Protein AF-0000000087427210 (afdb_homodimer)

Radius of gyration: 70.54 Å; Cα contacts (8 Å, |Δi|>4): 2131; chains: 2; bounding box: 67×192×122 Å

Organism: Persicimonas caeni (NCBI:txid2292766)

Structure (mmCIF, N/CA/C/O backbone):
data_AF-0000000087427210-model_v1
#
loop_
_entity.id
_entity.type
_entity.pdbx_description
1 polymer 'Adenylate/guanylate cyclase domain-containing protein'
#
loop_
_atom_site.group_PDB
_atom_site.id
_atom_site.type_symbol
_atom_site.label_atom_id
_atom_site.label_alt_id
_atom_site.label_comp_id
_atom_site.label_asym_id
_atom_site.label_entity_id
_atom_site.label_seq_id
_atom_site.pdbx_PDB_ins_code
_atom_site.Cartn_x
_atom_site.Cartn_y
_atom_site.Cartn_z
_atom_site.occupancy
_atom_site.B_iso_or_equiv
_atom_site.auth_seq_id
_atom_site.auth_comp_id
_atom_site.auth_asym_id
_atom_site.auth_atom_id
_atom_site.pdbx_PDB_model_num
ATOM 1 N N . MET A 1 1 ? -13.164 11.359 11.898 1 39.84 1 MET A N 1
ATOM 2 C CA . MET A 1 1 ? -12.578 10.727 10.719 1 39.84 1 MET A CA 1
ATOM 3 C C . MET A 1 1 ? -12.969 9.258 10.648 1 39.84 1 MET A C 1
ATOM 5 O O . MET A 1 1 ? -12.281 8.453 10.008 1 39.84 1 MET A O 1
ATOM 9 N N . SER A 1 2 ? -13.883 8.992 11.438 1 43.56 2 SER A N 1
ATOM 10 C CA . SER A 1 2 ? -14.156 7.57 11.586 1 43.56 2 SER A CA 1
ATOM 11 C C . SER A 1 2 ? -14.688 6.973 10.289 1 43.56 2 SER A C 1
ATOM 13 O O . SER A 1 2 ? -15.773 6.398 10.258 1 43.56 2 SER A O 1
ATOM 15 N N . ALA A 1 3 ? -14.492 7.582 9.133 1 46.12 3 ALA A N 1
ATOM 16 C CA . ALA A 1 3 ? -15.234 7.027 7.996 1 46.12 3 ALA A CA 1
ATOM 17 C C . ALA A 1 3 ? -14.891 5.555 7.789 1 46.12 3 ALA A C 1
ATOM 19 O O . ALA A 1 3 ? -13.852 5.078 8.258 1 46.12 3 ALA A O 1
ATOM 20 N N . ASP A 1 4 ? -15.781 4.891 6.938 1 56.75 4 ASP A N 1
ATOM 21 C CA . ASP A 1 4 ? -16.109 3.529 6.527 1 56.75 4 ASP A CA 1
ATOM 22 C C . ASP A 1 4 ? -14.898 2.836 5.914 1 56.75 4 ASP A C 1
ATOM 24 O O . ASP A 1 4 ? -14.531 3.109 4.77 1 56.75 4 ASP A O 1
ATOM 28 N N . ARG A 1 5 ? -14.047 2.584 6.723 1 65.75 5 ARG A N 1
ATOM 29 C CA . ARG A 1 5 ? -12.93 1.779 6.234 1 65.75 5 ARG A CA 1
ATOM 30 C C . ARG A 1 5 ? -13.438 0.539 5.5 1 65.75 5 ARG A C 1
ATOM 32 O O . ARG A 1 5 ? -14.336 -0.151 5.984 1 65.75 5 ARG A O 1
ATOM 39 N N . PRO A 1 6 ? -12.977 0.476 4.215 1 67.94 6 PRO A N 1
ATOM 40 C CA . PRO A 1 6 ? -13.469 -0.679 3.461 1 67.94 6 PRO A CA 1
ATOM 41 C C . PRO A 1 6 ? -13.141 -2.008 4.137 1 67.94 6 PRO A C 1
ATOM 43 O O . PRO A 1 6 ? -12.078 -2.148 4.746 1 67.94 6 PRO A O 1
ATOM 46 N N . ASP A 1 7 ? -14.172 -2.855 4.336 1 74.06 7 ASP A N 1
ATOM 47 C CA . ASP A 1 7 ? -13.977 -4.199 4.875 1 74.06 7 ASP A CA 1
ATOM 48 C C . ASP A 1 7 ? -1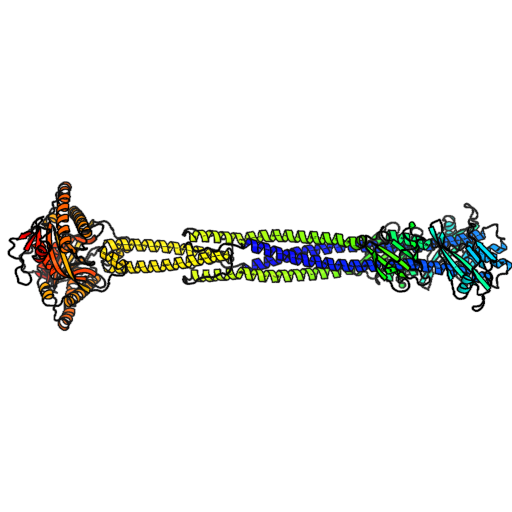3.227 -5.086 3.883 1 74.06 7 ASP A C 1
ATOM 50 O O . ASP A 1 7 ? -13.523 -5.078 2.688 1 74.06 7 ASP A O 1
ATOM 54 N N . ILE A 1 8 ? -12.148 -5.652 4.387 1 74.75 8 ILE A N 1
ATOM 55 C CA . ILE A 1 8 ? -11.383 -6.57 3.553 1 74.75 8 ILE A CA 1
ATOM 56 C C . ILE A 1 8 ? -12.172 -7.863 3.35 1 74.75 8 ILE A C 1
ATOM 58 O O . ILE A 1 8 ? -12.398 -8.617 4.301 1 74.75 8 ILE A O 1
ATOM 62 N N . ARG A 1 9 ? -12.852 -8.219 2.168 1 73.25 9 ARG A N 1
ATOM 63 C CA . ARG A 1 9 ? -13.586 -9.438 1.875 1 73.25 9 ARG A CA 1
ATOM 64 C C . ARG A 1 9 ? -12.68 -10.492 1.243 1 73.25 9 ARG A C 1
ATOM 66 O O . ARG A 1 9 ? -12.836 -11.688 1.497 1 73.25 9 ARG A O 1
ATOM 73 N N . PHE A 1 10 ? -11.695 -10.016 0.475 1 82.06 10 PHE A N 1
ATOM 74 C CA . PHE A 1 10 ? -10.797 -10.922 -0.233 1 82.06 10 PHE A CA 1
ATOM 75 C C . PHE A 1 10 ? -9.344 -10.539 0.004 1 82.06 10 PHE A C 1
ATOM 77 O O . PHE A 1 10 ? -8.758 -9.781 -0.774 1 82.06 10 PHE A O 1
ATOM 84 N N . PRO A 1 11 ? -8.781 -11.148 1.053 1 85.44 11 PRO A N 1
ATOM 85 C CA . PRO A 1 11 ? -7.383 -10.828 1.346 1 85.44 11 PRO A CA 1
ATOM 86 C C . PRO A 1 11 ? -6.438 -11.219 0.212 1 85.44 11 PRO A C 1
ATOM 88 O O . PRO A 1 11 ? -6.727 -12.148 -0.544 1 85.44 11 PRO A O 1
ATOM 91 N N . LEU A 1 12 ? -5.414 -10.43 -0.025 1 84.5 12 LEU A N 1
ATOM 92 C CA . LEU A 1 12 ? -4.441 -10.641 -1.091 1 84.5 12 LEU A CA 1
ATOM 93 C C . LEU A 1 12 ? -3.783 -12.008 -0.965 1 84.5 12 LEU A C 1
ATOM 95 O O . LEU A 1 12 ? -3.502 -12.664 -1.973 1 84.5 12 LEU A O 1
ATOM 99 N N . LYS A 1 13 ? -3.621 -12.492 0.255 1 84.5 13 LYS A N 1
ATOM 100 C CA . LYS A 1 13 ? -3.037 -13.812 0.477 1 84.5 13 LYS A CA 1
ATOM 101 C C . LYS A 1 13 ? -3.902 -14.906 -0.143 1 84.5 13 LYS A C 1
ATOM 103 O O . LYS A 1 13 ? -3.387 -15.82 -0.794 1 84.5 13 LYS A O 1
ATOM 108 N N . LEU A 1 14 ? -5.168 -14.812 0.045 1 84.69 14 LEU A N 1
ATOM 109 C CA . LEU A 1 14 ? -6.098 -15.789 -0.511 1 84.69 14 LEU A CA 1
ATOM 110 C C . LEU A 1 14 ? -6.109 -15.719 -2.033 1 84.69 14 LEU A C 1
ATOM 112 O O . LEU A 1 14 ? -6.145 -16.75 -2.703 1 84.69 14 LEU A O 1
ATOM 116 N N . LYS A 1 15 ? -6.117 -14.531 -2.58 1 83.88 15 LYS A N 1
ATOM 117 C CA . LYS A 1 15 ? -6.094 -14.375 -4.031 1 83.88 15 LYS A CA 1
ATOM 118 C C . LYS A 1 15 ? -4.84 -15.008 -4.633 1 83.88 15 LYS A C 1
ATOM 120 O O . LYS A 1 15 ? -4.91 -15.68 -5.66 1 83.88 15 LYS A O 1
ATOM 125 N N . LEU A 1 16 ? -3.707 -14.859 -3.957 1 85 16 LEU A N 1
ATOM 126 C CA . LEU A 1 16 ? -2.436 -15.375 -4.453 1 85 16 LEU A CA 1
ATOM 127 C C . LEU A 1 16 ? -2.387 -16.891 -4.344 1 85 16 LEU A C 1
ATOM 129 O O . LEU A 1 16 ? -1.901 -17.578 -5.254 1 85 16 LEU A O 1
ATOM 133 N N . VAL A 1 17 ? -3.002 -17.422 -3.279 1 83.19 17 VAL A N 1
ATOM 134 C CA . VAL A 1 17 ? -3.006 -18.859 -3.07 1 83.19 17 VAL A CA 1
ATOM 135 C C . VAL A 1 17 ? -3.924 -19.531 -4.094 1 83.19 17 VAL A C 1
ATOM 137 O O . VAL A 1 17 ? -3.564 -20.562 -4.684 1 83.19 17 VAL A O 1
ATOM 140 N N . VAL A 1 18 ? -5.02 -18.984 -4.328 1 81.88 18 VAL A N 1
ATOM 141 C CA . VAL A 1 18 ? -5.973 -19.531 -5.289 1 81.88 18 VAL A CA 1
ATOM 142 C C . VAL A 1 18 ? -5.387 -19.453 -6.695 1 81.88 18 VAL A C 1
ATOM 144 O O . VAL A 1 18 ? -5.473 -20.422 -7.469 1 81.88 18 VAL A O 1
ATOM 147 N N . PHE A 1 19 ? -4.738 -18.375 -6.941 1 82.62 19 PHE A N 1
ATOM 148 C CA . PHE A 1 19 ? -4.113 -18.188 -8.242 1 82.62 19 PHE A CA 1
ATOM 149 C C . PHE A 1 19 ? -2.961 -19.172 -8.43 1 82.62 19 PHE A C 1
ATOM 151 O O . PHE A 1 19 ? -2.828 -19.797 -9.492 1 82.62 19 PHE A O 1
ATOM 158 N N . GLY A 1 20 ? -2.152 -19.297 -7.449 1 78.94 20 GLY A N 1
ATOM 159 C CA . GLY A 1 20 ? -1.054 -20.25 -7.5 1 78.94 20 GLY A CA 1
ATOM 160 C C . GLY A 1 20 ? -1.513 -21.688 -7.676 1 78.94 20 GLY A C 1
ATOM 161 O O . GLY A 1 20 ? -0.947 -22.438 -8.477 1 78.94 20 GLY A O 1
ATOM 162 N N . GLY A 1 21 ? -2.561 -22 -6.98 1 77 21 GLY A N 1
ATOM 163 C CA . GLY A 1 21 ? -3.121 -23.344 -7.09 1 77 21 GLY A CA 1
ATOM 164 C C . GLY A 1 21 ? -3.668 -23.641 -8.477 1 77 21 GLY A C 1
ATOM 165 O O . GLY A 1 21 ? -3.402 -24.719 -9.031 1 77 21 GLY A O 1
ATOM 166 N N . LEU A 1 22 ? -4.352 -22.672 -9.031 1 77.38 22 LEU A N 1
ATOM 167 C CA . LEU A 1 22 ? -4.934 -22.859 -10.359 1 77.38 22 LEU A CA 1
ATOM 168 C C . LEU A 1 22 ? -3.846 -22.953 -11.422 1 77.38 22 LEU A C 1
ATOM 170 O O . LEU A 1 22 ? -3.957 -23.75 -12.352 1 77.38 22 LEU A O 1
ATOM 174 N N . LEU A 1 23 ? -2.787 -22.234 -11.258 1 78.5 23 LEU A N 1
ATOM 175 C CA . LEU A 1 23 ? -1.699 -22.203 -12.227 1 78.5 23 LEU A CA 1
ATOM 176 C C . LEU A 1 23 ? -0.896 -23.5 -12.18 1 78.5 23 LEU A C 1
ATOM 178 O O . LEU A 1 23 ? -0.319 -23.922 -13.188 1 78.5 23 LEU A O 1
ATOM 182 N N . ALA A 1 24 ? -0.966 -24.062 -11.047 1 74.25 24 ALA A N 1
ATOM 183 C CA . ALA A 1 24 ? -0.215 -25.312 -10.875 1 74.25 24 ALA A CA 1
ATOM 184 C C . ALA A 1 24 ? -1.035 -26.516 -11.336 1 74.25 24 ALA A C 1
ATOM 186 O O . ALA A 1 24 ? -0.524 -27.391 -12.031 1 74.25 24 ALA A O 1
ATOM 187 N N . VAL A 1 25 ? -2.285 -26.562 -11.039 1 75.19 25 VAL A N 1
ATOM 188 C CA . VAL A 1 25 ? -3.115 -27.766 -11.203 1 75.19 25 VAL A CA 1
ATOM 189 C C . VAL A 1 25 ? -3.564 -27.875 -12.656 1 75.19 25 VAL A C 1
ATOM 191 O O . VAL A 1 25 ? -3.559 -28.969 -13.227 1 75.19 25 VAL A O 1
ATOM 194 N N . LEU A 1 26 ? -3.85 -26.797 -13.289 1 77 26 LEU A N 1
ATOM 195 C CA . LEU A 1 26 ? -4.461 -26.859 -14.617 1 77 26 LEU A CA 1
ATOM 196 C C . LEU A 1 26 ? -3.482 -27.406 -15.641 1 77 26 LEU A C 1
ATOM 198 O O . LEU A 1 26 ? -3.809 -28.344 -16.375 1 77 26 LEU A O 1
ATOM 202 N N . PRO A 1 27 ? -2.256 -26.906 -15.641 1 75.19 27 PRO A N 1
ATOM 203 C CA . PRO A 1 27 ? -1.318 -27.469 -16.625 1 75.19 27 PRO A CA 1
ATOM 204 C C . PRO A 1 27 ? -0.945 -28.906 -16.312 1 75.19 27 PRO A C 1
ATOM 206 O O . PRO A 1 27 ? -0.796 -29.719 -17.234 1 75.19 27 PRO A O 1
ATOM 209 N N . ALA A 1 28 ? -0.82 -29.281 -15.016 1 74.88 28 ALA A N 1
ATOM 210 C CA . ALA A 1 28 ? -0.503 -30.641 -14.633 1 74.88 28 ALA A CA 1
ATOM 211 C C . ALA A 1 28 ? -1.613 -31.609 -15.055 1 74.88 28 ALA A C 1
ATOM 213 O O . ALA A 1 28 ? -1.34 -32.719 -15.539 1 74.88 28 ALA A O 1
ATOM 214 N N . LEU A 1 29 ? -2.824 -31.125 -14.867 1 74.75 29 LEU A N 1
ATOM 215 C CA . LEU A 1 29 ? -3.977 -31.938 -15.258 1 74.75 29 LEU A CA 1
ATOM 216 C C . LEU A 1 29 ? -4.059 -32.094 -16.781 1 74.75 29 LEU A C 1
ATOM 218 O O . LEU A 1 29 ? -4.383 -33.156 -17.281 1 74.75 29 LEU A O 1
ATOM 222 N N . ALA A 1 30 ? -3.738 -31.062 -17.469 1 74.94 30 ALA A N 1
ATOM 223 C CA . ALA A 1 30 ? -3.795 -31.094 -18.922 1 74.94 30 ALA A CA 1
ATOM 224 C C . ALA A 1 30 ? -2.748 -32.062 -19.5 1 74.94 30 ALA A C 1
ATOM 226 O O . ALA A 1 30 ? -3.047 -32.844 -20.375 1 74.94 30 ALA A O 1
ATOM 227 N N . VAL A 1 31 ? -1.55 -31.984 -18.938 1 72.94 31 VAL A N 1
ATOM 228 C CA . VAL A 1 31 ? -0.472 -32.844 -19.391 1 72.94 31 VAL A CA 1
ATOM 229 C C . VAL A 1 31 ? -0.774 -34.312 -19.016 1 72.94 31 VAL A C 1
ATOM 231 O O . VAL A 1 31 ? -0.586 -35.219 -19.828 1 72.94 31 VAL A O 1
ATOM 234 N N . GLY A 1 32 ? -1.28 -34.438 -17.781 1 72.31 32 GLY A N 1
ATOM 235 C CA . GLY A 1 32 ? -1.615 -35.781 -17.328 1 72.31 32 GLY A CA 1
ATOM 236 C C . GLY A 1 32 ? -2.709 -36.438 -18.156 1 72.31 32 GLY A C 1
ATOM 237 O O . GLY A 1 32 ? -2.568 -37.562 -18.578 1 72.31 32 GLY A O 1
ATOM 238 N N . LEU A 1 33 ? -3.797 -35.688 -18.438 1 72.06 33 LEU A N 1
ATOM 239 C CA . LEU A 1 33 ? -4.918 -36.219 -19.203 1 72.06 33 LEU A CA 1
ATOM 240 C C . LEU A 1 33 ? -4.516 -36.438 -20.656 1 72.06 33 LEU A C 1
ATOM 242 O O . LEU A 1 33 ? -4.957 -37.438 -21.281 1 72.06 33 LEU A O 1
ATOM 246 N N . GLY A 1 34 ? -3.713 -35.562 -21.141 1 71 34 GLY A N 1
ATOM 247 C CA . GLY A 1 34 ? -3.225 -35.781 -22.5 1 71 34 GLY A CA 1
ATOM 248 C C . GLY A 1 34 ? -2.377 -37 -22.656 1 71 34 GLY A C 1
ATOM 249 O O . GLY A 1 34 ? -2.549 -37.781 -23.625 1 71 34 GLY A O 1
ATOM 250 N N . LEU A 1 35 ? -1.589 -37.281 -21.734 1 68.88 35 LEU A N 1
ATOM 251 C CA . LEU A 1 35 ? -0.733 -38.438 -21.781 1 68.88 35 LEU A CA 1
ATOM 252 C C . LEU A 1 35 ? -1.558 -39.719 -21.609 1 68.88 35 LEU A C 1
ATOM 254 O O . LEU A 1 35 ? -1.256 -40.75 -22.234 1 68.88 35 LEU A O 1
ATOM 258 N N . MET A 1 36 ? -2.562 -39.562 -20.812 1 70.69 36 MET A N 1
ATOM 259 C CA . MET A 1 36 ? -3.439 -40.719 -20.609 1 70.69 36 MET A CA 1
ATOM 260 C C . MET A 1 36 ? -4.18 -41.062 -21.891 1 70.69 36 MET A C 1
ATOM 262 O O . MET A 1 36 ? -4.352 -42.219 -22.219 1 70.69 36 MET A O 1
ATOM 266 N N . GLU A 1 37 ? -4.555 -40.062 -22.562 1 71.94 37 GLU A N 1
ATOM 267 C CA . GLU A 1 37 ? -5.297 -40.281 -23.797 1 71.94 37 GLU A CA 1
ATOM 268 C C . GLU A 1 37 ? -4.402 -40.906 -24.875 1 71.94 37 GLU A C 1
ATOM 270 O O . GLU A 1 37 ? -4.824 -41.812 -25.578 1 71.94 37 GLU A O 1
ATOM 275 N N . VAL A 1 38 ? -3.225 -40.469 -24.953 1 67.94 38 VAL A N 1
ATOM 276 C CA . VAL A 1 38 ? -2.297 -41 -25.953 1 67.94 38 VAL A CA 1
ATOM 277 C C . VAL A 1 38 ? -1.937 -42.438 -25.609 1 67.94 38 VAL A C 1
ATOM 279 O O . VAL A 1 38 ? -1.883 -43.312 -26.5 1 67.94 38 VAL A O 1
ATOM 282 N N . ASN A 1 39 ? -1.746 -42.719 -24.375 1 69.19 39 ASN A N 1
ATOM 283 C CA . ASN A 1 39 ? -1.386 -44.062 -23.953 1 69.19 39 ASN A CA 1
ATOM 284 C C . ASN A 1 39 ? -2.535 -45.031 -24.172 1 69.19 39 ASN A C 1
ATOM 286 O O . ASN A 1 39 ? -2.312 -46.188 -24.578 1 69.19 39 ASN A O 1
ATOM 290 N N . ALA A 1 40 ? -3.699 -44.625 -23.922 1 70.75 40 ALA A N 1
ATOM 291 C CA . ALA A 1 40 ? -4.871 -45.469 -24.109 1 70.75 40 ALA A CA 1
ATOM 292 C C . ALA A 1 40 ? -5.027 -45.875 -25.578 1 70.75 40 ALA A C 1
ATOM 294 O O . ALA A 1 40 ? -5.281 -47.031 -25.891 1 70.75 40 ALA A O 1
ATOM 295 N N . SER A 1 41 ? -4.816 -44.938 -26.453 1 70.25 41 SER A N 1
ATOM 296 C CA . SER A 1 41 ? -4.965 -45.188 -27.875 1 70.25 41 SER A CA 1
ATOM 297 C C . SER A 1 41 ? -3.889 -46.156 -28.375 1 70.25 41 SER A C 1
ATOM 299 O O . SER A 1 41 ? -4.168 -47.062 -29.172 1 70.25 41 SER A O 1
ATOM 301 N N . THR A 1 42 ? -2.748 -46 -27.812 1 65.31 42 THR A N 1
ATOM 302 C CA . THR A 1 42 ? -1.638 -46.844 -28.219 1 65.31 42 THR A CA 1
ATOM 303 C C . THR A 1 42 ? -1.855 -48.281 -27.719 1 65.31 42 THR A C 1
ATOM 305 O O . THR A 1 42 ? -1.606 -49.219 -28.453 1 65.31 42 THR A O 1
ATOM 308 N N . LEU A 1 43 ? -2.355 -48.406 -26.547 1 69.19 43 LEU A N 1
ATOM 309 C CA . LEU A 1 43 ? -2.594 -49.719 -25.953 1 69.19 43 LEU A CA 1
ATOM 310 C C . LEU A 1 43 ? -3.699 -50.438 -26.703 1 69.19 43 LEU A C 1
ATOM 312 O O . LEU A 1 43 ? -3.609 -51.656 -26.922 1 69.19 43 LEU A O 1
ATOM 316 N N . GLU A 1 44 ? -4.664 -49.688 -27.078 1 72.12 44 GLU A N 1
ATOM 317 C CA . GLU A 1 44 ? -5.77 -50.281 -27.828 1 72.12 44 GLU A CA 1
ATOM 318 C C . GLU A 1 44 ? -5.293 -50.812 -29.172 1 72.12 44 GLU A C 1
ATOM 320 O O . GLU A 1 44 ? -5.648 -51.938 -29.562 1 72.12 44 GLU A O 1
ATOM 325 N N . THR A 1 45 ? -4.527 -50.031 -29.844 1 70 45 THR A N 1
ATOM 326 C CA . THR A 1 45 ? -4.02 -50.469 -31.141 1 70 45 THR A CA 1
ATOM 327 C C . THR A 1 45 ? -3.088 -51.656 -31 1 70 45 THR A C 1
ATOM 329 O O . THR A 1 45 ? -3.164 -52.594 -31.797 1 70 45 THR A O 1
ATOM 332 N N . GLN A 1 46 ? -2.293 -51.594 -30.031 1 67.69 46 GLN A N 1
ATOM 333 C CA . GLN A 1 46 ? -1.351 -52.688 -29.812 1 67.69 46 GLN A CA 1
ATOM 334 C C . GLN A 1 46 ? -2.082 -53.969 -29.469 1 67.69 46 GLN A C 1
ATOM 336 O O . GLN A 1 46 ? -1.717 -55.031 -29.953 1 67.69 46 GLN A O 1
ATOM 341 N N . ASN A 1 47 ? -3.051 -53.875 -28.609 1 73.19 47 ASN A N 1
ATOM 342 C CA . ASN A 1 47 ? -3.828 -55.062 -28.234 1 73.19 47 ASN A CA 1
ATOM 343 C C . ASN A 1 47 ? -4.559 -55.656 -29.422 1 73.19 47 ASN A C 1
ATOM 345 O O . ASN A 1 47 ? -4.641 -56.875 -29.562 1 73.19 47 ASN A O 1
ATOM 349 N N . ARG A 1 48 ? -5.051 -54.781 -30.203 1 73.62 48 ARG A N 1
ATOM 350 C CA . ARG A 1 48 ? -5.738 -55.219 -31.406 1 73.62 48 ARG A CA 1
ATOM 351 C C . ARG A 1 48 ? -4.789 -55.969 -32.312 1 73.62 48 ARG A C 1
ATOM 353 O O . ARG A 1 48 ? -5.117 -57.062 -32.812 1 73.62 48 ARG A O 1
ATOM 360 N N . GLU A 1 49 ? -3.674 -55.406 -32.531 1 70.75 49 GLU A N 1
ATOM 361 C CA . GLU A 1 49 ? -2.691 -56 -33.438 1 70.75 49 GLU A CA 1
ATOM 362 C C . GLU A 1 49 ? -2.211 -57.344 -32.875 1 70.75 49 GLU A C 1
ATOM 364 O O . GLU A 1 49 ? -2.029 -58.312 -33.625 1 70.75 49 GLU A O 1
ATOM 369 N N . MET A 1 50 ? -2.051 -57.375 -31.641 1 72.38 50 MET A N 1
ATOM 370 C CA . MET A 1 50 ? -1.602 -58.594 -31 1 72.38 50 MET A CA 1
ATOM 371 C C . MET A 1 50 ? -2.652 -59.688 -31.125 1 72.38 50 MET A C 1
ATOM 373 O O . MET A 1 50 ? -2.328 -60.844 -31.469 1 72.38 50 MET A O 1
ATOM 377 N N . ARG A 1 51 ? -3.904 -59.438 -30.922 1 77.5 51 ARG A N 1
ATOM 378 C CA . ARG A 1 51 ? -4.977 -60.406 -31.031 1 77.5 51 ARG A CA 1
ATOM 379 C C . ARG A 1 51 ? -5.074 -60.969 -32.469 1 77.5 51 ARG A C 1
ATOM 381 O O . ARG A 1 51 ? -5.246 -62.156 -32.656 1 77.5 51 ARG A O 1
ATOM 388 N N . LEU A 1 52 ? -4.902 -60.156 -33.406 1 77.12 52 LEU A N 1
ATOM 389 C CA . LEU A 1 52 ? -4.988 -60.594 -34.812 1 77.12 52 LEU A CA 1
ATOM 390 C C . LEU A 1 52 ? -3.803 -61.469 -35.156 1 77.12 52 LEU A C 1
ATOM 392 O O . LEU A 1 52 ? -3.959 -62.438 -35.906 1 77.12 52 LEU A O 1
ATOM 396 N N . ALA A 1 53 ? -2.672 -61.031 -34.656 1 71.88 53 ALA A N 1
ATOM 397 C CA . ALA A 1 53 ? -1.478 -61.812 -34.938 1 71.88 53 ALA A CA 1
ATOM 398 C C . ALA A 1 53 ? -1.623 -63.25 -34.375 1 71.88 53 ALA A C 1
ATOM 400 O O . ALA A 1 53 ? -1.237 -64.188 -35.031 1 71.88 53 ALA A O 1
ATOM 401 N N . VAL A 1 54 ? -2.166 -63.344 -33.188 1 78.81 54 VAL A N 1
ATOM 402 C CA . VAL A 1 54 ? -2.367 -64.625 -32.562 1 78.81 54 VAL A CA 1
ATOM 403 C C . VAL A 1 54 ? -3.391 -65.438 -33.375 1 78.81 54 VAL A C 1
ATOM 405 O O . VAL A 1 54 ? -3.188 -66.625 -33.625 1 78.81 54 VAL A O 1
ATOM 408 N N . ALA A 1 55 ? -4.465 -64.812 -33.75 1 82.12 55 ALA A N 1
ATOM 409 C CA . ALA A 1 55 ? -5.484 -65.5 -34.531 1 82.12 55 ALA A CA 1
ATOM 410 C C . ALA A 1 55 ? -4.906 -66 -35.844 1 82.12 55 ALA A C 1
ATOM 412 O O . ALA A 1 55 ? -5.199 -67.125 -36.25 1 82.12 55 ALA A O 1
ATOM 413 N N . GLU A 1 56 ? -4.121 -65.25 -36.469 1 77.88 56 GLU A N 1
ATOM 414 C CA . GLU A 1 56 ? -3.49 -65.625 -37.719 1 77.88 56 GLU A CA 1
ATOM 415 C C . GLU A 1 56 ? -2.553 -66.812 -37.531 1 77.88 56 GLU A C 1
ATOM 417 O O . GLU A 1 56 ? -2.498 -67.688 -38.375 1 77.88 56 GLU A O 1
ATOM 422 N N . ASP A 1 57 ? -1.854 -66.688 -36.469 1 78.25 57 ASP A N 1
ATOM 423 C CA . ASP A 1 57 ? -0.923 -67.812 -36.156 1 78.25 57 ASP A CA 1
ATOM 424 C C . ASP A 1 57 ? -1.652 -69.125 -36.031 1 78.25 57 ASP A C 1
ATOM 426 O O . ASP A 1 57 ? -1.227 -70.125 -36.594 1 78.25 57 ASP A O 1
ATOM 430 N N . ILE A 1 58 ? -2.727 -69.188 -35.344 1 85.31 58 ILE A N 1
ATOM 431 C CA . ILE A 1 58 ? -3.504 -70.375 -35.156 1 85.31 58 ILE A CA 1
ATOM 432 C C . ILE A 1 58 ? -4.125 -70.812 -36.469 1 85.31 58 ILE A C 1
ATOM 434 O O . ILE A 1 58 ? -4.094 -72 -36.812 1 85.31 58 ILE A O 1
ATOM 438 N N . ALA A 1 59 ? -4.648 -69.938 -37.188 1 84.19 59 ALA A N 1
ATOM 439 C CA . ALA A 1 59 ? -5.25 -70.25 -38.469 1 84.19 59 ALA A CA 1
ATOM 440 C C . ALA A 1 59 ? -4.23 -70.875 -39.406 1 84.19 59 ALA A C 1
ATOM 442 O O . ALA A 1 59 ? -4.527 -71.875 -40.062 1 84.19 59 ALA A O 1
ATOM 443 N N . GLU A 1 60 ? -3.098 -70.312 -39.375 1 80.31 60 GLU A N 1
ATOM 444 C CA . GLU A 1 60 ? -2.045 -70.812 -40.25 1 80.31 60 GLU A CA 1
ATOM 445 C C . GLU A 1 60 ? -1.622 -72.188 -39.844 1 80.31 60 GLU A C 1
ATOM 447 O O . GLU A 1 60 ? -1.315 -73.062 -40.688 1 80.31 60 GLU A O 1
ATOM 452 N N . THR A 1 61 ? -1.581 -72.438 -38.562 1 81.81 61 THR A N 1
ATOM 453 C CA . THR A 1 61 ? -1.225 -73.75 -38.062 1 81.81 61 THR A CA 1
ATOM 454 C C . THR A 1 61 ? -2.242 -74.812 -38.531 1 81.81 61 THR A C 1
ATOM 456 O O . THR A 1 61 ? -1.869 -75.875 -38.969 1 81.81 61 THR A O 1
ATOM 459 N N . ILE A 1 62 ? -3.467 -74.5 -38.5 1 85.88 62 ILE A N 1
ATOM 460 C CA . ILE A 1 62 ? -4.531 -75.438 -38.906 1 85.88 62 ILE A CA 1
ATOM 461 C C . ILE A 1 62 ? -4.473 -75.625 -40.406 1 85.88 62 ILE A C 1
ATOM 463 O O . ILE A 1 62 ? -4.547 -76.75 -40.906 1 85.88 62 ILE A O 1
ATOM 467 N N . GLU A 1 63 ? -4.285 -74.5 -41.094 1 83.06 63 GLU A N 1
ATOM 468 C CA . GLU A 1 63 ? -4.207 -74.625 -42.562 1 83.06 63 GLU A CA 1
ATOM 469 C C . GLU A 1 63 ? -3.029 -75.438 -43 1 83.06 63 GLU A C 1
ATOM 471 O O . GLU A 1 63 ? -3.146 -76.25 -43.938 1 83.06 63 GLU A O 1
ATOM 476 N N . ALA A 1 64 ? -2.014 -75.375 -42.25 1 77.19 64 ALA A N 1
ATOM 477 C CA . ALA A 1 64 ? -0.829 -76.125 -42.562 1 77.19 64 ALA A CA 1
ATOM 478 C C . ALA A 1 64 ? -1.068 -77.625 -42.312 1 77.19 64 ALA A C 1
ATOM 480 O O . ALA A 1 64 ? -0.672 -78.5 -43.094 1 77.19 64 ALA A O 1
ATOM 481 N N . ALA A 1 65 ? -1.706 -77.938 -41.219 1 79.38 65 ALA A N 1
ATOM 482 C CA . ALA A 1 65 ? -2.01 -79.312 -40.875 1 79.38 65 ALA A CA 1
ATOM 483 C C . ALA A 1 65 ? -2.9 -79.938 -41.938 1 79.38 65 ALA A C 1
ATOM 485 O O . ALA A 1 65 ? -2.672 -81.125 -42.344 1 79.38 65 ALA A O 1
ATOM 486 N N . ILE A 1 66 ? -3.832 -79.25 -42.375 1 81.5 66 ILE A N 1
ATOM 487 C CA . ILE A 1 66 ? -4.754 -79.75 -43.406 1 81.5 66 ILE A CA 1
ATOM 488 C C . ILE A 1 66 ? -4.02 -79.938 -44.719 1 81.5 66 ILE A C 1
ATOM 490 O O . ILE A 1 66 ? -4.18 -80.938 -45.406 1 81.5 66 ILE A O 1
ATOM 494 N N . ALA A 1 67 ? -3.23 -78.938 -44.969 1 79.25 67 ALA A N 1
ATOM 495 C CA . ALA A 1 67 ? -2.477 -79 -46.219 1 79.25 67 ALA A CA 1
ATOM 496 C C . ALA A 1 67 ? -1.493 -80.188 -46.219 1 79.25 67 ALA A C 1
ATOM 498 O O . ALA A 1 67 ? -1.363 -80.938 -47.219 1 79.25 67 ALA A O 1
ATOM 499 N N . ASP A 1 68 ? -0.916 -80.375 -45.062 1 76.06 68 ASP A N 1
ATOM 500 C CA . ASP A 1 68 ? 0.036 -81.438 -44.938 1 76.06 68 ASP A CA 1
ATOM 501 C C . ASP A 1 68 ? -0.665 -82.812 -45.062 1 76.06 68 ASP A C 1
ATOM 503 O O . ASP A 1 68 ? -0.151 -83.688 -45.719 1 76.06 68 ASP A O 1
ATOM 507 N N . ALA A 1 69 ? -1.776 -82.938 -44.438 1 80.44 69 ALA A N 1
ATOM 508 C CA . ALA A 1 69 ? -2.559 -84.188 -44.531 1 80.44 69 ALA A CA 1
ATOM 509 C C . ALA A 1 69 ? -3.014 -84.438 -45.969 1 80.44 69 ALA A C 1
ATOM 511 O O . ALA A 1 69 ? -3.012 -85.562 -46.438 1 80.44 69 ALA A O 1
ATOM 512 N N . ARG A 1 70 ? -3.373 -83.438 -46.594 1 81.06 70 ARG A N 1
ATOM 513 C CA . ARG A 1 70 ? -3.756 -83.562 -48 1 81.06 70 ARG A CA 1
ATOM 514 C C . ARG A 1 70 ? -2.598 -84.062 -48.844 1 81.06 70 ARG A C 1
ATOM 516 O O . ARG A 1 70 ? -2.777 -85 -49.656 1 81.06 70 ARG A O 1
ATOM 523 N N . ASP A 1 71 ? -1.54 -83.562 -48.594 1 75.12 71 ASP A N 1
ATOM 524 C CA . ASP A 1 71 ? -0.365 -84 -49.344 1 75.12 71 ASP A CA 1
ATOM 525 C C . ASP A 1 71 ? -0.015 -85.438 -49.062 1 75.12 71 ASP A C 1
ATOM 527 O O . ASP A 1 71 ? 0.375 -86.188 -49.969 1 75.12 71 ASP A O 1
ATOM 531 N N . SER A 1 72 ? -0.203 -85.812 -47.812 1 77.56 72 SER A N 1
ATOM 532 C CA . SER A 1 72 ? 0.026 -87.25 -47.469 1 77.56 72 SER A CA 1
ATOM 533 C C . SER A 1 72 ? -0.961 -88.188 -48.156 1 77.56 72 SER A C 1
ATOM 535 O O . SER A 1 72 ? -0.578 -89.188 -48.656 1 77.56 72 SER A O 1
ATOM 537 N N . LEU A 1 73 ? -2.186 -87.812 -48.219 1 81.75 73 LEU A N 1
ATOM 538 C CA . LEU A 1 73 ? -3.209 -88.625 -48.875 1 81.75 73 LEU A CA 1
ATOM 539 C C . LEU A 1 73 ? -2.945 -88.688 -50.375 1 81.75 73 LEU A C 1
ATOM 541 O O . LEU A 1 73 ? -3.166 -89.75 -51 1 81.75 73 LEU A O 1
ATOM 545 N N . LEU A 1 74 ? -2.488 -87.625 -50.875 1 79 74 LEU A N 1
ATOM 546 C CA . LEU A 1 74 ? -2.15 -87.625 -52.281 1 79 74 LEU A CA 1
ATOM 547 C C . LEU A 1 74 ? -0.984 -88.562 -52.562 1 79 74 LEU A C 1
ATOM 549 O O . LEU A 1 74 ? -0.939 -89.188 -53.625 1 79 74 LEU A O 1
ATOM 553 N N . GLY A 1 75 ? -0.178 -88.625 -51.594 1 74.5 75 GLY A N 1
ATOM 554 C CA . GLY A 1 75 ? 0.882 -89.625 -51.719 1 74.5 75 GLY A CA 1
ATOM 555 C C . GLY A 1 75 ? 0.365 -91.062 -51.75 1 74.5 75 GLY A C 1
ATOM 556 O O . GLY A 1 75 ? 0.816 -91.812 -52.562 1 74.5 75 GLY A O 1
ATOM 557 N N . VAL A 1 76 ? -0.581 -91.312 -50.938 1 81 76 VAL A N 1
ATOM 558 C CA . VAL A 1 76 ? -1.199 -92.625 -50.906 1 81 76 VAL A CA 1
ATOM 559 C C . VAL A 1 76 ? -1.908 -92.875 -52.25 1 81 76 VAL A C 1
ATOM 561 O O . VAL A 1 76 ? -1.798 -94 -52.812 1 81 76 VAL A O 1
ATOM 564 N N . GLN A 1 77 ? -2.533 -91.938 -52.719 1 81.75 77 GLN A N 1
ATOM 565 C CA . GLN A 1 77 ? -3.225 -92 -54 1 81.75 77 GLN A CA 1
ATOM 566 C C . GLN A 1 77 ? -2.248 -92.312 -55.125 1 81.75 77 GLN A C 1
ATOM 568 O O . GLN A 1 77 ? -2.543 -93.188 -56 1 81.75 77 GLN A O 1
ATOM 573 N N . GLN A 1 78 ? -1.205 -91.75 -55.094 1 76 78 GLN A N 1
ATOM 574 C CA . GLN A 1 78 ? -0.206 -91.938 -56.156 1 76 78 GLN A CA 1
ATOM 575 C C . GLN A 1 78 ? 0.328 -93.375 -56.125 1 76 78 GLN A C 1
ATOM 577 O O . GLN A 1 78 ? 0.583 -94 -57.188 1 76 78 GLN A O 1
ATOM 582 N N . VAL A 1 79 ? 0.392 -93.875 -54.938 1 75.31 79 VAL A N 1
ATOM 583 C CA . VAL A 1 79 ? 0.864 -95.25 -54.812 1 75.31 79 VAL A CA 1
ATOM 584 C C . VAL A 1 79 ? -0.201 -96.25 -55.312 1 75.31 79 VAL A C 1
ATOM 586 O O . VAL A 1 79 ? 0.11 -97.188 -56.062 1 75.31 79 VAL A O 1
ATOM 589 N N . LEU A 1 80 ? -1.381 -96 -55.094 1 80.75 80 LEU A N 1
ATOM 590 C CA . LEU A 1 80 ? -2.479 -96.875 -55.438 1 80.75 80 LEU A CA 1
ATOM 591 C C . LEU A 1 80 ? -2.75 -96.875 -56.938 1 80.75 80 LEU A C 1
ATOM 593 O O . LEU A 1 80 ? -3.275 -97.812 -57.5 1 80.75 80 LEU A O 1
ATOM 597 N N . THR A 1 81 ? -2.291 -95.75 -57.562 1 79.5 81 THR A N 1
ATOM 598 C CA . THR A 1 81 ? -2.605 -95.625 -58.969 1 79.5 81 THR A CA 1
ATOM 599 C C . THR A 1 81 ? -1.348 -95.75 -59.812 1 79.5 81 THR A C 1
ATOM 601 O O . THR A 1 81 ? -1.399 -95.625 -61.031 1 79.5 81 THR A O 1
ATOM 604 N N . ASN A 1 82 ? -0.304 -96 -59.188 1 73.62 82 ASN A N 1
ATOM 605 C CA . ASN A 1 82 ? 0.956 -96.062 -59.906 1 73.62 82 ASN A CA 1
ATOM 606 C C . ASN A 1 82 ? 1.058 -97.375 -60.688 1 73.62 82 ASN A C 1
ATOM 608 O O . ASN A 1 82 ? 1.094 -98.5 -60.094 1 73.62 82 ASN A O 1
ATOM 612 N N . PRO A 1 83 ? 1.146 -97.312 -61.969 1 73.75 83 PRO A N 1
ATOM 613 C CA . PRO A 1 83 ? 1.204 -98.562 -62.781 1 73.75 83 PRO A CA 1
ATOM 614 C C . PRO A 1 83 ? 2.512 -99.312 -62.594 1 73.75 83 PRO A C 1
ATOM 616 O O . PRO A 1 83 ? 2.586 -100.5 -62.938 1 73.75 83 PRO A O 1
ATOM 619 N N . ALA A 1 84 ? 3.432 -98.688 -62.094 1 65.5 84 ALA A N 1
ATOM 620 C CA . ALA A 1 84 ? 4.734 -99.312 -61.906 1 65.5 84 ALA A CA 1
ATOM 621 C C . ALA A 1 84 ? 4.723 -100.25 -60.719 1 65.5 84 ALA A C 1
ATOM 623 O O . ALA A 1 84 ? 5.598 -101.125 -60.594 1 65.5 84 ALA A O 1
ATOM 624 N N . ILE A 1 85 ? 3.715 -100.25 -59.844 1 71.69 85 ILE A N 1
ATOM 625 C CA . ILE A 1 85 ? 3.609 -101.062 -58.688 1 71.69 85 ILE A CA 1
ATOM 626 C C . ILE A 1 85 ? 2.611 -102.188 -58.938 1 71.69 85 ILE A C 1
ATOM 628 O O . ILE A 1 85 ? 1.465 -101.938 -59.312 1 71.69 85 ILE A O 1
ATOM 632 N N . PRO A 1 86 ? 3.156 -103.5 -58.906 1 72.31 86 PRO A N 1
ATOM 633 C CA . PRO A 1 86 ? 2.201 -104.562 -59.094 1 72.31 86 PRO A CA 1
ATOM 634 C C . PRO A 1 86 ? 0.96 -104.438 -58.219 1 72.31 86 PRO A C 1
ATOM 636 O O . PRO A 1 86 ? 1.057 -104 -57.062 1 72.31 86 PRO A O 1
ATOM 639 N N . GLN A 1 87 ? -0.29 -104.688 -58.656 1 71.94 87 GLN A N 1
ATOM 640 C CA . GLN A 1 87 ? -1.588 -104.5 -58.031 1 71.94 87 GLN A CA 1
ATOM 641 C C . GLN A 1 87 ? -1.635 -105.188 -56.656 1 71.94 87 GLN A C 1
ATOM 643 O O . GLN A 1 87 ? -2.203 -104.625 -55.719 1 71.94 87 GLN A O 1
ATOM 648 N N . ASP A 1 88 ? -0.987 -106.375 -56.531 1 73.31 88 ASP A N 1
ATOM 649 C CA . ASP A 1 88 ? -1.053 -107.125 -55.312 1 73.31 88 ASP A CA 1
ATOM 650 C C . ASP A 1 88 ? -0.234 -106.5 -54.188 1 73.31 88 ASP A C 1
ATOM 652 O O . ASP A 1 88 ? -0.464 -106.75 -53.031 1 73.31 88 ASP A O 1
ATOM 656 N N . ASN A 1 89 ? 0.686 -105.562 -54.688 1 73.12 89 ASN A N 1
ATOM 657 C CA . ASN A 1 89 ? 1.592 -105 -53.719 1 73.12 89 ASN A CA 1
ATOM 658 C C . ASN A 1 89 ? 1.188 -103.562 -53.344 1 73.12 89 ASN A C 1
ATOM 660 O O . ASN A 1 89 ? 1.75 -103 -52.438 1 73.12 89 ASN A O 1
ATOM 664 N N . ARG A 1 90 ? 0.254 -103 -54.062 1 75.44 90 ARG A N 1
ATOM 665 C CA . ARG A 1 90 ? -0.093 -101.625 -53.906 1 75.44 90 ARG A CA 1
ATOM 666 C C . ARG A 1 90 ? -0.606 -101.312 -52.5 1 75.44 90 ARG A C 1
ATOM 668 O O . ARG A 1 90 ? -0.22 -100.312 -51.875 1 75.44 90 ARG A O 1
ATOM 675 N N . VAL A 1 91 ? -1.408 -102.188 -52 1 75.06 91 VAL A N 1
ATOM 676 C CA . VAL A 1 91 ? -1.994 -101.938 -50.688 1 75.06 91 VAL A CA 1
ATOM 677 C C . VAL A 1 91 ? -0.913 -102.062 -49.625 1 75.06 91 VAL A C 1
ATOM 679 O O . VAL A 1 91 ? -0.928 -101.312 -48.625 1 75.06 91 VAL A O 1
ATOM 682 N N . GLU A 1 92 ? -0.047 -102.938 -49.844 1 70.75 92 GLU A N 1
ATOM 683 C CA . GLU A 1 92 ? 1.044 -103.125 -48.906 1 70.75 92 GLU A CA 1
ATOM 684 C C . GLU A 1 92 ? 1.943 -101.875 -48.844 1 70.75 92 GLU A C 1
ATOM 686 O O . GLU A 1 92 ? 2.359 -101.5 -47.781 1 70.75 92 GLU A O 1
ATOM 691 N N . VAL A 1 93 ? 2.172 -101.375 -50.031 1 68.06 93 VAL A N 1
ATOM 692 C CA . VAL A 1 93 ? 3.006 -100.188 -50.125 1 68.06 93 VAL A CA 1
ATOM 693 C C . VAL A 1 93 ? 2.264 -99 -49.5 1 68.06 93 VAL A C 1
ATOM 695 O O . VAL A 1 93 ? 2.855 -98.188 -48.781 1 68.06 93 VAL A O 1
ATOM 698 N N . ALA A 1 94 ? 1.028 -98.875 -49.719 1 77.19 94 ALA A N 1
ATOM 699 C CA . ALA A 1 94 ? 0.211 -97.812 -49.125 1 77.19 94 ALA A CA 1
ATOM 700 C C . ALA A 1 94 ? 0.169 -97.938 -47.625 1 77.19 94 ALA A C 1
ATOM 702 O O . ALA A 1 94 ? 0.201 -96.938 -46.906 1 77.19 94 ALA A O 1
ATOM 703 N N . THR A 1 95 ? 0.149 -99.125 -47.125 1 75.56 95 THR A N 1
ATOM 704 C CA . THR A 1 95 ? 0.142 -99.375 -45.688 1 75.56 95 THR A CA 1
ATOM 705 C C . THR A 1 95 ? 1.442 -98.875 -45.062 1 75.56 95 THR A C 1
ATOM 707 O O . THR A 1 95 ? 1.426 -98.25 -44 1 75.56 95 THR A O 1
ATOM 710 N N . ALA A 1 96 ? 2.492 -99.188 -45.719 1 64.44 96 ALA A N 1
ATOM 711 C CA . ALA A 1 96 ? 3.789 -98.75 -45.219 1 64.44 96 ALA A CA 1
ATOM 712 C C . ALA A 1 96 ? 3.877 -97.25 -45.188 1 64.44 96 ALA A C 1
ATOM 714 O O . ALA A 1 96 ? 4.449 -96.625 -44.25 1 64.44 96 ALA A O 1
ATOM 715 N N . LEU A 1 97 ? 3.246 -96.688 -46.156 1 68.5 97 LEU A N 1
ATOM 716 C CA . LEU A 1 97 ? 3.246 -95.188 -46.25 1 68.5 97 LEU A CA 1
ATOM 717 C C . LEU A 1 97 ? 2.443 -94.625 -45.094 1 68.5 97 LEU A C 1
ATOM 719 O O . LEU A 1 97 ? 2.873 -93.625 -44.469 1 68.5 97 LEU A O 1
ATOM 723 N N . VAL A 1 98 ? 1.356 -95.125 -44.812 1 75.5 98 VAL A N 1
ATOM 724 C CA . VAL A 1 98 ? 0.479 -94.625 -43.781 1 75.5 98 VAL A CA 1
ATOM 725 C C . VAL A 1 98 ? 1.115 -94.812 -42.406 1 75.5 98 VAL A C 1
ATOM 727 O O . VAL A 1 98 ? 1.027 -94 -41.531 1 75.5 98 VAL A O 1
ATOM 730 N N . GLU A 1 99 ? 1.753 -95.938 -42.219 1 69 99 GLU A N 1
ATOM 731 C CA . GLU A 1 99 ? 2.395 -96.25 -40.938 1 69 99 GLU A CA 1
ATOM 732 C C . GLU A 1 99 ? 3.549 -95.312 -40.656 1 69 99 GLU A C 1
ATOM 734 O O . GLU A 1 99 ? 3.84 -95 -39.5 1 69 99 GLU A O 1
ATOM 739 N N . ALA A 1 100 ? 4.098 -94.812 -41.719 1 60.84 100 ALA A N 1
ATOM 740 C CA . ALA A 1 100 ? 5.258 -93.938 -41.562 1 60.84 100 ALA A CA 1
ATOM 741 C C . ALA A 1 100 ? 4.828 -92.5 -41.406 1 60.84 100 ALA A C 1
ATOM 743 O O . ALA A 1 100 ? 5.621 -91.625 -40.969 1 60.84 100 ALA A O 1
ATOM 744 N N . ASP A 1 101 ? 3.602 -92.25 -41.688 1 68.94 101 ASP A N 1
ATOM 745 C CA . ASP A 1 101 ? 3.123 -90.875 -41.688 1 68.94 101 ASP A CA 1
ATOM 746 C C . ASP A 1 101 ? 2.641 -90.5 -40.281 1 68.94 101 ASP A C 1
ATOM 748 O O . ASP A 1 101 ? 1.79 -91.188 -39.688 1 68.94 101 ASP A O 1
ATOM 752 N N . PRO A 1 102 ? 3.207 -89.438 -39.75 1 63.72 102 PRO A N 1
ATOM 753 C CA . PRO A 1 102 ? 2.793 -89 -38.406 1 63.72 102 PRO A CA 1
ATOM 754 C C . PRO A 1 102 ? 1.441 -88.312 -38.375 1 63.72 102 PRO A C 1
ATOM 756 O O . PRO A 1 102 ? 0.833 -88.125 -37.312 1 63.72 102 PRO A O 1
ATOM 759 N N . LEU A 1 103 ? 0.92 -88.062 -39.562 1 69.56 103 LEU A N 1
ATOM 760 C CA . LEU A 1 103 ? -0.271 -87.188 -39.594 1 69.56 103 LEU A CA 1
ATOM 761 C C . LEU A 1 103 ? -1.514 -88 -39.906 1 69.56 103 LEU A C 1
ATOM 763 O O . LEU A 1 103 ? -2.619 -87.688 -39.5 1 69.56 103 LEU A O 1
ATOM 767 N N . ILE A 1 104 ? -1.31 -88.938 -40.719 1 76.31 104 ILE A N 1
ATOM 768 C CA . ILE A 1 104 ? -2.459 -89.75 -41.094 1 76.31 104 ILE A CA 1
ATOM 769 C C . ILE A 1 104 ? -2.344 -91.125 -40.438 1 76.31 104 ILE A C 1
ATOM 771 O O . ILE A 1 104 ? -1.485 -91.938 -40.812 1 76.31 104 ILE A O 1
ATOM 775 N N . GLU A 1 105 ? -3.174 -91.375 -39.5 1 74.06 105 GLU A N 1
ATOM 776 C CA . GLU A 1 105 ? -3.113 -92.625 -38.75 1 74.06 105 GLU A CA 1
ATOM 777 C C . GLU A 1 105 ? -3.947 -93.688 -39.406 1 74.06 105 GLU A C 1
ATOM 779 O O . GLU A 1 105 ? -3.664 -94.938 -39.281 1 74.06 105 GLU A O 1
ATOM 784 N N . THR A 1 106 ? -4.992 -93.312 -40.062 1 80.94 106 THR A N 1
ATOM 785 C CA . THR A 1 106 ? -5.891 -94.312 -40.688 1 80.94 106 THR A CA 1
ATOM 786 C C . THR A 1 106 ? -6.352 -93.812 -42.062 1 80.94 106 THR A C 1
ATOM 788 O O . THR A 1 106 ? -6.711 -92.625 -42.188 1 80.94 106 THR A O 1
ATOM 791 N N . VAL A 1 107 ? -6.277 -94.625 -43.031 1 88.19 107 VAL A N 1
ATOM 792 C CA . VAL A 1 107 ? -6.766 -94.312 -44.344 1 88.19 107 VAL A CA 1
ATOM 793 C C . VAL A 1 107 ? -7.715 -95.438 -44.844 1 88.19 107 VAL A C 1
ATOM 795 O O . VAL A 1 107 ? -7.352 -96.562 -44.875 1 88.19 107 VAL A O 1
ATOM 798 N N . ALA A 1 108 ? -8.859 -95 -45.094 1 87.88 108 ALA A N 1
ATOM 799 C CA . ALA A 1 108 ? -9.836 -95.938 -45.688 1 87.88 108 ALA A CA 1
ATOM 800 C C . ALA A 1 108 ? -9.93 -95.75 -47.188 1 87.88 108 ALA A C 1
ATOM 802 O O . ALA A 1 108 ? -9.883 -94.625 -47.688 1 87.88 108 ALA A O 1
ATOM 803 N N . ILE A 1 109 ? -10.023 -96.875 -47.875 1 87.94 109 ILE A N 1
ATOM 804 C CA . ILE A 1 109 ? -10.109 -96.875 -49.312 1 87.94 109 ILE A CA 1
ATOM 805 C C . ILE A 1 109 ? -11.508 -97.375 -49.75 1 87.94 109 ILE A C 1
ATOM 807 O O . ILE A 1 109 ? -12.016 -98.375 -49.281 1 87.94 109 ILE A O 1
ATOM 811 N N . TYR A 1 110 ? -12.023 -96.562 -50.594 1 89.12 110 TYR A N 1
ATOM 812 C CA . TYR A 1 110 ? -13.359 -96.875 -51.094 1 89.12 110 TYR A CA 1
ATOM 813 C C . TYR A 1 110 ? -13.352 -97 -52.625 1 89.12 110 TYR A C 1
ATOM 815 O O . TYR A 1 110 ? -12.469 -96.5 -53.281 1 89.12 110 TYR A O 1
ATOM 823 N N . ASP A 1 111 ? -14.383 -97.75 -53.125 1 85.88 111 ASP A N 1
ATOM 824 C CA . ASP A 1 111 ? -14.516 -97.875 -54.594 1 85.88 111 ASP A CA 1
ATOM 825 C C . ASP A 1 111 ? -15.305 -96.688 -55.156 1 85.88 111 ASP A C 1
ATOM 827 O O . ASP A 1 111 ? -15.57 -95.688 -54.469 1 85.88 111 ASP A O 1
ATOM 831 N N . GLN A 1 112 ? -15.5 -96.688 -56.5 1 85.06 112 GLN A N 1
ATOM 832 C CA . GLN A 1 112 ? -16.156 -95.625 -57.188 1 85.06 112 GLN A CA 1
ATOM 833 C C . GLN A 1 112 ? -17.562 -95.375 -56.688 1 85.06 112 GLN A C 1
ATOM 835 O O . GLN A 1 112 ? -18.078 -94.25 -56.75 1 85.06 112 GLN A O 1
ATOM 840 N N . GLN A 1 113 ? -18.172 -96.5 -56.125 1 79.44 113 GLN A N 1
ATOM 841 C CA . GLN A 1 113 ? -19.547 -96.375 -55.656 1 79.44 113 GLN A CA 1
ATOM 842 C C . GLN A 1 113 ? -19.578 -96 -54.188 1 79.44 113 GLN A C 1
ATOM 844 O O . GLN A 1 113 ? -20.656 -95.688 -53.625 1 79.44 113 GLN A O 1
ATOM 849 N N . GLY A 1 114 ? -18.422 -95.875 -53.438 1 80.19 114 GLY A N 1
ATOM 850 C CA . GLY A 1 114 ? -18.375 -95.438 -52.031 1 80.19 114 GLY A CA 1
ATOM 851 C C . GLY A 1 114 ? -18.359 -96.625 -51.094 1 80.19 114 GLY A C 1
ATOM 852 O O . GLY A 1 114 ? -18.516 -96.5 -49.875 1 80.19 114 GLY A O 1
ATOM 853 N N . ASP A 1 115 ? -18.188 -97.812 -51.688 1 81.44 115 ASP A N 1
ATOM 854 C CA . ASP A 1 115 ? -18.156 -99 -50.875 1 81.44 115 ASP A CA 1
ATOM 855 C C . ASP A 1 115 ? -16.766 -99.25 -50.281 1 81.44 115 ASP A C 1
ATOM 857 O O . ASP A 1 115 ? -15.758 -99.062 -50.969 1 81.44 115 ASP A O 1
ATOM 861 N N . TYR A 1 116 ? -16.797 -99.812 -49.125 1 85 116 TYR A N 1
ATOM 862 C CA . TYR A 1 116 ? -15.586 -100 -48.344 1 85 116 TYR A CA 1
ATOM 863 C C . TYR A 1 116 ? -14.75 -101.125 -48.969 1 85 116 TYR A C 1
ATOM 865 O O . TYR A 1 116 ? -15.273 -102.188 -49.281 1 85 116 TYR A O 1
ATOM 873 N N . ILE A 1 117 ? -13.5 -100.875 -49.281 1 81.94 117 ILE A N 1
ATOM 874 C CA . ILE A 1 117 ? -12.594 -101.875 -49.844 1 81.94 117 ILE A CA 1
ATOM 875 C C . ILE A 1 117 ? -11.641 -102.375 -48.75 1 81.94 117 ILE A C 1
ATOM 877 O O . ILE A 1 117 ? -11.594 -103.562 -48.438 1 81.94 117 ILE A O 1
ATOM 881 N N . ALA A 1 118 ? -10.867 -101.375 -48.25 1 81.19 118 ALA A N 1
ATOM 882 C CA . ALA A 1 118 ? -9.859 -101.75 -47.25 1 81.19 118 ALA A CA 1
ATOM 883 C C . ALA A 1 118 ? -9.523 -100.562 -46.375 1 81.19 118 ALA A C 1
ATOM 885 O O . ALA A 1 118 ? -9.891 -99.438 -46.688 1 81.19 118 ALA A O 1
ATOM 886 N N . GLN A 1 119 ? -9.055 -100.875 -45.219 1 84.44 119 GLN A N 1
ATOM 887 C CA . GLN A 1 119 ? -8.578 -99.812 -44.281 1 84.44 119 GLN A CA 1
ATOM 888 C C . GLN A 1 119 ? -7.129 -100.062 -43.875 1 84.44 119 GLN A C 1
ATOM 890 O O . GLN A 1 119 ? -6.758 -101.25 -43.594 1 84.44 119 GLN A O 1
ATOM 895 N N . ILE A 1 120 ? -6.359 -99 -44.031 1 80.5 120 ILE A N 1
ATOM 896 C CA . ILE A 1 120 ? -4.973 -99.062 -43.594 1 80.5 120 ILE A CA 1
ATOM 897 C C . ILE A 1 120 ? -4.832 -98.312 -42.25 1 80.5 120 ILE A C 1
ATOM 899 O O . ILE A 1 120 ? -5.16 -97.125 -42.156 1 80.5 120 ILE A O 1
ATOM 903 N N . ASP A 1 121 ? -4.551 -99 -41.094 1 72.06 121 ASP A N 1
ATOM 904 C CA . ASP A 1 121 ? -4.453 -98.375 -39.781 1 72.06 121 ASP A CA 1
ATOM 905 C C . ASP A 1 121 ? -3.047 -98.5 -39.188 1 72.06 121 ASP A C 1
ATOM 907 O O . ASP A 1 121 ? -2.432 -99.562 -39.312 1 72.06 121 ASP A O 1
ATOM 911 N N . GLN A 1 122 ? -2.541 -97.312 -38.844 1 62.59 122 GLN A N 1
ATOM 912 C CA . GLN A 1 122 ? -1.279 -97.438 -38.125 1 62.59 122 GLN A CA 1
ATOM 913 C C . GLN A 1 122 ? -1.463 -98.188 -36.812 1 62.59 122 GLN A C 1
ATOM 915 O O . GLN A 1 122 ? -0.664 -99.062 -36.5 1 62.59 122 GLN A O 1
ATOM 920 N N . THR A 1 123 ? -2.201 -97.5 -35.75 1 57.38 123 THR A N 1
ATOM 921 C CA . THR A 1 123 ? -2.4 -98.062 -34.406 1 57.38 123 THR A CA 1
ATOM 922 C C . THR A 1 123 ? -3.695 -98.875 -34.375 1 57.38 123 THR A C 1
ATOM 924 O O . THR A 1 123 ? -4.664 -98.562 -35.062 1 57.38 123 THR A O 1
ATOM 927 N N . GLY A 1 124 ? -3.645 -100.188 -34.469 1 49.22 124 GLY A N 1
ATOM 928 C CA . GLY A 1 124 ? -4.734 -101.125 -34.312 1 49.22 124 GLY A CA 1
ATOM 929 C C . GLY A 1 124 ? -5.98 -100.5 -33.719 1 49.22 124 GLY A C 1
ATOM 930 O O . GLY A 1 124 ? -6.949 -101.188 -33.406 1 49.22 124 GLY A O 1
ATOM 931 N N . ASP A 1 125 ? -5.938 -99.5 -33.125 1 48.66 125 ASP A N 1
ATOM 932 C CA . ASP A 1 125 ? -6.992 -99.125 -32.219 1 48.66 125 ASP A CA 1
ATOM 933 C C . ASP A 1 125 ? -8.258 -98.688 -32.969 1 48.66 125 ASP A C 1
ATOM 935 O O . ASP A 1 125 ? -9.273 -98.375 -32.344 1 48.66 125 ASP A O 1
ATOM 939 N N . GLY A 1 126 ? -8.844 -99.25 -33.875 1 49.53 126 GLY A N 1
ATOM 940 C CA . GLY A 1 126 ? -10.156 -99.562 -34.406 1 49.53 126 GLY A CA 1
ATOM 941 C C . GLY A 1 126 ? -10.898 -98.375 -34.969 1 49.53 126 GLY A C 1
ATOM 942 O O . GLY A 1 126 ? -12.133 -98.312 -34.969 1 49.53 126 GLY A O 1
ATOM 943 N N . PHE A 1 127 ? -10.414 -97.188 -35.281 1 52.53 127 PHE A N 1
ATOM 944 C CA . PHE A 1 127 ? -11.461 -96.375 -35.844 1 52.53 127 PHE A CA 1
ATOM 945 C C . PHE A 1 127 ? -12.055 -97 -37.094 1 52.53 127 PHE A C 1
ATOM 947 O O . PHE A 1 127 ? -11.328 -97.375 -38 1 52.53 127 PHE A O 1
ATOM 954 N N . THR A 1 128 ? -13.148 -97.625 -36.875 1 58.69 128 THR A N 1
ATOM 955 C CA . THR A 1 128 ? -13.891 -98.188 -38 1 58.69 128 THR A CA 1
ATOM 956 C C . THR A 1 128 ? -14.547 -97.062 -38.844 1 58.69 128 THR A C 1
ATOM 958 O O . THR A 1 128 ? -15.336 -96.25 -38.312 1 58.69 128 THR A O 1
ATOM 961 N N . LEU A 1 129 ? -13.961 -96.75 -39.906 1 64.38 129 LEU A N 1
ATOM 962 C CA . LEU A 1 129 ? -14.539 -95.75 -40.812 1 64.38 129 LEU A CA 1
ATOM 963 C C . LEU A 1 129 ? -15.727 -96.312 -41.562 1 64.38 129 LEU A C 1
ATOM 965 O O . LEU A 1 129 ? -15.633 -97.438 -42.125 1 64.38 129 LEU A O 1
ATOM 969 N N . GLU A 1 130 ? -16.922 -95.875 -41.281 1 67.75 130 GLU A N 1
ATOM 970 C CA . GLU A 1 130 ? -18.172 -96.25 -41.906 1 67.75 130 GLU A CA 1
ATOM 971 C C . GLU A 1 130 ? -18.125 -96 -43.406 1 67.75 130 GLU A C 1
ATOM 973 O O . GLU A 1 130 ? -17.281 -95.25 -43.906 1 67.75 130 GLU A O 1
ATOM 978 N N . PRO A 1 131 ? -18.953 -96.75 -44.125 1 72.25 131 PRO A N 1
ATOM 979 C CA . PRO A 1 131 ? -19.047 -96.5 -45.562 1 72.25 131 PRO A CA 1
ATOM 980 C C . PRO A 1 131 ? -19.312 -95.062 -45.875 1 72.25 131 PRO A C 1
ATOM 982 O O . PRO A 1 131 ? -19.953 -94.375 -45.125 1 72.25 131 PRO A O 1
ATOM 985 N N . LEU A 1 132 ? -18.719 -94.625 -46.969 1 78.88 132 LEU A N 1
ATOM 986 C CA . LEU A 1 132 ? -18.812 -93.25 -47.406 1 78.88 132 LEU A CA 1
ATOM 987 C C . LEU A 1 132 ? -20.234 -92.938 -47.844 1 78.88 132 LEU A C 1
ATOM 989 O O . LEU A 1 132 ? -20.781 -93.562 -48.719 1 78.88 132 LEU A O 1
ATOM 993 N N . ALA A 1 133 ? -20.844 -92.062 -47.156 1 78.31 133 ALA A N 1
ATOM 994 C CA . ALA A 1 133 ? -22.172 -91.625 -47.562 1 78.31 133 ALA A CA 1
ATOM 995 C C . ALA A 1 133 ? -22.172 -91.062 -48.969 1 78.31 133 ALA A C 1
ATOM 997 O O . ALA A 1 133 ? -21.172 -90.438 -49.406 1 78.31 133 ALA A O 1
ATOM 998 N N . LYS A 1 134 ? -23.297 -91.375 -49.656 1 79.19 134 LYS A N 1
ATOM 999 C CA . LYS A 1 134 ? -23.422 -90.938 -51.062 1 79.19 134 LYS A CA 1
ATOM 1000 C C . LYS A 1 134 ? -23.188 -89.438 -51.188 1 79.19 134 LYS A C 1
ATOM 1002 O O . LYS A 1 134 ? -22.547 -89 -52.156 1 79.19 134 LYS A O 1
ATOM 1007 N N . GLN A 1 135 ? -23.594 -88.688 -50.25 1 79.19 135 GLN A N 1
ATOM 1008 C CA . GLN A 1 135 ? -23.453 -87.25 -50.312 1 79.19 135 GLN A CA 1
ATOM 1009 C C . GLN A 1 135 ? -22 -86.812 -50.188 1 79.19 135 GLN A C 1
ATOM 1011 O O . GLN A 1 135 ? -21.562 -85.875 -50.875 1 79.19 135 GLN A O 1
ATOM 1016 N N . VAL A 1 136 ? -21.297 -87.438 -49.375 1 78.94 136 VAL A N 1
ATOM 1017 C CA . VAL A 1 136 ? -19.891 -87.125 -49.156 1 78.94 136 VAL A CA 1
ATOM 1018 C C . VAL A 1 136 ? -19.078 -87.562 -50.375 1 78.94 136 VAL A C 1
ATOM 1020 O O . VAL A 1 136 ? -18.172 -86.812 -50.781 1 78.94 136 VAL A O 1
ATOM 1023 N N . ALA A 1 137 ? -19.422 -88.625 -50.938 1 80.62 137 ALA A N 1
ATOM 1024 C CA . ALA A 1 137 ? -18.734 -89.062 -52.156 1 80.62 137 ALA A CA 1
ATOM 1025 C C . ALA A 1 137 ? -18.953 -88.062 -53.312 1 80.62 137 ALA A C 1
ATOM 1027 O O . ALA A 1 137 ? -18.016 -87.75 -54.062 1 80.62 137 ALA A O 1
ATOM 1028 N N . GLN A 1 138 ? -20.188 -87.562 -53.438 1 80.38 138 GLN A N 1
ATOM 1029 C CA . GLN A 1 138 ? -20.484 -86.625 -54.5 1 80.38 138 GLN A CA 1
ATOM 1030 C C . GLN A 1 138 ? -19.719 -85.312 -54.281 1 80.38 138 GLN A C 1
ATOM 1032 O O . GLN A 1 138 ? -19.156 -84.812 -55.25 1 80.38 138 GLN A O 1
ATOM 1037 N N . ARG A 1 139 ? -19.625 -85 -53.094 1 80.5 139 ARG A N 1
ATOM 1038 C CA . ARG A 1 139 ? -18.922 -83.75 -52.781 1 80.5 139 ARG A CA 1
ATOM 1039 C C . ARG A 1 139 ? -17.422 -83.875 -52.969 1 80.5 139 ARG A C 1
ATOM 1041 O O . ARG A 1 139 ? -16.75 -83 -53.469 1 80.5 139 ARG A O 1
ATOM 1048 N N . ALA A 1 140 ? -16.938 -85 -52.469 1 80 140 ALA A N 1
ATOM 1049 C CA . ALA A 1 140 ? -15.508 -85.25 -52.594 1 80 140 ALA A CA 1
ATOM 1050 C C . ALA A 1 140 ? -15.078 -85.375 -54.062 1 80 140 ALA A C 1
ATOM 1052 O O . ALA A 1 140 ? -13.922 -85.125 -54.406 1 80 140 ALA A O 1
ATOM 1053 N N . GLY A 1 141 ? -16.031 -85.75 -54.906 1 78.69 141 GLY A N 1
ATOM 1054 C CA . GLY A 1 141 ? -15.742 -85.875 -56.344 1 78.69 141 GLY A CA 1
ATOM 1055 C C . GLY A 1 141 ? -15.648 -84.5 -57 1 78.69 141 GLY A C 1
ATOM 1056 O O . GLY A 1 141 ? -14.969 -84.312 -58 1 78.69 141 GLY A O 1
ATOM 1057 N N . SER A 1 142 ? -16.406 -83.562 -56.406 1 78.25 142 SER A N 1
ATOM 1058 C CA . SER A 1 142 ? -16.469 -82.25 -57.031 1 78.25 142 SER A CA 1
ATOM 1059 C C . SER A 1 142 ? -15.398 -81.312 -56.469 1 78.25 142 SER A C 1
ATOM 1061 O O . SER A 1 142 ? -15.008 -80.312 -57.125 1 78.25 142 SER A O 1
ATOM 1063 N N . GLU A 1 143 ? -14.938 -81.625 -55.25 1 75.56 143 GLU A N 1
ATOM 1064 C CA . GLU A 1 143 ? -13.953 -80.812 -54.594 1 75.56 143 GLU A CA 1
ATOM 1065 C C . GLU A 1 143 ? -12.609 -81.5 -54.469 1 75.56 143 GLU A C 1
ATOM 1067 O O . GLU A 1 143 ? -12.562 -82.75 -54.344 1 75.56 143 GLU A O 1
ATOM 1072 N N . PRO A 1 144 ? -11.594 -80.75 -54.625 1 70.38 144 PRO A N 1
ATOM 1073 C CA . PRO A 1 144 ? -10.289 -81.375 -54.5 1 70.38 144 PRO A CA 1
ATOM 1074 C C . PRO A 1 144 ? -10.117 -82.062 -53.125 1 70.38 144 PRO A C 1
ATOM 1076 O O . PRO A 1 144 ? -9.422 -83.062 -53.031 1 70.38 144 PRO A O 1
ATOM 1079 N N . MET A 1 145 ? -10.672 -81.5 -52.219 1 73.81 145 MET A N 1
ATOM 1080 C CA . MET A 1 145 ? -10.586 -82.062 -50.844 1 73.81 145 MET A CA 1
ATOM 1081 C C . MET A 1 145 ? -11.828 -81.688 -50.031 1 73.81 145 MET A C 1
ATOM 1083 O O . MET A 1 145 ? -12.258 -80.562 -50.031 1 73.81 145 MET A O 1
ATOM 1087 N N . LEU A 1 146 ? -12.438 -82.75 -49.594 1 75.5 146 LEU A N 1
ATOM 1088 C CA . LEU A 1 146 ? -13.586 -82.5 -48.719 1 75.5 146 LEU A CA 1
ATOM 1089 C C . LEU A 1 146 ? -13.195 -82.688 -47.25 1 75.5 146 LEU A C 1
ATOM 1091 O O . LEU A 1 146 ? -12.633 -83.75 -46.875 1 75.5 146 LEU A O 1
ATOM 1095 N N . VAL A 1 147 ? -13.203 -81.562 -46.656 1 73.88 147 VAL A N 1
ATOM 1096 C CA . VAL A 1 147 ? -12.961 -81.688 -45.219 1 73.88 147 VAL A CA 1
ATOM 1097 C C . VAL A 1 147 ? -14.289 -81.625 -44.469 1 73.88 147 VAL A C 1
ATOM 1099 O O . VAL A 1 147 ? -15.117 -80.75 -44.688 1 73.88 147 VAL A O 1
ATOM 1102 N N . ASP A 1 148 ? -14.727 -82.75 -44.031 1 64.94 148 ASP A N 1
ATOM 1103 C CA . ASP A 1 148 ? -16 -82.812 -43.344 1 64.94 148 ASP A CA 1
ATOM 1104 C C . ASP A 1 148 ? -15.805 -82.938 -41.812 1 64.94 148 ASP A C 1
ATOM 1106 O O . ASP A 1 148 ? -14.68 -83.125 -41.375 1 64.94 148 ASP A O 1
ATOM 1110 N N . ASN A 1 149 ? -16.969 -83.188 -40.938 1 58.31 149 ASN A N 1
ATOM 1111 C CA . ASN A 1 149 ? -17.375 -83 -39.562 1 58.31 149 ASN A CA 1
ATOM 1112 C C . ASN A 1 149 ? -16.406 -83.625 -38.562 1 58.31 149 ASN A C 1
ATOM 1114 O O . ASN A 1 149 ? -15.961 -84.75 -38.781 1 58.31 149 ASN A O 1
ATOM 1118 N N . LEU A 1 150 ? -16.047 -82.75 -37.594 1 58.5 150 LEU A N 1
ATOM 1119 C CA . LEU A 1 150 ? -15.211 -82.688 -36.406 1 58.5 150 LEU A CA 1
ATOM 1120 C C . LEU A 1 150 ? -15.625 -83.688 -35.344 1 58.5 150 LEU A C 1
ATOM 1122 O O . LEU A 1 150 ? -16.797 -83.75 -35 1 58.5 150 LEU A O 1
ATOM 1126 N N . GLN A 1 151 ? -14.922 -84.688 -35.219 1 64.25 151 GLN A N 1
ATOM 1127 C CA . GLN A 1 151 ? -15.148 -85.5 -34.031 1 64.25 151 GLN A CA 1
ATOM 1128 C C . GLN A 1 151 ? -14.18 -85.125 -32.906 1 64.25 151 GLN A C 1
ATOM 1130 O O . GLN A 1 151 ? -12.984 -84.938 -33.156 1 64.25 151 GLN A O 1
ATOM 1135 N N . VAL A 1 152 ? -14.727 -84.5 -31.922 1 64.31 152 VAL A N 1
ATOM 1136 C CA . VAL A 1 152 ? -13.945 -84.375 -30.688 1 64.31 152 VAL A CA 1
ATOM 1137 C C . VAL A 1 152 ? -14.031 -85.625 -29.875 1 64.31 152 VAL A C 1
ATOM 1139 O O . VAL A 1 152 ? -15.117 -86.062 -29.469 1 64.31 152 VAL A O 1
ATOM 1142 N N . GLY A 1 153 ? -12.914 -86.438 -29.938 1 61.28 153 GLY A N 1
ATOM 1143 C CA . GLY A 1 153 ? -12.898 -87.688 -29.203 1 61.28 153 GLY A CA 1
ATOM 1144 C C . GLY A 1 153 ? -13.039 -87.5 -27.703 1 61.28 153 GLY A C 1
ATOM 1145 O O . GLY A 1 153 ? -13.023 -86.375 -27.203 1 61.28 153 GLY A O 1
ATOM 1146 N N . ASP A 1 154 ? -13.391 -88.625 -26.906 1 60.03 154 ASP A N 1
ATOM 1147 C CA . ASP A 1 154 ? -13.516 -88.625 -25.453 1 60.03 154 ASP A CA 1
ATOM 1148 C C . ASP A 1 154 ? -12.242 -88.125 -24.781 1 60.03 154 ASP A C 1
ATOM 1150 O O . ASP A 1 154 ? -12.297 -87.562 -23.672 1 60.03 154 ASP A O 1
ATOM 1154 N N . ASP A 1 155 ? -11.109 -88.188 -25.469 1 59.22 155 ASP A N 1
ATOM 1155 C CA . ASP A 1 155 ? -9.836 -87.688 -24.906 1 59.22 155 ASP A CA 1
ATOM 1156 C C . ASP A 1 155 ? -9.625 -86.188 -25.125 1 59.22 155 ASP A C 1
ATOM 1158 O O . ASP A 1 155 ? -8.609 -85.688 -24.719 1 59.22 155 ASP A O 1
ATOM 1162 N N . GLY A 1 156 ? -10.625 -85.625 -25.797 1 64.88 156 GLY A N 1
ATOM 1163 C CA . GLY A 1 156 ? -10.562 -84.188 -26.016 1 64.88 156 GLY A CA 1
ATOM 1164 C C . GLY A 1 156 ? -9.789 -83.812 -27.266 1 64.88 156 GLY A C 1
ATOM 1165 O O . GLY A 1 156 ? -9.586 -82.625 -27.547 1 64.88 156 GLY A O 1
ATOM 1166 N N . GLU A 1 157 ? -9.422 -84.812 -27.984 1 72.12 157 GLU A N 1
ATOM 1167 C CA . GLU A 1 157 ? -8.656 -84.562 -29.188 1 72.12 157 GLU A CA 1
ATOM 1168 C C . GLU A 1 157 ? -9.578 -84.312 -30.391 1 72.12 157 GLU A C 1
ATOM 1170 O O . GLU A 1 157 ? -10.523 -85.062 -30.609 1 72.12 157 GLU A O 1
ATOM 1175 N N . ALA A 1 158 ? -9.352 -83.188 -31 1 77.19 158 ALA A N 1
ATOM 1176 C CA . ALA A 1 158 ? -10.148 -82.812 -32.188 1 77.19 158 ALA A CA 1
ATOM 1177 C C . ALA A 1 158 ? -9.539 -83.375 -33.469 1 77.19 158 ALA A C 1
ATOM 1179 O O . ALA A 1 158 ? -8.312 -83.375 -33.625 1 77.19 158 ALA A O 1
ATOM 1180 N N . THR A 1 159 ? -10.422 -84.125 -34.219 1 80.56 159 THR A N 1
ATOM 1181 C CA . THR A 1 159 ? -9.984 -84.688 -35.5 1 80.56 159 THR A CA 1
ATOM 1182 C C . THR A 1 159 ? -10.867 -84.125 -36.625 1 80.56 159 THR A C 1
ATOM 1184 O O . THR A 1 159 ? -12.008 -83.75 -36.406 1 80.56 159 THR A O 1
ATOM 1187 N N . VAL A 1 160 ? -10.273 -84.062 -37.719 1 80.94 160 VAL A N 1
ATOM 1188 C CA . VAL A 1 160 ? -11.016 -83.688 -38.906 1 80.94 160 VAL A CA 1
ATOM 1189 C C . VAL A 1 160 ? -10.914 -84.812 -39.969 1 80.94 160 VAL A C 1
ATOM 1191 O O . VAL A 1 160 ? -9.859 -85.438 -40.125 1 80.94 160 VAL A O 1
ATOM 1194 N N . GLU A 1 161 ? -12.094 -85.062 -40.469 1 81.81 161 GLU A N 1
ATOM 1195 C CA . GLU A 1 161 ? -12.117 -86.062 -41.562 1 81.81 161 GLU A CA 1
ATOM 1196 C C . GLU A 1 161 ? -11.844 -85.438 -42.906 1 81.81 161 GLU A C 1
ATOM 1198 O O . GLU A 1 161 ? -12.336 -84.375 -43.188 1 81.81 161 GLU A O 1
ATOM 1203 N N . MET A 1 162 ? -11.047 -86.062 -43.625 1 86.38 162 MET A N 1
ATOM 1204 C CA . MET A 1 162 ? -10.695 -85.625 -44.969 1 86.38 162 MET A CA 1
ATOM 1205 C C . MET A 1 162 ? -10.93 -86.688 -46 1 86.38 162 MET A C 1
ATOM 1207 O O . MET A 1 162 ? -10.633 -87.875 -45.781 1 86.38 162 MET A O 1
ATOM 1211 N N . VAL A 1 163 ? -11.633 -86.312 -47.062 1 86.81 163 VAL A N 1
ATOM 1212 C CA . VAL A 1 163 ? -11.906 -87.25 -48.156 1 86.81 163 VAL A CA 1
ATOM 1213 C C . VAL A 1 163 ? -11.383 -86.688 -49.469 1 86.81 163 VAL A C 1
ATOM 1215 O O . VAL A 1 163 ? -11.594 -85.5 -49.781 1 86.81 163 VAL A O 1
ATOM 1218 N N . ILE A 1 164 ? -10.672 -87.5 -50.188 1 87.88 164 ILE A N 1
ATOM 1219 C CA . ILE A 1 164 ? -10.242 -87.125 -51.531 1 87.88 164 ILE A CA 1
ATOM 1220 C C . ILE A 1 164 ? -10.617 -88.188 -52.562 1 87.88 164 ILE A C 1
ATOM 1222 O O . ILE A 1 164 ? -10.766 -89.375 -52.188 1 87.88 164 ILE A O 1
ATOM 1226 N N . ALA A 1 165 ? -10.836 -87.75 -53.719 1 88.69 165 ALA A N 1
ATOM 1227 C CA . ALA A 1 165 ? -11.133 -88.688 -54.781 1 88.69 165 ALA A CA 1
ATOM 1228 C C . ALA A 1 165 ? -9.859 -89.188 -55.438 1 88.69 165 ALA A C 1
ATOM 1230 O O . ALA A 1 165 ? -8.875 -88.438 -55.562 1 88.69 165 ALA A O 1
ATOM 1231 N N . ILE A 1 166 ? -9.836 -90.5 -55.688 1 86.69 166 ILE A N 1
ATOM 1232 C CA . ILE A 1 166 ? -8.727 -91.125 -56.406 1 86.69 166 ILE A CA 1
ATOM 1233 C C . ILE A 1 166 ? -8.93 -90.875 -57.906 1 86.69 166 ILE A C 1
ATOM 1235 O O . ILE A 1 166 ? -9.883 -91.375 -58.5 1 86.69 166 ILE A O 1
ATOM 1239 N N . ARG A 1 167 ? -7.961 -90.062 -58.438 1 82.81 167 ARG A N 1
ATOM 1240 C CA . ARG A 1 167 ? -8.055 -89.688 -59.875 1 82.81 167 ARG A CA 1
ATOM 1241 C C . ARG A 1 167 ? -6.789 -90.062 -60.625 1 82.81 167 ARG A C 1
ATOM 1243 O O . ARG A 1 167 ? -5.848 -89.312 -60.719 1 82.81 167 ARG A O 1
ATOM 1250 N N . PRO A 1 168 ? -6.805 -91.312 -61.25 1 74.94 168 PRO A N 1
ATOM 1251 C CA . PRO A 1 168 ? -5.648 -91.625 -62.094 1 74.94 168 PRO A CA 1
ATOM 1252 C C . PRO A 1 168 ? -5.484 -90.625 -63.25 1 74.94 168 PRO A C 1
ATOM 1254 O O . PRO A 1 168 ? -4.359 -90.312 -63.656 1 74.94 168 PRO A O 1
ATOM 1257 N N . LYS A 1 169 ? -6.734 -90.188 -63.875 1 78.38 169 LYS A N 1
ATOM 1258 C CA . LYS A 1 169 ? -6.844 -89.062 -64.812 1 78.38 169 LYS A CA 1
ATOM 1259 C C . LYS A 1 169 ? -7.77 -88 -64.312 1 78.38 169 LYS A C 1
ATOM 1261 O O . LYS A 1 169 ? -8.703 -88.25 -63.531 1 78.38 169 LYS A O 1
ATOM 1266 N N . PRO A 1 170 ? -7.48 -86.812 -64.562 1 74.44 170 PRO A N 1
ATOM 1267 C CA . PRO A 1 170 ? -8.25 -85.688 -64 1 74.44 170 PRO A CA 1
ATOM 1268 C C . PRO A 1 170 ? -9.758 -85.812 -64.125 1 74.44 170 PRO A C 1
ATOM 1270 O O . PRO A 1 170 ? -10.523 -85.438 -63.281 1 74.44 170 PRO A O 1
ATOM 1273 N N . SER A 1 171 ? -10.203 -86.562 -65.188 1 77.44 171 SER A N 1
ATOM 1274 C CA . SER A 1 171 ? -11.633 -86.625 -65.5 1 77.44 171 SER A CA 1
ATOM 1275 C C . SER A 1 171 ? -12.203 -87.938 -65 1 77.44 171 SER A C 1
ATOM 1277 O O . SER A 1 171 ? -13.414 -88.188 -65 1 77.44 171 SER A O 1
ATOM 1279 N N . GLU A 1 172 ? -11.438 -88.812 -64.312 1 84 172 GLU A N 1
ATOM 1280 C CA . GLU A 1 172 ? -11.906 -90.125 -63.938 1 84 172 GLU A CA 1
ATOM 1281 C C . GLU A 1 172 ? -11.734 -90.375 -62.438 1 84 172 GLU A C 1
ATOM 1283 O O . GLU A 1 172 ? -10.688 -90.062 -61.875 1 84 172 GLU A O 1
ATOM 1288 N N . ILE A 1 173 ? -12.883 -90.875 -61.75 1 88.75 173 ILE A N 1
ATOM 1289 C CA . ILE A 1 173 ? -12.828 -91.25 -60.344 1 88.75 173 ILE A CA 1
ATOM 1290 C C . ILE A 1 173 ? -12.906 -92.75 -60.188 1 88.75 173 ILE A C 1
ATOM 1292 O O . ILE A 1 173 ? -13.859 -93.375 -60.656 1 88.75 173 ILE A O 1
ATOM 1296 N N . THR A 1 174 ? -11.867 -93.25 -59.625 1 87.94 174 THR A N 1
ATOM 1297 C CA . THR A 1 174 ? -11.836 -94.688 -59.469 1 87.94 174 THR A CA 1
ATOM 1298 C C . THR A 1 174 ? -12.109 -95.125 -58.031 1 87.94 174 THR A C 1
ATOM 1300 O O . THR A 1 174 ? -12.312 -96.25 -57.75 1 87.94 174 THR A O 1
ATOM 1303 N N . GLY A 1 175 ? -12.141 -94.188 -57.125 1 90 175 GLY A N 1
ATOM 1304 C CA . GLY A 1 175 ? -12.391 -94.438 -55.719 1 90 175 GLY A CA 1
ATOM 1305 C C . GLY A 1 175 ? -12.188 -93.25 -54.812 1 90 175 GLY A C 1
ATOM 1306 O O . GLY A 1 175 ? -12.109 -92.125 -55.312 1 90 175 GLY A O 1
ATOM 1307 N N . PHE A 1 176 ? -12.273 -93.562 -53.531 1 90.12 176 PHE A N 1
ATOM 1308 C CA . PHE A 1 176 ? -12.117 -92.438 -52.562 1 90.12 176 PHE A CA 1
ATOM 1309 C C . PHE A 1 176 ? -11.203 -92.875 -51.438 1 90.12 176 PHE A C 1
ATOM 1311 O O . PHE A 1 176 ? -11.125 -94.062 -51.094 1 90.12 176 PHE A O 1
ATOM 1318 N N . LEU A 1 177 ? -10.469 -91.938 -50.969 1 90.25 177 LEU A N 1
ATOM 1319 C CA . LEU A 1 177 ? -9.672 -92.125 -49.781 1 90.25 177 LEU A CA 1
ATOM 1320 C C . LEU A 1 177 ? -10.227 -91.25 -48.625 1 90.25 177 LEU A C 1
ATOM 1322 O O . LEU A 1 177 ? -10.633 -90.125 -48.844 1 90.25 177 LEU A O 1
ATOM 1326 N N . ARG A 1 178 ? -10.344 -91.812 -47.531 1 87.25 178 ARG A N 1
ATOM 1327 C CA . ARG A 1 178 ? -10.805 -91.062 -46.344 1 87.25 178 ARG A CA 1
ATOM 1328 C C . ARG A 1 178 ? -9.812 -91.25 -45.188 1 87.25 178 ARG A C 1
ATOM 1330 O O . ARG A 1 178 ? -9.273 -92.312 -44.969 1 87.25 178 ARG A O 1
ATOM 1337 N N . THR A 1 179 ? -9.453 -90.125 -44.594 1 86.38 179 THR A N 1
ATOM 1338 C CA . THR A 1 179 ? -8.562 -90.188 -43.438 1 86.38 179 THR A CA 1
ATOM 1339 C C . THR A 1 179 ? -9.078 -89.25 -42.312 1 86.38 179 THR A C 1
ATOM 1341 O O . THR A 1 179 ? -10.039 -88.5 -42.531 1 86.38 179 THR A O 1
ATOM 1344 N N . VAL A 1 180 ? -8.562 -89.5 -41.156 1 81.12 180 VAL A N 1
ATOM 1345 C CA . VAL A 1 180 ? -8.828 -88.625 -40 1 81.12 180 VAL A CA 1
ATOM 1346 C C . VAL A 1 180 ? -7.547 -87.875 -39.594 1 81.12 180 VAL A C 1
ATOM 1348 O O . VAL A 1 180 ? -6.5 -88.5 -39.406 1 81.12 180 VAL A O 1
ATOM 1351 N N . VAL A 1 181 ? -7.602 -86.562 -39.656 1 81.88 181 VAL A N 1
ATOM 1352 C CA . VAL A 1 181 ? -6.453 -85.75 -39.312 1 81.88 181 VAL A CA 1
ATOM 1353 C C . VAL A 1 181 ? -6.59 -85.25 -37.875 1 81.88 181 VAL A C 1
ATOM 1355 O O . VAL A 1 181 ? -7.512 -84.5 -37.531 1 81.88 181 VAL A O 1
ATOM 1358 N N . PRO A 1 182 ? -5.648 -85.688 -37.031 1 80.38 182 PRO A N 1
ATOM 1359 C CA . PRO A 1 182 ? -5.668 -85.125 -35.688 1 80.38 182 PRO A CA 1
ATOM 1360 C C . PRO A 1 182 ? -5.227 -83.688 -35.625 1 80.38 182 PRO A C 1
ATOM 1362 O O . PRO A 1 182 ? -4.305 -83.25 -36.312 1 80.38 182 PRO A O 1
ATOM 1365 N N . LEU A 1 183 ? -5.945 -82.938 -34.906 1 84.38 183 LEU A N 1
ATOM 1366 C CA . LEU A 1 183 ? -5.602 -81.5 -34.75 1 84.38 183 LEU A CA 1
ATOM 1367 C C . LEU A 1 183 ? -4.879 -81.25 -33.406 1 84.38 183 LEU A C 1
ATOM 1369 O O . LEU A 1 183 ? -4.984 -80.188 -32.812 1 84.38 183 LEU A O 1
ATOM 1373 N N . ASP A 1 184 ? -4.137 -82.25 -33.031 1 78.44 184 ASP A N 1
ATOM 1374 C CA . ASP A 1 184 ? -3.438 -82.188 -31.734 1 78.44 184 ASP A CA 1
ATOM 1375 C C . ASP A 1 184 ? -2.354 -81.062 -31.766 1 78.44 184 ASP A C 1
ATOM 1377 O O . ASP A 1 184 ? -2.137 -80.375 -30.766 1 78.44 184 ASP A O 1
ATOM 1381 N N . VAL A 1 185 ? -1.7 -81 -32.906 1 73.12 185 VAL A N 1
ATOM 1382 C CA . VAL A 1 185 ? -0.636 -80 -33.031 1 73.12 185 VAL A CA 1
ATOM 1383 C C . VAL A 1 185 ? -1.219 -78.625 -32.906 1 73.12 185 VAL A C 1
ATOM 1385 O O . VAL A 1 185 ? -0.659 -77.75 -32.188 1 73.12 185 VAL A O 1
ATOM 1388 N N . ALA A 1 186 ? -2.355 -78.375 -33.562 1 82.38 186 ALA A N 1
ATOM 1389 C CA . ALA A 1 186 ? -3.01 -77.062 -33.469 1 82.38 186 ALA A CA 1
ATOM 1390 C C . ALA A 1 186 ? -3.539 -76.812 -32.062 1 82.38 186 ALA A C 1
ATOM 1392 O O . ALA A 1 186 ? -3.477 -75.688 -31.578 1 82.38 186 ALA A O 1
ATOM 1393 N N . GLN A 1 187 ? -4.027 -77.875 -31.469 1 85.44 187 GLN A N 1
ATOM 1394 C CA . GLN A 1 187 ? -4.52 -77.688 -30.109 1 85.44 187 GLN A CA 1
ATOM 1395 C C . GLN A 1 187 ? -3.389 -77.375 -29.141 1 85.44 187 GLN A C 1
ATOM 1397 O O . GLN A 1 187 ? -3.539 -76.5 -28.297 1 85.44 187 GLN A O 1
ATOM 1402 N N . LYS A 1 188 ? -2.314 -78.062 -29.281 1 79.88 188 LYS A N 1
ATOM 1403 C CA . LYS A 1 188 ? -1.166 -77.75 -28.422 1 79.88 188 LYS A CA 1
ATOM 1404 C C . LYS A 1 188 ? -0.653 -76.375 -28.656 1 79.88 188 LYS A C 1
ATOM 1406 O O . LYS A 1 188 ? -0.28 -75.688 -27.703 1 79.88 188 LYS A O 1
ATOM 1411 N N . ARG A 1 189 ? -0.673 -76 -29.844 1 78.25 189 ARG A N 1
ATOM 1412 C CA . ARG A 1 189 ? -0.251 -74.625 -30.172 1 78.25 189 ARG A CA 1
ATOM 1413 C C . ARG A 1 189 ? -1.197 -73.562 -29.562 1 78.25 189 ARG A C 1
ATOM 1415 O O . ARG A 1 189 ? -0.754 -72.562 -29.031 1 78.25 189 ARG A O 1
ATOM 1422 N N . THR A 1 190 ? -2.473 -73.75 -29.75 1 84.31 190 THR A N 1
ATOM 1423 C CA . THR A 1 190 ? -3.482 -72.875 -29.188 1 84.31 190 THR A CA 1
ATOM 1424 C C . THR A 1 190 ? -3.279 -72.75 -27.672 1 84.31 190 THR A C 1
ATOM 1426 O O . THR A 1 190 ? -3.324 -71.625 -27.141 1 84.31 190 THR A O 1
ATOM 1429 N N . GLU A 1 191 ? -2.988 -73.875 -27.031 1 81.94 191 GLU A N 1
ATOM 1430 C CA . GLU A 1 191 ? -2.777 -73.812 -25.594 1 81.94 191 GLU A CA 1
ATOM 1431 C C . GLU A 1 191 ? -1.486 -73.062 -25.234 1 81.94 191 GLU A C 1
ATOM 1433 O O . GLU A 1 191 ? -1.446 -72.312 -24.266 1 81.94 191 GLU A O 1
ATOM 1438 N N . ARG A 1 192 ? -0.501 -73.25 -25.984 1 72.94 192 ARG A N 1
ATOM 1439 C CA . ARG A 1 192 ? 0.783 -72.625 -25.734 1 72.94 192 ARG A CA 1
ATOM 1440 C C . ARG A 1 192 ? 0.692 -71.125 -25.922 1 72.94 192 ARG A C 1
ATOM 1442 O O . ARG A 1 192 ? 1.182 -70.312 -25.094 1 72.94 192 ARG A O 1
ATOM 1449 N N . VAL A 1 193 ? 0.079 -70.688 -27.016 1 73.94 193 VAL A N 1
ATOM 1450 C CA . VAL A 1 193 ? -0.049 -69.312 -27.328 1 73.94 193 VAL A CA 1
ATOM 1451 C C . VAL A 1 193 ? -0.946 -68.625 -26.297 1 73.94 193 VAL A C 1
ATOM 1453 O O . VAL A 1 193 ? -0.683 -67.5 -25.875 1 73.94 193 VAL A O 1
ATOM 1456 N N . GLY A 1 194 ? -1.998 -69.312 -25.969 1 72.88 194 GLY A N 1
ATOM 1457 C CA . GLY A 1 194 ? -2.887 -68.812 -24.953 1 72.88 194 GLY A CA 1
ATOM 1458 C C . GLY A 1 194 ? -2.195 -68.562 -23.625 1 72.88 194 GLY A C 1
ATOM 1459 O O . GLY A 1 194 ? -2.434 -67.562 -22.969 1 72.88 194 GLY A O 1
ATOM 1460 N N . THR A 1 195 ? -1.268 -69.375 -23.234 1 67.19 195 THR A N 1
ATOM 1461 C CA . THR A 1 195 ? -0.605 -69.312 -21.938 1 67.19 195 THR A CA 1
ATOM 1462 C C . THR A 1 195 ? 0.558 -68.312 -22 1 67.19 195 THR A C 1
ATOM 1464 O O . THR A 1 195 ? 0.792 -67.562 -21.047 1 67.19 195 THR A O 1
ATOM 1467 N N . HIS A 1 196 ? 1.281 -68.25 -23.125 1 59.5 196 HIS A N 1
ATOM 1468 C CA . HIS A 1 196 ? 2.537 -67.5 -23.125 1 59.5 196 HIS A CA 1
ATOM 1469 C C . HIS A 1 196 ? 2.355 -66.125 -23.734 1 59.5 196 HIS A C 1
ATOM 1471 O O . HIS A 1 196 ? 3.064 -65.188 -23.359 1 59.5 196 HIS A O 1
ATOM 1477 N N . GLN A 1 197 ? 1.505 -66.062 -24.719 1 60.09 197 GLN A N 1
ATOM 1478 C CA . GLN A 1 197 ? 1.438 -64.75 -25.438 1 60.09 197 GLN A CA 1
ATOM 1479 C C . GLN A 1 197 ? 0.265 -63.938 -24.953 1 60.09 197 GLN A C 1
ATOM 1481 O O . GLN A 1 197 ? 0.292 -62.688 -25.062 1 60.09 197 GLN A O 1
ATOM 1486 N N . LEU A 1 198 ? -0.683 -64.75 -24.516 1 69.75 198 LEU A N 1
ATOM 1487 C CA . LEU A 1 198 ? -1.853 -64 -24.031 1 69.75 198 LEU A CA 1
ATOM 1488 C C . LEU A 1 198 ? -2.027 -64.188 -22.531 1 69.75 198 LEU A C 1
ATOM 1490 O O . LEU A 1 198 ? -1.216 -64.875 -21.891 1 69.75 198 LEU A O 1
ATOM 1494 N N . SER A 1 199 ? -2.799 -63.531 -21.906 1 67.06 199 SER A N 1
ATOM 1495 C CA . SER A 1 199 ? -3.053 -63.656 -20.469 1 67.06 199 SER A CA 1
ATOM 1496 C C . SER A 1 199 ? -3.787 -64.938 -20.141 1 67.06 199 SER A C 1
ATOM 1498 O O . SER A 1 199 ? -4.406 -65.562 -21.031 1 67.06 199 SER A O 1
ATOM 1500 N N . ALA A 1 200 ? -3.549 -65.375 -18.938 1 64.38 200 ALA A N 1
ATOM 1501 C CA . ALA A 1 200 ? -4.168 -66.625 -18.484 1 64.38 200 ALA A CA 1
ATOM 1502 C C . ALA A 1 200 ? -5.68 -66.562 -18.688 1 64.38 200 ALA A C 1
ATOM 1504 O O . ALA A 1 200 ? -6.316 -67.625 -18.812 1 64.38 200 ALA A O 1
ATOM 1505 N N . ARG A 1 201 ? -6.336 -65.375 -18.672 1 75.06 201 ARG A N 1
ATOM 1506 C CA . ARG A 1 201 ? -7.789 -65.312 -18.781 1 75.06 201 ARG A CA 1
ATOM 1507 C C . ARG A 1 201 ? -8.219 -65.125 -20.234 1 75.06 201 ARG A C 1
ATOM 1509 O O . ARG A 1 201 ? -9.414 -65.062 -20.516 1 75.06 201 ARG A O 1
ATOM 1516 N N . SER A 1 202 ? -7.18 -65.062 -21.156 1 80.44 202 SER A N 1
ATOM 1517 C CA . SER A 1 202 ? -7.5 -64.938 -22.562 1 80.44 202 SER A CA 1
ATOM 1518 C C . SER A 1 202 ? -7.949 -66.25 -23.141 1 80.44 202 SER A C 1
ATOM 1520 O O . SER A 1 202 ? -7.613 -67.312 -22.594 1 80.44 202 SER A O 1
ATOM 1522 N N . ARG A 1 203 ? -8.805 -66.25 -24.062 1 83.44 203 ARG A N 1
ATOM 1523 C CA . ARG A 1 203 ? -9.328 -67.5 -24.672 1 83.44 203 ARG A CA 1
ATOM 1524 C C . ARG A 1 203 ? -9.141 -67.5 -26.188 1 83.44 203 ARG A C 1
ATOM 1526 O O . ARG A 1 203 ? -9.312 -66.438 -26.812 1 83.44 203 ARG A O 1
ATOM 1533 N N . ILE A 1 204 ? -8.656 -68.562 -26.688 1 88.81 204 ILE A N 1
ATOM 1534 C CA . ILE A 1 204 ? -8.547 -68.75 -28.125 1 88.81 204 ILE A CA 1
ATOM 1535 C C . ILE A 1 204 ? -9.453 -69.938 -28.531 1 88.81 204 ILE A C 1
ATOM 1537 O O . ILE A 1 204 ? -9.352 -71.062 -28 1 88.81 204 ILE A O 1
ATOM 1541 N N . ASP A 1 205 ? -10.328 -69.625 -29.422 1 87.38 205 ASP A N 1
ATOM 1542 C CA . ASP A 1 205 ? -11.242 -70.688 -29.922 1 87.38 205 ASP A CA 1
ATOM 1543 C C . ASP A 1 205 ? -11.234 -70.75 -31.453 1 87.38 205 ASP A C 1
ATOM 1545 O O . ASP A 1 205 ? -11.039 -69.688 -32.125 1 87.38 205 ASP A O 1
ATOM 1549 N N . VAL A 1 206 ? -11.344 -71.875 -31.891 1 88.31 206 VAL A N 1
ATOM 1550 C CA . VAL A 1 206 ? -11.625 -72.125 -33.312 1 88.31 206 VAL A CA 1
ATOM 1551 C C . VAL A 1 206 ? -13.016 -72.75 -33.469 1 88.31 206 VAL A C 1
ATOM 1553 O O . VAL A 1 206 ? -13.305 -73.75 -32.875 1 88.31 206 VAL A O 1
ATOM 1556 N N . VAL A 1 207 ? -13.773 -72.062 -34.219 1 83.75 207 VAL A N 1
ATOM 1557 C CA . VAL A 1 207 ? -15.164 -72.5 -34.344 1 83.75 207 VAL A CA 1
ATOM 1558 C C . VAL A 1 207 ? -15.492 -72.812 -35.812 1 83.75 207 VAL A C 1
ATOM 1560 O O . VAL A 1 207 ? -14.93 -72.188 -36.688 1 83.75 207 VAL A O 1
ATOM 1563 N N . ASP A 1 208 ? -16.391 -73.75 -35.938 1 80.88 208 ASP A N 1
ATOM 1564 C CA . ASP A 1 208 ? -16.828 -74.062 -37.281 1 80.88 208 ASP A CA 1
ATOM 1565 C C . ASP A 1 208 ? -18.031 -73.25 -37.688 1 80.88 208 ASP A C 1
ATOM 1567 O O . ASP A 1 208 ? -18.406 -72.312 -37 1 80.88 208 ASP A O 1
ATOM 1571 N N . SER A 1 209 ? -18.578 -73.438 -38.906 1 73.5 209 SER A N 1
ATOM 1572 C CA . SER A 1 209 ? -19.688 -72.688 -39.469 1 73.5 209 SER A CA 1
ATOM 1573 C C . SER A 1 209 ? -20.938 -72.812 -38.594 1 73.5 209 SER A C 1
ATOM 1575 O O . SER A 1 209 ? -21.812 -71.938 -38.625 1 73.5 209 SER A O 1
ATOM 1577 N N . GLU A 1 210 ? -21.062 -73.938 -37.844 1 73.75 210 GLU A N 1
ATOM 1578 C CA . GLU A 1 210 ? -22.203 -74.125 -36.938 1 73.75 210 GLU A CA 1
ATOM 1579 C C . GLU A 1 210 ? -21.906 -73.625 -35.531 1 73.75 210 GLU A C 1
ATOM 1581 O O . GLU A 1 210 ? -22.672 -73.875 -34.594 1 73.75 210 GLU A O 1
ATOM 1586 N N . ARG A 1 211 ? -20.766 -73 -35.219 1 78.69 211 ARG A N 1
ATOM 1587 C CA . ARG A 1 211 ? -20.328 -72.438 -33.969 1 78.69 211 ARG A CA 1
ATOM 1588 C C . ARG A 1 211 ? -19.906 -73.5 -32.969 1 78.69 211 ARG A C 1
ATOM 1590 O O . ARG A 1 211 ? -20 -73.312 -31.766 1 78.69 211 ARG A O 1
ATOM 1597 N N . ARG A 1 212 ? -19.625 -74.562 -33.438 1 81.75 212 ARG A N 1
ATOM 1598 C CA . ARG A 1 212 ? -19.062 -75.625 -32.562 1 81.75 212 ARG A CA 1
ATOM 1599 C C . ARG A 1 212 ? -17.562 -75.375 -32.344 1 81.75 212 ARG A C 1
ATOM 1601 O O . ARG A 1 212 ? -16.828 -75.188 -33.312 1 81.75 212 ARG A O 1
ATOM 1608 N N . VAL A 1 213 ? -17.203 -75.562 -31.125 1 84.56 213 VAL A N 1
ATOM 1609 C CA . VAL A 1 213 ? -15.812 -75.312 -30.766 1 84.56 213 VAL A CA 1
ATOM 1610 C C . VAL A 1 213 ? -14.969 -76.562 -31.125 1 84.56 213 VAL A C 1
ATOM 1612 O O . VAL A 1 213 ? -15.219 -77.625 -30.609 1 84.56 213 VAL A O 1
ATOM 1615 N N . ILE A 1 214 ? -14.094 -76.312 -32.062 1 84.06 214 ILE A N 1
ATOM 1616 C CA . ILE A 1 214 ? -13.211 -77.375 -32.5 1 84.06 214 ILE A CA 1
ATOM 1617 C C . ILE A 1 214 ? -11.961 -77.438 -31.625 1 84.06 214 ILE A C 1
ATOM 1619 O O . ILE A 1 214 ? -11.562 -78.5 -31.141 1 84.06 214 ILE A O 1
ATOM 1623 N N . LEU A 1 215 ? -11.367 -76.25 -31.5 1 88.56 215 LEU A N 1
ATOM 1624 C CA . LEU A 1 215 ? -10.211 -76.062 -30.641 1 88.56 215 LEU A CA 1
ATOM 1625 C C . LEU A 1 215 ? -10.461 -74.938 -29.609 1 88.56 215 LEU A C 1
ATOM 1627 O O . LEU A 1 215 ? -11.195 -74 -29.875 1 88.56 215 LEU A O 1
ATOM 1631 N N . SER A 1 216 ? -9.945 -75.125 -28.516 1 88.88 216 SER A N 1
ATOM 1632 C CA . SER A 1 216 ? -10.094 -74.062 -27.484 1 88.88 216 SER A CA 1
ATOM 1633 C C . SER A 1 216 ? -9 -74.188 -26.438 1 88.88 216 SER A C 1
ATOM 1635 O O . SER A 1 216 ? -8.484 -75.25 -26.188 1 88.88 216 SER A O 1
ATOM 1637 N N . THR A 1 217 ? -8.688 -73.062 -25.875 1 87.75 217 THR A N 1
ATOM 1638 C CA . THR A 1 217 ? -7.816 -73.062 -24.719 1 87.75 217 THR A CA 1
ATOM 1639 C C . THR A 1 217 ? -8.562 -73.625 -23.484 1 87.75 217 THR A C 1
ATOM 1641 O O . THR A 1 217 ? -7.938 -74 -22.5 1 87.75 217 THR A O 1
ATOM 1644 N N . ALA A 1 218 ? -9.82 -73.625 -23.516 1 82.38 218 ALA A N 1
ATOM 1645 C CA . ALA A 1 218 ? -10.672 -74.188 -22.484 1 82.38 218 ALA A CA 1
ATOM 1646 C C . ALA A 1 218 ? -11.164 -75.562 -22.906 1 82.38 218 ALA A C 1
ATOM 1648 O O . ALA A 1 218 ? -12.055 -75.688 -23.75 1 82.38 218 ALA A O 1
ATOM 1649 N N . PRO A 1 219 ? -10.57 -76.562 -22.297 1 77.25 219 PRO A N 1
ATOM 1650 C CA . PRO A 1 219 ? -10.906 -77.938 -22.719 1 77.25 219 PRO A CA 1
ATOM 1651 C C . PRO A 1 219 ? -12.398 -78.188 -22.609 1 77.25 219 PRO A C 1
ATOM 1653 O O . PRO A 1 219 ? -12.93 -79 -23.406 1 77.25 219 PRO A O 1
ATOM 1656 N N . ASP A 1 220 ? -13.078 -77.562 -21.609 1 78.44 220 ASP A N 1
ATOM 1657 C CA . ASP A 1 220 ? -14.492 -77.875 -21.375 1 78.44 220 ASP A CA 1
ATOM 1658 C C . ASP A 1 220 ? -15.359 -77.312 -22.516 1 78.44 220 ASP A C 1
ATOM 1660 O O . ASP A 1 220 ? -16.5 -77.812 -22.688 1 78.44 220 ASP A O 1
ATOM 1664 N N . LEU A 1 221 ? -14.812 -76.5 -23.328 1 79.88 221 LEU A N 1
ATOM 1665 C CA . LEU A 1 221 ? -15.625 -75.875 -24.359 1 79.88 221 LEU A CA 1
ATOM 1666 C C . LEU A 1 221 ? -15.523 -76.688 -25.672 1 79.88 221 LEU A C 1
ATOM 1668 O O . LEU A 1 221 ? -16.328 -76.438 -26.594 1 79.88 221 LEU A O 1
ATOM 1672 N N . ARG A 1 222 ? -14.672 -77.625 -25.734 1 82 222 ARG A N 1
ATOM 1673 C CA . ARG A 1 222 ? -14.469 -78.312 -26.969 1 82 222 ARG A CA 1
ATOM 1674 C C . ARG A 1 222 ? -15.703 -79.188 -27.328 1 82 222 ARG A C 1
ATOM 1676 O O . ARG A 1 222 ? -16.25 -79.875 -26.484 1 82 222 ARG A O 1
ATOM 1683 N N . GLY A 1 223 ? -16.156 -79 -28.422 1 76.62 223 GLY A N 1
ATOM 1684 C CA . GLY A 1 223 ? -17.312 -79.75 -28.891 1 76.62 223 GLY A CA 1
ATOM 1685 C C . GLY A 1 223 ? -18.625 -79 -28.609 1 76.62 223 GLY A C 1
ATOM 1686 O O . GLY A 1 223 ? -19.672 -79.375 -29.141 1 76.62 223 GLY A O 1
ATOM 1687 N N . GLN A 1 224 ? -18.562 -78 -27.797 1 80.25 224 GLN A N 1
ATOM 1688 C CA . GLN A 1 224 ? -19.766 -77.25 -27.453 1 80.25 224 GLN A CA 1
ATOM 1689 C C . GLN A 1 224 ? -20.062 -76.188 -28.484 1 80.25 224 GLN A C 1
ATOM 1691 O O . GLN A 1 224 ? -19.156 -75.688 -29.188 1 80.25 224 GLN A O 1
ATOM 1696 N N . THR A 1 225 ? -21.297 -75.938 -28.656 1 78.5 225 THR A N 1
ATOM 1697 C CA . THR A 1 225 ? -21.703 -74.875 -29.562 1 78.5 225 THR A CA 1
ATOM 1698 C C . THR A 1 225 ? -21.734 -73.5 -28.828 1 78.5 225 THR A C 1
ATOM 1700 O O . THR A 1 225 ? -22.328 -73.375 -27.766 1 78.5 225 THR A O 1
ATOM 1703 N N . LEU A 1 226 ? -20.938 -72.625 -29.297 1 74.94 226 LEU A N 1
ATOM 1704 C CA . LEU A 1 226 ? -20.875 -71.25 -28.688 1 74.94 226 LEU A CA 1
ATOM 1705 C C . LEU A 1 226 ? -22.141 -70.5 -29 1 74.94 226 LEU A C 1
ATOM 1707 O O . LEU A 1 226 ? -22.688 -70.562 -30.094 1 74.94 226 LEU A O 1
ATOM 1711 N N . PRO A 1 227 ? -22.562 -69.75 -27.953 1 67.5 227 PRO A N 1
ATOM 1712 C CA . PRO A 1 227 ? -23.719 -68.875 -28.219 1 67.5 227 PRO A CA 1
ATOM 1713 C C . PRO A 1 227 ? -23.422 -67.812 -29.25 1 67.5 227 PRO A C 1
ATOM 1715 O O . PRO A 1 227 ? -22.266 -67.375 -29.391 1 67.5 227 PRO A O 1
ATOM 1718 N N . ALA A 1 228 ? -24.328 -67.562 -30.203 1 56.34 228 ALA A N 1
ATOM 1719 C CA . ALA A 1 228 ? -24.203 -66.5 -31.219 1 56.34 228 ALA A CA 1
ATOM 1720 C C . ALA A 1 228 ? -23.922 -65.188 -30.578 1 56.34 228 ALA A C 1
ATOM 1722 O O . ALA A 1 228 ? -24.688 -64.688 -29.734 1 56.34 228 ALA A O 1
ATOM 1723 N N . VAL A 1 229 ? -22.781 -64.938 -30.312 1 51.84 229 VAL A N 1
ATOM 1724 C CA . VAL A 1 229 ? -22.516 -63.562 -29.781 1 51.84 229 VAL A CA 1
ATOM 1725 C C . VAL A 1 229 ? -22.344 -62.594 -30.938 1 51.84 229 VAL A C 1
ATOM 1727 O O . VAL A 1 229 ? -22.016 -63 -32.062 1 51.84 229 VAL A O 1
ATOM 1730 N N . GLY A 1 230 ? -22.734 -61.312 -30.875 1 49.75 230 GLY A N 1
ATOM 1731 C CA . GLY A 1 230 ? -22.766 -60.25 -31.859 1 49.75 230 GLY A CA 1
ATOM 1732 C C . GLY A 1 230 ? -21.641 -60.375 -32.875 1 49.75 230 GLY A C 1
ATOM 1733 O O . GLY A 1 230 ? -21.844 -60.125 -34.062 1 49.75 230 GLY A O 1
ATOM 1734 N N . LEU A 1 231 ? -20.547 -60.656 -32.531 1 48.75 231 LEU A N 1
ATOM 1735 C CA . LEU A 1 231 ? -19.453 -60.656 -33.5 1 48.75 231 LEU A CA 1
ATOM 1736 C C . LEU A 1 231 ? -19.484 -61.906 -34.375 1 48.75 231 LEU A C 1
ATOM 1738 O O . LEU A 1 231 ? -18.922 -61.938 -35.469 1 48.75 231 LEU A O 1
ATOM 1742 N N . MET A 1 232 ? -20.031 -63.031 -33.875 1 47.69 232 MET A N 1
ATOM 1743 C CA . MET A 1 232 ? -20 -64.312 -34.594 1 47.69 232 MET A CA 1
ATOM 1744 C C . MET A 1 232 ? -21.141 -64.375 -35.625 1 47.69 232 MET A C 1
ATOM 1746 O O . MET A 1 232 ? -21.281 -65.375 -36.312 1 47.69 232 MET A O 1
ATOM 1750 N N . GLU A 1 233 ? -22.047 -63.719 -35.5 1 44.75 233 GLU A N 1
ATOM 1751 C CA . GLU A 1 233 ? -23.125 -63.844 -36.469 1 44.75 233 GLU A CA 1
ATOM 1752 C C . GLU A 1 233 ? -22.594 -63.781 -37.906 1 44.75 233 GLU A C 1
ATOM 1754 O O . GLU A 1 233 ? -23.172 -64.375 -38.812 1 44.75 233 GLU A O 1
ATOM 1759 N N . SER A 1 234 ? -21.672 -62.906 -38.375 1 39.19 234 SER A N 1
ATOM 1760 C CA . SER A 1 234 ? -21.25 -62.969 -39.75 1 39.19 234 SER A CA 1
ATOM 1761 C C . SER A 1 234 ? -19.922 -63.719 -39.906 1 39.19 234 SER A C 1
ATOM 1763 O O . SER A 1 234 ? -18.859 -63.125 -39.938 1 39.19 234 SER A O 1
ATOM 1765 N N . LEU A 1 235 ? -19.812 -64.938 -39.562 1 40.25 235 LEU A N 1
ATOM 1766 C CA . LEU A 1 235 ? -18.625 -65.75 -39.75 1 40.25 235 LEU A CA 1
ATOM 1767 C C . LEU A 1 235 ? -18.016 -65.562 -41.125 1 40.25 235 LEU A C 1
ATOM 1769 O O . LEU A 1 235 ? -16.922 -66.062 -41.406 1 40.25 235 LEU A O 1
ATOM 1773 N N . ASP A 1 236 ? -18.766 -65.562 -42.156 1 39.34 236 ASP A N 1
ATOM 1774 C CA . ASP A 1 236 ? -18.297 -65.562 -43.531 1 39.34 236 ASP A CA 1
ATOM 1775 C C . ASP A 1 236 ? -17.203 -64.5 -43.719 1 39.34 236 ASP A C 1
ATOM 1777 O O . ASP A 1 236 ? -16.516 -64.5 -44.75 1 39.34 236 ASP A O 1
ATOM 1781 N N . THR A 1 237 ? -17.5 -63.25 -43.469 1 36.22 237 THR A N 1
ATOM 1782 C CA . THR A 1 237 ? -16.641 -62.188 -43.969 1 36.22 237 THR A CA 1
ATOM 1783 C C . THR A 1 237 ? -15.43 -62 -43.062 1 36.22 237 THR A C 1
ATOM 1785 O O . THR A 1 237 ? -14.289 -62.156 -43.5 1 36.22 237 THR A O 1
ATOM 1788 N N . ILE A 1 238 ? -15.164 -60.594 -42.406 1 37.66 238 ILE A N 1
ATOM 1789 C CA . ILE A 1 238 ? -14.094 -59.688 -42 1 37.66 238 ILE A CA 1
ATOM 1790 C C . ILE A 1 238 ? -13.531 -60.156 -40.656 1 37.66 238 ILE A C 1
ATOM 1792 O O . ILE A 1 238 ? -14.25 -60.75 -39.844 1 37.66 238 ILE A O 1
ATOM 1796 N N . VAL A 1 239 ? -12.094 -59.875 -40.375 1 48.16 239 VAL A N 1
ATOM 1797 C CA . VAL A 1 239 ? -11.234 -59.469 -39.281 1 48.16 239 VAL A CA 1
ATOM 1798 C C . VAL A 1 239 ? -12.055 -58.688 -38.25 1 48.16 239 VAL A C 1
ATOM 1800 O O . VAL A 1 239 ? -12.289 -57.5 -38.406 1 48.16 239 VAL A O 1
ATOM 1803 N N . ALA A 1 240 ? -13.07 -59.219 -37.844 1 52 240 ALA A N 1
ATOM 1804 C CA . ALA A 1 240 ? -13.984 -58.5 -36.969 1 52 240 ALA A CA 1
ATOM 1805 C C . ALA A 1 240 ? -13.359 -58.25 -35.594 1 52 240 ALA A C 1
ATOM 1807 O O . ALA A 1 240 ? -12.781 -59.188 -35 1 52 240 ALA A O 1
ATOM 1808 N N . GLN A 1 241 ? -12.906 -57.031 -35.469 1 57.03 241 GLN A N 1
ATOM 1809 C CA . GLN A 1 241 ? -12.367 -56.531 -34.219 1 57.03 241 GLN A CA 1
ATOM 1810 C C . GLN A 1 241 ? -13.453 -55.812 -33.406 1 57.03 241 GLN A C 1
ATOM 1812 O O . GLN A 1 241 ? -14.258 -55.062 -33.938 1 57.03 241 GLN A O 1
ATOM 1817 N N . GLY A 1 242 ? -13.992 -56.375 -32.312 1 57.88 242 GLY A N 1
ATOM 1818 C CA . GLY A 1 242 ? -14.922 -55.625 -31.484 1 57.88 242 GLY A CA 1
ATOM 1819 C C . GLY A 1 242 ? -14.898 -56.062 -30.031 1 57.88 242 GLY A C 1
ATOM 1820 O O . GLY A 1 242 ? -13.992 -56.781 -29.609 1 57.88 242 GLY A O 1
ATOM 1821 N N . VAL A 1 243 ? -15.492 -55.25 -29.188 1 54.22 243 VAL A N 1
ATOM 1822 C CA . VAL A 1 243 ? -15.719 -55.531 -27.766 1 54.22 243 VAL A CA 1
ATOM 1823 C C . VAL A 1 243 ? -16.891 -56.5 -27.609 1 54.22 243 VAL A C 1
ATOM 1825 O O . VAL A 1 243 ? -17.922 -56.344 -28.25 1 54.22 243 VAL A O 1
ATOM 1828 N N . ALA A 1 244 ? -16.547 -57.781 -27.344 1 58.56 244 ALA A N 1
ATOM 1829 C CA . ALA A 1 244 ? -17.625 -58.75 -27.078 1 58.56 244 ALA A CA 1
ATOM 1830 C C . ALA A 1 244 ? -17.734 -59.062 -25.594 1 58.56 244 ALA A C 1
ATOM 1832 O O . ALA A 1 244 ? -16.938 -58.562 -24.797 1 58.56 244 ALA A O 1
ATOM 1833 N N . HIS A 1 245 ? -18.906 -59.281 -24.969 1 51.09 245 HIS A N 1
ATOM 1834 C CA . HIS A 1 245 ? -19.062 -59.844 -23.625 1 51.09 245 HIS A CA 1
ATOM 1835 C C . HIS A 1 245 ? -18.719 -61.312 -23.578 1 51.09 245 HIS A C 1
ATOM 1837 O O . HIS A 1 245 ? -19.047 -62.062 -24.5 1 51.09 245 HIS A O 1
ATOM 1843 N N . SER A 1 246 ? -17.672 -61.562 -22.812 1 51 246 SER A N 1
ATOM 1844 C CA . SER A 1 246 ? -17.266 -62.969 -22.672 1 51 246 SER A CA 1
ATOM 1845 C C . SER A 1 246 ? -18.484 -63.875 -22.531 1 51 246 SER A C 1
ATOM 1847 O O . SER A 1 246 ? -19.453 -63.531 -21.844 1 51 246 SER A O 1
ATOM 1849 N N . GLY A 1 247 ? -18.719 -64.812 -23.391 1 47.84 247 GLY A N 1
ATOM 1850 C CA . GLY A 1 247 ? -19.797 -65.75 -23.203 1 47.84 247 GLY A CA 1
ATOM 1851 C C . GLY A 1 247 ? -19.859 -66.312 -21.797 1 47.84 247 GLY A C 1
ATOM 1852 O O . GLY A 1 247 ? -20.938 -66.5 -21.234 1 47.84 247 GLY A O 1
ATOM 1853 N N . ASP A 1 248 ? -18.766 -66.625 -21.172 1 51.56 248 ASP A N 1
ATOM 1854 C CA . ASP A 1 248 ? -18.781 -67.312 -19.875 1 51.56 248 ASP A CA 1
ATOM 1855 C C . ASP A 1 248 ? -19 -66.312 -18.75 1 51.56 248 ASP A C 1
ATOM 1857 O O . ASP A 1 248 ? -19.578 -66.625 -17.719 1 51.56 248 ASP A O 1
ATOM 1861 N N . HIS A 1 249 ? -18.484 -65.125 -18.859 1 54.53 249 HIS A N 1
ATOM 1862 C CA . HIS A 1 249 ? -18.703 -64.125 -17.844 1 54.53 249 HIS A CA 1
ATOM 1863 C C . HIS A 1 249 ? -19.188 -62.812 -18.453 1 54.53 249 HIS A C 1
ATOM 1865 O O . HIS A 1 249 ? -18.391 -61.938 -18.781 1 54.53 249 HIS A O 1
ATOM 1871 N N . PRO A 1 250 ? -20.484 -62.812 -18.766 1 54.03 250 PRO A N 1
ATOM 1872 C CA . PRO A 1 250 ? -21.094 -61.688 -19.438 1 54.03 250 PRO A CA 1
ATOM 1873 C C . PRO A 1 250 ? -20.703 -60.344 -18.797 1 54.03 250 PRO A C 1
ATOM 1875 O O . PRO A 1 250 ? -20.766 -59.312 -19.453 1 54.03 250 PRO A O 1
ATOM 1878 N N . GLU A 1 251 ? -20.391 -60.469 -17.547 1 60.94 251 GLU A N 1
ATOM 1879 C CA . GLU A 1 251 ? -20.25 -59.219 -16.828 1 60.94 251 GLU A CA 1
ATOM 1880 C C . GLU A 1 251 ? -18.938 -58.531 -17.156 1 60.94 251 GLU A C 1
ATOM 1882 O O . GLU A 1 251 ? -18.766 -57.344 -16.891 1 60.94 251 GLU A O 1
ATOM 1887 N N . ARG A 1 252 ? -18.141 -59.344 -17.828 1 68.94 252 ARG A N 1
ATOM 1888 C CA . ARG A 1 252 ? -16.859 -58.688 -18.031 1 68.94 252 ARG A CA 1
ATOM 1889 C C . ARG A 1 252 ? -16.609 -58.438 -19.516 1 68.94 252 ARG A C 1
ATOM 1891 O O . ARG A 1 252 ? -16.688 -59.375 -20.328 1 68.94 252 ARG A O 1
ATOM 1898 N N . PRO A 1 253 ? -16.484 -57.219 -19.844 1 74.56 253 PRO A N 1
ATOM 1899 C CA . PRO A 1 253 ? -16.219 -56.938 -21.25 1 74.56 253 PRO A CA 1
ATOM 1900 C C . PRO A 1 253 ? -14.906 -57.531 -21.734 1 74.56 253 PRO A C 1
ATOM 1902 O O . PRO A 1 253 ? -13.922 -57.562 -21 1 74.56 253 PRO A O 1
ATOM 1905 N N . VAL A 1 254 ? -15.039 -58.312 -22.797 1 75.75 254 VAL A N 1
ATOM 1906 C CA . VAL A 1 254 ? -13.859 -58.938 -23.391 1 75.75 254 VAL A CA 1
ATOM 1907 C C . VAL A 1 254 ? -13.617 -58.344 -24.781 1 75.75 254 VAL A C 1
ATOM 1909 O O . VAL A 1 254 ? -14.555 -57.875 -25.438 1 75.75 254 VAL A O 1
ATOM 1912 N N . LEU A 1 255 ? -12.461 -58.188 -25.188 1 78.38 255 LEU A N 1
ATOM 1913 C CA . LEU A 1 255 ? -12.062 -57.812 -26.547 1 78.38 255 LEU A CA 1
ATOM 1914 C C . LEU A 1 255 ? -11.914 -59.062 -27.422 1 78.38 255 LEU A C 1
ATOM 1916 O O . LEU A 1 255 ? -11.297 -60.031 -27 1 78.38 255 LEU A O 1
ATOM 1920 N N . VAL A 1 256 ? -12.602 -59.062 -28.516 1 78.56 256 VAL A N 1
ATOM 1921 C CA . VAL A 1 256 ? -12.602 -60.25 -29.344 1 78.56 256 VAL A CA 1
ATOM 1922 C C . VAL A 1 256 ? -12.094 -59.906 -30.75 1 78.56 256 VAL A C 1
ATOM 1924 O O . VAL A 1 256 ? -12.398 -58.844 -31.281 1 78.56 256 VAL A O 1
ATOM 1927 N N . SER A 1 257 ? -11.227 -60.656 -31.312 1 79.44 257 SER A N 1
ATOM 1928 C CA . SER A 1 257 ? -10.82 -60.625 -32.719 1 79.44 257 SER A CA 1
ATOM 1929 C C . SER A 1 257 ? -11.078 -61.969 -33.375 1 79.44 257 SER A C 1
ATOM 1931 O O . SER A 1 257 ? -10.867 -63.031 -32.781 1 79.44 257 SER A O 1
ATOM 1933 N N . ALA A 1 258 ? -11.672 -61.969 -34.469 1 81.38 258 ALA A N 1
ATOM 1934 C CA . ALA A 1 258 ? -11.992 -63.219 -35.219 1 81.38 258 ALA A CA 1
ATOM 1935 C C . ALA A 1 258 ? -11.375 -63.188 -36.594 1 81.38 258 ALA A C 1
ATOM 1937 O O . ALA A 1 258 ? -11.391 -62.156 -37.281 1 81.38 258 ALA A O 1
ATOM 1938 N N . LEU A 1 259 ? -10.789 -64.25 -37.031 1 81.69 259 LEU A N 1
ATOM 1939 C CA . LEU A 1 259 ? -10.172 -64.375 -38.344 1 81.69 259 LEU A CA 1
ATOM 1940 C C . LEU A 1 259 ? -10.656 -65.688 -39 1 81.69 259 LEU A C 1
ATOM 1942 O O . LEU A 1 259 ? -10.492 -66.75 -38.469 1 81.69 259 LEU A O 1
ATOM 1946 N N . PRO A 1 260 ? -11.227 -65.625 -40.156 1 82.75 260 PRO A N 1
ATOM 1947 C CA . PRO A 1 260 ? -11.672 -66.812 -40.875 1 82.75 260 PRO A CA 1
ATOM 1948 C C . PRO A 1 260 ? -10.523 -67.562 -41.531 1 82.75 260 PRO A C 1
ATOM 1950 O O . PRO A 1 260 ? -9.547 -66.938 -42 1 82.75 260 PRO A O 1
ATOM 1953 N N . LEU A 1 261 ? -10.633 -68.875 -41.562 1 81.5 261 LEU A N 1
ATOM 1954 C CA . LEU A 1 261 ? -9.664 -69.688 -42.281 1 81.5 261 LEU A CA 1
ATOM 1955 C C . LEU A 1 261 ? -9.969 -69.688 -43.781 1 81.5 261 LEU A C 1
ATOM 1957 O O . LEU A 1 261 ? -11.07 -69.375 -44.188 1 81.5 261 LEU A O 1
ATOM 1961 N N . GLN A 1 262 ? -9.023 -70.062 -44.5 1 77 262 GLN A N 1
ATOM 1962 C CA . GLN A 1 262 ? -9.156 -70 -45.969 1 77 262 GLN A CA 1
ATOM 1963 C C . GLN A 1 262 ? -9.664 -71.312 -46.531 1 77 262 GLN A C 1
ATOM 1965 O O . GLN A 1 262 ? -10.5 -71.312 -47.438 1 77 262 GLN A O 1
ATOM 1970 N N . THR A 1 263 ? -9.273 -72.5 -45.938 1 75.88 263 THR A N 1
ATOM 1971 C CA . THR A 1 263 ? -9.531 -73.812 -46.5 1 75.88 263 THR A CA 1
ATOM 1972 C C . THR A 1 263 ? -10.828 -74.375 -45.938 1 75.88 263 THR A C 1
ATOM 1974 O O . THR A 1 263 ? -11.516 -75.125 -46.625 1 75.88 263 THR A O 1
ATOM 1977 N N . VAL A 1 264 ? -11.055 -74.125 -44.75 1 77.44 264 VAL A N 1
ATOM 1978 C CA . VAL A 1 264 ? -12.258 -74.625 -44.094 1 77.44 264 VAL A CA 1
ATOM 1979 C C . VAL A 1 264 ? -13.062 -73.5 -43.531 1 77.44 264 VAL A C 1
ATOM 1981 O O . VAL A 1 264 ? -12.5 -72.438 -43.219 1 77.44 264 VAL A O 1
ATOM 1984 N N . PRO A 1 265 ? -14.367 -73.562 -43.531 1 79.56 265 PRO A N 1
ATOM 1985 C CA . PRO A 1 265 ? -15.203 -72.5 -43 1 79.56 265 PRO A CA 1
ATOM 1986 C C . PRO A 1 265 ? -15.148 -72.375 -41.469 1 79.56 265 PRO A C 1
ATOM 1988 O O . PRO A 1 265 ? -16.188 -72.5 -40.812 1 79.56 265 PRO A O 1
ATOM 1991 N N . TRP A 1 266 ? -13.984 -72.312 -40.906 1 82.81 266 TRP A N 1
ATOM 1992 C CA . TRP A 1 266 ? -13.758 -72.125 -39.469 1 82.81 266 TRP A CA 1
ATOM 1993 C C . TRP A 1 266 ? -13.281 -70.688 -39.156 1 82.81 266 TRP A C 1
ATOM 1995 O O . TRP A 1 266 ? -12.805 -70 -40.062 1 82.81 266 TRP A O 1
ATOM 2005 N N . VAL A 1 267 ? -13.5 -70.312 -38 1 84.44 267 VAL A N 1
ATOM 2006 C CA . VAL A 1 267 ? -13.07 -69 -37.562 1 84.44 267 VAL A CA 1
ATOM 2007 C C . VAL A 1 267 ? -12.25 -69.125 -36.281 1 84.44 267 VAL A C 1
ATOM 2009 O O . VAL A 1 267 ? -12.625 -69.812 -35.344 1 84.44 267 VAL A O 1
ATOM 2012 N N . THR A 1 268 ? -11.086 -68.5 -36.281 1 87.31 268 THR A N 1
ATOM 2013 C CA . THR A 1 268 ? -10.297 -68.438 -35.062 1 87.31 268 THR A CA 1
ATOM 2014 C C . THR A 1 268 ? -10.703 -67.188 -34.281 1 87.31 268 THR A C 1
ATOM 2016 O O . THR A 1 268 ? -10.742 -66.062 -34.812 1 87.31 268 THR A O 1
ATOM 2019 N N . ARG A 1 269 ? -11.016 -67.375 -33.062 1 84.19 269 ARG A N 1
ATOM 2020 C CA . ARG A 1 269 ? -11.438 -66.312 -32.156 1 84.19 269 ARG A CA 1
ATOM 2021 C C . ARG A 1 269 ? -10.484 -66.125 -31 1 84.19 269 ARG A C 1
ATOM 2023 O O . ARG A 1 269 ? -10.141 -67.125 -30.328 1 84.19 269 ARG A O 1
ATOM 2030 N N . VAL A 1 270 ? -10.039 -64.938 -30.797 1 85.25 270 VAL A N 1
ATOM 2031 C CA . VAL A 1 270 ? -9.188 -64.625 -29.656 1 85.25 270 VAL A CA 1
ATOM 2032 C C . VAL A 1 270 ? -9.891 -63.594 -28.75 1 85.25 270 VAL A C 1
ATOM 2034 O O . VAL A 1 270 ? -10.352 -62.562 -29.203 1 85.25 270 VAL A O 1
ATOM 2037 N N . GLU A 1 271 ? -10.078 -63.938 -27.5 1 82.69 271 GLU A N 1
ATOM 2038 C CA . GLU A 1 271 ? -10.727 -63.094 -26.516 1 82.69 271 GLU A CA 1
ATOM 2039 C C . GLU A 1 271 ? -9.766 -62.719 -25.391 1 82.69 271 GLU A C 1
ATOM 2041 O O . GLU A 1 271 ? -9.094 -63.594 -24.828 1 82.69 271 GLU A O 1
ATOM 2046 N N . VAL A 1 272 ? -9.68 -61.438 -25.141 1 81 272 VAL A N 1
ATOM 2047 C CA . VAL A 1 272 ? -8.883 -60.938 -24.031 1 81 272 VAL A CA 1
ATOM 2048 C C . VAL A 1 272 ? -9.75 -60.062 -23.141 1 81 272 VAL A C 1
ATOM 2050 O O . VAL A 1 272 ? -10.406 -59.125 -23.609 1 81 272 VAL A O 1
ATOM 2053 N N . PRO A 1 273 ? -9.828 -60.438 -21.859 1 79.31 273 PRO A N 1
ATOM 2054 C CA . PRO A 1 273 ? -10.57 -59.562 -20.953 1 79.31 273 PRO A CA 1
ATOM 2055 C C . PRO A 1 273 ? -10.062 -58.125 -20.969 1 79.31 273 PRO A C 1
ATOM 2057 O O . PRO A 1 273 ? -8.852 -57.875 -20.953 1 79.31 273 PRO A O 1
ATOM 2060 N N . MET A 1 274 ? -11.031 -57.219 -21.047 1 76.06 274 MET A N 1
ATOM 2061 C CA . MET A 1 274 ? -10.703 -55.812 -21.156 1 76.06 274 MET A CA 1
ATOM 2062 C C . MET A 1 274 ? -9.883 -55.344 -19.953 1 76.06 274 MET A C 1
ATOM 2064 O O . MET A 1 274 ? -8.992 -54.5 -20.094 1 76.06 274 MET A O 1
ATOM 2068 N N . ASP A 1 275 ? -10.211 -55.844 -18.766 1 76.38 275 ASP A N 1
ATOM 2069 C CA . ASP A 1 275 ? -9.516 -55.438 -17.562 1 76.38 275 ASP A CA 1
ATOM 2070 C C . ASP A 1 275 ? -8.047 -55.875 -17.594 1 76.38 275 ASP A C 1
ATOM 2072 O O . ASP A 1 275 ? -7.188 -55.25 -17 1 76.38 275 ASP A O 1
ATOM 2076 N N . GLU A 1 276 ? -7.812 -56.938 -18.359 1 73.69 276 GLU A N 1
ATOM 2077 C CA . GLU A 1 276 ? -6.434 -57.406 -18.516 1 73.69 276 GLU A CA 1
ATOM 2078 C C . GLU A 1 276 ? -5.73 -56.656 -19.641 1 73.69 276 GLU A C 1
ATOM 2080 O O . GLU A 1 276 ? -4.551 -56.312 -19.531 1 73.69 276 GLU A O 1
ATOM 2085 N N . ALA A 1 277 ? -6.52 -56.438 -20.672 1 69 277 ALA A N 1
ATOM 2086 C CA . ALA A 1 277 ? -5.957 -55.719 -21.812 1 69 277 ALA A CA 1
ATOM 2087 C C . ALA A 1 277 ? -5.555 -54.281 -21.422 1 69 277 ALA A C 1
ATOM 2089 O O . ALA A 1 277 ? -4.531 -53.781 -21.875 1 69 277 ALA A O 1
ATOM 2090 N N . TYR A 1 278 ? -6.352 -53.75 -20.5 1 69.75 278 TYR A N 1
ATOM 2091 C CA . TYR A 1 278 ? -6.121 -52.344 -20.141 1 69.75 278 TYR A CA 1
ATOM 2092 C C . TYR A 1 278 ? -5.559 -52.219 -18.734 1 69.75 278 TYR A C 1
ATOM 2094 O O . TYR A 1 278 ? -5.648 -51.156 -18.109 1 69.75 278 TYR A O 1
ATOM 2102 N N . ALA A 1 279 ? -5.035 -53.344 -18.234 1 67.94 279 ALA A N 1
ATOM 2103 C CA . ALA A 1 279 ? -4.484 -53.312 -16.891 1 67.94 279 ALA A CA 1
ATOM 2104 C C . ALA A 1 279 ? -3.387 -52.25 -16.766 1 67.94 279 ALA A C 1
ATOM 2106 O O . ALA A 1 279 ? -3.283 -51.594 -15.734 1 67.94 279 ALA A O 1
ATOM 2107 N N . SER A 1 280 ? -2.635 -52.094 -17.844 1 63.69 280 SER A N 1
ATOM 2108 C CA . SER A 1 280 ? -1.542 -51.125 -17.797 1 63.69 280 SER A CA 1
ATOM 2109 C C . SER A 1 280 ? -2.07 -49.688 -17.688 1 63.69 280 SER A C 1
ATOM 2111 O O . SER A 1 280 ? -1.416 -48.812 -17.109 1 63.69 280 SER A O 1
ATOM 2113 N N . LEU A 1 281 ? -3.291 -49.531 -18.219 1 68.06 281 LEU A N 1
ATOM 2114 C CA . LEU A 1 281 ? -3.873 -48.188 -18.172 1 68.06 281 LEU A CA 1
ATOM 2115 C C . LEU A 1 281 ? -4.211 -47.781 -16.734 1 68.06 281 LEU A C 1
ATOM 2117 O O . LEU A 1 281 ? -4.047 -46.625 -16.359 1 68.06 281 LEU A O 1
ATOM 2121 N N . ILE A 1 282 ? -4.59 -48.781 -16.016 1 66.81 282 ILE A N 1
ATOM 2122 C CA . ILE A 1 282 ? -4.973 -48.469 -14.641 1 66.81 282 ILE A CA 1
ATOM 2123 C C . ILE A 1 282 ? -3.742 -48.062 -13.844 1 66.81 282 ILE A C 1
ATOM 2125 O O . ILE A 1 282 ? -3.795 -47.094 -13.078 1 66.81 282 ILE A O 1
ATOM 2129 N N . ARG A 1 283 ? -2.699 -48.781 -14.078 1 66.25 283 ARG A N 1
ATOM 2130 C CA . ARG A 1 283 ? -1.467 -48.406 -13.383 1 66.25 283 ARG A CA 1
ATOM 2131 C C . ARG A 1 283 ? -0.994 -47.031 -13.797 1 66.25 283 ARG A C 1
ATOM 2133 O O . ARG A 1 283 ? -0.546 -46.25 -12.961 1 66.25 283 ARG A O 1
ATOM 2140 N N . MET A 1 284 ? -1.193 -46.719 -15.008 1 66.38 284 MET A N 1
ATOM 2141 C CA . MET A 1 284 ? -0.792 -45.406 -15.523 1 66.38 284 MET A CA 1
ATOM 2142 C C . MET A 1 284 ? -1.664 -44.281 -14.938 1 66.38 284 MET A C 1
ATOM 2144 O O . MET A 1 284 ? -1.169 -43.219 -14.609 1 66.38 284 MET A O 1
ATOM 2148 N N . ARG A 1 285 ? -2.932 -44.656 -14.742 1 71.81 285 ARG A N 1
ATOM 2149 C CA . ARG A 1 285 ? -3.855 -43.656 -14.188 1 71.81 285 ARG A CA 1
ATOM 2150 C C . ARG A 1 285 ? -3.461 -43.281 -12.758 1 71.81 285 ARG A C 1
ATOM 2152 O O . ARG A 1 285 ? -3.527 -42.125 -12.383 1 71.81 285 ARG A O 1
ATOM 2159 N N . TRP A 1 286 ? -2.998 -44.281 -12.07 1 73.38 286 TRP A N 1
ATOM 2160 C CA . TRP A 1 286 ? -2.602 -44 -10.695 1 73.38 286 TRP A CA 1
ATOM 2161 C C . TRP A 1 286 ? -1.314 -43.188 -10.648 1 73.38 286 TRP A C 1
ATOM 2163 O O . TRP A 1 286 ? -1.169 -42.312 -9.812 1 73.38 286 TRP A O 1
ATOM 2173 N N . ILE A 1 287 ? -0.463 -43.469 -11.586 1 68.38 287 ILE A N 1
ATOM 2174 C CA . ILE A 1 287 ? 0.801 -42.75 -11.602 1 68.38 287 ILE A CA 1
ATOM 2175 C C . ILE A 1 287 ? 0.554 -41.312 -12.008 1 68.38 287 ILE A C 1
ATOM 2177 O O . ILE A 1 287 ? 1.085 -40.375 -11.383 1 68.38 287 ILE A O 1
ATOM 2181 N N . VAL A 1 288 ? -0.324 -41.125 -13.031 1 69.06 288 VAL A N 1
ATOM 2182 C CA . VAL A 1 288 ? -0.673 -39.781 -13.453 1 69.06 288 VAL A CA 1
ATOM 2183 C C . VAL A 1 288 ? -1.433 -39.062 -12.336 1 69.06 288 VAL A C 1
ATOM 2185 O O . VAL A 1 288 ? -1.172 -37.906 -12.055 1 69.06 288 VAL A O 1
ATOM 2188 N N . GLY A 1 289 ? -2.279 -39.875 -11.656 1 73.69 289 GLY A N 1
ATOM 2189 C CA . GLY A 1 289 ? -3.055 -39.281 -10.57 1 73.69 289 GLY A CA 1
ATOM 2190 C C . GLY A 1 289 ? -2.201 -38.844 -9.391 1 73.69 289 GLY A C 1
ATOM 2191 O O . GLY A 1 289 ? -2.312 -37.719 -8.922 1 73.69 289 GLY A O 1
ATOM 2192 N N . LEU A 1 290 ? -1.255 -39.75 -9.016 1 76.94 290 LEU A N 1
ATOM 2193 C CA . LEU A 1 290 ? -0.391 -39.469 -7.875 1 76.94 290 LEU A CA 1
ATOM 2194 C C . LEU A 1 290 ? 0.609 -38.344 -8.234 1 76.94 290 LEU A C 1
ATOM 2196 O O . LEU A 1 290 ? 0.924 -37.5 -7.398 1 76.94 290 LEU A O 1
ATOM 2200 N N . GLY A 1 291 ? 1.084 -38.469 -9.523 1 71.38 291 GLY A N 1
ATOM 2201 C CA . GLY A 1 291 ? 1.996 -37.406 -9.969 1 71.38 291 GLY A CA 1
ATOM 2202 C C . GLY A 1 291 ? 1.354 -36.031 -10.016 1 71.38 291 GLY A C 1
ATOM 2203 O O . GLY A 1 291 ? 1.939 -35.062 -9.555 1 71.38 291 GLY A O 1
ATOM 2204 N N . THR A 1 292 ? 0.147 -35.938 -10.469 1 72.19 292 THR A N 1
ATOM 2205 C CA . THR A 1 292 ? -0.575 -34.688 -10.555 1 72.19 292 THR A CA 1
ATOM 2206 C C . THR A 1 292 ? -0.918 -34.156 -9.164 1 72.19 292 THR A C 1
ATOM 2208 O O . THR A 1 292 ? -0.812 -32.969 -8.906 1 72.19 292 THR A O 1
ATOM 2211 N N . THR A 1 293 ? -1.28 -35.094 -8.273 1 76.06 293 THR A N 1
ATOM 2212 C CA . THR A 1 293 ? -1.622 -34.688 -6.906 1 76.06 293 THR A CA 1
ATOM 2213 C C . THR A 1 293 ? -0.388 -34.188 -6.164 1 76.06 293 THR A C 1
ATOM 2215 O O . THR A 1 293 ? -0.459 -33.188 -5.43 1 76.06 293 THR A O 1
ATOM 2218 N N . GLY A 1 294 ? 0.708 -35 -6.391 1 77.31 294 GLY A N 1
ATOM 2219 C CA . GLY A 1 294 ? 1.952 -34.531 -5.789 1 77.31 294 GLY A CA 1
ATOM 2220 C C . GLY A 1 294 ? 2.402 -33.188 -6.293 1 77.31 294 GLY A C 1
ATOM 2221 O O . GLY A 1 294 ? 2.812 -32.344 -5.504 1 77.31 294 GLY A O 1
ATOM 2222 N N . ALA A 1 295 ? 2.277 -32.969 -7.574 1 72.38 295 ALA A N 1
ATOM 2223 C CA . ALA A 1 295 ? 2.639 -31.703 -8.172 1 72.38 295 ALA A CA 1
ATOM 2224 C C . ALA A 1 295 ? 1.729 -30.578 -7.66 1 72.38 295 ALA A C 1
ATOM 2226 O O . ALA A 1 295 ? 2.189 -29.469 -7.387 1 72.38 295 ALA A O 1
ATOM 2227 N N . ALA A 1 296 ? 0.487 -30.859 -7.496 1 73.69 296 ALA A N 1
ATOM 2228 C CA . ALA A 1 296 ? -0.478 -29.891 -6.977 1 73.69 296 ALA A CA 1
ATOM 2229 C C . ALA A 1 296 ? -0.155 -29.516 -5.531 1 73.69 296 ALA A C 1
ATOM 2231 O O . ALA A 1 296 ? -0.253 -28.344 -5.148 1 73.69 296 ALA A O 1
ATOM 2232 N N . ALA A 1 297 ? 0.231 -30.516 -4.77 1 81.75 297 ALA A N 1
ATOM 2233 C CA . ALA A 1 297 ? 0.58 -30.281 -3.371 1 81.75 297 ALA A CA 1
ATOM 2234 C C . ALA A 1 297 ? 1.811 -29.391 -3.26 1 81.75 297 ALA A C 1
ATOM 2236 O O . ALA A 1 297 ? 1.838 -28.453 -2.449 1 81.75 297 ALA A O 1
ATOM 2237 N N . ILE A 1 298 ? 2.781 -29.672 -4.059 1 77.94 298 ILE A N 1
ATOM 2238 C CA . ILE A 1 298 ? 4 -28.859 -4.055 1 77.94 298 ILE A CA 1
ATOM 2239 C C . ILE A 1 298 ? 3.682 -27.438 -4.484 1 77.94 298 ILE A C 1
ATOM 2241 O O . ILE A 1 298 ? 4.145 -26.469 -3.867 1 77.94 298 ILE A O 1
ATOM 2245 N N . ALA A 1 299 ? 2.92 -27.344 -5.582 1 74.62 299 ALA A N 1
ATOM 2246 C CA . ALA A 1 299 ? 2.51 -26.031 -6.055 1 74.62 299 ALA A CA 1
ATOM 2247 C C . ALA A 1 299 ? 1.761 -25.266 -4.965 1 74.62 299 ALA A C 1
ATOM 2249 O O . ALA A 1 299 ? 1.954 -24.062 -4.797 1 74.62 299 ALA A O 1
ATOM 2250 N N . PHE A 1 300 ? 0.964 -25.922 -4.207 1 82.25 300 PHE A N 1
ATOM 2251 C CA . PHE A 1 300 ? 0.197 -25.312 -3.127 1 82.25 300 PHE A CA 1
ATOM 2252 C C . PHE A 1 300 ? 1.12 -24.812 -2.025 1 82.25 300 PHE A C 1
ATOM 2254 O O . PHE A 1 300 ? 0.936 -23.703 -1.518 1 82.25 300 PHE A O 1
ATOM 2261 N N . ILE A 1 301 ? 2.029 -25.609 -1.646 1 84.5 301 ILE A N 1
ATOM 2262 C CA . ILE A 1 301 ? 2.98 -25.219 -0.608 1 84.5 301 ILE A CA 1
ATOM 2263 C C . ILE A 1 301 ? 3.777 -24 -1.066 1 84.5 301 ILE A C 1
ATOM 2265 O O . ILE A 1 301 ? 3.959 -23.047 -0.306 1 84.5 301 ILE A O 1
ATOM 2269 N N . LEU A 1 302 ? 4.188 -24.047 -2.322 1 81 302 LEU A N 1
ATOM 2270 C CA . LEU A 1 302 ? 4.941 -22.938 -2.871 1 81 302 LEU A CA 1
ATOM 2271 C C . LEU A 1 302 ? 4.086 -21.672 -2.914 1 81 302 LEU A C 1
ATOM 2273 O O . LEU A 1 302 ? 4.578 -20.578 -2.643 1 81 302 LEU A O 1
ATOM 2277 N N . ALA A 1 303 ? 2.85 -21.891 -3.277 1 82.06 303 ALA A N 1
ATOM 2278 C CA . ALA A 1 303 ? 1.926 -20.75 -3.322 1 82.06 303 ALA A CA 1
ATOM 2279 C C . ALA A 1 303 ? 1.744 -20.141 -1.937 1 82.06 303 ALA A C 1
ATOM 2281 O O . ALA A 1 303 ? 1.694 -18.922 -1.795 1 82.06 303 ALA A O 1
ATOM 2282 N N . LEU A 1 304 ? 1.746 -20.953 -0.891 1 85.25 304 LEU A N 1
ATOM 2283 C CA . LEU A 1 304 ? 1.572 -20.469 0.474 1 85.25 304 LEU A CA 1
ATOM 2284 C C . LEU A 1 304 ? 2.795 -19.672 0.932 1 85.25 304 LEU A C 1
ATOM 2286 O O . LEU A 1 304 ? 2.66 -18.609 1.541 1 85.25 304 LEU A O 1
ATOM 2290 N N . VAL A 1 305 ? 3.873 -20.172 0.628 1 85.25 305 VAL A N 1
ATOM 2291 C CA . VAL A 1 305 ? 5.121 -19.531 1.021 1 85.25 305 VAL A CA 1
ATOM 2292 C C . VAL A 1 305 ? 5.25 -18.188 0.307 1 85.25 305 VAL A C 1
ATOM 2294 O O . VAL A 1 305 ? 5.605 -17.172 0.924 1 85.25 305 VAL A O 1
ATOM 2297 N N . PHE A 1 306 ? 4.941 -18.172 -0.968 1 86.5 306 PHE A N 1
ATOM 2298 C CA . PHE A 1 306 ? 5.027 -16.953 -1.757 1 86.5 306 PHE A CA 1
ATOM 2299 C C . PHE A 1 306 ? 4.016 -15.922 -1.27 1 86.5 306 PHE A C 1
ATOM 2301 O O . PHE A 1 306 ? 4.344 -14.734 -1.135 1 86.5 306 PHE A O 1
ATOM 2308 N N . ALA A 1 307 ? 2.863 -16.469 -1.088 1 83.75 307 ALA A N 1
ATOM 2309 C CA . ALA A 1 307 ? 1.83 -15.57 -0.583 1 83.75 307 ALA A CA 1
ATOM 2310 C C . ALA A 1 307 ? 2.236 -14.961 0.757 1 83.75 307 ALA A C 1
ATOM 2312 O O . ALA A 1 307 ? 2.043 -13.766 0.989 1 83.75 307 ALA A O 1
ATOM 2313 N N . GLY A 1 308 ? 2.797 -15.742 1.613 1 84.62 308 GLY A N 1
ATOM 2314 C CA . GLY A 1 308 ? 3.244 -15.258 2.91 1 84.62 308 GLY A CA 1
ATOM 2315 C C . GLY A 1 308 ? 4.371 -14.242 2.814 1 84.62 308 GLY A C 1
ATOM 2316 O O . GLY A 1 308 ? 4.371 -13.242 3.527 1 84.62 308 GLY A O 1
ATOM 2317 N N . ARG A 1 309 ? 5.23 -14.461 1.98 1 84.06 309 ARG A N 1
ATOM 2318 C CA . ARG A 1 309 ? 6.383 -13.578 1.825 1 84.06 309 ARG A CA 1
ATOM 2319 C C . ARG A 1 309 ? 5.969 -12.25 1.204 1 84.06 309 ARG A C 1
ATOM 2321 O O . ARG A 1 309 ? 6.516 -11.203 1.553 1 84.06 309 ARG A O 1
ATOM 2328 N N . LEU A 1 310 ? 5.07 -12.289 0.293 1 82 310 LEU A N 1
ATOM 2329 C CA . LEU A 1 310 ? 4.641 -11.086 -0.414 1 82 310 LEU A CA 1
ATOM 2330 C C . LEU A 1 310 ? 3.689 -10.258 0.445 1 82 310 LEU A C 1
ATOM 2332 O O . LEU A 1 310 ? 3.666 -9.031 0.347 1 82 310 LEU A O 1
ATOM 2336 N N . THR A 1 311 ? 2.922 -10.906 1.299 1 85.06 311 THR A N 1
ATOM 2337 C CA . THR A 1 311 ? 1.872 -10.188 2.02 1 85.06 311 THR A CA 1
ATOM 2338 C C . THR A 1 311 ? 2.385 -9.695 3.369 1 85.06 311 THR A C 1
ATOM 2340 O O . THR A 1 311 ? 1.789 -8.797 3.973 1 85.06 311 THR A O 1
ATOM 2343 N N . ARG A 1 312 ? 3.465 -10.148 3.848 1 86.69 312 ARG A N 1
ATOM 2344 C CA . ARG A 1 312 ? 3.953 -9.75 5.164 1 86.69 312 ARG A CA 1
ATOM 2345 C C . ARG A 1 312 ? 4.285 -8.266 5.199 1 86.69 312 ARG A C 1
ATOM 2347 O O . ARG A 1 312 ? 3.822 -7.539 6.082 1 86.69 312 ARG A O 1
ATOM 2354 N N . PRO A 1 313 ? 5.094 -7.844 4.238 1 86.25 313 PRO A N 1
ATOM 2355 C CA . PRO A 1 313 ? 5.355 -6.402 4.242 1 86.25 313 PRO A CA 1
ATOM 2356 C C . PRO A 1 313 ? 4.082 -5.57 4.09 1 86.25 313 PRO A C 1
ATOM 2358 O O . PRO A 1 313 ? 3.979 -4.484 4.668 1 86.25 313 PRO A O 1
ATOM 2361 N N . LEU A 1 314 ? 3.191 -6.027 3.41 1 85.44 314 LEU A N 1
ATOM 2362 C CA . LEU A 1 314 ? 1.932 -5.32 3.205 1 85.44 314 LEU A CA 1
ATOM 2363 C C . LEU A 1 314 ? 1.126 -5.258 4.496 1 85.44 314 LEU A C 1
ATOM 2365 O O . LEU A 1 314 ? 0.464 -4.258 4.773 1 85.44 314 LEU A O 1
ATOM 2369 N N . ASP A 1 315 ? 1.192 -6.336 5.211 1 87.44 315 ASP A N 1
ATOM 2370 C CA . ASP A 1 315 ? 0.504 -6.352 6.5 1 87.44 315 ASP A CA 1
ATOM 2371 C C . ASP A 1 315 ? 1.065 -5.285 7.438 1 87.44 315 ASP A C 1
ATOM 2373 O O . ASP A 1 315 ? 0.319 -4.664 8.195 1 87.44 315 ASP A O 1
ATOM 2377 N N . ALA A 1 316 ? 2.309 -5.117 7.367 1 88.44 316 ALA A N 1
ATOM 2378 C CA . ALA A 1 316 ? 2.945 -4.094 8.188 1 88.44 316 ALA A CA 1
ATOM 2379 C C . ALA A 1 316 ? 2.461 -2.699 7.801 1 88.44 316 ALA A C 1
ATOM 2381 O O . ALA A 1 316 ? 2.193 -1.864 8.672 1 88.44 316 ALA A O 1
ATOM 2382 N N . VAL A 1 317 ? 2.385 -2.441 6.57 1 89.56 317 VAL A N 1
ATOM 2383 C CA . VAL A 1 317 ? 1.923 -1.148 6.074 1 89.56 317 VAL A CA 1
ATOM 2384 C C . VAL A 1 317 ? 0.473 -0.92 6.492 1 89.56 317 VAL A C 1
ATOM 2386 O O . VAL A 1 317 ? 0.111 0.177 6.926 1 89.56 317 VAL A O 1
ATOM 2389 N N . VAL A 1 318 ? -0.332 -1.954 6.391 1 86.5 318 VAL A N 1
ATOM 2390 C CA . VAL A 1 318 ? -1.741 -1.871 6.758 1 86.5 318 VAL A CA 1
ATOM 2391 C C . VAL A 1 318 ? -1.868 -1.574 8.25 1 86.5 318 VAL A C 1
ATOM 2393 O O . VAL A 1 318 ? -2.693 -0.754 8.656 1 86.5 318 VAL A O 1
ATOM 2396 N N . ALA A 1 319 ? -1.098 -2.205 9.031 1 86.19 319 ALA A N 1
ATOM 2397 C CA . ALA A 1 319 ? -1.114 -1.946 10.469 1 86.19 319 ALA A CA 1
ATOM 2398 C C . ALA A 1 319 ? -0.739 -0.499 10.773 1 86.19 319 ALA A C 1
ATOM 2400 O O . ALA A 1 319 ? -1.332 0.133 11.648 1 86.19 319 ALA A O 1
ATOM 2401 N N . PHE A 1 320 ? 0.217 0.027 10.102 1 88.75 320 PHE A N 1
ATOM 2402 C CA . PHE A 1 320 ? 0.661 1.403 10.281 1 88.75 320 PHE A CA 1
ATOM 2403 C C . PHE A 1 320 ? -0.431 2.383 9.867 1 88.75 320 PHE A C 1
ATOM 2405 O O . PHE A 1 320 ? -0.607 3.426 10.5 1 88.75 320 PHE A O 1
ATOM 2412 N N . THR A 1 321 ? -1.092 2.041 8.805 1 83.94 321 THR A N 1
ATOM 2413 C CA . THR A 1 321 ? -2.191 2.887 8.359 1 83.94 321 THR A CA 1
ATOM 2414 C C . THR A 1 321 ? -3.242 3.037 9.453 1 83.94 321 THR A C 1
ATOM 2416 O O . THR A 1 321 ? -3.807 4.117 9.633 1 83.94 321 THR A O 1
ATOM 2419 N N . LYS A 1 322 ? -3.502 1.968 10.102 1 81.81 322 LYS A N 1
ATOM 2420 C CA . LYS A 1 322 ? -4.48 2.021 11.18 1 81.81 322 LYS A CA 1
ATOM 2421 C C . LYS A 1 322 ? -4.008 2.939 12.305 1 81.81 322 LYS A C 1
ATOM 2423 O O . LYS A 1 322 ? -4.801 3.705 12.859 1 81.81 322 LYS A O 1
ATOM 2428 N N . ARG A 1 323 ? -2.727 2.908 12.602 1 86.44 323 ARG A N 1
ATOM 2429 C CA . ARG A 1 323 ? -2.154 3.766 13.633 1 86.44 323 ARG A CA 1
ATOM 2430 C C . ARG A 1 323 ? -2.172 5.227 13.203 1 86.44 323 ARG A C 1
ATOM 2432 O O . ARG A 1 323 ? -2.408 6.117 14.023 1 86.44 323 ARG A O 1
ATOM 2439 N N . LEU A 1 324 ? -1.87 5.422 11.953 1 85.5 324 LEU A N 1
ATOM 2440 C CA . LEU A 1 324 ? -1.899 6.773 11.406 1 85.5 324 LEU A CA 1
ATOM 2441 C C . LEU A 1 324 ? -3.309 7.355 11.469 1 85.5 324 LEU A C 1
ATOM 2443 O O . LEU A 1 324 ? -3.48 8.547 11.742 1 85.5 324 LEU A O 1
ATOM 2447 N N . GLY A 1 325 ? -4.273 6.477 11.25 1 80.19 325 GLY A N 1
ATOM 2448 C CA . GLY A 1 325 ? -5.66 6.895 11.359 1 80.19 325 GLY A CA 1
ATOM 2449 C C . GLY A 1 325 ? -6.059 7.281 12.766 1 80.19 325 GLY A C 1
ATOM 2450 O O . GLY A 1 325 ? -6.941 8.125 12.961 1 80.19 325 GLY A O 1
ATOM 2451 N N . GLU A 1 326 ? -5.383 6.691 13.773 1 82.12 326 GLU A N 1
ATOM 2452 C CA . GLU A 1 326 ? -5.641 6.996 15.172 1 82.12 326 GLU A CA 1
ATOM 2453 C C . GLU A 1 326 ? -4.801 8.18 15.648 1 82.12 326 GLU A C 1
ATOM 2455 O O . GLU A 1 326 ? -4.66 8.414 16.844 1 82.12 326 GLU A O 1
ATOM 2460 N N . ARG A 1 327 ? -4.129 8.836 14.75 1 82.75 327 ARG A N 1
ATOM 2461 C CA . ARG A 1 327 ? -3.359 10.062 14.961 1 82.75 327 ARG A CA 1
ATOM 2462 C C . ARG A 1 327 ? -2.084 9.773 15.75 1 82.75 327 ARG A C 1
ATOM 2464 O O . ARG A 1 327 ? -1.678 10.57 16.594 1 82.75 327 ARG A O 1
ATOM 2471 N N . ALA A 1 328 ? -1.611 8.547 15.602 1 86.75 328 ALA A N 1
ATOM 2472 C CA . ALA A 1 328 ? -0.283 8.219 16.109 1 86.75 328 ALA A CA 1
ATOM 2473 C C . ALA A 1 328 ? 0.802 8.617 15.117 1 86.75 328 ALA A C 1
ATOM 2475 O O . ALA A 1 328 ? 1.383 7.754 14.453 1 86.75 328 ALA A O 1
ATOM 2476 N N . PHE A 1 329 ? 1.168 9.789 15.062 1 88 329 PHE A N 1
ATOM 2477 C CA . PHE A 1 329 ? 2.021 10.32 14 1 88 329 PHE A CA 1
ATOM 2478 C C . PHE A 1 329 ? 3.492 10.07 14.32 1 88 329 PHE A C 1
ATOM 2480 O O . PHE A 1 329 ? 4.355 10.266 13.461 1 88 329 PHE A O 1
ATOM 2487 N N . ASP A 1 330 ? 3.742 9.523 15.531 1 88.62 330 ASP A N 1
ATOM 2488 C CA . ASP A 1 330 ? 5.117 9.234 15.93 1 88.62 330 ASP A CA 1
ATOM 2489 C C . ASP A 1 330 ? 5.566 7.875 15.406 1 88.62 330 ASP A C 1
ATOM 2491 O O . ASP A 1 330 ? 6.762 7.594 15.336 1 88.62 330 ASP A O 1
ATOM 2495 N N . ALA A 1 331 ? 4.598 7.148 15.023 1 87.5 331 ALA A N 1
ATOM 2496 C CA . ALA A 1 331 ? 4.918 5.805 14.547 1 87.5 331 ALA A CA 1
ATOM 2497 C C . ALA A 1 331 ? 5.531 5.844 13.148 1 87.5 331 ALA A C 1
ATOM 2499 O O . ALA A 1 331 ? 5.312 6.797 12.398 1 87.5 331 ALA A O 1
ATOM 2500 N N . ARG A 1 332 ? 6.441 4.816 12.891 1 90.81 332 ARG A N 1
ATOM 2501 C CA . ARG A 1 332 ? 7.047 4.652 11.57 1 90.81 332 ARG A CA 1
ATOM 2502 C C . ARG A 1 332 ? 6.984 3.195 11.117 1 90.81 332 ARG A C 1
ATOM 2504 O O . ARG A 1 332 ? 6.926 2.285 11.953 1 90.81 332 ARG A O 1
ATOM 2511 N N . VAL A 1 333 ? 6.816 3.008 9.828 1 88.94 333 VAL A N 1
ATOM 2512 C CA . VAL A 1 333 ? 6.793 1.648 9.305 1 88.94 333 VAL A CA 1
ATOM 2513 C C . VAL A 1 333 ? 8.047 1.393 8.477 1 88.94 333 VAL A C 1
ATOM 2515 O O . VAL A 1 333 ? 8.422 2.215 7.637 1 88.94 333 VAL A O 1
ATOM 2518 N N . ASP A 1 334 ? 8.797 0.235 8.82 1 87.25 334 ASP A N 1
ATOM 2519 C CA . ASP A 1 334 ? 9.977 -0.196 8.078 1 87.25 334 ASP A CA 1
ATOM 2520 C C . ASP A 1 334 ? 9.727 -1.531 7.379 1 87.25 334 ASP A C 1
ATOM 2522 O O . ASP A 1 334 ? 9.398 -2.525 8.031 1 87.25 334 ASP A O 1
ATOM 2526 N N . VAL A 1 335 ? 9.656 -1.378 6.055 1 83.62 335 VAL A N 1
ATOM 2527 C CA . VAL A 1 335 ? 9.461 -2.609 5.297 1 83.62 335 VAL A CA 1
ATOM 2528 C C . VAL A 1 335 ? 10.742 -2.971 4.559 1 83.62 335 VAL A C 1
ATOM 2530 O O . VAL A 1 335 ? 11.438 -2.094 4.039 1 83.62 335 VAL A O 1
ATOM 2533 N N . ASP A 1 336 ? 11.227 -4.215 4.641 1 82.38 336 ASP A N 1
ATOM 2534 C CA . ASP A 1 336 ? 12.445 -4.715 4.012 1 82.38 336 ASP A CA 1
ATOM 2535 C C . ASP A 1 336 ? 12.164 -5.238 2.605 1 82.38 336 ASP A C 1
ATOM 2537 O O . ASP A 1 336 ? 12.305 -6.438 2.344 1 82.38 336 ASP A O 1
ATOM 2541 N N . THR A 1 337 ? 11.578 -4.457 1.814 1 80.94 337 THR A N 1
ATOM 2542 C CA . THR A 1 337 ? 11.328 -4.824 0.426 1 80.94 337 THR A CA 1
ATOM 2543 C C . THR A 1 337 ? 11.758 -3.703 -0.518 1 80.94 337 THR A C 1
ATOM 2545 O O . THR A 1 337 ? 12.008 -2.578 -0.08 1 80.94 337 THR A O 1
ATOM 2548 N N . ARG A 1 338 ? 12.164 -3.918 -1.672 1 85.94 338 ARG A N 1
ATOM 2549 C CA . ARG A 1 338 ? 12.57 -2.922 -2.654 1 85.94 338 ARG A CA 1
ATOM 2550 C C . ARG A 1 338 ? 11.578 -2.85 -3.809 1 85.94 338 ARG A C 1
ATOM 2552 O O . ARG A 1 338 ? 11.969 -2.789 -4.973 1 85.94 338 ARG A O 1
ATOM 2559 N N . ASP A 1 339 ? 10.195 -3.076 -3.525 1 87.75 339 ASP A N 1
ATOM 2560 C CA . ASP A 1 339 ? 9.133 -2.992 -4.52 1 87.75 339 ASP A CA 1
ATOM 2561 C C . ASP A 1 339 ? 8.195 -1.819 -4.23 1 87.75 339 ASP A C 1
ATOM 2563 O O . ASP A 1 339 ? 8.586 -0.866 -3.549 1 87.75 339 ASP A O 1
ATOM 2567 N N . GLU A 1 340 ? 7.023 -1.854 -4.832 1 86.44 340 GLU A N 1
ATOM 2568 C CA . GLU A 1 340 ? 6.055 -0.768 -4.703 1 86.44 340 GLU A CA 1
ATOM 2569 C C . GLU A 1 340 ? 5.602 -0.602 -3.254 1 86.44 340 GLU A C 1
ATOM 2571 O O . GLU A 1 340 ? 5.246 0.5 -2.832 1 86.44 340 GLU A O 1
ATOM 2576 N N . ILE A 1 341 ? 5.695 -1.661 -2.508 1 86.81 341 ILE A N 1
ATOM 2577 C CA . ILE A 1 341 ? 5.266 -1.612 -1.115 1 86.81 341 ILE A CA 1
ATOM 2578 C C . ILE A 1 341 ? 6.219 -0.734 -0.311 1 86.81 341 ILE A C 1
ATOM 2580 O O . ILE A 1 341 ? 5.789 0.022 0.563 1 86.81 341 ILE A O 1
ATOM 2584 N N . ALA A 1 342 ? 7.469 -0.846 -0.625 1 86.31 342 ALA A N 1
ATOM 2585 C CA . ALA A 1 342 ? 8.469 -0.021 0.052 1 86.31 342 ALA A CA 1
ATOM 2586 C C . ALA A 1 342 ? 8.219 1.463 -0.206 1 86.31 342 ALA A C 1
ATOM 2588 O O . ALA A 1 342 ? 8.391 2.291 0.691 1 86.31 342 ALA A O 1
ATOM 2589 N N . LEU A 1 343 ? 7.859 1.748 -1.398 1 85.44 343 LEU A N 1
ATOM 2590 C CA . LEU A 1 343 ? 7.586 3.135 -1.759 1 85.44 343 LEU A CA 1
ATOM 2591 C C . LEU A 1 343 ? 6.371 3.662 -1.003 1 85.44 343 LEU A C 1
ATOM 2593 O O . LEU A 1 343 ? 6.375 4.801 -0.531 1 85.44 343 LEU A O 1
ATOM 2597 N N . VAL A 1 344 ? 5.352 2.939 -0.928 1 87.62 344 VAL A N 1
ATOM 2598 C CA . VAL A 1 344 ? 4.148 3.336 -0.205 1 87.62 344 VAL A CA 1
ATOM 2599 C C . VAL A 1 344 ? 4.477 3.539 1.272 1 87.62 344 VAL A C 1
ATOM 2601 O O . VAL A 1 344 ? 4.035 4.512 1.886 1 87.62 344 VAL A O 1
ATOM 2604 N N . ALA A 1 345 ? 5.234 2.604 1.811 1 89.38 345 ALA A N 1
ATOM 2605 C CA . ALA A 1 345 ? 5.629 2.699 3.213 1 89.38 345 ALA A CA 1
ATOM 2606 C C . ALA A 1 345 ? 6.395 3.994 3.479 1 89.38 345 ALA A C 1
ATOM 2608 O O . ALA A 1 345 ? 6.141 4.68 4.473 1 89.38 345 ALA A O 1
ATOM 2609 N N . ALA A 1 346 ? 7.293 4.324 2.615 1 86.81 346 ALA A N 1
ATOM 2610 C CA . ALA A 1 346 ? 8.086 5.543 2.76 1 86.81 346 ALA A CA 1
ATOM 2611 C C . ALA A 1 346 ? 7.195 6.781 2.705 1 86.81 346 ALA A C 1
ATOM 2613 O O . ALA A 1 346 ? 7.398 7.73 3.465 1 86.81 346 ALA A O 1
ATOM 2614 N N . THR A 1 347 ? 6.309 6.781 1.84 1 84.62 347 THR A N 1
ATOM 2615 C CA . THR A 1 347 ? 5.41 7.918 1.692 1 84.62 347 THR A CA 1
ATOM 2616 C C . THR A 1 347 ? 4.527 8.07 2.928 1 84.62 347 THR A C 1
ATOM 2618 O O . THR A 1 347 ? 4.258 9.195 3.367 1 84.62 347 THR A O 1
ATOM 2621 N N . LEU A 1 348 ? 4.039 7.008 3.391 1 87.44 348 LEU A N 1
ATOM 2622 C CA . LEU A 1 348 ? 3.238 7.047 4.609 1 87.44 348 LEU A CA 1
ATOM 2623 C C . LEU A 1 348 ? 4.059 7.582 5.777 1 87.44 348 LEU A C 1
ATOM 2625 O O . LEU A 1 348 ? 3.539 8.32 6.621 1 87.44 348 LEU A O 1
ATOM 2629 N N . ASN A 1 349 ? 5.285 7.223 5.863 1 89.56 349 ASN A N 1
ATOM 2630 C CA . ASN A 1 349 ? 6.176 7.766 6.883 1 89.56 349 ASN A CA 1
ATOM 2631 C C . ASN A 1 349 ? 6.336 9.273 6.742 1 89.56 349 ASN A C 1
ATOM 2633 O O . ASN A 1 349 ? 6.332 10 7.738 1 89.56 349 ASN A O 1
ATOM 2637 N N . ASP A 1 350 ? 6.465 9.68 5.535 1 88.94 350 ASP A N 1
ATOM 2638 C CA . ASP A 1 350 ? 6.574 11.117 5.266 1 88.94 350 ASP A CA 1
ATOM 2639 C C . ASP A 1 350 ? 5.305 11.852 5.688 1 88.94 350 ASP A C 1
ATOM 2641 O O . ASP A 1 350 ? 5.379 12.938 6.262 1 88.94 350 ASP A O 1
ATOM 2645 N N . ALA A 1 351 ? 4.215 11.305 5.34 1 85.44 351 ALA A N 1
ATOM 2646 C CA . ALA A 1 351 ? 2.936 11.906 5.715 1 85.44 351 ALA A CA 1
ATOM 2647 C C . ALA A 1 351 ? 2.799 12 7.23 1 85.44 351 ALA A C 1
ATOM 2649 O O . ALA A 1 351 ? 2.307 13 7.754 1 85.44 351 ALA A O 1
ATOM 2650 N N . ALA A 1 352 ? 3.195 10.938 7.867 1 88.69 352 ALA A N 1
ATOM 2651 C CA . ALA A 1 352 ? 3.158 10.945 9.328 1 88.69 352 ALA A CA 1
ATOM 2652 C C . ALA A 1 352 ? 4.035 12.062 9.891 1 88.69 352 ALA A C 1
ATOM 2654 O O . ALA A 1 352 ? 3.637 12.766 10.82 1 88.69 352 ALA A O 1
ATOM 2655 N N . ALA A 1 353 ? 5.184 12.18 9.383 1 90.06 353 ALA A N 1
ATOM 2656 C CA . ALA A 1 353 ? 6.109 13.227 9.812 1 90.06 353 ALA A CA 1
ATOM 2657 C C . ALA A 1 353 ? 5.527 14.617 9.555 1 90.06 353 ALA A C 1
ATOM 2659 O O . ALA A 1 353 ? 5.637 15.508 10.398 1 90.06 353 ALA A O 1
ATOM 2660 N N . ASP A 1 354 ? 4.961 14.781 8.406 1 89.38 354 ASP A N 1
ATOM 2661 C CA . ASP A 1 354 ? 4.363 16.062 8.031 1 89.38 354 ASP A CA 1
ATOM 2662 C C . ASP A 1 354 ? 3.18 16.391 8.93 1 89.38 354 ASP A C 1
ATOM 2664 O O . ASP A 1 354 ? 3.002 17.547 9.32 1 89.38 354 ASP A O 1
ATOM 2668 N N . LEU A 1 355 ? 2.395 15.438 9.195 1 88.62 355 LEU A N 1
ATOM 2669 C CA . LEU A 1 355 ? 1.238 15.641 10.062 1 88.62 355 LEU A CA 1
ATOM 2670 C C . LEU A 1 355 ? 1.677 16 11.477 1 88.62 355 LEU A C 1
ATOM 2672 O O . LEU A 1 355 ? 1.078 16.875 12.117 1 88.62 355 LEU A O 1
ATOM 2676 N N . LYS A 1 356 ? 2.717 15.375 11.977 1 91.31 356 LYS A N 1
ATOM 2677 C CA . LYS A 1 356 ? 3.27 15.711 13.289 1 91.31 356 LYS A CA 1
ATOM 2678 C C . LYS A 1 356 ? 3.785 17.141 13.312 1 91.31 356 LYS A C 1
ATOM 2680 O O . LYS A 1 356 ? 3.486 17.906 14.242 1 91.31 356 LYS A O 1
ATOM 2685 N N . ALA A 1 357 ? 4.52 17.5 12.297 1 91.19 357 ALA A N 1
ATOM 2686 C CA . ALA A 1 357 ? 5.062 18.844 12.18 1 91.19 357 ALA A CA 1
ATOM 2687 C C . ALA A 1 357 ? 3.943 19.891 12.125 1 91.19 357 ALA A C 1
ATOM 2689 O O . ALA A 1 357 ? 4.059 20.969 12.703 1 91.19 357 ALA A O 1
ATOM 2690 N N . SER A 1 358 ? 2.902 19.547 11.391 1 90.56 358 SER A N 1
ATOM 2691 C CA . SER A 1 358 ? 1.77 20.453 11.273 1 90.56 358 SER A CA 1
ATOM 2692 C C . SER A 1 358 ? 1.066 20.641 12.609 1 90.56 358 SER A C 1
ATOM 2694 O O . SER A 1 358 ? 0.678 21.766 12.961 1 90.56 358 SER A O 1
ATOM 2696 N N . GLU A 1 359 ? 0.919 19.625 13.359 1 91.25 359 GLU A N 1
ATOM 2697 C CA . GLU A 1 359 ? 0.287 19.719 14.672 1 91.25 359 GLU A CA 1
ATOM 2698 C C . GLU A 1 359 ? 1.106 20.578 15.625 1 91.25 359 GLU A C 1
ATOM 2700 O O . GLU A 1 359 ? 0.547 21.344 16.406 1 91.25 359 GLU A O 1
ATOM 2705 N N . GLU A 1 360 ? 2.357 20.438 15.602 1 92.25 360 GLU A N 1
ATOM 2706 C CA . GLU A 1 360 ? 3.244 21.234 16.438 1 92.25 360 GLU A CA 1
ATOM 2707 C C . GLU A 1 360 ? 3.205 22.703 16.047 1 92.25 360 GLU A C 1
ATOM 2709 O O . GLU A 1 360 ? 3.217 23.594 16.906 1 92.25 360 GLU A O 1
ATOM 2714 N N . GLN A 1 361 ? 3.15 22.906 14.766 1 92.12 361 GLN A N 1
ATOM 2715 C CA . GLN A 1 361 ? 3.102 24.266 14.273 1 92.12 361 GLN A CA 1
ATOM 2716 C C . GLN A 1 361 ? 1.79 24.953 14.656 1 92.12 361 GLN A C 1
ATOM 2718 O O . GLN A 1 361 ? 1.779 26.125 15.031 1 92.12 361 GLN A O 1
ATOM 2723 N N . ILE A 1 362 ? 0.728 24.219 14.555 1 91.56 362 ILE A N 1
ATOM 2724 C CA . ILE A 1 362 ? -0.572 24.75 14.945 1 91.56 362 ILE A CA 1
ATOM 2725 C C . ILE A 1 362 ? -0.558 25.094 16.438 1 91.56 362 ILE A C 1
ATOM 2727 O O . ILE A 1 362 ? -0.994 26.172 16.828 1 91.56 362 ILE A O 1
ATOM 2731 N N . ALA A 1 363 ? -0.057 24.234 17.234 1 91.75 363 ALA A N 1
ATOM 2732 C CA . ALA A 1 363 ? 0.028 24.453 18.672 1 91.75 363 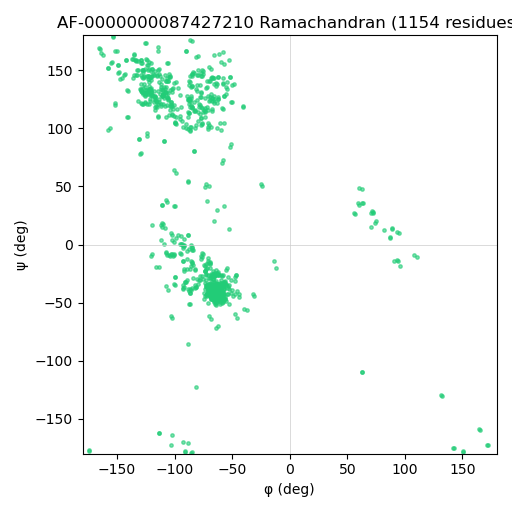ALA A CA 1
ATOM 2733 C C . ALA A 1 363 ? 0.859 25.703 18.984 1 91.75 363 ALA A C 1
ATOM 2735 O O . ALA A 1 363 ? 0.505 26.484 19.859 1 91.75 363 ALA A O 1
ATOM 2736 N N . ARG A 1 364 ? 1.909 25.844 18.266 1 91 364 ARG A N 1
ATOM 2737 C CA . ARG A 1 364 ? 2.787 27 18.453 1 91 364 ARG A CA 1
ATOM 2738 C C . ARG A 1 364 ? 2.068 28.297 18.094 1 91 364 ARG A C 1
ATOM 2740 O O . ARG A 1 364 ? 2.166 29.281 18.828 1 91 364 ARG A O 1
ATOM 2747 N N . GLU A 1 365 ? 1.366 28.25 17 1 91.06 365 GLU A N 1
ATOM 2748 C CA . GLU A 1 365 ? 0.663 29.453 16.562 1 91.06 365 GLU A CA 1
ATOM 2749 C C . GLU A 1 365 ? -0.457 29.828 17.531 1 91.06 365 GLU A C 1
ATOM 2751 O O . GLU A 1 365 ? -0.714 31.016 17.766 1 91.06 365 GLU A O 1
ATOM 2756 N N . ILE A 1 366 ? -1.115 28.875 18.109 1 90.56 366 ILE A N 1
ATOM 2757 C CA . ILE A 1 366 ? -2.176 29.109 19.078 1 90.56 366 ILE A CA 1
ATOM 2758 C C . ILE A 1 366 ? -1.587 29.734 20.344 1 90.56 366 ILE A C 1
ATOM 2760 O O . ILE A 1 366 ? -2.176 30.641 20.922 1 90.56 366 ILE A O 1
ATOM 2764 N N . GLU A 1 367 ? -0.481 29.266 20.734 1 90.88 367 GLU A N 1
ATOM 2765 C CA . GLU A 1 367 ? 0.192 29.812 21.922 1 90.88 367 GLU A CA 1
ATOM 2766 C C . GLU A 1 367 ? 0.604 31.266 21.703 1 90.88 367 GLU A C 1
ATOM 2768 O O . GLU A 1 367 ? 0.449 32.094 22.594 1 90.88 367 GLU A O 1
ATOM 2773 N N . ILE A 1 368 ? 1.173 31.484 20.516 1 90.75 368 ILE A N 1
ATOM 2774 C CA . ILE A 1 368 ? 1.59 32.844 20.188 1 90.75 368 ILE A CA 1
ATOM 2775 C C . ILE A 1 368 ? 0.375 33.781 20.172 1 90.75 368 ILE A C 1
ATOM 2777 O O . ILE A 1 368 ? 0.426 34.875 20.734 1 90.75 368 ILE A O 1
ATOM 2781 N N . ARG A 1 369 ? -0.653 33.281 19.578 1 87.56 369 ARG A N 1
ATOM 2782 C CA . ARG A 1 369 ? -1.89 34.062 19.531 1 87.56 369 ARG A CA 1
ATOM 2783 C C . ARG A 1 369 ? -2.395 34.375 20.938 1 87.56 369 ARG A C 1
ATOM 2785 O O . ARG A 1 369 ? -2.82 35.5 21.219 1 87.56 369 ARG A O 1
ATOM 2792 N N . ALA A 1 370 ? -2.395 33.375 21.781 1 88 370 ALA A N 1
ATOM 2793 C CA . ALA A 1 370 ? -2.848 33.562 23.156 1 88 370 ALA A CA 1
ATOM 2794 C C . ALA A 1 370 ? -1.99 34.594 23.891 1 88 370 ALA A C 1
ATOM 2796 O O . ALA A 1 370 ? -2.51 35.406 24.641 1 88 370 ALA A O 1
ATOM 2797 N N . ASP A 1 371 ? -0.707 34.5 23.656 1 89 371 ASP A N 1
ATOM 2798 C CA . ASP A 1 371 ? 0.218 35.406 24.297 1 89 371 ASP A CA 1
ATOM 2799 C C . ASP A 1 371 ? -0.015 36.844 23.812 1 89 371 ASP A C 1
ATOM 2801 O O . ASP A 1 371 ? -0.023 37.781 24.609 1 89 371 ASP A O 1
ATOM 2805 N N . LEU A 1 372 ? -0.23 37.062 22.516 1 90.12 372 LEU A N 1
ATOM 2806 C CA . LEU A 1 372 ? -0.492 38.406 21.969 1 90.12 372 LEU A CA 1
ATOM 2807 C C . LEU A 1 372 ? -1.84 38.938 22.438 1 90.12 372 LEU A C 1
ATOM 2809 O O . LEU A 1 372 ? -1.988 40.125 22.688 1 90.12 372 LEU A O 1
ATOM 2813 N N . GLY A 1 373 ? -2.777 38.031 22.562 1 89.19 373 GLY A N 1
ATOM 2814 C CA . GLY A 1 373 ? -4.117 38.406 22.984 1 89.19 373 GLY A CA 1
ATOM 2815 C C . GLY A 1 373 ? -4.156 39 24.375 1 89.19 373 GLY A C 1
ATOM 2816 O O . GLY A 1 373 ? -5.051 39.781 24.703 1 89.19 373 GLY A O 1
ATOM 2817 N N . ARG A 1 374 ? -3.191 38.719 25.234 1 86.75 374 ARG A N 1
ATOM 2818 C CA . ARG A 1 374 ? -3.148 39.219 26.609 1 86.75 374 ARG A CA 1
ATOM 2819 C C . ARG A 1 374 ? -2.854 40.719 26.641 1 86.75 374 ARG A C 1
ATOM 2821 O O . ARG A 1 374 ? -3.074 41.375 27.656 1 86.75 374 ARG A O 1
ATOM 2828 N N . TYR A 1 375 ? -2.385 41.25 25.578 1 88.25 375 TYR A N 1
ATOM 2829 C CA . TYR A 1 375 ? -2.049 42.656 25.484 1 88.25 375 TYR A CA 1
ATOM 2830 C C . TYR A 1 375 ? -3.207 43.469 24.906 1 88.25 375 TYR A C 1
ATOM 2832 O O . TYR A 1 375 ? -3.086 44.688 24.688 1 88.25 375 TYR A O 1
ATOM 2840 N N . LEU A 1 376 ? -4.289 42.781 24.609 1 87.06 376 LEU A N 1
ATOM 2841 C CA . LEU A 1 376 ? -5.434 43.406 23.969 1 87.06 376 LEU A CA 1
ATOM 2842 C C . LEU A 1 376 ? -6.703 43.219 24.781 1 87.06 376 LEU A C 1
ATOM 2844 O O . LEU A 1 376 ? -6.785 42.281 25.578 1 87.06 376 LEU A O 1
ATOM 2848 N N . PRO A 1 377 ? -7.699 44.156 24.609 1 83.5 377 PRO A N 1
ATOM 2849 C CA . PRO A 1 377 ? -9.008 43.906 25.219 1 83.5 377 PRO A CA 1
ATOM 2850 C C . PRO A 1 377 ? -9.625 42.594 24.734 1 83.5 377 PRO A C 1
ATOM 2852 O O . PRO A 1 377 ? -9.523 42.25 23.547 1 83.5 377 PRO A O 1
ATOM 2855 N N . GLU A 1 378 ? -10.219 41.844 25.609 1 83.62 378 GLU A N 1
ATOM 2856 C CA . GLU A 1 378 ? -10.742 40.5 25.344 1 83.62 378 GLU A CA 1
ATOM 2857 C C . GLU A 1 378 ? -11.734 40.531 24.172 1 83.62 378 GLU A C 1
ATOM 2859 O O . GLU A 1 378 ? -11.695 39.688 23.297 1 83.62 378 GLU A O 1
ATOM 2864 N N . ASP A 1 379 ? -12.625 41.5 24.25 1 84.44 379 ASP A N 1
ATOM 2865 C CA . ASP A 1 379 ? -13.656 41.594 23.219 1 84.44 379 ASP A CA 1
ATOM 2866 C C . ASP A 1 379 ? -13.039 41.844 21.844 1 84.44 379 ASP A C 1
ATOM 2868 O O . ASP A 1 379 ? -13.562 41.375 20.828 1 84.44 379 ASP A O 1
ATOM 2872 N N . LEU A 1 380 ? -11.992 42.562 21.812 1 86.06 380 LEU A N 1
ATOM 2873 C CA . LEU A 1 380 ? -11.312 42.844 20.547 1 86.06 380 LEU A CA 1
ATOM 2874 C C . LEU A 1 380 ? -10.672 41.562 20.016 1 86.06 380 LEU A C 1
ATOM 2876 O O . LEU A 1 380 ? -10.758 41.281 18.812 1 86.06 380 LEU A O 1
ATOM 2880 N N . VAL A 1 381 ? -10.031 40.812 20.875 1 88.88 381 VAL A N 1
ATOM 2881 C CA . VAL A 1 381 ? -9.414 39.562 20.484 1 88.88 381 VAL A CA 1
ATOM 2882 C C . VAL A 1 381 ? -10.469 38.625 19.891 1 88.88 381 VAL A C 1
ATOM 2884 O O . VAL A 1 381 ? -10.25 38.031 18.828 1 88.88 381 VAL A O 1
ATOM 2887 N N . ASP A 1 382 ? -11.578 38.531 20.562 1 88.31 382 ASP A N 1
ATOM 2888 C CA . ASP A 1 382 ? -12.664 37.656 20.094 1 88.31 382 ASP A CA 1
ATOM 2889 C C . ASP A 1 382 ? -13.148 38.094 18.719 1 88.31 382 ASP A C 1
ATOM 2891 O O . ASP A 1 382 ? -13.398 37.25 17.844 1 88.31 382 ASP A O 1
ATOM 2895 N N . ASN A 1 383 ? -13.219 39.375 18.516 1 87.75 383 ASN A N 1
ATOM 2896 C CA . ASN A 1 383 ? -13.68 39.906 17.234 1 87.75 383 ASN A CA 1
ATOM 2897 C C . ASN A 1 383 ? -12.672 39.625 16.125 1 87.75 383 ASN A C 1
ATOM 2899 O O . ASN A 1 383 ? -13.062 39.344 14.984 1 87.75 383 ASN A O 1
ATOM 2903 N N . VAL A 1 384 ? -11.43 39.719 16.438 1 88.88 384 VAL A N 1
ATOM 2904 C CA . VAL A 1 384 ? -10.383 39.469 15.438 1 88.88 384 VAL A CA 1
ATOM 2905 C C . VAL A 1 384 ? -10.375 38 15.062 1 88.88 384 VAL A C 1
ATOM 2907 O O . VAL A 1 384 ? -10.258 37.656 13.891 1 88.88 384 VAL A O 1
ATOM 2910 N N . VAL A 1 385 ? -10.562 37.188 16.062 1 88.69 385 VAL A N 1
ATOM 2911 C CA . VAL A 1 385 ? -10.555 35.75 15.859 1 88.69 385 VAL A CA 1
ATOM 2912 C C . VAL A 1 385 ? -11.766 35.344 15.016 1 88.69 385 VAL A C 1
ATOM 2914 O O . VAL A 1 385 ? -11.664 34.469 14.148 1 88.69 385 VAL A O 1
ATOM 2917 N N . ARG A 1 386 ? -12.867 36 15.227 1 90.62 386 ARG A N 1
ATOM 2918 C CA . ARG A 1 386 ? -14.094 35.688 14.508 1 90.62 386 ARG A CA 1
ATOM 2919 C C . ARG A 1 386 ? -14.133 36.406 13.148 1 90.62 386 ARG A C 1
ATOM 2921 O O . ARG A 1 386 ? -15.062 36.188 12.367 1 90.62 386 ARG A O 1
ATOM 2928 N N . ARG A 1 387 ? -13.18 37.188 12.852 1 84.25 387 ARG A N 1
ATOM 2929 C CA . ARG A 1 387 ? -13.078 37.938 11.602 1 84.25 387 ARG A CA 1
ATOM 2930 C C . ARG A 1 387 ? -14.219 38.938 11.469 1 84.25 387 ARG A C 1
ATOM 2932 O O . ARG A 1 387 ? -14.773 39.125 10.391 1 84.25 387 ARG A O 1
ATOM 2939 N N . GLU A 1 388 ? -14.547 39.438 12.547 1 80.62 388 GLU A N 1
ATOM 2940 C CA . GLU A 1 388 ? -15.609 40.438 12.586 1 80.62 388 GLU A CA 1
ATOM 2941 C C . GLU A 1 388 ? -15.055 41.844 12.852 1 80.62 388 GLU A C 1
ATOM 2943 O O . GLU A 1 388 ? -15.797 42.812 12.805 1 80.62 388 GLU A O 1
ATOM 2948 N N . GLN A 1 389 ? -13.82 41.844 13.109 1 77.38 389 GLN A N 1
ATOM 2949 C CA . GLN A 1 389 ? -13.18 43.125 13.422 1 77.38 389 GLN A CA 1
ATOM 2950 C C . GLN A 1 389 ? -12.719 43.812 12.148 1 77.38 389 GLN A C 1
ATOM 2952 O O . GLN A 1 389 ? -12.016 43.25 11.32 1 77.38 389 GLN A O 1
ATOM 2957 N N . ALA A 1 390 ? -13.266 45.031 11.945 1 78.38 390 ALA A N 1
ATOM 2958 C CA . ALA A 1 390 ? -12.734 45.844 10.852 1 78.38 390 ALA A CA 1
ATOM 2959 C C . ALA A 1 390 ? -11.289 46.25 11.133 1 78.38 390 ALA A C 1
ATOM 2961 O O . ALA A 1 390 ? -10.984 46.781 12.211 1 78.38 390 ALA A O 1
ATOM 2962 N N . MET A 1 391 ? -10.43 45.969 10.25 1 77.75 391 MET A N 1
ATOM 2963 C CA . MET A 1 391 ? -9.016 46.25 10.453 1 77.75 391 MET A CA 1
ATOM 2964 C C . MET A 1 391 ? -8.641 47.625 9.883 1 77.75 391 MET A C 1
ATOM 2966 O O . MET A 1 391 ? -7.527 48.094 10.078 1 77.75 391 MET A O 1
ATOM 2970 N N . ALA A 1 392 ? -9.578 48.25 9.328 1 82.69 392 ALA A N 1
ATOM 2971 C CA . ALA A 1 392 ? -9.297 49.562 8.758 1 82.69 392 ALA A CA 1
ATOM 2972 C C . ALA A 1 392 ? -9.289 50.656 9.836 1 82.69 392 ALA A C 1
ATOM 2974 O O . ALA A 1 392 ? -10.023 50.562 10.82 1 82.69 392 ALA A O 1
ATOM 2975 N N . LEU A 1 393 ? -8.445 51.625 9.656 1 88.25 393 LEU A N 1
ATOM 2976 C CA . LEU A 1 393 ? -8.422 52.781 10.555 1 88.25 393 LEU A CA 1
ATOM 2977 C C . LEU A 1 393 ? -9.719 53.562 10.461 1 88.25 393 LEU A C 1
ATOM 2979 O O . LEU A 1 393 ? -10.297 53.719 9.375 1 88.25 393 LEU A O 1
ATOM 2983 N N . GLY A 1 394 ? -10.125 53.938 11.477 1 84.94 394 GLY A N 1
ATOM 2984 C CA . GLY A 1 394 ? -11.367 54.688 11.531 1 84.94 394 GLY A CA 1
ATOM 2985 C C . GLY A 1 394 ? -12.227 54.344 12.727 1 84.94 394 GLY A C 1
ATOM 2986 O O . GLY A 1 394 ? -11.766 53.688 13.656 1 84.94 394 GLY A O 1
ATOM 2987 N N . GLY A 1 395 ? -13.422 54.906 12.805 1 85.31 395 GLY A N 1
ATOM 2988 C CA . GLY A 1 395 ? -14.336 54.656 13.906 1 85.31 395 GLY A CA 1
ATOM 2989 C C . GLY A 1 395 ? -15.758 55.125 13.602 1 85.31 395 GLY A C 1
ATOM 2990 O O . GLY A 1 395 ? -16.031 55.625 12.516 1 85.31 395 GLY A O 1
ATOM 2991 N N . GLU A 1 396 ? -16.578 54.75 14.406 1 86.75 396 GLU A N 1
ATOM 2992 C CA . GLU A 1 396 ? -17.969 55.156 14.305 1 86.75 396 GLU A CA 1
ATOM 2993 C C . GLU A 1 396 ? -18.406 55.969 15.516 1 86.75 396 GLU A C 1
ATOM 2995 O O . GLU A 1 396 ? -17.938 55.75 16.625 1 86.75 396 GLU A O 1
ATOM 3000 N N . ARG A 1 397 ? -19.281 56.906 15.18 1 89.62 397 ARG A N 1
ATOM 3001 C CA . ARG A 1 397 ? -19.859 57.688 16.266 1 89.62 397 ARG A CA 1
ATOM 3002 C C . ARG A 1 397 ? -20.812 56.844 17.109 1 89.62 397 ARG A C 1
ATOM 3004 O O . ARG A 1 397 ? -21.703 56.188 16.562 1 89.62 397 ARG A O 1
ATOM 3011 N N . ARG A 1 398 ? -20.516 56.812 18.344 1 91.88 398 ARG A N 1
ATOM 3012 C CA . ARG A 1 398 ? -21.328 56.031 19.266 1 91.88 398 ARG A CA 1
ATOM 3013 C C . ARG A 1 398 ? -21.469 56.719 20.609 1 91.88 398 ARG A C 1
ATOM 3015 O O . ARG A 1 398 ? -20.547 57.406 21.047 1 91.88 398 ARG A O 1
ATOM 3022 N N . LYS A 1 399 ? -22.641 56.5 21.188 1 95.12 399 LYS A N 1
ATOM 3023 C CA . LYS A 1 399 ? -22.812 56.906 22.562 1 95.12 399 LYS A CA 1
ATOM 3024 C C . LYS A 1 399 ? -22.172 55.938 23.531 1 95.12 399 LYS A C 1
ATOM 3026 O O . LYS A 1 399 ? -22.469 54.75 23.516 1 95.12 399 LYS A O 1
ATOM 3031 N N . ILE A 1 400 ? -21.234 56.438 24.312 1 96.25 400 ILE A N 1
ATOM 3032 C CA . ILE A 1 400 ? -20.547 55.562 25.266 1 96.25 400 ILE A CA 1
ATOM 3033 C C . ILE A 1 400 ? -20.484 56.25 26.625 1 96.25 400 ILE A C 1
ATOM 3035 O O . ILE A 1 400 ? -20.672 57.469 26.719 1 96.25 400 ILE A O 1
ATOM 3039 N N . THR A 1 401 ? -20.328 55.5 27.672 1 98.25 401 THR A N 1
ATOM 3040 C CA . THR A 1 401 ? -20.031 56 29.016 1 98.25 401 THR A CA 1
ATOM 3041 C C . THR A 1 401 ? -18.547 55.781 29.344 1 98.25 401 THR A C 1
ATOM 3043 O O . THR A 1 401 ? -18.062 54.656 29.281 1 98.25 401 THR A O 1
ATOM 3046 N N . VAL A 1 402 ? -17.891 56.875 29.656 1 97.75 402 VAL A N 1
ATOM 3047 C CA . VAL A 1 402 ? -16.453 56.812 29.875 1 97.75 402 VAL A CA 1
ATOM 3048 C C . VAL A 1 402 ? -16.141 57 31.359 1 97.75 402 VAL A C 1
ATOM 3050 O O . VAL A 1 402 ? -16.781 57.812 32.031 1 97.75 402 VAL A O 1
ATOM 3053 N N . LEU A 1 403 ? -15.234 56.156 31.859 1 98.38 403 LEU A N 1
ATOM 3054 C CA . LEU A 1 403 ? -14.75 56.25 33.219 1 98.38 403 LEU A CA 1
ATOM 3055 C C . LEU A 1 403 ? -13.234 56.438 33.25 1 98.38 403 LEU A C 1
ATOM 3057 O O . LEU A 1 403 ? -12.5 55.719 32.594 1 98.38 403 LEU A O 1
ATOM 3061 N N . PHE A 1 404 ? -12.797 57.469 33.906 1 97.62 404 PHE A N 1
ATOM 3062 C CA . PHE A 1 404 ? -11.398 57.656 34.25 1 97.62 404 PHE A CA 1
ATOM 3063 C C . PHE A 1 404 ? -11.188 57.469 35.75 1 97.62 404 PHE A C 1
ATOM 3065 O O . PHE A 1 404 ? -11.938 58 36.562 1 97.62 404 PHE A O 1
ATOM 3072 N N . ALA A 1 405 ? -10.305 56.625 36.094 1 97.81 405 ALA A N 1
ATOM 3073 C CA . ALA A 1 405 ? -9.914 56.406 37.5 1 97.81 405 ALA A CA 1
ATOM 3074 C C . ALA A 1 405 ? -8.414 56.594 37.688 1 97.81 405 ALA A C 1
ATOM 3076 O O . ALA A 1 405 ? -7.605 55.906 37.062 1 97.81 405 ALA A O 1
ATOM 3077 N N . ASP A 1 406 ? -8.016 57.469 38.5 1 95.56 406 ASP A N 1
ATOM 3078 C CA . ASP A 1 406 ? -6.613 57.812 38.688 1 95.56 406 ASP A CA 1
ATOM 3079 C C . ASP A 1 406 ? -6.219 57.75 40.156 1 95.56 406 ASP A C 1
ATOM 3081 O O . ASP A 1 406 ? -7.031 58.031 41.031 1 95.56 406 ASP A O 1
ATOM 3085 N N . VAL A 1 407 ? -5.008 57.406 40.375 1 95.06 407 VAL A N 1
ATOM 3086 C CA . VAL A 1 407 ? -4.48 57.344 41.75 1 95.06 407 VAL A CA 1
ATOM 3087 C C . VAL A 1 407 ? -4.164 58.75 42.219 1 95.06 407 VAL A C 1
ATOM 3089 O O . VAL A 1 407 ? -3.457 59.5 41.562 1 95.06 407 VAL A O 1
ATOM 3092 N N . VAL A 1 408 ? -4.719 59.094 43.375 1 93.06 408 VAL A N 1
ATOM 3093 C CA . VAL A 1 408 ? -4.496 60.406 43.938 1 93.06 408 VAL A CA 1
ATOM 3094 C C . VAL A 1 408 ? -3.104 60.469 44.562 1 93.06 408 VAL A C 1
ATOM 3096 O O . VAL A 1 408 ? -2.697 59.562 45.281 1 93.06 408 VAL A O 1
ATOM 3099 N N . ARG A 1 409 ? -2.318 61.438 44.281 1 88 409 ARG A N 1
ATOM 3100 C CA . ARG A 1 409 ? -0.979 61.656 44.844 1 88 409 ARG A CA 1
ATOM 3101 C C . ARG A 1 409 ? -0.05 60.5 44.469 1 88 409 ARG A C 1
ATOM 3103 O O . ARG A 1 409 ? 0.593 59.938 45.375 1 88 409 ARG A O 1
ATOM 3110 N N . PHE A 1 410 ? -0.071 60.156 43.219 1 85.5 410 PHE A N 1
ATOM 3111 C CA . PHE A 1 410 ? 0.763 59.062 42.75 1 85.5 410 PHE A CA 1
ATOM 3112 C C . PHE A 1 410 ? 2.232 59.469 42.75 1 85.5 410 PHE A C 1
ATOM 3114 O O . PHE A 1 410 ? 3.105 58.656 43.031 1 85.5 410 PHE A O 1
ATOM 3121 N N . THR A 1 411 ? 2.469 60.719 42.344 1 79.31 411 THR A N 1
ATOM 3122 C CA . THR A 1 411 ? 3.848 61.188 42.219 1 79.31 411 THR A CA 1
ATOM 3123 C C . THR A 1 411 ? 4.566 61.062 43.562 1 79.31 411 THR A C 1
ATOM 3125 O O . THR A 1 411 ? 5.652 60.5 43.656 1 79.31 411 THR A O 1
ATOM 3128 N N . PRO A 1 412 ? 3.973 61.531 44.625 1 81.44 412 PRO A N 1
ATOM 3129 C CA . PRO A 1 412 ? 4.602 61.312 45.906 1 81.44 412 PRO A CA 1
ATOM 3130 C C . PRO A 1 412 ? 4.77 59.844 46.281 1 81.44 412 PRO A C 1
ATOM 3132 O O . PRO A 1 412 ? 5.75 59.469 46.906 1 81.44 412 PRO A O 1
ATOM 3135 N N . LEU A 1 413 ? 3.844 59.062 45.906 1 83.12 413 LEU A N 1
ATOM 3136 C CA . LEU A 1 413 ? 3.951 57.625 46.125 1 83.12 413 LEU A CA 1
ATOM 3137 C C . LEU A 1 413 ? 5.195 57.062 45.438 1 83.12 413 LEU A C 1
ATOM 3139 O O . LEU A 1 413 ? 5.898 56.25 46.031 1 83.12 413 LEU A O 1
ATOM 3143 N N . CYS A 1 414 ? 5.484 57.469 44.25 1 78.94 414 CYS A N 1
ATOM 3144 C CA . CYS A 1 414 ? 6.648 57.031 43.5 1 78.94 414 CYS A CA 1
ATOM 3145 C C . CYS A 1 414 ? 7.938 57.562 44.125 1 78.94 414 CYS A C 1
ATOM 3147 O O . CYS A 1 414 ? 8.984 56.938 44 1 78.94 414 CYS A O 1
ATOM 3149 N N . GLU A 1 415 ? 7.855 58.656 44.75 1 77.31 415 GLU A N 1
ATOM 3150 C CA . GLU A 1 415 ? 9.039 59.281 45.344 1 77.31 415 GLU A CA 1
ATOM 3151 C C . GLU A 1 415 ? 9.398 58.656 46.688 1 77.31 415 GLU A C 1
ATOM 3153 O O . GLU A 1 415 ? 10.578 58.562 47.031 1 77.31 415 GLU A O 1
ATOM 3158 N N . HIS A 1 416 ? 8.406 58.188 47.344 1 82.56 416 HIS A N 1
ATOM 3159 C CA . HIS A 1 416 ? 8.633 57.781 48.719 1 82.56 416 HIS A CA 1
ATOM 3160 C C . HIS A 1 416 ? 8.781 56.25 48.812 1 82.56 416 HIS A C 1
ATOM 3162 O O . HIS A 1 416 ? 9.102 55.719 49.875 1 82.56 416 HIS A O 1
ATOM 3168 N N . HIS A 1 417 ? 8.539 55.562 47.781 1 85 417 HIS A N 1
ATOM 3169 C CA . HIS A 1 417 ? 8.617 54.125 47.812 1 85 417 HIS A CA 1
ATOM 3170 C C . HIS A 1 417 ? 9.484 53.594 46.656 1 85 417 HIS A C 1
ATOM 3172 O O . HIS A 1 417 ? 9.656 54.281 45.656 1 85 417 HIS A O 1
ATOM 3178 N N . GLU A 1 418 ? 9.969 52.438 46.812 1 80 418 GLU A N 1
ATOM 3179 C CA . GLU A 1 418 ? 10.781 51.812 45.781 1 80 418 GLU A CA 1
ATOM 3180 C C . GLU A 1 418 ? 9.953 51.5 44.531 1 80 418 GLU A C 1
ATOM 3182 O O . GLU A 1 418 ? 8.781 51.125 44.625 1 80 418 GLU A O 1
ATOM 3187 N N . PRO A 1 419 ? 10.539 51.656 43.375 1 79.5 419 PRO A N 1
ATOM 3188 C CA . PRO A 1 419 ? 9.82 51.438 42.125 1 79.5 419 PRO A CA 1
ATOM 3189 C C . PRO A 1 419 ? 9.18 50.062 42.031 1 79.5 419 PRO A C 1
ATOM 3191 O O . PRO A 1 419 ? 8.086 49.906 41.469 1 79.5 419 PRO A O 1
ATOM 3194 N N . GLU A 1 420 ? 9.859 49.094 42.594 1 79.12 420 GLU A N 1
ATOM 3195 C CA . GLU A 1 420 ? 9.336 47.719 42.562 1 79.12 420 GLU A CA 1
ATOM 3196 C C . GLU A 1 420 ? 8.023 47.625 43.344 1 79.12 420 GLU A C 1
ATOM 3198 O O . GLU A 1 420 ? 7.105 46.906 42.906 1 79.12 420 GLU A O 1
ATOM 3203 N N . VAL A 1 421 ? 8.062 48.281 44.469 1 85.25 421 VAL A N 1
ATOM 3204 C CA . VAL A 1 421 ? 6.855 48.281 45.281 1 85.25 421 VAL A CA 1
ATOM 3205 C C . VAL A 1 421 ? 5.73 49 44.562 1 85.25 421 VAL A C 1
ATOM 3207 O O . VAL A 1 421 ? 4.582 48.562 44.562 1 85.25 421 VAL A O 1
ATOM 3210 N N . VAL A 1 422 ? 6.016 50.094 43.969 1 86.81 422 VAL A N 1
ATOM 3211 C CA . VAL A 1 422 ? 5.023 50.906 43.25 1 86.81 422 VAL A CA 1
ATOM 3212 C C . VAL A 1 422 ? 4.414 50.125 42.125 1 86.81 422 VAL A C 1
ATOM 3214 O O . VAL A 1 422 ? 3.195 50.094 41.938 1 86.81 422 VAL A O 1
ATOM 3217 N N . VAL A 1 423 ? 5.254 49.438 41.406 1 87.5 423 VAL A N 1
ATOM 3218 C CA . VAL A 1 423 ? 4.789 48.656 40.25 1 87.5 423 VAL A CA 1
ATOM 3219 C C . VAL A 1 423 ? 3.918 47.5 40.719 1 87.5 423 VAL A C 1
ATOM 3221 O O . VAL A 1 423 ? 2.93 47.156 40.062 1 87.5 423 VAL A O 1
ATOM 3224 N N . THR A 1 424 ? 4.293 46.875 41.812 1 89.88 424 THR A N 1
ATOM 3225 C CA . THR A 1 424 ? 3.516 45.781 42.375 1 89.88 424 THR A CA 1
ATOM 3226 C C . THR A 1 424 ? 2.121 46.25 42.75 1 89.88 424 THR A C 1
ATOM 3228 O O . THR A 1 424 ? 1.122 45.594 42.438 1 89.88 424 THR A O 1
ATOM 3231 N N . VAL A 1 425 ? 2.104 47.344 43.5 1 92.5 425 VAL A N 1
ATOM 3232 C CA . VAL A 1 425 ? 0.832 47.875 43.969 1 92.5 425 VAL A CA 1
ATOM 3233 C C . VAL A 1 425 ? -0.016 48.281 42.75 1 92.5 425 VAL A C 1
ATOM 3235 O O . VAL A 1 425 ? -1.223 48.031 42.719 1 92.5 425 VAL A O 1
ATOM 3238 N N . LEU A 1 426 ? 0.607 48.875 41.812 1 93.69 426 LEU A N 1
ATOM 3239 C CA . LEU A 1 426 ? -0.102 49.312 40.625 1 93.69 426 LEU A CA 1
ATOM 3240 C C . LEU A 1 426 ? -0.686 48.125 39.875 1 93.69 426 LEU A C 1
ATOM 3242 O O . LEU A 1 426 ? -1.828 48.188 39.406 1 93.69 426 LEU A O 1
ATOM 3246 N N . ASN A 1 427 ? 0.044 47.094 39.688 1 93.81 427 ASN A N 1
ATOM 3247 C CA . ASN A 1 427 ? -0.424 45.906 39 1 93.81 427 ASN A CA 1
ATOM 3248 C C . ASN A 1 427 ? -1.595 45.25 39.719 1 93.81 427 ASN A C 1
ATOM 3250 O O . ASN A 1 427 ? -2.527 44.781 39.094 1 93.81 427 ASN A O 1
ATOM 3254 N N . GLU A 1 428 ? -1.471 45.219 40.969 1 95 428 GLU A N 1
ATOM 3255 C CA . GLU A 1 428 ? -2.578 44.656 41.75 1 95 428 GLU A CA 1
ATOM 3256 C C . GLU A 1 428 ? -3.828 45.531 41.625 1 95 428 GLU A C 1
ATOM 3258 O O . GLU A 1 428 ? -4.941 45 41.5 1 95 428 GLU A O 1
ATOM 3263 N N . LEU A 1 429 ? -3.59 46.812 41.688 1 95.62 429 LEU A N 1
ATOM 3264 C CA . LEU A 1 429 ? -4.695 47.75 41.5 1 95.62 429 LEU A CA 1
ATOM 3265 C C . LEU A 1 429 ? -5.344 47.562 40.156 1 95.62 429 LEU A C 1
ATOM 3267 O O . LEU A 1 429 ? -6.57 47.469 40.031 1 95.62 429 LEU A O 1
ATOM 3271 N N . PHE A 1 430 ? -4.551 47.531 39.125 1 96 430 PHE A N 1
ATOM 3272 C CA . PHE A 1 430 ? -5.059 47.406 37.75 1 96 430 PHE A CA 1
ATOM 3273 C C . PHE A 1 430 ? -5.762 46.062 37.594 1 96 430 PHE A C 1
ATOM 3275 O O . PHE A 1 430 ? -6.742 45.938 36.844 1 96 430 PHE A O 1
ATOM 3282 N N . THR A 1 431 ? -5.266 45.031 38.219 1 94.69 431 THR A N 1
ATOM 3283 C CA . THR A 1 431 ? -5.914 43.719 38.188 1 94.69 431 THR A CA 1
ATOM 3284 C C . THR A 1 431 ? -7.32 43.781 38.781 1 94.69 431 THR A C 1
ATOM 3286 O O . THR A 1 431 ? -8.273 43.25 38.188 1 94.69 431 THR A O 1
ATOM 3289 N N . LEU A 1 432 ? -7.328 44.438 39.875 1 95.88 432 LEU A N 1
ATOM 3290 C CA . LEU A 1 432 ? -8.617 44.625 40.562 1 95.88 432 LEU A CA 1
ATOM 3291 C C . LEU A 1 432 ? -9.578 45.406 39.688 1 95.88 432 LEU A C 1
ATOM 3293 O O . LEU A 1 432 ? -10.727 45 39.5 1 95.88 432 LEU A O 1
ATOM 3297 N N . MET A 1 433 ? -9.148 46.469 39.125 1 96.5 433 MET A N 1
ATOM 3298 C CA . MET A 1 433 ? -9.992 47.344 38.344 1 96.5 433 MET A CA 1
ATOM 3299 C C . MET A 1 433 ? -10.422 46.656 37.031 1 96.5 433 MET A C 1
ATOM 3301 O O . MET A 1 433 ? -11.594 46.75 36.656 1 96.5 433 MET A O 1
ATOM 3305 N N . THR A 1 434 ? -9.492 46 36.406 1 95.5 434 THR A N 1
ATOM 3306 C CA . THR A 1 434 ? -9.789 45.312 35.156 1 95.5 434 THR A CA 1
ATOM 3307 C C . THR A 1 434 ? -10.844 44.25 35.375 1 95.5 434 THR A C 1
ATOM 3309 O O . THR A 1 434 ? -11.766 44.094 34.562 1 95.5 434 THR A O 1
ATOM 3312 N N . THR A 1 435 ? -10.688 43.5 36.406 1 95 435 THR A N 1
ATOM 3313 C CA . THR A 1 435 ? -11.633 42.438 36.719 1 95 435 THR A CA 1
ATOM 3314 C C . THR A 1 435 ? -13.039 43 36.906 1 95 435 THR A C 1
ATOM 3316 O O . THR A 1 435 ? -14.008 42.438 36.375 1 95 435 THR A O 1
ATOM 3319 N N . VAL A 1 436 ? -13.125 44.094 37.625 1 96.69 436 VAL A N 1
ATOM 3320 C CA . VAL A 1 436 ? -14.422 44.719 37.906 1 96.69 436 VAL A CA 1
ATOM 3321 C C . VAL A 1 436 ? -15.023 45.281 36.625 1 96.69 436 VAL A C 1
ATOM 3323 O O . VAL A 1 436 ? -16.219 45.094 36.375 1 96.69 436 VAL A O 1
ATOM 3326 N N . ILE A 1 437 ? -14.219 45.938 35.844 1 96.81 437 ILE A N 1
ATOM 3327 C CA . ILE A 1 437 ? -14.688 46.562 34.594 1 96.81 437 ILE A CA 1
ATOM 3328 C C . ILE A 1 437 ? -15.203 45.5 33.656 1 96.81 437 ILE A C 1
ATOM 3330 O O . ILE A 1 437 ? -16.281 45.625 33.062 1 96.81 437 ILE A O 1
ATOM 3334 N N . PHE A 1 438 ? -14.492 44.406 33.562 1 93.31 438 PHE A N 1
ATOM 3335 C CA . PHE A 1 438 ? -14.898 43.312 32.688 1 93.31 438 PHE A CA 1
ATOM 3336 C C . PHE A 1 438 ? -16.188 42.656 33.188 1 93.31 438 PHE A C 1
ATOM 3338 O O . PHE A 1 438 ? -17.094 42.375 32.406 1 93.31 438 PHE A O 1
ATOM 3345 N N . ARG A 1 439 ? -16.281 42.5 34.438 1 94.31 439 ARG A N 1
ATOM 3346 C CA . ARG A 1 439 ? -17.438 41.812 35.031 1 94.31 439 ARG A CA 1
ATOM 3347 C C . ARG A 1 439 ? -18.688 42.688 34.844 1 94.31 439 ARG A C 1
ATOM 3349 O O . ARG A 1 439 ? -19.797 42.156 34.812 1 94.31 439 ARG A O 1
ATOM 3356 N N . THR A 1 440 ? -18.484 43.969 34.719 1 96.31 440 THR A N 1
ATOM 3357 C CA . THR A 1 440 ? -19.641 44.844 34.562 1 96.31 440 THR A CA 1
ATOM 3358 C C . THR A 1 440 ? -19.875 45.156 33.094 1 96.31 440 THR A C 1
ATOM 3360 O O . THR A 1 440 ? -20.672 46.031 32.75 1 96.31 440 THR A O 1
ATOM 3363 N N . GLY A 1 441 ? -19.125 44.469 32.25 1 93.94 441 GLY A N 1
ATOM 3364 C CA . GLY A 1 441 ? -19.375 44.594 30.797 1 93.94 441 GLY A CA 1
ATOM 3365 C C . GLY A 1 441 ? -18.609 45.719 30.156 1 93.94 441 GLY A C 1
ATOM 3366 O O . GLY A 1 441 ? -18.922 46.125 29.031 1 93.94 441 GLY A O 1
ATOM 3367 N N . GLY A 1 442 ? -17.688 46.25 30.812 1 95.75 442 GLY A N 1
ATOM 3368 C CA . GLY A 1 442 ? -16.922 47.375 30.266 1 95.75 442 GLY A CA 1
ATOM 3369 C C . GLY A 1 442 ? -15.695 46.938 29.484 1 95.75 442 GLY A C 1
ATOM 3370 O O . GLY A 1 442 ? -15.328 45.75 29.516 1 95.75 442 GLY A O 1
ATOM 3371 N N . THR A 1 443 ? -15.133 47.906 28.734 1 94.12 443 THR A N 1
ATOM 3372 C CA . THR A 1 443 ? -13.898 47.719 27.984 1 94.12 443 THR A CA 1
ATOM 3373 C C . THR A 1 443 ? -12.773 48.562 28.594 1 94.12 443 THR A C 1
ATOM 3375 O O . THR A 1 443 ? -12.914 49.781 28.766 1 94.12 443 THR A O 1
ATOM 3378 N N . VAL A 1 444 ? -11.75 47.844 28.984 1 94.81 444 VAL A N 1
ATOM 3379 C CA . VAL A 1 444 ? -10.578 48.594 29.406 1 94.81 444 VAL A CA 1
ATOM 3380 C C . VAL A 1 444 ? -9.828 49.125 28.188 1 94.81 444 VAL A C 1
ATOM 3382 O O . VAL A 1 444 ? -9.227 48.344 27.438 1 94.81 444 VAL A O 1
ATOM 3385 N N . ASP A 1 445 ? -9.875 50.375 27.969 1 94 445 ASP A N 1
ATOM 3386 C CA . ASP A 1 445 ? -9.227 51 26.812 1 94 445 ASP A CA 1
ATOM 3387 C C . ASP A 1 445 ? -7.707 50.969 26.953 1 94 445 ASP A C 1
ATOM 3389 O O . ASP A 1 445 ? -7.023 50.281 26.172 1 94 445 ASP A O 1
ATOM 3393 N N . LYS A 1 446 ? -7.184 51.594 27.953 1 93.12 446 LYS A N 1
ATOM 3394 C CA . LYS A 1 446 ? -5.738 51.656 28.156 1 93.12 446 LYS A CA 1
ATOM 3395 C C . LYS A 1 446 ? -5.402 52.094 29.578 1 93.12 446 LYS A C 1
ATOM 3397 O O . LYS A 1 446 ? -6.273 52.562 30.312 1 93.12 446 LYS A O 1
ATOM 3402 N N . PHE A 1 447 ? -4.16 51.875 29.922 1 92.75 447 PHE A N 1
ATOM 3403 C CA . PHE A 1 447 ? -3.551 52.344 31.156 1 92.75 447 PHE A CA 1
ATOM 3404 C C . PHE A 1 447 ? -2.645 53.531 30.875 1 92.75 447 PHE A C 1
ATOM 3406 O O . PHE A 1 447 ? -1.722 53.438 30.062 1 92.75 447 PHE A O 1
ATOM 3413 N N . ILE A 1 448 ? -2.977 54.594 31.469 1 88.62 448 ILE A N 1
ATOM 3414 C CA . ILE A 1 448 ? -2.189 55.812 31.297 1 88.62 448 ILE A CA 1
ATOM 3415 C C . ILE A 1 448 ? -1.435 56.125 32.594 1 88.62 448 ILE A C 1
ATOM 3417 O O . ILE A 1 448 ? -1.9 56.938 33.406 1 88.62 448 ILE A O 1
ATOM 3421 N N . GLY A 1 449 ? -0.262 55.594 32.719 1 86.75 449 GLY A N 1
ATOM 3422 C CA . GLY A 1 449 ? 0.423 55.688 34 1 86.75 449 GLY A CA 1
ATOM 3423 C C . GLY A 1 449 ? -0.316 54.969 35.125 1 86.75 449 GLY A C 1
ATOM 3424 O O . GLY A 1 449 ? -0.417 53.75 35.156 1 86.75 449 GLY A O 1
ATOM 3425 N N . ASP A 1 450 ? -0.833 55.844 35.969 1 90.25 450 ASP A N 1
ATOM 3426 C CA . ASP A 1 450 ? -1.579 55.344 37.125 1 90.25 450 ASP A CA 1
ATOM 3427 C C . ASP A 1 450 ? -3.084 55.5 36.906 1 90.25 450 ASP A C 1
ATOM 3429 O O . ASP A 1 450 ? -3.875 55.219 37.812 1 90.25 450 ASP A O 1
ATOM 3433 N N . CYS A 1 451 ? -3.439 55.844 35.719 1 94.06 451 CYS A N 1
ATOM 3434 C CA . CYS A 1 451 ? -4.84 56.062 35.375 1 94.06 451 CYS A CA 1
ATOM 3435 C C . CYS A 1 451 ? -5.375 54.938 34.5 1 94.06 451 CYS A C 1
ATOM 3437 O O . CYS A 1 451 ? -4.652 54.406 33.656 1 94.06 451 CYS A O 1
ATOM 3439 N N . VAL A 1 452 ? -6.617 54.531 34.75 1 95.94 452 VAL A N 1
ATOM 3440 C CA . VAL A 1 452 ? -7.312 53.562 33.875 1 95.94 452 VAL A CA 1
ATOM 3441 C C . VAL A 1 452 ? -8.438 54.281 33.125 1 95.94 452 VAL A C 1
ATOM 3443 O O . VAL A 1 452 ? -9.227 55 33.719 1 95.94 452 VAL A O 1
ATOM 3446 N N . MET A 1 453 ? -8.422 54.094 31.844 1 96.88 453 MET A N 1
ATOM 3447 C CA . MET A 1 453 ? -9.547 54.531 31.016 1 96.88 453 MET A CA 1
ATOM 3448 C C . MET A 1 453 ? -10.383 53.344 30.562 1 96.88 453 MET A C 1
ATOM 3450 O O . MET A 1 453 ? -9.859 52.375 30 1 96.88 453 MET A O 1
ATOM 3454 N N . ALA A 1 454 ? -11.641 53.406 30.859 1 97.5 454 ALA A N 1
ATOM 3455 C CA . ALA A 1 454 ? -12.57 52.375 30.438 1 97.5 454 ALA A CA 1
ATOM 3456 C C . ALA A 1 454 ? -13.844 52.969 29.859 1 97.5 454 ALA A C 1
ATOM 3458 O O . ALA A 1 454 ? -14.148 54.156 30.109 1 97.5 454 ALA A O 1
ATOM 3459 N N . PHE A 1 455 ? -14.516 52.219 29.109 1 97.38 455 PHE A N 1
ATOM 3460 C CA . PHE A 1 455 ? -15.789 52.719 28.594 1 97.38 455 PHE A CA 1
ATOM 3461 C C . PHE A 1 455 ? -16.766 51.562 28.391 1 97.38 455 PHE A C 1
ATOM 3463 O O . PHE A 1 455 ? -16.359 50.406 28.328 1 97.38 455 PHE A O 1
ATOM 3470 N N . TRP A 1 456 ? -18 51.812 28.438 1 97.62 456 TRP A N 1
ATOM 3471 C CA . TRP A 1 456 ? -19.109 50.906 28.188 1 97.62 456 TRP A CA 1
ATOM 3472 C C . TRP A 1 456 ? -19.906 51.312 26.969 1 97.62 456 TRP A C 1
ATOM 3474 O O . TRP A 1 456 ? -20.016 52.531 26.672 1 97.62 456 TRP A O 1
ATOM 3484 N N . GLY A 1 457 ? -20.422 50.312 26.219 1 95.06 457 GLY A N 1
ATOM 3485 C CA . GLY A 1 457 ? -21.219 50.625 25.031 1 95.06 457 GLY A CA 1
ATOM 3486 C C . GLY A 1 457 ? -20.5 50.25 23.734 1 95.06 457 GLY A C 1
ATOM 3487 O O . GLY A 1 457 ? -21.094 50.312 22.656 1 95.06 457 GLY A O 1
ATOM 3488 N N . ALA A 1 458 ? -19.266 49.938 23.828 1 91.56 458 ALA A N 1
ATOM 3489 C CA . ALA A 1 458 ? -18.469 49.5 22.688 1 91.56 458 ALA A CA 1
ATOM 3490 C C . ALA A 1 458 ? -17.391 48.531 23.109 1 91.56 458 ALA A C 1
ATOM 3492 O O . ALA A 1 458 ? -16.875 48.594 24.234 1 91.56 458 ALA A O 1
ATOM 3493 N N . PRO A 1 459 ? -17.016 47.594 22.297 1 88.19 459 PRO A N 1
ATOM 3494 C CA . PRO A 1 459 ? -17.516 47.375 20.938 1 88.19 459 PRO A CA 1
ATOM 3495 C C . PRO A 1 459 ? -18.938 46.781 20.922 1 88.19 459 PRO A C 1
ATOM 3497 O O . PRO A 1 459 ? -19.641 46.906 19.906 1 88.19 459 PRO A O 1
ATOM 3500 N N . ARG A 1 460 ? -19.297 46.156 22 1 88.25 460 ARG A N 1
ATOM 3501 C CA . ARG A 1 460 ? -20.656 45.625 22.109 1 88.25 460 ARG A CA 1
ATOM 3502 C C . ARG A 1 460 ? -21.609 46.688 22.656 1 88.25 460 ARG A C 1
ATOM 3504 O O . ARG A 1 460 ? -21.281 47.406 23.578 1 88.25 460 ARG A O 1
ATOM 3511 N N . GLU A 1 461 ? -22.75 46.688 22.109 1 90.81 461 GLU A N 1
ATOM 3512 C CA . GLU A 1 461 ? -23.781 47.625 22.578 1 90.81 461 GLU A CA 1
ATOM 3513 C C . GLU A 1 461 ? -24.234 47.25 24 1 90.81 461 GLU A C 1
ATOM 3515 O O . GLU A 1 461 ? -24.266 46.094 24.375 1 90.81 461 GLU A O 1
ATOM 3520 N N . ASP A 1 462 ? -24.5 48.312 24.797 1 94.5 462 ASP A N 1
ATOM 3521 C CA . ASP A 1 462 ? -24.969 48.156 26.172 1 94.5 462 ASP A CA 1
ATOM 3522 C C . ASP A 1 462 ? -26.016 49.219 26.5 1 94.5 462 ASP A C 1
ATOM 3524 O O . ASP A 1 462 ? -25.688 50.375 26.703 1 94.5 462 ASP A O 1
ATOM 3528 N N . ALA A 1 463 ? -27.203 48.844 26.641 1 94.62 463 ALA A N 1
ATOM 3529 C CA . ALA A 1 463 ? -28.328 49.75 26.906 1 94.62 463 ALA A CA 1
ATOM 3530 C C . ALA A 1 463 ? -28.234 50.344 28.312 1 94.62 463 ALA A C 1
ATOM 3532 O O . ALA A 1 463 ? -28.703 51.438 28.562 1 94.62 463 ALA A O 1
ATOM 3533 N N . GLU A 1 464 ? -27.641 49.625 29.219 1 97.19 464 GLU A N 1
ATOM 3534 C CA . GLU A 1 464 ? -27.516 50.094 30.594 1 97.19 464 GLU A CA 1
ATOM 3535 C C . GLU A 1 464 ? -26.078 50.5 30.906 1 97.19 464 GLU A C 1
ATOM 3537 O O . GLU A 1 464 ? -25.578 50.281 32.031 1 97.19 464 GLU A O 1
ATOM 3542 N N . GLN A 1 465 ? -25.422 51.094 29.969 1 97.5 465 GLN A N 1
ATOM 3543 C CA . GLN A 1 465 ? -24 51.375 30.062 1 97.5 465 GLN A CA 1
ATOM 3544 C C . GLN A 1 465 ? -23.719 52.312 31.234 1 97.5 465 GLN A C 1
ATOM 3546 O O . GLN A 1 465 ? -22.719 52.156 31.938 1 97.5 465 GLN A O 1
ATOM 3551 N N . VAL A 1 466 ? -24.594 53.312 31.547 1 98.06 466 VAL A N 1
ATOM 3552 C CA . VAL A 1 466 ? -24.375 54.281 32.625 1 98.06 466 VAL A CA 1
ATOM 3553 C C . VAL A 1 466 ? -24.422 53.562 33.969 1 98.06 466 VAL A C 1
ATOM 3555 O O . VAL A 1 466 ? -23.562 53.781 34.812 1 98.06 466 VAL A O 1
ATOM 3558 N N . LEU A 1 467 ? -25.406 52.75 34.094 1 97.88 467 LEU A N 1
ATOM 3559 C CA . LEU A 1 467 ? -25.562 52 35.344 1 97.88 467 LEU A CA 1
ATOM 3560 C C . LEU A 1 467 ? -24.375 51.062 35.562 1 97.88 467 LEU A C 1
ATOM 3562 O O . LEU A 1 467 ? -23.875 50.969 36.688 1 97.88 467 LEU A O 1
ATOM 3566 N N . HIS A 1 468 ? -24 50.406 34.562 1 98.12 468 HIS A N 1
ATOM 3567 C CA . HIS A 1 468 ? -22.891 49.469 34.688 1 98.12 468 HIS A CA 1
ATOM 3568 C C . HIS A 1 468 ? -21.594 50.188 35.031 1 98.12 468 HIS A C 1
ATOM 3570 O O . HIS A 1 468 ? -20.766 49.688 35.75 1 98.12 468 HIS A O 1
ATOM 3576 N N . ALA A 1 469 ? -21.406 51.375 34.406 1 98.44 469 ALA A N 1
ATOM 3577 C CA . ALA A 1 469 ? -20.219 52.156 34.719 1 98.44 469 ALA A CA 1
ATOM 3578 C C . ALA A 1 469 ? -20.203 52.594 36.188 1 98.44 469 ALA A C 1
ATOM 3580 O O . ALA A 1 469 ? -19.156 52.531 36.844 1 98.44 469 ALA A O 1
ATOM 3581 N N . LEU A 1 470 ? -21.297 53.031 36.688 1 98.25 470 LEU A N 1
ATOM 3582 C CA . LEU A 1 470 ? -21.391 53.438 38.062 1 98.25 470 LEU A CA 1
ATOM 3583 C C . LEU A 1 470 ? -21.266 52.25 39.031 1 98.25 470 LEU A C 1
ATOM 3585 O O . LEU A 1 470 ? -20.703 52.375 40.125 1 98.25 470 LEU A O 1
ATOM 3589 N N . GLU A 1 471 ? -21.828 51.156 38.625 1 98 471 GLU A N 1
ATOM 3590 C CA . GLU A 1 471 ? -21.641 49.938 39.406 1 98 471 GLU A CA 1
ATOM 3591 C C . GLU A 1 471 ? -20.156 49.562 39.5 1 98 471 GLU A C 1
ATOM 3593 O O . GLU A 1 471 ? -19.688 49.125 40.531 1 98 471 GLU A O 1
ATOM 3598 N N . ALA A 1 472 ? -19.484 49.719 38.375 1 98.12 472 ALA A N 1
ATOM 3599 C CA . ALA A 1 472 ? -18.031 49.469 38.375 1 98.12 472 ALA A CA 1
ATOM 3600 C C . ALA A 1 472 ? -17.312 50.375 39.375 1 98.12 472 ALA A C 1
ATOM 3602 O O . ALA A 1 472 ? -16.453 49.938 40.125 1 98.12 472 ALA A O 1
ATOM 3603 N N . ALA A 1 473 ? -17.641 51.656 39.312 1 97.81 473 ALA A N 1
ATOM 3604 C CA . ALA A 1 473 ? -17.016 52.656 40.219 1 97.81 473 ALA A CA 1
ATOM 3605 C C . ALA A 1 473 ? -17.266 52.281 41.656 1 97.81 473 ALA A C 1
ATOM 3607 O O . ALA A 1 473 ? -16.344 52.375 42.5 1 97.81 473 ALA A O 1
ATOM 3608 N N . GLU A 1 474 ? -18.438 51.875 41.938 1 96.75 474 GLU A N 1
ATOM 3609 C CA . GLU A 1 474 ? -18.797 51.469 43.281 1 96.75 474 GLU A CA 1
ATOM 3610 C C . GLU A 1 474 ? -18 50.25 43.719 1 96.75 474 GLU A C 1
ATOM 3612 O O . GLU A 1 474 ? -17.453 50.219 44.844 1 96.75 474 GLU A O 1
ATOM 3617 N N . LYS A 1 475 ? -18 49.281 42.906 1 97.19 475 LYS A N 1
ATOM 3618 C CA . LYS A 1 475 ? -17.312 48.031 43.219 1 97.19 475 LYS A CA 1
ATOM 3619 C C . LYS A 1 475 ? -15.812 48.25 43.344 1 97.19 475 LYS A C 1
ATOM 3621 O O . LYS A 1 475 ? -15.164 47.625 44.188 1 97.19 475 LYS A O 1
ATOM 3626 N N . ILE A 1 476 ? -15.227 49.094 42.5 1 97.12 476 ILE A N 1
ATOM 3627 C CA . ILE A 1 476 ? -13.805 49.438 42.594 1 97.12 476 ILE A CA 1
ATOM 3628 C C . ILE A 1 476 ? -13.508 50.062 43.938 1 97.12 476 ILE A C 1
ATOM 3630 O O . ILE A 1 476 ? -12.523 49.719 44.594 1 97.12 476 ILE A O 1
ATOM 3634 N N . HIS A 1 477 ? -14.344 50.906 44.375 1 94.94 477 HIS A N 1
ATOM 3635 C CA . HIS A 1 477 ? -14.172 51.562 45.656 1 94.94 477 HIS A CA 1
ATOM 3636 C C . HIS A 1 477 ? -14.203 50.562 46.812 1 94.94 477 HIS A C 1
ATOM 3638 O O . HIS A 1 477 ? -13.391 50.625 47.719 1 94.94 477 HIS A O 1
ATOM 3644 N N . ARG A 1 478 ? -15.086 49.656 46.719 1 93.88 478 ARG A N 1
ATOM 3645 C CA . ARG A 1 478 ? -15.234 48.625 47.781 1 93.88 478 ARG A CA 1
ATOM 3646 C C . ARG A 1 478 ? -14.008 47.75 47.844 1 93.88 478 ARG A C 1
ATOM 3648 O O . ARG A 1 478 ? -13.508 47.438 48.938 1 93.88 478 ARG A O 1
ATOM 3655 N N . VAL A 1 479 ? -13.641 47.312 46.75 1 94.19 479 VAL A N 1
ATOM 3656 C CA . VAL A 1 479 ? -12.523 46.375 46.719 1 94.19 479 VAL A CA 1
ATOM 3657 C C . VAL A 1 479 ? -11.227 47.094 47.062 1 94.19 479 VAL A C 1
ATOM 3659 O O . VAL A 1 479 ? -10.336 46.531 47.688 1 94.19 479 VAL A O 1
ATOM 3662 N N . LEU A 1 480 ? -11.125 48.375 46.656 1 94.88 480 LEU A N 1
ATOM 3663 C CA . LEU A 1 480 ? -9.961 49.188 47 1 94.88 480 LEU A CA 1
ATOM 3664 C C . LEU A 1 480 ? -9.758 49.281 48.5 1 94.88 480 LEU A C 1
ATOM 3666 O O . LEU A 1 480 ? -8.625 49.25 48.969 1 94.88 480 LEU A O 1
ATOM 3670 N N . GLU A 1 481 ? -10.805 49.312 49.25 1 92.12 481 GLU A N 1
ATOM 3671 C CA . GLU A 1 481 ? -10.734 49.375 50.719 1 92.12 481 GLU A CA 1
ATOM 3672 C C . GLU A 1 481 ? -10.086 48.125 51.281 1 92.12 481 GLU A C 1
ATOM 3674 O O . GLU A 1 481 ? -9.273 48.219 52.188 1 92.12 481 GLU A O 1
ATOM 3679 N N . PHE A 1 482 ? -10.508 47.125 50.719 1 93.25 482 PHE A N 1
ATOM 3680 C CA . PHE A 1 482 ? -9.961 45.844 51.188 1 93.25 482 PHE A CA 1
ATOM 3681 C C . PHE A 1 482 ? -8.484 45.719 50.812 1 93.25 482 PHE A C 1
ATOM 3683 O O . PHE A 1 482 ? -7.672 45.281 51.625 1 93.25 482 PHE A O 1
ATOM 3690 N N . ALA A 1 483 ? -8.102 46.094 49.625 1 95 483 ALA A N 1
ATOM 3691 C CA . ALA A 1 483 ? -6.719 46 49.156 1 95 483 ALA A CA 1
ATOM 3692 C C . ALA A 1 483 ? -5.816 46.938 49.969 1 95 483 ALA A C 1
ATOM 3694 O O . ALA A 1 483 ? -4.668 46.594 50.25 1 95 483 ALA A O 1
ATOM 3695 N N . ASN A 1 484 ? -6.316 48.094 50.344 1 95.88 484 ASN A N 1
ATOM 3696 C CA . ASN A 1 484 ? -5.559 49.094 51.094 1 95.88 484 ASN A CA 1
ATOM 3697 C C . ASN A 1 484 ? -5.141 48.562 52.438 1 95.88 484 ASN A C 1
ATOM 3699 O O . ASN A 1 484 ? -4.07 48.906 52.938 1 95.88 484 ASN A O 1
ATOM 3703 N N . ARG A 1 485 ? -5.977 47.781 53.031 1 95.06 485 ARG A N 1
ATOM 3704 C CA . ARG A 1 485 ? -5.629 47.188 54.312 1 95.06 485 ARG A CA 1
ATOM 3705 C C . ARG A 1 485 ? -4.367 46.312 54.188 1 95.06 485 ARG A C 1
ATOM 3707 O O . ARG A 1 485 ? -3.477 46.406 55.031 1 95.06 485 ARG A O 1
ATOM 3714 N N . ARG A 1 486 ? -4.359 45.656 53.188 1 94.31 486 ARG A N 1
ATOM 3715 C CA . ARG A 1 486 ? -3.199 44.781 52.969 1 94.31 486 ARG A CA 1
ATOM 3716 C C . ARG A 1 486 ? -1.982 45.625 52.562 1 94.31 486 ARG A C 1
ATOM 3718 O O . ARG A 1 486 ? -0.877 45.375 53.062 1 94.31 486 ARG A O 1
ATOM 3725 N N . TRP A 1 487 ? -2.094 46.562 51.625 1 95 487 TRP A N 1
ATOM 3726 C CA . TRP A 1 487 ? -0.995 47.375 51.094 1 95 487 TRP A CA 1
ATOM 3727 C C . TRP A 1 487 ? -0.372 48.188 52.219 1 95 487 TRP A C 1
ATOM 3729 O O . TRP A 1 487 ? 0.843 48.406 52.25 1 95 487 TRP A O 1
ATOM 3739 N N . SER A 1 488 ? -1.275 48.625 53.062 1 94.75 488 SER A N 1
ATOM 3740 C CA . SER A 1 488 ? -0.79 49.406 54.219 1 94.75 488 SER A CA 1
ATOM 3741 C C . SER A 1 488 ? 0.047 48.562 55.156 1 94.75 488 SER A C 1
ATOM 3743 O O . SER A 1 488 ? 1.074 49 55.656 1 94.75 488 SER A O 1
ATOM 3745 N N . ARG A 1 489 ? -0.354 47.375 55.344 1 94.62 489 ARG A N 1
ATOM 3746 C CA . ARG A 1 489 ? 0.34 46.469 56.25 1 94.62 489 ARG A CA 1
ATOM 3747 C C . ARG A 1 489 ? 1.651 46 55.656 1 94.62 489 ARG A C 1
ATOM 3749 O O . ARG A 1 489 ? 2.682 45.938 56.312 1 94.62 489 ARG A O 1
ATOM 3756 N N . GLU A 1 490 ? 1.577 45.688 54.438 1 93.81 490 GLU A N 1
ATOM 3757 C CA . GLU A 1 490 ? 2.711 45 53.812 1 93.81 490 GLU A CA 1
ATOM 3758 C C . GLU A 1 490 ? 3.719 46.031 53.25 1 93.81 490 GLU A C 1
ATOM 3760 O O . GLU A 1 490 ? 4.926 45.781 53.281 1 93.81 490 GLU A O 1
ATOM 3765 N N . PHE A 1 491 ? 3.215 47.125 52.688 1 92.25 491 PHE A N 1
ATOM 3766 C CA . PHE A 1 491 ? 4.105 48.031 51.969 1 92.25 491 PHE A CA 1
ATOM 3767 C C . PHE A 1 491 ? 4.07 49.438 52.594 1 92.25 491 PHE A C 1
ATOM 3769 O O . PHE A 1 491 ? 4.875 50.312 52.219 1 92.25 491 PHE A O 1
ATOM 3776 N N . GLY A 1 492 ? 3.164 49.656 53.469 1 91.62 492 GLY A N 1
ATOM 3777 C CA . GLY A 1 492 ? 2.988 51 54.031 1 91.62 492 GLY A CA 1
ATOM 3778 C C . GLY A 1 492 ? 2.391 51.969 53.031 1 91.62 492 GLY A C 1
ATOM 3779 O O . GLY A 1 492 ? 2.693 53.156 53.094 1 91.62 492 GLY A O 1
ATOM 3780 N N . VAL A 1 493 ? 1.619 51.438 52.125 1 92.44 493 VAL A N 1
ATOM 3781 C CA . VAL A 1 493 ? 1.058 52.281 51.062 1 92.44 493 VAL A CA 1
ATOM 3782 C C . VAL A 1 493 ? -0.466 52.281 51.156 1 92.44 493 VAL A C 1
ATOM 3784 O O . VAL A 1 493 ? -1.081 51.25 51.438 1 92.44 493 VAL A O 1
ATOM 3787 N N . GLU A 1 494 ? -1.049 53.469 51.094 1 93.31 494 GLU A N 1
ATOM 3788 C CA . GLU A 1 494 ? -2.492 53.594 50.938 1 93.31 494 GLU A CA 1
ATOM 3789 C C . GLU A 1 494 ? -2.842 54.344 49.656 1 93.31 494 GLU A C 1
ATOM 3791 O O . GLU A 1 494 ? -2.32 55.438 49.406 1 93.31 494 GLU A O 1
ATOM 3796 N N . VAL A 1 495 ? -3.729 53.719 48.875 1 95.31 495 VAL A N 1
ATOM 3797 C CA . VAL A 1 495 ? -4.078 54.281 47.562 1 95.31 495 VAL A CA 1
ATOM 3798 C C . VAL A 1 495 ? -5.484 54.906 47.625 1 95.31 495 VAL A C 1
ATOM 3800 O O . VAL A 1 495 ? -6.391 54.312 48.219 1 95.31 495 VAL A O 1
ATOM 3803 N N . LYS A 1 496 ? -5.637 56.062 47.188 1 96.31 496 LYS A N 1
ATOM 3804 C CA . LYS A 1 496 ? -6.93 56.719 46.938 1 96.31 496 LYS A CA 1
ATOM 3805 C C . LYS A 1 496 ? -7.148 56.969 45.469 1 96.31 496 LYS A C 1
ATOM 3807 O O . LYS A 1 496 ? -6.191 57.188 44.719 1 96.31 496 LYS A O 1
ATOM 3812 N N . LEU A 1 497 ? -8.43 56.969 45.125 1 96.88 497 LEU A N 1
ATOM 3813 C CA . LEU A 1 497 ? -8.734 57.125 43.688 1 96.88 497 LEU A CA 1
ATOM 3814 C C . LEU A 1 497 ? -9.633 58.344 43.469 1 96.88 497 LEU A C 1
ATOM 3816 O O . LEU A 1 497 ? -10.5 58.656 44.312 1 96.88 497 LEU A O 1
ATOM 3820 N N . ALA A 1 498 ? -9.359 59.062 42.438 1 96.81 498 ALA A N 1
ATOM 3821 C CA . ALA A 1 498 ? -10.258 60.062 41.875 1 96.81 498 ALA A CA 1
ATOM 3822 C C . ALA A 1 498 ? -10.883 59.562 40.562 1 96.81 498 ALA A C 1
ATOM 3824 O O . ALA A 1 498 ? -10.18 59.062 39.688 1 96.81 498 ALA A O 1
ATOM 3825 N N . MET A 1 499 ? -12.234 59.625 40.5 1 97.44 499 MET A N 1
ATOM 3826 C CA . MET A 1 499 ? -12.891 59.062 39.344 1 97.44 499 MET A CA 1
ATOM 3827 C C . MET A 1 499 ? -13.82 60.062 38.688 1 97.44 499 MET A C 1
ATOM 3829 O O . MET A 1 499 ? -14.43 60.906 39.375 1 97.44 499 MET A O 1
ATOM 3833 N N . GLY A 1 500 ? -13.875 60 37.438 1 96.81 500 GLY A N 1
ATOM 3834 C CA . GLY A 1 500 ? -14.805 60.781 36.625 1 96.81 500 GLY A CA 1
ATOM 3835 C C . GLY A 1 500 ? -15.586 59.938 35.625 1 96.81 500 GLY A C 1
ATOM 3836 O O . GLY A 1 500 ? -15.016 59.094 34.938 1 96.81 500 GLY A O 1
ATOM 3837 N N . VAL A 1 501 ? -16.922 60.156 35.594 1 97.69 501 VAL A N 1
ATOM 3838 C CA . VAL A 1 501 ? -17.766 59.375 34.688 1 97.69 501 VAL A CA 1
ATOM 3839 C C . VAL A 1 501 ? -18.656 60.344 33.906 1 97.69 501 VAL A C 1
ATOM 3841 O O . VAL A 1 501 ? -19.234 61.281 34.438 1 97.69 501 VAL A O 1
ATOM 3844 N N . HIS A 1 502 ? -18.656 60.031 32.625 1 96.38 502 HIS A N 1
ATOM 3845 C CA . HIS A 1 502 ? -19.5 60.844 31.734 1 96.38 502 HIS A CA 1
ATOM 3846 C C . HIS A 1 502 ? -20.047 60 30.594 1 96.38 502 HIS A C 1
ATOM 3848 O O . HIS A 1 502 ? -19.391 59.062 30.141 1 96.38 502 HIS A O 1
ATOM 3854 N N . VAL A 1 503 ? -21.312 60.281 30.219 1 96.69 503 VAL A N 1
ATOM 3855 C CA . VAL A 1 503 ? -21.938 59.625 29.062 1 96.69 503 VAL A CA 1
ATOM 3856 C C . VAL A 1 503 ? -22.109 60.656 27.938 1 96.69 503 VAL A C 1
ATOM 3858 O O . VAL A 1 503 ? -22.5 61.781 28.172 1 96.69 503 VAL A O 1
ATOM 3861 N N . GLY A 1 504 ? -21.641 60.25 26.75 1 93.25 504 GLY A N 1
ATOM 3862 C CA . GLY A 1 504 ? -21.797 61.094 25.594 1 93.25 504 GLY A CA 1
ATOM 3863 C C . GLY A 1 504 ? -21.344 60.469 24.297 1 93.25 504 GLY A C 1
ATOM 3864 O O . GLY A 1 504 ? -20.984 59.281 24.281 1 93.25 504 GLY A O 1
ATOM 3865 N N . GLU A 1 505 ? -21.422 61.25 23.219 1 91.06 505 GLU A N 1
ATOM 3866 C CA . GLU A 1 505 ? -21.031 60.75 21.906 1 91.06 505 GLU A CA 1
ATOM 3867 C C . GLU A 1 505 ? -19.516 60.812 21.734 1 91.06 505 GLU A C 1
ATOM 3869 O O . GLU A 1 505 ? -18.875 61.781 22.172 1 91.06 505 GLU A O 1
ATOM 3874 N N . ALA A 1 506 ? -18.953 59.719 21.234 1 89.81 506 ALA A N 1
ATOM 3875 C CA . ALA A 1 506 ? -17.547 59.656 20.891 1 89.81 506 ALA A CA 1
ATOM 3876 C C . ALA A 1 506 ? -17.312 58.844 19.625 1 89.81 506 ALA A C 1
ATOM 3878 O O . ALA A 1 506 ? -18.219 58.125 19.188 1 89.81 506 ALA A O 1
ATOM 3879 N N . VAL A 1 507 ? -16.266 59.031 19 1 89.75 507 VAL A N 1
ATOM 3880 C CA . VAL A 1 507 ? -15.859 58.156 17.891 1 89.75 507 VAL A CA 1
ATOM 3881 C C . VAL A 1 507 ? -15.062 56.969 18.438 1 89.75 507 VAL A C 1
ATOM 3883 O O . VAL A 1 507 ? -14.016 57.156 19.047 1 89.75 507 VAL A O 1
ATOM 3886 N N . VAL A 1 508 ? -15.641 55.812 18.312 1 91.44 508 VAL A N 1
ATOM 3887 C CA . VAL A 1 508 ? -15.008 54.594 18.797 1 91.44 508 VAL A CA 1
ATOM 3888 C C . VAL A 1 508 ? -14.57 53.719 17.609 1 91.44 508 VAL A C 1
ATOM 3890 O O . VAL A 1 508 ? -15.336 53.5 16.672 1 91.44 508 VAL A O 1
ATOM 3893 N N . GLY A 1 509 ? -13.359 53.25 17.672 1 90.5 509 GLY A N 1
ATOM 3894 C CA . GLY A 1 509 ? -12.828 52.438 16.594 1 90.5 509 GLY A CA 1
ATOM 3895 C C . GLY A 1 509 ? -11.32 52.281 16.656 1 90.5 509 GLY A C 1
ATOM 3896 O O . GLY A 1 509 ? -10.711 52.438 17.719 1 90.5 509 GLY A O 1
ATOM 3897 N N . ASN A 1 510 ? -10.742 51.938 15.523 1 91.38 510 ASN A N 1
ATOM 3898 C CA . ASN A 1 510 ? -9.289 51.781 15.406 1 91.38 510 ASN A CA 1
ATOM 3899 C C . ASN A 1 510 ? -8.609 53.125 15.125 1 91.38 510 ASN A C 1
ATOM 3901 O O . ASN A 1 510 ? -8.883 53.781 14.102 1 91.38 510 ASN A O 1
ATOM 3905 N N . VAL A 1 511 ? -7.84 53.469 16.016 1 91.69 511 VAL A N 1
ATOM 3906 C CA . VAL A 1 511 ? -7.145 54.75 15.898 1 91.69 511 VAL A CA 1
ATOM 3907 C C . VAL A 1 511 ? -5.637 54.531 15.945 1 91.69 511 VAL A C 1
ATOM 3909 O O . VAL A 1 511 ? -5.152 53.656 16.672 1 91.69 511 VAL A O 1
ATOM 3912 N N . GLY A 1 512 ? -4.922 55.25 15.211 1 92.25 512 GLY A N 1
ATOM 3913 C CA . GLY A 1 512 ? -3.477 55.094 15.141 1 92.25 512 GLY A CA 1
ATOM 3914 C C . GLY A 1 512 ? -2.943 55.062 13.727 1 92.25 512 GLY A C 1
ATOM 3915 O O . GLY A 1 512 ? -3.242 55.969 12.922 1 92.25 512 GLY A O 1
ATOM 3916 N N . SER A 1 513 ? -2.127 54.062 13.461 1 89.88 513 SER A N 1
ATOM 3917 C CA . SER A 1 513 ? -1.562 53.812 12.133 1 89.88 513 SER A CA 1
ATOM 3918 C C . SER A 1 513 ? -1.854 52.406 11.656 1 89.88 513 SER A C 1
ATOM 3920 O O . SER A 1 513 ? -2.342 51.562 12.422 1 89.88 513 SER A O 1
ATOM 3922 N N . GLU A 1 514 ? -1.468 52.25 10.406 1 85.12 514 GLU A N 1
ATOM 3923 C CA . GLU A 1 514 ? -1.682 50.938 9.828 1 85.12 514 GLU A CA 1
ATOM 3924 C C . GLU A 1 514 ? -0.803 49.875 10.508 1 85.12 514 GLU A C 1
ATOM 3926 O O . GLU A 1 514 ? -1.184 48.719 10.609 1 85.12 514 GLU A O 1
ATOM 3931 N N . THR A 1 515 ? 0.289 50.375 11.047 1 84.62 515 THR A N 1
ATOM 3932 C CA . THR A 1 515 ? 1.249 49.438 11.617 1 84.62 515 THR A CA 1
ATOM 3933 C C . THR A 1 515 ? 1.148 49.438 13.141 1 84.62 515 THR A C 1
ATOM 3935 O O . THR A 1 515 ? 1.766 48.594 13.797 1 84.62 515 THR A O 1
ATOM 3938 N N . ARG A 1 516 ? 0.393 50.344 13.672 1 90 516 ARG A N 1
ATOM 3939 C CA . ARG A 1 516 ? 0.18 50.438 15.117 1 90 516 ARG A CA 1
ATOM 3940 C C . ARG A 1 516 ? -1.129 51.156 15.422 1 90 516 ARG A C 1
ATOM 3942 O O . ARG A 1 516 ? -1.187 52.375 15.398 1 90 516 ARG A O 1
ATOM 3949 N N . MET A 1 517 ? -2.086 50.281 15.711 1 90.25 517 MET A N 1
ATOM 3950 C CA . MET A 1 517 ? -3.379 50.906 15.992 1 90.25 517 MET A CA 1
ATOM 3951 C C . MET A 1 517 ? -3.906 50.469 17.359 1 90.25 517 MET A C 1
ATOM 3953 O O . MET A 1 517 ? -3.375 49.531 17.953 1 90.25 517 MET A O 1
ATOM 3957 N N . GLU A 1 518 ? -4.797 51.219 17.922 1 91.25 518 GLU A N 1
ATOM 3958 C CA . GLU A 1 518 ? -5.496 50.906 19.156 1 91.25 518 GLU A CA 1
ATOM 3959 C C . GLU A 1 518 ? -7.008 51.062 19 1 91.25 518 GLU A C 1
ATOM 3961 O O . GLU A 1 518 ? -7.473 51.969 18.312 1 91.25 518 GLU A O 1
ATOM 3966 N N . TYR A 1 519 ? -7.715 50.062 19.469 1 90.19 519 TYR A N 1
ATOM 3967 C CA . TYR A 1 519 ? -9.148 50.281 19.609 1 90.19 519 TYR A CA 1
ATOM 3968 C C . TYR A 1 519 ? -9.461 51.188 20.797 1 90.19 519 TYR A C 1
ATOM 3970 O O . TYR A 1 519 ? -9.172 50.844 21.938 1 90.19 519 TYR A O 1
ATOM 3978 N N . THR A 1 520 ? -9.969 52.312 20.469 1 92.06 520 THR A N 1
ATOM 3979 C CA . THR A 1 520 ? -10.125 53.312 21.531 1 92.06 520 THR A CA 1
ATOM 3980 C C . THR A 1 520 ? -11.273 54.281 21.203 1 92.06 520 THR A C 1
ATOM 3982 O O . THR A 1 520 ? -11.969 54.094 20.188 1 92.06 520 THR A O 1
ATOM 3985 N N . ALA A 1 521 ? -11.539 55.219 22.062 1 91.69 521 ALA A N 1
ATOM 3986 C CA . ALA A 1 521 ? -12.578 56.219 21.906 1 91.69 521 ALA A CA 1
ATOM 3987 C C . ALA A 1 521 ? -11.969 57.625 21.938 1 91.69 521 ALA A C 1
ATOM 3989 O O . ALA A 1 521 ? -11.07 57.906 22.734 1 91.69 521 ALA A O 1
ATOM 3990 N N . ILE A 1 522 ? -12.438 58.375 20.969 1 87.38 522 ILE A N 1
ATOM 3991 C CA . ILE A 1 522 ? -11.969 59.75 20.891 1 87.38 522 ILE A CA 1
ATOM 3992 C C . ILE A 1 522 ? -13.164 60.688 20.781 1 87.38 522 ILE A C 1
ATOM 3994 O O . ILE A 1 522 ? -14.148 60.406 20.109 1 87.38 522 ILE A O 1
ATOM 3998 N N . GLY A 1 523 ? -13.094 61.844 21.531 1 84.88 523 GLY A N 1
ATOM 3999 C CA . GLY A 1 523 ? -14.156 62.844 21.438 1 84.88 523 GLY A CA 1
ATOM 4000 C C . GLY A 1 523 ? -14.344 63.625 22.703 1 84.88 523 GLY A C 1
ATOM 4001 O O . GLY A 1 523 ? -13.609 63.438 23.688 1 84.88 523 GLY A O 1
ATOM 4002 N N . LYS A 1 524 ? -15.297 64.5 22.719 1 82.69 524 LYS A N 1
ATOM 4003 C CA . LYS A 1 524 ? -15.578 65.438 23.812 1 82.69 524 LYS A CA 1
ATOM 4004 C C . LYS A 1 524 ? -15.984 64.688 25.078 1 82.69 524 LYS A C 1
ATOM 4006 O O . LYS A 1 524 ? -15.656 65.125 26.188 1 82.69 524 LYS A O 1
ATOM 4011 N N . ALA A 1 525 ? -16.688 63.656 24.828 1 88.94 525 ALA A N 1
ATOM 4012 C CA . ALA A 1 525 ? -17.156 62.875 25.984 1 88.94 525 ALA A CA 1
ATOM 4013 C C . ALA A 1 525 ? -15.977 62.344 26.797 1 88.94 525 ALA A C 1
ATOM 4015 O O . ALA A 1 525 ? -16.016 62.312 28.031 1 88.94 525 ALA A O 1
ATOM 4016 N N . VAL A 1 526 ? -14.977 61.906 26.109 1 90.94 526 VAL A N 1
ATOM 4017 C CA . VAL A 1 526 ? -13.789 61.375 26.75 1 90.94 526 VAL A CA 1
ATOM 4018 C C . VAL A 1 526 ? -13.07 62.469 27.531 1 90.94 526 VAL A C 1
ATOM 4020 O O . VAL A 1 526 ? -12.656 62.281 28.672 1 90.94 526 VAL A O 1
ATOM 4023 N N . ASN A 1 527 ? -12.969 63.656 26.938 1 86.25 527 ASN A N 1
ATOM 4024 C CA . ASN A 1 527 ? -12.281 64.75 27.578 1 86.25 527 ASN A CA 1
ATOM 4025 C C . ASN A 1 527 ? -13.016 65.25 28.828 1 86.25 527 ASN A C 1
ATOM 4027 O O . ASN A 1 527 ? -12.375 65.625 29.812 1 86.25 527 ASN A O 1
ATOM 4031 N N . LEU A 1 528 ? -14.266 65.188 28.703 1 89.75 528 LEU A N 1
ATOM 4032 C CA . LEU A 1 528 ? -15.062 65.625 29.859 1 89.75 528 LEU A CA 1
ATOM 4033 C C . LEU A 1 528 ? -14.898 64.688 31.031 1 89.75 528 LEU A C 1
ATOM 4035 O O . LEU A 1 528 ? -14.797 65.125 32.188 1 89.75 528 LEU A O 1
ATOM 4039 N N . ALA A 1 529 ? -14.938 63.438 30.75 1 94.19 529 ALA A N 1
ATOM 4040 C CA . ALA A 1 529 ? -14.727 62.438 31.812 1 94.19 529 ALA A CA 1
ATOM 4041 C C . ALA A 1 529 ? -13.352 62.625 32.438 1 94.19 529 ALA A C 1
ATOM 4043 O O . ALA A 1 529 ? -13.211 62.5 33.656 1 94.19 529 ALA A O 1
ATOM 4044 N N . ALA A 1 530 ? -12.336 62.844 31.656 1 91.94 530 ALA A N 1
ATOM 4045 C CA . ALA A 1 530 ? -10.977 63.062 32.156 1 91.94 530 ALA A CA 1
ATOM 4046 C C . ALA A 1 530 ? -10.914 64.312 33.031 1 91.94 530 ALA A C 1
ATOM 4048 O O . ALA A 1 530 ? -10.227 64.312 34.062 1 91.94 530 ALA A O 1
ATOM 4049 N N . ARG A 1 531 ? -11.586 65.312 32.656 1 89.12 531 ARG A N 1
ATOM 4050 C CA . ARG A 1 531 ? -11.594 66.562 33.406 1 89.12 531 ARG A CA 1
ATOM 4051 C C . ARG A 1 531 ? -12.297 66.375 34.75 1 89.12 531 ARG A C 1
ATOM 4053 O O . ARG A 1 531 ? -11.883 66.938 35.781 1 89.12 531 ARG A O 1
ATOM 4060 N N . LEU A 1 532 ? -13.352 65.625 34.688 1 93.69 532 LEU A N 1
ATOM 4061 C CA . LEU A 1 532 ? -14.047 65.25 35.906 1 93.69 532 LEU A CA 1
ATOM 4062 C C . LEU A 1 532 ? -13.117 64.562 36.906 1 93.69 532 LEU A C 1
ATOM 4064 O O . LEU A 1 532 ? -13.133 64.812 38.094 1 93.69 532 LEU A O 1
ATOM 4068 N N . GLU A 1 533 ? -12.414 63.625 36.344 1 94.25 533 GLU A N 1
ATOM 4069 C CA . GLU A 1 533 ? -11.453 62.906 37.188 1 94.25 533 GLU A CA 1
ATOM 4070 C C . GLU A 1 533 ? -10.422 63.844 37.781 1 94.25 533 GLU A C 1
ATOM 4072 O O . GLU A 1 533 ? -10.078 63.719 38.969 1 94.25 533 GLU A O 1
ATOM 4077 N N . ALA A 1 534 ? -9.938 64.812 37 1 89.31 534 ALA A N 1
ATOM 4078 C CA . ALA A 1 534 ? -8.922 65.75 37.469 1 89.31 534 ALA A CA 1
ATOM 4079 C C . ALA A 1 534 ? -9.461 66.625 38.594 1 89.31 534 ALA A C 1
ATOM 4081 O O . ALA A 1 534 ? -8.703 67.062 39.469 1 89.31 534 ALA A O 1
ATOM 4082 N N . LEU A 1 535 ? -10.734 66.812 38.625 1 90.38 535 LEU A N 1
ATOM 4083 C CA . LEU A 1 535 ? -11.375 67.625 39.625 1 90.38 535 LEU A CA 1
ATOM 4084 C C . LEU A 1 535 ? -11.719 66.875 40.875 1 90.38 535 LEU A C 1
ATOM 4086 O O . LEU A 1 535 ? -11.93 67.438 41.938 1 90.38 535 LEU A O 1
ATOM 4090 N N . ALA A 1 536 ? -11.797 65.625 40.75 1 93.62 536 ALA A N 1
ATOM 4091 C CA . ALA A 1 536 ? -12.273 64.75 41.844 1 93.62 536 ALA A CA 1
ATOM 4092 C C . ALA A 1 536 ? -11.258 64.75 43 1 93.62 536 ALA A C 1
ATOM 4094 O O . ALA A 1 536 ? -10.047 64.688 42.75 1 93.62 536 ALA A O 1
ATOM 4095 N N . HIS A 1 537 ? -11.742 64.688 44.188 1 91.44 537 HIS A N 1
ATOM 4096 C CA . HIS A 1 537 ? -10.906 64.562 45.375 1 91.44 537 HIS A CA 1
ATOM 4097 C C . HIS A 1 537 ? -10.703 63.125 45.781 1 91.44 537 HIS A C 1
ATOM 4099 O O . HIS A 1 537 ? -11.062 62.219 45 1 91.44 537 HIS A O 1
ATOM 4105 N N . ASP A 1 538 ? -10.164 62.938 46.906 1 93.19 538 ASP A N 1
ATOM 4106 C CA . ASP A 1 538 ? -9.836 61.594 47.406 1 93.19 538 ASP A CA 1
ATOM 4107 C C . ASP A 1 538 ? -11.078 60.719 47.5 1 93.19 538 ASP A C 1
ATOM 4109 O O . ASP A 1 538 ? -12.016 61.031 48.219 1 93.19 538 ASP A O 1
ATOM 4113 N N . ASN A 1 539 ? -11.062 59.656 46.719 1 93.81 539 ASN A N 1
ATOM 4114 C CA . ASN A 1 539 ? -12.094 58.625 46.688 1 93.81 539 ASN A CA 1
ATOM 4115 C C . ASN A 1 539 ? -13.453 59.219 46.312 1 93.81 539 ASN A C 1
ATOM 4117 O O . ASN A 1 539 ? -14.492 58.75 46.781 1 93.81 539 ASN A O 1
ATOM 4121 N N . GLN A 1 540 ? -13.312 60.188 45.469 1 94.62 540 GLN A N 1
ATOM 4122 C CA . GLN A 1 540 ? -14.523 60.844 45 1 94.62 540 GLN A CA 1
ATOM 4123 C C . GLN A 1 540 ? -14.844 60.406 43.562 1 94.62 540 GLN A C 1
ATOM 4125 O O . GLN A 1 540 ? -13.938 60.219 42.75 1 94.62 540 GLN A O 1
ATOM 4130 N N . VAL A 1 541 ? -16.156 60.281 43.312 1 96.44 541 VAL A N 1
ATOM 4131 C CA . VAL A 1 541 ? -16.641 60 41.969 1 96.44 541 VAL A CA 1
ATOM 4132 C C . VAL A 1 541 ? -17.5 61.188 41.5 1 96.44 541 VAL A C 1
ATOM 4134 O O . VAL A 1 541 ? -18.578 61.438 42.062 1 96.44 541 VAL A O 1
ATOM 4137 N N . LEU A 1 542 ? -17.016 61.812 40.5 1 96.12 542 LEU A N 1
ATOM 4138 C CA . LEU A 1 542 ? -17.766 62.938 39.938 1 96.12 542 LEU A CA 1
ATOM 4139 C C . LEU A 1 542 ? -18.422 62.562 38.625 1 96.12 542 LEU A C 1
ATOM 4141 O O . LEU A 1 542 ? -17.828 61.844 37.812 1 96.12 542 LEU A O 1
ATOM 4145 N N . VAL A 1 543 ? -19.672 63.062 38.438 1 95.69 543 VAL A N 1
ATOM 4146 C CA . VAL A 1 543 ? -20.422 62.781 37.219 1 95.69 543 VAL A CA 1
ATOM 4147 C C . VAL A 1 543 ? -21.094 64.062 36.719 1 95.69 543 VAL A C 1
ATOM 4149 O O . VAL A 1 543 ? -21.266 65 37.469 1 95.69 543 VAL A O 1
ATOM 4152 N N . THR A 1 544 ? -21.391 63.938 35.438 1 93.12 544 THR A N 1
ATOM 4153 C CA . THR A 1 544 ? -22.141 65.062 34.875 1 93.12 544 THR A CA 1
ATOM 4154 C C . THR A 1 544 ? -23.625 64.875 35.125 1 93.12 544 THR A C 1
ATOM 4156 O O . THR A 1 544 ? -24.078 63.844 35.594 1 93.12 544 THR A O 1
ATOM 4159 N N . GLU A 1 545 ? -24.375 65.938 34.719 1 91.56 545 GLU A N 1
ATOM 4160 C CA . GLU A 1 545 ? -25.828 65.938 34.906 1 91.56 545 GLU A CA 1
ATOM 4161 C C . GLU A 1 545 ? -26.484 64.812 34.062 1 91.56 545 GLU A C 1
ATOM 4163 O O . GLU A 1 545 ? -27.484 64.25 34.5 1 91.56 545 GLU A O 1
ATOM 4168 N N . ASP A 1 546 ? -25.969 64.562 32.969 1 92.81 546 ASP A N 1
ATOM 4169 C CA . ASP A 1 546 ? -26.531 63.531 32.094 1 92.81 546 ASP A CA 1
ATOM 4170 C C . ASP A 1 546 ? -26.469 62.156 32.781 1 92.81 546 ASP A C 1
ATOM 4172 O O . ASP A 1 546 ? -27.406 61.375 32.688 1 92.81 546 ASP A O 1
ATOM 4176 N N . VAL A 1 547 ? -25.375 61.938 33.406 1 96 547 VAL A N 1
ATOM 4177 C CA . VAL A 1 547 ? -25.203 60.688 34.125 1 96 547 VAL A CA 1
ATOM 4178 C C . VAL A 1 547 ? -26.125 60.625 35.344 1 96 547 VAL A C 1
ATOM 4180 O O . VAL A 1 547 ? -26.766 59.594 35.594 1 96 547 VAL A O 1
ATOM 4183 N N . GLN A 1 548 ? -26.188 61.688 36.062 1 95.38 548 GLN A N 1
ATOM 4184 C CA . GLN A 1 548 ? -27.047 61.781 37.219 1 95.38 548 GLN A CA 1
ATOM 4185 C C . GLN A 1 548 ? -28.5 61.562 36.875 1 95.38 548 GLN A C 1
ATOM 4187 O O . GLN A 1 548 ? -29.219 60.812 37.531 1 95.38 548 GLN A O 1
ATOM 4192 N N . ARG A 1 549 ? -28.953 62.156 35.812 1 94.69 549 ARG A N 1
ATOM 4193 C CA . ARG A 1 549 ? -30.328 62.031 35.375 1 94.69 549 ARG A CA 1
ATOM 4194 C C . ARG A 1 549 ? -30.656 60.562 35 1 94.69 549 ARG A C 1
ATOM 4196 O O . ARG A 1 549 ? -31.75 60.062 35.281 1 94.69 549 ARG A O 1
ATOM 4203 N N . THR A 1 550 ? -29.75 59.969 34.375 1 95.31 550 THR A N 1
ATOM 4204 C CA . THR A 1 550 ? -29.969 58.625 33.844 1 95.31 550 THR A CA 1
ATOM 4205 C C . THR A 1 550 ? -29.969 57.594 35 1 95.31 550 THR A C 1
ATOM 4207 O O . THR A 1 550 ? -30.703 56.625 34.938 1 95.31 550 THR A O 1
ATOM 4210 N N . ALA A 1 551 ? -29.172 57.812 36.062 1 96 551 ALA A N 1
ATOM 4211 C CA . ALA A 1 551 ? -29 56.844 37.094 1 96 551 ALA A CA 1
ATOM 4212 C C . ALA A 1 551 ? -29.625 57.312 38.406 1 96 551 ALA A C 1
ATOM 4214 O O . ALA A 1 551 ? -29.391 56.719 39.469 1 96 551 ALA A O 1
ATOM 4215 N N . ALA A 1 552 ? -30.453 58.25 38.375 1 93.62 552 ALA A N 1
ATOM 4216 C CA . ALA A 1 552 ? -31 58.906 39.562 1 93.62 552 ALA A CA 1
ATOM 4217 C C . ALA A 1 552 ? -31.812 57.906 40.406 1 93.62 552 ALA A C 1
ATOM 4219 O O . ALA A 1 552 ? -31.875 58.031 41.625 1 93.62 552 ALA A O 1
ATOM 4220 N N . ASP A 1 553 ? -32.312 56.938 39.812 1 94 553 ASP A N 1
ATOM 4221 C CA . ASP A 1 553 ? -33.156 56 40.531 1 94 553 ASP A CA 1
ATOM 4222 C C . ASP A 1 553 ? -32.344 54.969 41.281 1 94 553 ASP A C 1
ATOM 4224 O O . ASP A 1 553 ? -32.844 54.344 42.219 1 94 553 ASP A O 1
ATOM 4228 N N . GLN A 1 554 ? -31.188 54.75 40.938 1 94.38 554 GLN A N 1
ATOM 4229 C CA . GLN A 1 554 ? -30.453 53.625 41.469 1 94.38 554 GLN A CA 1
ATOM 4230 C C . GLN A 1 554 ? -29.297 54.094 42.344 1 94.38 554 GLN A C 1
ATOM 4232 O O . GLN A 1 554 ? -28.781 53.312 43.188 1 94.38 554 GLN A O 1
ATOM 4237 N N . PHE A 1 555 ? -28.891 55.344 42.188 1 95.81 555 PHE A N 1
ATOM 4238 C CA . PHE A 1 555 ? -27.766 55.875 42.938 1 95.81 555 PHE A CA 1
ATOM 4239 C C . PHE A 1 555 ? -28.125 57.188 43.625 1 95.81 555 PHE A C 1
ATOM 4241 O O . PHE A 1 555 ? -29.047 57.875 43.156 1 95.81 555 PHE A O 1
ATOM 4248 N N . VAL A 1 556 ? -27.406 57.531 44.688 1 95.88 556 VAL A N 1
ATOM 4249 C CA . VAL A 1 556 ? -27.594 58.781 45.406 1 95.88 556 VAL A CA 1
ATOM 4250 C C . VAL A 1 556 ? -26.5 59.781 45.031 1 95.88 556 VAL A C 1
ATOM 4252 O O . VAL A 1 556 ? -25.328 59.406 44.938 1 95.88 556 VAL A O 1
ATOM 4255 N N . PHE A 1 557 ? -26.922 61.062 44.75 1 95.5 557 PHE A N 1
ATOM 4256 C CA . PHE A 1 557 ? -25.984 62.094 44.281 1 95.5 557 PHE A CA 1
ATOM 4257 C C . PHE A 1 557 ? -26.031 63.344 45.156 1 95.5 557 PHE A C 1
ATOM 4259 O O . PHE A 1 557 ? -27.047 63.594 45.812 1 95.5 557 PHE A O 1
ATOM 4266 N N . ARG A 1 558 ? -24.906 63.969 45.188 1 93.75 558 ARG A N 1
ATOM 4267 C CA . ARG A 1 558 ? -24.797 65.312 45.812 1 93.75 558 ARG A CA 1
ATOM 4268 C C . ARG A 1 558 ? -24.141 66.312 44.844 1 93.75 558 ARG A C 1
ATOM 4270 O O . ARG A 1 558 ? -23.172 65.938 44.156 1 93.75 558 ARG A O 1
ATOM 4277 N N . ARG A 1 559 ? -24.797 67.5 44.812 1 90.31 559 ARG A N 1
ATOM 4278 C CA . ARG A 1 559 ? -24.203 68.5 43.938 1 90.31 559 ARG A CA 1
ATOM 4279 C C . ARG A 1 559 ? -22.812 68.938 44.438 1 90.31 559 ARG A C 1
ATOM 4281 O O . ARG A 1 559 ? -22.609 69.188 45.625 1 90.31 559 ARG A O 1
ATOM 4288 N N . ALA A 1 560 ? -21.906 68.75 43.625 1 84.56 560 ALA A N 1
ATOM 4289 C CA . ALA A 1 560 ? -20.531 69.062 44 1 84.56 560 ALA A CA 1
ATOM 4290 C C . ALA A 1 560 ? -20.281 70.562 43.906 1 84.56 560 ALA A C 1
ATOM 4292 O O . ALA A 1 560 ? -20.859 71.25 43.031 1 84.56 560 ALA A O 1
ATOM 4293 N N . SER A 1 561 ? -19.875 71.312 45.031 1 65.19 561 SER A N 1
ATOM 4294 C CA . SER A 1 561 ? -19.609 72.75 45.094 1 65.19 561 SER A CA 1
ATOM 4295 C C . SER A 1 561 ? -18.547 73.188 44.094 1 65.19 561 SER A C 1
ATOM 4297 O O . SER A 1 561 ? -17.391 73.438 44.438 1 65.19 561 SER A O 1
ATOM 4299 N N . THR A 1 562 ? -18.484 72.562 42.969 1 59.25 562 THR A N 1
ATOM 4300 C CA . THR A 1 562 ? -17.266 72.812 42.188 1 59.25 562 THR A CA 1
ATOM 4301 C C . THR A 1 562 ? -17.438 73.938 41.219 1 59.25 562 THR A C 1
ATOM 4303 O O . THR A 1 562 ? -18.453 74 40.5 1 59.25 562 THR A O 1
ATOM 4306 N N . GLU A 1 563 ? -16.969 75.062 41.5 1 53.88 563 GLU A N 1
ATOM 4307 C CA . GLU A 1 563 ? -16.969 76.312 40.656 1 53.88 563 GLU A CA 1
ATOM 4308 C C . GLU A 1 563 ? -16.688 75.938 39.219 1 53.88 563 GLU A C 1
ATOM 4310 O O . GLU A 1 563 ? -17.188 76.625 38.312 1 53.88 563 GLU A O 1
ATOM 4315 N N . LEU A 1 564 ? -15.648 75.25 38.656 1 58.06 564 LEU A N 1
ATOM 4316 C CA . LEU A 1 564 ? -14.875 75.625 37.469 1 58.06 564 LEU A CA 1
ATOM 4317 C C . LEU A 1 564 ? -15 74.562 36.375 1 58.06 564 LEU A C 1
ATOM 4319 O O . LEU A 1 564 ? -14.172 74.5 35.469 1 58.06 564 LEU A O 1
ATOM 4323 N N . LEU A 1 565 ? -16.031 73.5 36.312 1 66.12 565 LEU A N 1
ATOM 4324 C CA . LEU A 1 565 ? -15.875 72.75 35.062 1 66.12 565 LEU A CA 1
ATOM 4325 C C . LEU A 1 565 ? -16.672 73.375 33.938 1 66.12 565 LEU A C 1
ATOM 4327 O O . LEU A 1 565 ? -17.891 73.562 34.062 1 66.12 565 LEU A O 1
ATOM 4331 N N . THR A 1 566 ? -15.945 74.188 33.062 1 62.31 566 THR A N 1
ATOM 4332 C CA . THR A 1 566 ? -16.562 74.812 31.875 1 62.31 566 THR A CA 1
ATOM 4333 C C . THR A 1 566 ? -16.484 73.875 30.688 1 62.31 566 THR A C 1
ATOM 4335 O O . THR A 1 566 ? -15.438 73.25 30.422 1 62.31 566 THR A O 1
ATOM 4338 N N . VAL A 1 567 ? -17.609 73.375 30.172 1 58 567 VAL A N 1
ATOM 4339 C CA . VAL A 1 567 ? -17.688 72.562 28.953 1 58 567 VAL A CA 1
ATOM 4340 C C . VAL A 1 567 ? -18.203 73.438 27.812 1 58 567 VAL A C 1
ATOM 4342 O O . VAL A 1 567 ? -19.328 73.938 27.875 1 58 567 VAL A O 1
ATOM 4345 N N . GLY A 1 568 ? -17.453 73.625 26.656 1 53.94 568 GLY A N 1
ATOM 4346 C CA . GLY A 1 568 ? -17.875 74.375 25.516 1 53.94 568 GLY A CA 1
ATOM 4347 C C . GLY A 1 568 ? -18.25 75.812 25.859 1 53.94 568 GLY A C 1
ATOM 4348 O O . GLY A 1 568 ? -19.203 76.375 25.297 1 53.94 568 GLY A O 1
ATOM 4349 N N . GLY A 1 569 ? -17.672 76.375 26.953 1 55.62 569 GLY A N 1
ATOM 4350 C CA . GLY A 1 569 ? -17.984 77.688 27.344 1 55.62 569 GLY A CA 1
ATOM 4351 C C . GLY A 1 569 ? -19.094 77.812 28.375 1 55.62 569 GLY A C 1
ATOM 4352 O O . GLY A 1 569 ? -19.375 78.875 28.906 1 55.62 569 GLY A O 1
ATOM 4353 N N . GLU A 1 570 ? -19.797 76.75 28.547 1 58.88 570 GLU A N 1
ATOM 4354 C CA . GLU A 1 570 ? -20.906 76.812 29.484 1 58.88 570 GLU A CA 1
ATOM 4355 C C . GLU A 1 570 ? -20.578 76 30.766 1 58.88 570 GLU A C 1
ATOM 4357 O O . GLU A 1 570 ? -19.875 75 30.703 1 58.88 570 GLU A O 1
ATOM 4362 N N . ASP A 1 571 ? -21.062 76.5 31.734 1 64.88 571 ASP A N 1
ATOM 4363 C CA . ASP A 1 571 ? -20.859 75.875 33.031 1 64.88 571 ASP A CA 1
ATOM 4364 C C . ASP A 1 571 ? -21.672 74.562 33.156 1 64.88 571 ASP A C 1
ATOM 4366 O O . ASP A 1 571 ? -22.859 74.562 32.844 1 64.88 571 ASP A O 1
ATOM 4370 N N . ALA A 1 572 ? -20.953 73.438 33.344 1 74.88 572 ALA A N 1
ATOM 4371 C CA . ALA A 1 572 ? -21.656 72.188 33.5 1 74.88 572 ALA A CA 1
ATOM 4372 C C . ALA A 1 572 ? -21.797 71.875 35 1 74.88 572 ALA A C 1
ATOM 4374 O O . ALA A 1 572 ? -20.891 72.062 35.781 1 74.88 572 ALA A O 1
ATOM 4375 N N . THR A 1 573 ? -23.062 71.438 35.406 1 85.25 573 THR A N 1
ATOM 4376 C CA . THR A 1 573 ? -23.297 71 36.75 1 85.25 573 THR A CA 1
ATOM 4377 C C . THR A 1 573 ? -22.656 69.688 37.031 1 85.25 573 THR A C 1
ATOM 4379 O O . THR A 1 573 ? -22.781 68.75 36.219 1 85.25 573 THR A O 1
ATOM 4382 N N . VAL A 1 574 ? -21.891 69.625 38.094 1 92.75 574 VAL A N 1
ATOM 4383 C CA . VAL A 1 574 ? -21.172 68.375 38.469 1 92.75 574 VAL A CA 1
ATOM 4384 C C . VAL A 1 574 ? -21.766 67.812 39.75 1 92.75 574 VAL A C 1
ATOM 4386 O O . VAL A 1 574 ? -22.141 68.5 40.656 1 92.75 574 VAL A O 1
ATOM 4389 N N . TYR A 1 575 ? -21.922 66.5 39.75 1 94.56 575 TYR A N 1
ATOM 4390 C CA . TYR A 1 575 ? -22.453 65.75 40.906 1 94.56 575 TYR A CA 1
ATOM 4391 C C . TYR A 1 575 ? -21.438 64.75 41.406 1 94.56 575 TYR A C 1
ATOM 4393 O O . TYR A 1 575 ? -20.594 64.25 40.656 1 94.56 575 TYR A O 1
ATOM 4401 N N . GLU A 1 576 ? -21.547 64.5 42.688 1 95.62 576 GLU A N 1
ATOM 4402 C CA . GLU A 1 576 ? -20.781 63.438 43.344 1 95.62 576 GLU A CA 1
ATOM 4403 C C . GLU A 1 576 ? -21.672 62.219 43.625 1 95.62 576 GLU A C 1
ATOM 4405 O O . GLU A 1 576 ? -22.797 62.375 44.094 1 95.62 576 GLU A O 1
ATOM 4410 N N . VAL A 1 577 ? -21.156 61.094 43.281 1 95.5 577 VAL A N 1
ATOM 4411 C CA . VAL A 1 577 ? -21.859 59.875 43.625 1 95.5 577 VAL A CA 1
ATOM 4412 C C . VAL A 1 577 ? -21.531 59.469 45.094 1 95.5 577 VAL A C 1
ATOM 4414 O O . VAL A 1 577 ? -20.359 59.375 45.469 1 95.5 577 VAL A O 1
ATOM 4417 N N . LEU A 1 578 ? -22.516 59.344 45.875 1 91.75 578 LEU A N 1
ATOM 4418 C CA . LEU A 1 578 ? -22.312 58.969 47.25 1 91.75 578 LEU A CA 1
ATOM 4419 C C . LEU A 1 578 ? -22.266 57.438 47.406 1 91.75 578 LEU A C 1
ATOM 4421 O O . LEU A 1 578 ? -23.25 56.75 47.094 1 91.75 578 LEU A O 1
ATOM 4425 N N . LEU A 1 579 ? -21.062 56.969 47.469 1 82.06 579 LEU A N 1
ATOM 4426 C CA . LEU A 1 579 ? -20.844 55.531 47.531 1 82.06 579 LEU A CA 1
ATOM 4427 C C . LEU A 1 579 ? -20.953 55 48.938 1 82.06 579 LEU A C 1
ATOM 4429 O O . LEU A 1 579 ? -20.656 55.719 49.906 1 82.06 579 LEU A O 1
ATOM 4433 N N . MET B 1 1 ? 12.188 17.906 1.904 1 38.75 1 MET B N 1
ATOM 4434 C CA . MET B 1 1 ? 12.289 16.531 2.418 1 38.75 1 MET B CA 1
ATOM 4435 C C . MET B 1 1 ? 12.414 15.531 1.275 1 38.75 1 MET B C 1
ATOM 4437 O O . MET B 1 1 ? 11.43 14.93 0.859 1 38.75 1 MET B O 1
ATOM 4441 N N . SER B 1 2 ? 13.148 15.945 0.374 1 43.56 2 SER B N 1
ATOM 4442 C CA . SER B 1 2 ? 13.305 15.133 -0.829 1 43.56 2 SER B CA 1
ATOM 4443 C C . SER B 1 2 ? 13.945 13.789 -0.506 1 43.56 2 SER B C 1
ATOM 4445 O O . SER B 1 2 ? 15.156 13.625 -0.634 1 43.56 2 SER B O 1
ATOM 4447 N N . ALA B 1 3 ? 13.766 13.219 0.68 1 45.56 3 ALA B N 1
ATOM 4448 C CA . ALA B 1 3 ? 14.508 12.008 1.015 1 45.56 3 ALA B CA 1
ATOM 4449 C C . ALA B 1 3 ? 14.336 10.938 -0.064 1 45.56 3 ALA B C 1
ATOM 4451 O O . ALA B 1 3 ? 13.344 10.953 -0.803 1 45.56 3 ALA B O 1
ATOM 4452 N N . ASP B 1 4 ? 15.273 10.023 -0.076 1 57.44 4 ASP B N 1
ATOM 4453 C CA . ASP B 1 4 ? 15.734 8.922 -0.922 1 57.44 4 ASP B CA 1
ATOM 4454 C C . ASP B 1 4 ? 14.625 7.898 -1.136 1 57.44 4 ASP B C 1
ATOM 4456 O O . ASP B 1 4 ? 14.281 7.145 -0.221 1 57.44 4 ASP B O 1
ATOM 4460 N N . ARG B 1 5 ? 13.781 8.281 -1.855 1 66.19 5 ARG B N 1
ATOM 4461 C CA . ARG B 1 5 ? 12.758 7.309 -2.23 1 66.19 5 ARG B CA 1
ATOM 4462 C C . ARG B 1 5 ? 13.391 6.02 -2.742 1 66.19 5 ARG B C 1
ATOM 4464 O O . ARG B 1 5 ? 14.32 6.059 -3.553 1 66.19 5 ARG B O 1
ATOM 4471 N N . PRO B 1 6 ? 12.977 4.934 -2.004 1 67.94 6 PRO B N 1
ATOM 4472 C CA . PRO B 1 6 ? 13.602 3.678 -2.43 1 67.94 6 PRO B CA 1
ATOM 4473 C C . PRO B 1 6 ? 13.359 3.371 -3.906 1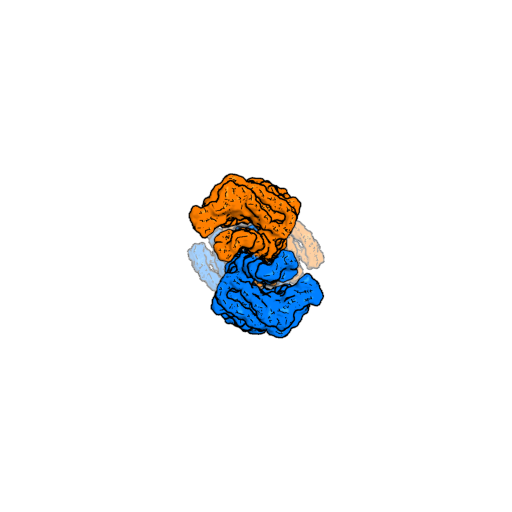 67.94 6 PRO B C 1
ATOM 4475 O O . PRO B 1 6 ? 12.297 3.68 -4.441 1 67.94 6 PRO B O 1
ATOM 4478 N N . ASP B 1 7 ? 14.438 3.102 -4.641 1 73.81 7 ASP B N 1
ATOM 4479 C CA . ASP B 1 7 ? 14.344 2.691 -6.039 1 73.81 7 ASP B CA 1
ATOM 4480 C C . ASP B 1 7 ? 13.711 1.306 -6.164 1 73.81 7 ASP B C 1
ATOM 4482 O O . ASP B 1 7 ? 14.062 0.391 -5.414 1 73.81 7 ASP B O 1
ATOM 4486 N N . ILE B 1 8 ? 12.672 1.269 -6.965 1 74.81 8 ILE B N 1
ATOM 4487 C CA . ILE B 1 8 ? 12.023 -0.016 -7.215 1 74.81 8 ILE B CA 1
ATOM 4488 C C . ILE B 1 8 ? 12.93 -0.894 -8.07 1 74.81 8 ILE B C 1
ATOM 4490 O O . ILE B 1 8 ? 13.172 -0.592 -9.242 1 74.81 8 ILE B O 1
ATOM 4494 N N . ARG B 1 9 ? 13.703 -1.971 -7.582 1 73.25 9 ARG B N 1
ATOM 4495 C CA . ARG B 1 9 ? 14.562 -2.881 -8.336 1 73.25 9 ARG B CA 1
ATOM 4496 C C . ARG B 1 9 ? 13.781 -4.102 -8.812 1 73.25 9 ARG B C 1
ATOM 4498 O O . ARG B 1 9 ? 14.031 -4.613 -9.906 1 73.25 9 ARG B O 1
ATOM 4505 N N . PHE B 1 10 ? 12.781 -4.512 -8.016 1 81.94 10 PHE B N 1
ATOM 4506 C CA . PHE B 1 10 ? 12.008 -5.699 -8.336 1 81.94 10 PHE B CA 1
ATOM 4507 C C . PHE B 1 10 ? 10.516 -5.41 -8.242 1 81.94 10 PHE B C 1
ATOM 4509 O O . PHE B 1 10 ? 9.898 -5.617 -7.191 1 81.94 10 PHE B O 1
ATOM 4516 N N . PRO B 1 11 ? 9.969 -5.004 -9.391 1 85.38 11 PRO B N 1
ATOM 4517 C CA . PRO B 1 11 ? 8.539 -4.699 -9.375 1 85.38 11 PRO B CA 1
ATOM 4518 C C . PRO B 1 11 ? 7.68 -5.914 -9.023 1 85.38 11 PRO B C 1
ATOM 4520 O O . PRO B 1 11 ? 8.078 -7.051 -9.289 1 85.38 11 PRO B O 1
ATOM 4523 N N . LEU B 1 12 ? 6.594 -5.715 -8.305 1 84.56 12 LEU B N 1
ATOM 4524 C CA . LEU B 1 12 ? 5.691 -6.77 -7.859 1 84.56 12 LEU B CA 1
ATOM 4525 C C . LEU B 1 12 ? 5.156 -7.566 -9.047 1 84.56 12 LEU B C 1
ATOM 4527 O O . LEU B 1 12 ? 4.984 -8.781 -8.953 1 84.56 12 LEU B O 1
ATOM 4531 N N . LYS B 1 13 ? 4.988 -6.918 -10.188 1 84.56 13 LYS B N 1
ATOM 4532 C CA . LYS B 1 13 ? 4.516 -7.598 -11.391 1 84.56 13 LYS B CA 1
ATOM 4533 C C . LYS B 1 13 ? 5.5 -8.68 -11.828 1 84.56 13 LYS B C 1
ATOM 4535 O O . LYS B 1 13 ? 5.098 -9.789 -12.172 1 84.56 13 LYS B O 1
ATOM 4540 N N . LEU B 1 14 ? 6.742 -8.367 -11.812 1 84.62 14 LEU B N 1
ATOM 4541 C CA . LEU B 1 14 ? 7.781 -9.312 -12.195 1 84.62 14 LEU B CA 1
ATOM 4542 C C . LEU B 1 14 ? 7.848 -10.477 -11.211 1 84.62 14 LEU B C 1
ATOM 4544 O O . LEU B 1 14 ? 8 -11.633 -11.609 1 84.62 14 LEU B O 1
ATOM 4548 N N . LYS B 1 15 ? 7.773 -10.18 -9.938 1 83.88 15 LYS B N 1
ATOM 4549 C CA . LYS B 1 15 ? 7.801 -11.234 -8.922 1 83.88 15 LYS B CA 1
ATOM 4550 C C . LYS B 1 15 ? 6.637 -12.195 -9.102 1 83.88 15 LYS B C 1
ATOM 4552 O O . LYS B 1 15 ? 6.809 -13.414 -9 1 83.88 15 LYS B O 1
ATOM 4557 N N . LEU B 1 16 ? 5.465 -11.672 -9.445 1 84.94 16 LEU B N 1
ATOM 4558 C CA . LEU B 1 16 ? 4.27 -12.492 -9.609 1 84.94 16 LEU B CA 1
ATOM 4559 C C . LEU B 1 16 ? 4.352 -13.336 -10.875 1 84.94 16 LEU B C 1
ATOM 4561 O O . LEU B 1 16 ? 3.969 -14.516 -10.867 1 84.94 16 LEU B O 1
ATOM 4565 N N . VAL B 1 17 ? 4.961 -12.773 -11.922 1 83.25 17 VAL B N 1
ATOM 4566 C CA . VAL B 1 17 ? 5.086 -13.484 -13.18 1 83.25 17 VAL B CA 1
ATOM 4567 C C . VAL B 1 17 ? 6.105 -14.617 -13.039 1 83.25 17 VAL B C 1
ATOM 4569 O O . VAL B 1 17 ? 5.867 -15.734 -13.492 1 83.25 17 VAL B O 1
ATOM 4572 N N . VAL B 1 18 ? 7.156 -14.367 -12.414 1 81.69 18 VAL B N 1
ATOM 4573 C CA . VAL B 1 18 ? 8.195 -15.375 -12.219 1 81.69 18 VAL B CA 1
ATOM 4574 C C . VAL B 1 18 ? 7.672 -16.484 -11.312 1 81.69 18 VAL B C 1
ATOM 4576 O O . VAL B 1 18 ? 7.875 -17.672 -11.586 1 81.69 18 VAL B O 1
ATOM 4579 N N . PHE B 1 19 ? 6.941 -16.078 -10.336 1 82.69 19 PHE B N 1
ATOM 4580 C CA . PHE B 1 19 ? 6.359 -17.062 -9.414 1 82.69 19 PHE B CA 1
ATOM 4581 C C . PHE B 1 19 ? 5.305 -17.906 -10.117 1 82.69 19 PHE B C 1
ATOM 4583 O O . PHE B 1 19 ? 5.27 -19.125 -9.953 1 82.69 19 PHE B O 1
ATOM 4590 N N . GLY B 1 20 ? 4.473 -17.266 -10.859 1 78.94 20 GLY B N 1
ATOM 4591 C CA . GLY B 1 20 ? 3.461 -17.984 -11.625 1 78.94 20 GLY B CA 1
ATOM 4592 C C . GLY B 1 20 ? 4.051 -18.953 -12.625 1 78.94 20 GLY B C 1
ATOM 4593 O O . GLY B 1 20 ? 3.584 -20.094 -12.742 1 78.94 20 GLY B O 1
ATOM 4594 N N . GLY B 1 21 ? 5.082 -18.516 -13.266 1 77.12 21 GLY B N 1
ATOM 4595 C CA . GLY B 1 21 ? 5.762 -19.375 -14.219 1 77.12 21 GLY B CA 1
ATOM 4596 C C . GLY B 1 21 ? 6.391 -20.609 -13.586 1 77.12 21 GLY B C 1
ATOM 4597 O O . GLY B 1 21 ? 6.242 -21.719 -14.086 1 77.12 21 GLY B O 1
ATOM 4598 N N . LEU B 1 22 ? 7.012 -20.391 -12.445 1 77.5 22 LEU B N 1
ATOM 4599 C CA . LEU B 1 22 ? 7.664 -21.484 -11.742 1 77.5 22 LEU B CA 1
ATOM 4600 C C . LEU B 1 22 ? 6.637 -22.484 -11.211 1 77.5 22 LEU B C 1
ATOM 4602 O O . LEU B 1 22 ? 6.855 -23.688 -11.266 1 77.5 22 LEU B O 1
ATOM 4606 N N . LEU B 1 23 ? 5.52 -22 -10.789 1 78.69 23 LEU B N 1
ATOM 4607 C CA . LEU B 1 23 ? 4.477 -22.844 -10.219 1 78.69 23 LEU B CA 1
ATOM 4608 C C . LEU B 1 23 ? 3.791 -23.672 -11.297 1 78.69 23 LEU B C 1
ATOM 4610 O O . LEU B 1 23 ? 3.301 -24.766 -11.031 1 78.69 23 LEU B O 1
ATOM 4614 N N . ALA B 1 24 ? 3.857 -23.141 -12.445 1 74.5 24 ALA B N 1
ATOM 4615 C CA . ALA B 1 24 ? 3.213 -23.828 -13.562 1 74.5 24 ALA B CA 1
ATOM 4616 C C . ALA B 1 24 ? 4.156 -24.844 -14.188 1 74.5 24 ALA B C 1
ATOM 4618 O O . ALA B 1 24 ? 3.754 -25.984 -14.469 1 74.5 24 ALA B O 1
ATOM 4619 N N . VAL B 1 25 ? 5.391 -24.531 -14.352 1 75.44 25 VAL B N 1
ATOM 4620 C CA . VAL B 1 25 ? 6.332 -25.328 -15.148 1 75.44 25 VAL B CA 1
ATOM 4621 C C . VAL B 1 25 ? 6.848 -26.5 -14.328 1 75.44 25 VAL B C 1
ATOM 4623 O O . VAL B 1 25 ? 6.965 -27.625 -14.836 1 75.44 25 VAL B O 1
ATOM 4626 N N . LEU B 1 26 ? 7.059 -26.312 -13.078 1 77.12 26 LEU B N 1
ATOM 4627 C CA . LEU B 1 26 ? 7.727 -27.328 -12.281 1 77.12 26 LEU B CA 1
ATOM 4628 C C . LEU B 1 26 ? 6.844 -28.562 -12.125 1 77.12 26 LEU B C 1
ATOM 4630 O O . LEU B 1 26 ? 7.285 -29.688 -12.391 1 77.12 26 LEU B O 1
ATOM 4634 N N . PRO B 1 27 ? 5.578 -28.359 -11.781 1 75.38 27 PRO B N 1
ATOM 4635 C CA . PRO B 1 27 ? 4.738 -29.562 -11.664 1 75.38 27 PRO B CA 1
ATOM 4636 C C . PRO B 1 27 ? 4.488 -30.234 -13.016 1 75.38 27 PRO B C 1
ATOM 4638 O O . PRO B 1 27 ? 4.449 -31.469 -13.086 1 75.38 27 PRO B O 1
ATOM 4641 N N . ALA B 1 28 ? 4.34 -29.453 -14.102 1 75.06 28 ALA B N 1
ATOM 4642 C CA . ALA B 1 28 ? 4.137 -30.016 -15.438 1 75.06 28 ALA B CA 1
ATOM 4643 C C . ALA B 1 28 ? 5.348 -30.828 -15.875 1 75.06 28 ALA B C 1
ATOM 4645 O O . ALA B 1 28 ? 5.195 -31.922 -16.453 1 75.06 28 ALA B O 1
ATOM 4646 N N . LEU B 1 29 ? 6.504 -30.297 -15.555 1 75.06 29 LEU B N 1
ATOM 4647 C CA . LEU B 1 29 ? 7.742 -30.984 -15.898 1 75.06 29 LEU B CA 1
ATOM 4648 C C . LEU B 1 29 ? 7.898 -32.25 -15.07 1 75.06 29 LEU B C 1
ATOM 4650 O O . LEU B 1 29 ? 8.336 -33.281 -15.586 1 75.06 29 LEU B O 1
ATOM 4654 N N . ALA B 1 30 ? 7.508 -32.219 -13.867 1 75.19 30 ALA B N 1
ATOM 4655 C CA . ALA B 1 30 ? 7.625 -33.375 -12.992 1 75.19 30 ALA B CA 1
ATOM 4656 C C . ALA B 1 30 ? 6.695 -34.5 -13.438 1 75.19 30 ALA B C 1
ATOM 4658 O O . ALA B 1 30 ? 7.102 -35.656 -13.516 1 75.19 30 ALA B O 1
ATOM 4659 N N . VAL B 1 31 ? 5.477 -34.125 -13.781 1 73.06 31 VAL B N 1
ATOM 4660 C CA . VAL B 1 31 ? 4.504 -35.125 -14.227 1 73.06 31 VAL B CA 1
ATOM 4661 C C . VAL B 1 31 ? 4.918 -35.688 -15.586 1 73.06 31 VAL B C 1
ATOM 4663 O O . VAL B 1 31 ? 4.844 -36.875 -15.82 1 73.06 31 VAL B O 1
ATOM 4666 N N . GLY B 1 32 ? 5.391 -34.75 -16.422 1 72.44 32 GLY B N 1
ATOM 4667 C CA . GLY B 1 32 ? 5.828 -35.188 -17.75 1 72.44 32 GLY B CA 1
ATOM 4668 C C . GLY B 1 32 ? 7.008 -36.125 -17.703 1 72.44 32 GLY B C 1
ATOM 4669 O O . GLY B 1 32 ? 6.992 -37.188 -18.344 1 72.44 32 GLY B O 1
ATOM 4670 N N . LEU B 1 33 ? 8.039 -35.812 -16.891 1 72.25 33 LEU B N 1
ATOM 4671 C CA . LEU B 1 33 ? 9.234 -36.625 -16.781 1 72.25 33 LEU B CA 1
ATOM 4672 C C . LEU B 1 33 ? 8.914 -37.969 -16.094 1 72.25 33 LEU B C 1
ATOM 4674 O O . LEU B 1 33 ? 9.469 -39 -16.453 1 72.25 33 LEU B O 1
ATOM 4678 N N . GLY B 1 34 ? 8.055 -37.875 -15.141 1 70.94 34 GLY B N 1
ATOM 4679 C CA . GLY B 1 34 ? 7.645 -39.094 -14.477 1 70.94 34 GLY B CA 1
ATOM 4680 C C . GLY B 1 34 ? 6.922 -40.062 -15.398 1 70.94 34 GLY B C 1
ATOM 4681 O O . GLY B 1 34 ? 7.199 -41.25 -15.398 1 70.94 34 GLY B O 1
ATOM 4682 N N . LEU B 1 35 ? 6.125 -39.562 -16.203 1 68.94 35 LEU B N 1
ATOM 4683 C CA . LEU B 1 35 ? 5.379 -40.375 -17.156 1 68.94 35 LEU B CA 1
ATOM 4684 C C . LEU B 1 35 ? 6.309 -40.969 -18.219 1 68.94 35 LEU B C 1
ATOM 4686 O O . LEU B 1 35 ? 6.129 -42.094 -18.656 1 68.94 35 LEU B O 1
ATOM 4690 N N . MET B 1 36 ? 7.27 -40.156 -18.547 1 70.69 36 MET B N 1
ATOM 4691 C CA . MET B 1 36 ? 8.242 -40.625 -19.531 1 70.69 36 MET B CA 1
ATOM 4692 C C . MET B 1 36 ? 9.062 -41.781 -18.969 1 70.69 36 MET B C 1
ATOM 4694 O O . MET B 1 36 ? 9.352 -42.719 -19.688 1 70.69 36 MET B O 1
ATOM 4698 N N . GLU B 1 37 ? 9.367 -41.656 -17.781 1 72.06 37 GLU B N 1
ATOM 4699 C CA . GLU B 1 37 ? 10.18 -42.719 -17.156 1 72.06 37 GLU B CA 1
ATOM 4700 C C . GLU B 1 37 ? 9.391 -44 -17.016 1 72.06 37 GLU B C 1
ATOM 4702 O O . GLU B 1 37 ? 9.922 -45.094 -17.281 1 72.06 37 GLU B O 1
ATOM 4707 N N . VAL B 1 38 ? 8.188 -43.906 -16.688 1 68 38 VAL B N 1
ATOM 4708 C CA . VAL B 1 38 ? 7.355 -45.094 -16.516 1 68 38 VAL B CA 1
ATOM 4709 C C . VAL B 1 38 ? 7.117 -45.75 -17.875 1 68 38 VAL B C 1
ATOM 4711 O O . VAL B 1 38 ? 7.18 -46.969 -18 1 68 38 VAL B O 1
ATOM 4714 N N . ASN B 1 39 ? 6.902 -44.938 -18.859 1 69.06 39 ASN B N 1
ATOM 4715 C CA . ASN B 1 39 ? 6.648 -45.469 -20.188 1 69.06 39 ASN B CA 1
ATOM 4716 C C . ASN B 1 39 ? 7.891 -46.156 -20.781 1 69.06 39 ASN B C 1
ATOM 4718 O O . ASN B 1 39 ? 7.793 -47.188 -21.438 1 69.06 39 ASN B O 1
ATOM 4722 N N . ALA B 1 40 ? 8.992 -45.594 -20.562 1 70.81 40 ALA B N 1
ATOM 4723 C CA . ALA B 1 40 ? 10.242 -46.156 -21.062 1 70.81 40 ALA B CA 1
ATOM 4724 C C . ALA B 1 40 ? 10.5 -47.531 -20.453 1 70.81 40 ALA B C 1
ATOM 4726 O O . ALA B 1 40 ? 10.875 -48.469 -21.172 1 70.81 40 ALA B O 1
ATOM 4727 N N . SER B 1 41 ? 10.258 -47.656 -19.203 1 70.44 41 SER B N 1
ATOM 4728 C CA . SER B 1 41 ? 10.492 -48.906 -18.516 1 70.44 41 SER B CA 1
ATOM 4729 C C . SER B 1 41 ? 9.531 -50 -19.016 1 70.44 41 SER B C 1
ATOM 4731 O O . SER B 1 41 ? 9.93 -51.156 -19.203 1 70.44 41 SER B O 1
ATOM 4733 N N . THR B 1 42 ? 8.359 -49.562 -19.281 1 65.19 42 THR B N 1
ATOM 4734 C CA . THR B 1 42 ? 7.348 -50.5 -19.75 1 65.19 42 THR B CA 1
ATOM 4735 C C . THR B 1 42 ? 7.676 -50.969 -21.172 1 65.19 42 THR B C 1
ATOM 4737 O O . THR B 1 42 ? 7.551 -52.156 -21.484 1 65.19 42 THR B O 1
ATOM 4740 N N . LEU B 1 43 ? 8.133 -50.062 -21.969 1 69 43 LEU B N 1
ATOM 4741 C CA . LEU B 1 43 ? 8.461 -50.406 -23.359 1 69 43 LEU B CA 1
ATOM 4742 C C . LEU B 1 43 ? 9.664 -51.344 -23.422 1 69 43 LEU B C 1
ATOM 4744 O O . LEU B 1 43 ? 9.695 -52.25 -24.25 1 69 43 LEU B O 1
ATOM 4748 N N . GLU B 1 44 ? 10.586 -51.062 -22.562 1 72.25 44 GLU B N 1
ATOM 4749 C CA . GLU B 1 44 ? 11.773 -51.906 -22.516 1 72.25 44 GLU B CA 1
ATOM 4750 C C . GLU B 1 44 ? 11.414 -53.344 -22.141 1 72.25 44 GLU B C 1
ATOM 4752 O O . GLU B 1 44 ? 11.891 -54.312 -22.766 1 72.25 44 GLU B O 1
ATOM 4757 N N . THR B 1 45 ? 10.617 -53.469 -21.141 1 70 45 THR B N 1
ATOM 4758 C CA . THR B 1 45 ? 10.211 -54.781 -20.688 1 70 45 THR B CA 1
ATOM 4759 C C . THR B 1 45 ? 9.391 -55.5 -21.766 1 70 45 THR B C 1
ATOM 4761 O O . THR B 1 45 ? 9.594 -56.688 -22.031 1 70 45 THR B O 1
ATOM 4764 N N . GLN B 1 46 ? 8.547 -54.781 -22.344 1 67.62 46 GLN B N 1
ATOM 4765 C CA . GLN B 1 46 ? 7.699 -55.344 -23.375 1 67.62 46 GLN B CA 1
ATOM 4766 C C . GLN B 1 46 ? 8.531 -55.812 -24.578 1 67.62 46 GLN B C 1
ATOM 4768 O O . GLN B 1 46 ? 8.289 -56.875 -25.141 1 67.62 46 GLN B O 1
ATOM 4773 N N . ASN B 1 47 ? 9.438 -55 -25 1 73.19 47 ASN B N 1
ATOM 4774 C CA . ASN B 1 47 ? 10.305 -55.344 -26.125 1 73.19 47 ASN B CA 1
ATOM 4775 C C . ASN B 1 47 ? 11.141 -56.562 -25.828 1 73.19 47 ASN B C 1
ATOM 4777 O O . ASN B 1 47 ? 11.336 -57.438 -26.703 1 73.19 47 ASN B O 1
ATOM 4781 N N . ARG B 1 48 ? 11.594 -56.594 -24.641 1 73.62 48 ARG B N 1
ATOM 4782 C CA . ARG B 1 48 ? 12.375 -57.75 -24.219 1 73.62 48 ARG B CA 1
ATOM 4783 C C . ARG B 1 48 ? 11.547 -59.031 -24.281 1 73.62 48 ARG B C 1
ATOM 4785 O O . ARG B 1 48 ? 11.992 -60.031 -24.812 1 73.62 48 ARG B O 1
ATOM 4792 N N . GLU B 1 49 ? 10.398 -58.938 -23.75 1 70.81 49 GLU B N 1
ATOM 4793 C CA . GLU B 1 49 ? 9.516 -60.125 -23.734 1 70.81 49 GLU B CA 1
ATOM 4794 C C . GLU B 1 49 ? 9.133 -60.531 -25.141 1 70.81 49 GLU B C 1
ATOM 4796 O O . GLU B 1 49 ? 9.07 -61.75 -25.453 1 70.81 49 GLU B O 1
ATOM 4801 N N . MET B 1 50 ? 8.914 -59.594 -25.938 1 72.5 50 MET B N 1
ATOM 4802 C CA . MET B 1 50 ? 8.547 -59.875 -27.312 1 72.5 50 MET B CA 1
ATOM 4803 C C . MET B 1 50 ? 9.695 -60.562 -28.062 1 72.5 50 MET B C 1
ATOM 4805 O O . MET B 1 50 ? 9.492 -61.531 -28.766 1 72.5 50 MET B O 1
ATOM 4809 N N . ARG B 1 51 ? 10.906 -60.125 -27.922 1 77.31 51 ARG B N 1
ATOM 4810 C CA . ARG B 1 51 ? 12.062 -60.688 -28.594 1 77.31 51 ARG B CA 1
ATOM 4811 C C . ARG B 1 51 ? 12.273 -62.125 -28.141 1 77.31 51 ARG B C 1
ATOM 4813 O O . ARG B 1 51 ? 12.562 -63 -28.969 1 77.31 51 ARG B O 1
ATOM 4820 N N . LEU B 1 52 ? 12.086 -62.406 -26.922 1 77.44 52 LEU B N 1
ATOM 4821 C CA . LEU B 1 52 ? 12.281 -63.781 -26.406 1 77.44 52 LEU B CA 1
ATOM 4822 C C . LEU B 1 52 ? 11.195 -64.688 -26.922 1 77.44 52 LEU B C 1
ATOM 4824 O O . LEU B 1 52 ? 11.469 -65.875 -27.25 1 77.44 52 LEU B O 1
ATOM 4828 N N . ALA B 1 53 ? 10.008 -64.125 -26.938 1 72 53 ALA B N 1
ATOM 4829 C CA . ALA B 1 53 ? 8.906 -64.938 -27.453 1 72 53 ALA B CA 1
ATOM 4830 C C . ALA B 1 53 ? 9.148 -65.375 -28.906 1 72 53 ALA B C 1
ATOM 4832 O O . ALA B 1 53 ? 8.883 -66.5 -29.281 1 72 53 ALA B O 1
ATOM 4833 N N . VAL B 1 54 ? 9.641 -64.438 -29.688 1 78.88 54 VAL B N 1
ATOM 4834 C CA . VAL B 1 54 ? 9.93 -64.688 -31.094 1 78.88 54 VAL B CA 1
ATOM 4835 C C . VAL B 1 54 ? 11.062 -65.75 -31.188 1 78.88 54 VAL B C 1
ATOM 4837 O O . VAL B 1 54 ? 10.977 -66.688 -31.984 1 78.88 54 VAL B O 1
ATOM 4840 N N . ALA B 1 55 ? 12.086 -65.562 -30.438 1 82.31 55 ALA B N 1
ATOM 4841 C CA . ALA B 1 55 ? 13.203 -66.5 -30.438 1 82.31 55 ALA B CA 1
ATOM 4842 C C . ALA B 1 55 ? 12.734 -67.938 -30.062 1 82.31 55 ALA B C 1
ATOM 4844 O O . ALA B 1 55 ? 13.148 -68.875 -30.688 1 82.31 55 ALA B O 1
ATOM 4845 N N . GLU B 1 56 ? 11.914 -68 -29.094 1 78.06 56 GLU B N 1
ATOM 4846 C CA . GLU B 1 56 ? 11.383 -69.25 -28.641 1 78.06 56 GLU B CA 1
ATOM 4847 C C . GLU B 1 56 ? 10.547 -69.938 -29.734 1 78.06 56 GLU B C 1
ATOM 4849 O O . GLU B 1 56 ? 10.617 -71.125 -29.922 1 78.06 56 GLU B O 1
ATOM 4854 N N . ASP B 1 57 ? 9.789 -69.125 -30.359 1 78.31 57 ASP B N 1
ATOM 4855 C CA . ASP B 1 57 ? 8.938 -69.625 -31.438 1 78.31 57 ASP B CA 1
ATOM 4856 C C . ASP B 1 57 ? 9.781 -70.25 -32.531 1 78.31 57 ASP B C 1
ATOM 4858 O O . ASP B 1 57 ? 9.477 -71.375 -33 1 78.31 57 ASP B O 1
ATOM 4862 N N . ILE B 1 58 ? 10.82 -69.625 -32.969 1 85.31 58 ILE B N 1
ATOM 4863 C CA . ILE B 1 58 ? 11.688 -70.125 -34 1 85.31 58 ILE B CA 1
ATOM 4864 C C . ILE B 1 58 ? 12.414 -71.375 -33.531 1 85.31 58 ILE B C 1
ATOM 4866 O O . ILE B 1 58 ? 12.5 -72.375 -34.25 1 85.31 58 ILE B O 1
ATOM 4870 N N . ALA B 1 59 ? 12.891 -71.375 -32.344 1 84.25 59 ALA B N 1
ATOM 4871 C CA . ALA B 1 59 ? 13.586 -72.5 -31.766 1 84.25 59 ALA B CA 1
ATOM 4872 C C . ALA B 1 59 ? 12.672 -73.75 -31.734 1 84.25 59 ALA B C 1
ATOM 4874 O O . ALA B 1 59 ? 13.086 -74.812 -32.094 1 84.25 59 ALA B O 1
ATOM 4875 N N . GLU B 1 60 ? 11.5 -73.438 -31.359 1 80.44 60 GLU B N 1
ATOM 4876 C CA . GLU B 1 60 ? 10.539 -74.562 -31.281 1 80.44 60 GLU B CA 1
ATOM 4877 C C . GLU B 1 60 ? 10.227 -75.125 -32.656 1 80.44 60 GLU B C 1
ATOM 4879 O O . GLU B 1 60 ? 10.039 -76.312 -32.812 1 80.44 60 GLU B O 1
ATOM 4884 N N . THR B 1 61 ? 10.133 -74.25 -33.625 1 81.94 61 THR B N 1
ATOM 4885 C CA . THR B 1 61 ? 9.867 -74.688 -34.969 1 81.94 61 THR B CA 1
ATOM 4886 C C . THR B 1 61 ? 10.992 -75.625 -35.469 1 81.94 61 THR B C 1
ATOM 4888 O O . THR B 1 61 ? 10.742 -76.688 -36.094 1 81.94 61 THR B O 1
ATOM 4891 N N . ILE B 1 62 ? 12.18 -75.25 -35.219 1 85.94 62 ILE B N 1
ATOM 4892 C CA . ILE B 1 62 ? 13.336 -76.062 -35.625 1 85.94 62 ILE B CA 1
ATOM 4893 C C . ILE B 1 62 ? 13.375 -77.375 -34.875 1 85.94 62 ILE B C 1
ATOM 4895 O O . ILE B 1 62 ? 13.562 -78.438 -35.469 1 85.94 62 ILE B O 1
ATOM 4899 N N . GLU B 1 63 ? 13.125 -77.312 -33.594 1 83.25 63 GLU B N 1
ATOM 4900 C CA . GLU B 1 63 ? 13.133 -78.5 -32.781 1 83.25 63 GLU B CA 1
ATOM 4901 C C . GLU B 1 63 ? 12.055 -79.5 -33.219 1 83.25 63 GLU B C 1
ATOM 4903 O O . GLU B 1 63 ? 12.289 -80.688 -33.25 1 83.25 63 GLU B O 1
ATOM 4908 N N . ALA B 1 64 ? 11.008 -78.938 -33.656 1 77.38 64 ALA B N 1
ATOM 4909 C CA . ALA B 1 64 ? 9.914 -79.75 -34.125 1 77.38 64 ALA B CA 1
ATOM 4910 C C . ALA B 1 64 ? 10.266 -80.438 -35.469 1 77.38 64 ALA B C 1
ATOM 4912 O O . ALA B 1 64 ? 9.992 -81.625 -35.656 1 77.38 64 ALA B O 1
ATOM 4913 N N . ALA B 1 65 ? 10.867 -79.688 -36.312 1 79.25 65 ALA B N 1
ATOM 4914 C CA . ALA B 1 65 ? 11.266 -80.25 -37.625 1 79.25 65 ALA B CA 1
ATOM 4915 C C . ALA B 1 65 ? 12.266 -81.375 -37.438 1 79.25 65 ALA B C 1
ATOM 4917 O O . ALA B 1 65 ? 12.156 -82.375 -38.094 1 79.25 65 ALA B O 1
ATOM 4918 N N . ILE B 1 66 ? 13.141 -81.188 -36.562 1 81.5 66 ILE B N 1
ATOM 4919 C CA . ILE B 1 66 ? 14.156 -82.188 -36.281 1 81.5 66 ILE B CA 1
ATOM 4920 C C . ILE B 1 66 ? 13.508 -83.438 -35.656 1 81.5 66 ILE B C 1
ATOM 4922 O O . ILE B 1 66 ? 13.789 -84.562 -36.031 1 81.5 66 ILE B O 1
ATOM 4926 N N . ALA B 1 67 ? 12.656 -83.125 -34.781 1 79.31 67 ALA B N 1
ATOM 4927 C CA . ALA B 1 67 ? 11.977 -84.25 -34.094 1 79.31 67 ALA B CA 1
ATOM 4928 C C . ALA B 1 67 ? 11.094 -85 -35.062 1 79.31 67 ALA B C 1
ATOM 4930 O O . ALA B 1 67 ? 11.078 -86.25 -35.031 1 79.31 67 ALA B O 1
ATOM 4931 N N . ASP B 1 68 ? 10.477 -84.25 -35.906 1 75.88 68 ASP B N 1
ATOM 4932 C CA . ASP B 1 68 ? 9.625 -84.938 -36.906 1 75.88 68 ASP B CA 1
ATOM 4933 C C . ASP B 1 68 ? 10.445 -85.75 -37.875 1 75.88 68 ASP B C 1
ATOM 4935 O O . ASP B 1 68 ? 10.047 -86.875 -38.219 1 75.88 68 ASP B O 1
ATOM 4939 N N . ALA B 1 69 ? 11.531 -85.25 -38.312 1 80.31 69 ALA B N 1
ATOM 4940 C CA . ALA B 1 69 ? 12.414 -86 -39.219 1 80.31 69 ALA B CA 1
ATOM 4941 C C . ALA B 1 69 ? 12.961 -87.25 -38.5 1 80.31 69 ALA B C 1
ATOM 4943 O O . ALA B 1 69 ? 13.086 -88.312 -39.125 1 80.31 69 ALA B O 1
ATOM 4944 N N . ARG B 1 70 ? 13.266 -87.125 -37.312 1 81.06 70 ARG B N 1
ATOM 4945 C CA . ARG B 1 70 ? 13.727 -88.25 -36.531 1 81.06 70 ARG B CA 1
ATOM 4946 C C . ARG B 1 70 ? 12.664 -89.375 -36.5 1 81.06 70 ARG B C 1
ATOM 4948 O O . ARG B 1 70 ? 12.961 -90.562 -36.688 1 81.06 70 ARG B O 1
ATOM 4955 N N . ASP B 1 71 ? 11.562 -88.938 -36.281 1 75.06 71 ASP B N 1
ATOM 4956 C CA . ASP B 1 71 ? 10.469 -89.875 -36.188 1 75.06 71 ASP B CA 1
ATOM 4957 C C . ASP B 1 71 ? 10.234 -90.562 -37.531 1 75.06 71 ASP B C 1
ATOM 4959 O O . ASP B 1 71 ? 9.961 -91.812 -37.594 1 75.06 71 ASP B O 1
ATOM 4963 N N . SER B 1 72 ? 10.383 -89.812 -38.594 1 77.5 72 SER B N 1
ATOM 4964 C CA . SER B 1 72 ? 10.258 -90.375 -39.938 1 77.5 72 SER B CA 1
ATOM 4965 C C . SER B 1 72 ? 11.359 -91.438 -40.188 1 77.5 72 SER B C 1
ATOM 4967 O O . SER B 1 72 ? 11.094 -92.5 -40.75 1 77.5 72 SER B O 1
ATOM 4969 N N . LEU B 1 73 ? 12.539 -91.125 -39.844 1 81.75 73 LEU B N 1
ATOM 4970 C CA . LEU B 1 73 ? 13.664 -92.062 -40.031 1 81.75 73 LEU B CA 1
ATOM 4971 C C . LEU B 1 73 ? 13.492 -93.312 -39.188 1 81.75 73 LEU B C 1
ATOM 4973 O O . LEU B 1 73 ? 13.836 -94.375 -39.656 1 81.75 73 LEU B O 1
ATOM 4977 N N . LEU B 1 74 ? 12.977 -93.062 -38.062 1 78.88 74 LEU B N 1
ATOM 4978 C CA . LEU B 1 74 ? 12.711 -94.25 -37.219 1 78.88 74 LEU B CA 1
ATOM 4979 C C . LEU B 1 74 ? 11.648 -95.125 -37.812 1 78.88 74 LEU B C 1
ATOM 4981 O O . LEU B 1 74 ? 11.719 -96.375 -37.688 1 78.88 74 LEU B O 1
ATOM 4985 N N . GLY B 1 75 ? 10.797 -94.5 -38.5 1 74.44 75 GLY B N 1
ATOM 4986 C CA . GLY B 1 75 ? 9.836 -95.312 -39.25 1 74.44 75 GLY B CA 1
ATOM 4987 C C . GLY B 1 75 ? 10.477 -96.125 -40.344 1 74.44 75 GLY B C 1
ATOM 4988 O O . GLY B 1 75 ? 10.141 -97.312 -40.5 1 74.44 75 GLY B O 1
ATOM 4989 N N . VAL B 1 76 ? 11.398 -95.562 -41 1 81.06 76 VAL B N 1
ATOM 4990 C CA . VAL B 1 76 ? 12.125 -96.312 -42.031 1 81.06 76 VAL B CA 1
ATOM 4991 C C . VAL B 1 76 ? 12.922 -97.438 -41.406 1 81.06 76 VAL B C 1
ATOM 4993 O O . VAL B 1 76 ? 12.938 -98.562 -41.938 1 81.06 76 VAL B O 1
ATOM 4996 N N . GLN B 1 77 ? 13.484 -97.125 -40.312 1 81.88 77 GLN B N 1
ATOM 4997 C CA . GLN B 1 77 ? 14.25 -98.188 -39.594 1 81.88 77 GLN B CA 1
ATOM 4998 C C . GLN B 1 77 ? 13.367 -99.312 -39.188 1 81.88 77 GLN B C 1
ATOM 5000 O O . GLN B 1 77 ? 13.773 -100.5 -39.312 1 81.88 77 GLN B O 1
ATOM 5005 N N . GLN B 1 78 ? 12.281 -99.062 -38.812 1 76.12 78 GLN B N 1
ATOM 5006 C CA . GLN B 1 78 ? 11.359 -100.125 -38.375 1 76.12 78 GLN B CA 1
ATOM 5007 C C . GLN B 1 78 ? 10.945 -101 -39.531 1 76.12 78 GLN B C 1
ATOM 5009 O O . GLN B 1 78 ? 10.805 -102.25 -39.344 1 76.12 78 GLN B O 1
ATOM 5014 N N . VAL B 1 79 ? 10.867 -100.375 -40.656 1 75.38 79 VAL B N 1
ATOM 5015 C CA . VAL B 1 79 ? 10.508 -101.188 -41.812 1 75.38 79 VAL B CA 1
ATOM 5016 C C . VAL B 1 79 ? 11.68 -102.062 -42.219 1 75.38 79 VAL B C 1
ATOM 5018 O O . VAL B 1 79 ? 11.492 -103.25 -42.531 1 75.38 79 VAL B O 1
ATOM 5021 N N . LEU B 1 80 ? 12.82 -101.625 -42.156 1 80.69 80 LEU B N 1
ATOM 5022 C CA . LEU B 1 80 ? 14.008 -102.375 -42.594 1 80.69 80 LEU B CA 1
ATOM 5023 C C . LEU B 1 80 ? 14.344 -103.5 -41.625 1 80.69 80 LEU B C 1
ATOM 5025 O O . LEU B 1 80 ? 14.984 -104.438 -42.031 1 80.69 80 LEU B O 1
ATOM 5029 N N . THR B 1 81 ? 13.828 -103.312 -40.406 1 79.62 81 THR B N 1
ATOM 5030 C CA . THR B 1 81 ? 14.195 -104.312 -39.406 1 79.62 81 THR B CA 1
ATOM 5031 C C . THR B 1 81 ? 13 -105.188 -39.062 1 79.62 81 THR B C 1
ATOM 5033 O O . THR B 1 81 ? 13.102 -106.062 -38.188 1 79.62 81 THR B O 1
ATOM 5036 N N . ASN B 1 82 ? 11.953 -104.938 -39.656 1 73.75 82 ASN B N 1
ATOM 5037 C CA . ASN B 1 82 ? 10.742 -105.688 -39.344 1 73.75 82 ASN B CA 1
ATOM 5038 C C . ASN B 1 82 ? 10.797 -107.125 -39.906 1 73.75 82 ASN B C 1
ATOM 5040 O O . ASN B 1 82 ? 10.812 -107.312 -41.125 1 73.75 82 ASN B O 1
ATOM 5044 N N . PRO B 1 83 ? 10.766 -108.062 -39.062 1 73.69 83 PRO B N 1
ATOM 5045 C CA . PRO B 1 83 ? 10.852 -109.5 -39.531 1 73.69 83 PRO B CA 1
ATOM 5046 C C . PRO B 1 83 ? 9.602 -109.938 -40.281 1 73.69 83 PRO B C 1
ATOM 5048 O O . PRO B 1 83 ? 9.648 -110.875 -41.031 1 73.69 83 PRO B O 1
ATOM 5051 N N . ALA B 1 84 ? 8.617 -109.25 -40.156 1 65.44 84 ALA B N 1
ATOM 5052 C CA . ALA B 1 84 ? 7.367 -109.562 -40.812 1 65.44 84 ALA B CA 1
ATOM 5053 C C . ALA B 1 84 ? 7.398 -109.25 -42.312 1 65.44 84 ALA B C 1
ATOM 5055 O O . ALA B 1 84 ? 6.602 -109.75 -43.094 1 65.44 84 ALA B O 1
ATOM 5056 N N . ILE B 1 85 ? 8.359 -108.438 -42.75 1 71.75 85 ILE B N 1
ATOM 5057 C CA . ILE B 1 85 ? 8.477 -108 -44.156 1 71.75 85 ILE B CA 1
ATOM 5058 C C . ILE B 1 85 ? 9.578 -108.812 -44.844 1 71.75 85 ILE B C 1
ATOM 5060 O O . ILE B 1 85 ? 10.719 -108.812 -44.375 1 71.75 85 ILE B O 1
ATOM 5064 N N . PRO B 1 86 ? 9.141 -109.562 -45.906 1 72.25 86 PRO B N 1
ATOM 5065 C CA . PRO B 1 86 ? 10.188 -110.312 -46.625 1 72.25 86 PRO B CA 1
ATOM 5066 C C . PRO B 1 86 ? 11.375 -109.438 -47 1 72.25 86 PRO B C 1
ATOM 5068 O O . PRO B 1 86 ? 11.188 -108.25 -47.375 1 72.25 86 PRO B O 1
ATOM 5071 N N . GLN B 1 87 ? 12.656 -109.812 -46.875 1 72.06 87 GLN B N 1
ATOM 5072 C CA . GLN B 1 87 ? 13.906 -109.062 -47.062 1 72.06 87 GLN B CA 1
ATOM 5073 C C . GLN B 1 87 ? 13.945 -108.375 -48.438 1 72.06 87 GLN B C 1
ATOM 5075 O O . GLN B 1 87 ? 14.414 -107.25 -48.531 1 72.06 87 GLN B O 1
ATOM 5080 N N . ASP B 1 88 ? 13.398 -109.125 -49.469 1 73.5 88 ASP B N 1
ATOM 5081 C CA . ASP B 1 88 ? 13.477 -108.625 -50.844 1 73.5 88 ASP B CA 1
ATOM 5082 C C . ASP B 1 88 ? 12.555 -107.375 -51.031 1 73.5 88 ASP B C 1
ATOM 5084 O O . ASP B 1 88 ? 12.75 -106.625 -51.938 1 73.5 88 ASP B O 1
ATOM 5088 N N . ASN B 1 89 ? 11.586 -107.312 -50.062 1 73.56 89 ASN B N 1
ATOM 5089 C CA . ASN B 1 89 ? 10.586 -106.25 -50.219 1 73.56 89 ASN B CA 1
ATOM 5090 C C . ASN B 1 89 ? 10.852 -105.062 -49.312 1 73.56 89 ASN B C 1
ATOM 5092 O O . ASN B 1 89 ? 10.188 -104.062 -49.406 1 73.56 89 ASN B O 1
ATOM 5096 N N . ARG B 1 90 ? 11.758 -105.188 -48.406 1 75.5 90 ARG B N 1
ATOM 5097 C CA . ARG B 1 90 ? 11.969 -104.188 -47.375 1 75.5 90 ARG B CA 1
ATOM 5098 C C . ARG B 1 90 ? 12.391 -102.875 -47.969 1 75.5 90 ARG B C 1
ATOM 5100 O O . ARG B 1 90 ? 11.891 -101.812 -47.594 1 75.5 90 ARG B O 1
ATOM 5107 N N . VAL B 1 91 ? 13.242 -102.938 -48.906 1 75.19 91 VAL B N 1
ATOM 5108 C CA . VAL B 1 91 ? 13.742 -101.688 -49.531 1 75.19 91 VAL B CA 1
ATOM 5109 C C . VAL B 1 91 ? 12.625 -101.062 -50.312 1 75.19 91 VAL B C 1
ATOM 5111 O O . VAL B 1 91 ? 12.523 -99.812 -50.344 1 75.19 91 VAL B O 1
ATOM 5114 N N . GLU B 1 92 ? 11.844 -101.875 -50.906 1 70.94 92 GLU B N 1
ATOM 5115 C CA . GLU B 1 92 ? 10.727 -101.312 -51.688 1 70.94 92 GLU B CA 1
ATOM 5116 C C . GLU B 1 92 ? 9.727 -100.625 -50.781 1 70.94 92 GLU B C 1
ATOM 5118 O O . GLU B 1 92 ? 9.219 -99.5 -51.094 1 70.94 92 GLU B O 1
ATOM 5123 N N . VAL B 1 93 ? 9.5 -101.25 -49.625 1 68.19 93 VAL B N 1
ATOM 5124 C CA . VAL B 1 93 ? 8.57 -100.625 -48.656 1 68.19 93 VAL B CA 1
ATOM 5125 C C . VAL B 1 93 ? 9.172 -99.375 -48.094 1 68.19 93 VAL B C 1
ATOM 5127 O O . VAL B 1 93 ? 8.484 -98.375 -47.906 1 68.19 93 VAL B O 1
ATOM 5130 N N . ALA B 1 94 ? 10.414 -99.375 -47.812 1 77.38 94 ALA B N 1
ATOM 5131 C CA . ALA B 1 94 ? 11.109 -98.188 -47.312 1 77.38 94 ALA B CA 1
ATOM 5132 C C . ALA B 1 94 ? 11.086 -97.062 -48.344 1 77.38 94 ALA B C 1
ATOM 5134 O O . ALA B 1 94 ? 10.93 -95.875 -47.969 1 77.38 94 ALA B O 1
ATOM 5135 N N . THR B 1 95 ? 11.195 -97.375 -49.562 1 75.56 95 THR B N 1
ATOM 5136 C CA . THR B 1 95 ? 11.148 -96.375 -50.656 1 75.56 95 THR B CA 1
ATOM 5137 C C . THR B 1 95 ? 9.781 -95.75 -50.719 1 75.56 95 THR B C 1
ATOM 5139 O O . THR B 1 95 ? 9.688 -94.5 -50.844 1 75.56 95 THR B O 1
ATOM 5142 N N . ALA B 1 96 ? 8.781 -96.562 -50.562 1 64.25 96 ALA B N 1
ATOM 5143 C CA . ALA B 1 96 ? 7.43 -96 -50.562 1 64.25 96 ALA B CA 1
ATOM 5144 C C . ALA B 1 96 ? 7.207 -95.062 -49.375 1 64.25 96 ALA B C 1
ATOM 5146 O O . ALA B 1 96 ? 6.539 -94 -49.531 1 64.25 96 ALA B O 1
ATOM 5147 N N . LEU B 1 97 ? 7.832 -95.438 -48.312 1 68.56 97 LEU B N 1
ATOM 5148 C CA . LEU B 1 97 ? 7.711 -94.625 -47.125 1 68.56 97 LEU B CA 1
ATOM 5149 C C . LEU B 1 97 ? 8.398 -93.25 -47.312 1 68.56 97 LEU B C 1
ATOM 5151 O O . LEU B 1 97 ? 7.855 -92.188 -46.938 1 68.56 97 LEU B O 1
ATOM 5155 N N . VAL B 1 98 ? 9.516 -93.25 -47.812 1 75.5 98 VAL B N 1
ATOM 5156 C CA . VAL B 1 98 ? 10.289 -92 -48.031 1 75.5 98 VAL B CA 1
ATOM 5157 C C . VAL B 1 98 ? 9.609 -91.125 -49.062 1 75.5 98 VAL B C 1
ATOM 5159 O O . VAL B 1 98 ? 9.578 -89.938 -48.938 1 75.5 98 VAL B O 1
ATOM 5162 N N . GLU B 1 99 ? 9.055 -91.688 -50.062 1 68.94 99 GLU B N 1
ATOM 5163 C CA . GLU B 1 99 ? 8.375 -90.938 -51.125 1 68.94 99 GLU B CA 1
ATOM 5164 C C . GLU B 1 99 ? 7.129 -90.25 -50.594 1 68.94 99 GLU B C 1
ATOM 5166 O O . GLU B 1 99 ? 6.754 -89.188 -51.094 1 68.94 99 GLU B O 1
ATOM 5171 N N . ALA B 1 100 ? 6.594 -90.875 -49.625 1 60.75 100 ALA B N 1
ATOM 5172 C CA . ALA B 1 100 ? 5.355 -90.312 -49.062 1 60.75 100 ALA B CA 1
ATOM 5173 C C . ALA B 1 100 ? 5.645 -89.25 -48 1 60.75 100 ALA B C 1
ATOM 5175 O O . ALA B 1 100 ? 4.758 -88.5 -47.625 1 60.75 100 ALA B O 1
ATOM 5176 N N . ASP B 1 101 ? 6.859 -89.25 -47.594 1 69.06 101 ASP B N 1
ATOM 5177 C CA . ASP B 1 101 ? 7.211 -88.375 -46.469 1 69.06 101 ASP B CA 1
ATOM 5178 C C . ASP B 1 101 ? 7.578 -86.938 -47 1 69.06 101 ASP B C 1
ATOM 5180 O O . ASP B 1 101 ? 8.445 -86.812 -47.875 1 69.06 101 ASP B O 1
ATOM 5184 N N . PRO B 1 102 ? 6.891 -85.938 -46.5 1 63.75 102 PRO B N 1
ATOM 5185 C CA . PRO B 1 102 ? 7.188 -84.625 -46.969 1 63.75 102 PRO B CA 1
ATOM 5186 C C . PRO B 1 102 ? 8.477 -84.062 -46.375 1 63.75 102 PRO B C 1
ATOM 5188 O O . PRO B 1 102 ? 9.008 -83.062 -46.875 1 63.75 102 PRO B O 1
ATOM 5191 N N . LEU B 1 103 ? 9.047 -84.75 -45.438 1 69.69 103 LEU B N 1
ATOM 5192 C CA . LEU B 1 103 ? 10.164 -84.125 -44.688 1 69.69 103 LEU B CA 1
ATOM 5193 C C . LEU B 1 103 ? 11.484 -84.75 -45.156 1 69.69 103 LEU B C 1
ATOM 5195 O O . LEU B 1 103 ? 12.531 -84.125 -45.094 1 69.69 103 LEU B O 1
ATOM 5199 N N . ILE B 1 104 ? 11.406 -86 -45.375 1 76.31 104 ILE B N 1
ATOM 5200 C CA . ILE B 1 104 ? 12.633 -86.688 -45.75 1 76.31 104 ILE B CA 1
ATOM 5201 C C . ILE B 1 104 ? 12.602 -87 -47.25 1 76.31 104 ILE B C 1
ATOM 5203 O O . ILE B 1 104 ? 11.828 -87.875 -47.688 1 76.31 104 ILE B O 1
ATOM 5207 N N . GLU B 1 105 ? 13.414 -86.375 -47.969 1 74.19 105 GLU B N 1
ATOM 5208 C CA . GLU B 1 105 ? 13.422 -86.5 -49.406 1 74.19 105 GLU B CA 1
ATOM 5209 C C . GLU B 1 105 ? 14.383 -87.625 -49.844 1 74.19 105 GLU B C 1
ATOM 5211 O O . GLU B 1 105 ? 14.203 -88.25 -50.875 1 74.19 105 GLU B O 1
ATOM 5216 N N . THR B 1 106 ? 15.422 -87.812 -49.094 1 81 106 THR B N 1
ATOM 5217 C CA . THR B 1 106 ? 16.438 -88.812 -49.438 1 81 106 THR B CA 1
ATOM 5218 C C . THR B 1 106 ? 16.922 -89.5 -48.188 1 81 106 THR B C 1
ATOM 5220 O O . THR B 1 106 ? 17.188 -88.875 -47.156 1 81 106 THR B O 1
ATOM 5223 N N . VAL B 1 107 ? 16.969 -90.812 -48.281 1 88.19 107 VAL B N 1
ATOM 5224 C CA . VAL B 1 107 ? 17.484 -91.625 -47.188 1 88.19 107 VAL B CA 1
ATOM 5225 C C . VAL B 1 107 ? 18.547 -92.562 -47.719 1 88.19 107 VAL B C 1
ATOM 5227 O O . VAL B 1 107 ? 18.297 -93.375 -48.625 1 88.19 107 VAL B O 1
ATOM 5230 N N . ALA B 1 108 ? 19.672 -92.438 -47.188 1 87.94 108 ALA B N 1
ATOM 5231 C CA . ALA B 1 108 ? 20.75 -93.375 -47.531 1 87.94 108 ALA B CA 1
ATOM 5232 C C . ALA B 1 108 ? 20.906 -94.438 -46.469 1 87.94 108 ALA B C 1
ATOM 5234 O O . ALA B 1 108 ? 20.781 -94.188 -45.281 1 87.94 108 ALA B O 1
ATOM 5235 N N . ILE B 1 109 ? 21.125 -95.688 -46.938 1 87.81 109 ILE B N 1
ATOM 5236 C CA . ILE B 1 109 ? 21.297 -96.812 -46.062 1 87.81 109 ILE B CA 1
ATOM 5237 C C . ILE B 1 109 ? 22.734 -97.312 -46.094 1 87.81 109 ILE B C 1
ATOM 5239 O O . ILE B 1 109 ? 23.312 -97.5 -47.188 1 87.81 109 ILE B O 1
ATOM 5243 N N . TYR B 1 110 ? 23.234 -97.438 -44.969 1 89 110 TYR B N 1
ATOM 5244 C CA . TYR B 1 110 ? 24.625 -97.875 -44.844 1 89 110 TYR B CA 1
ATOM 5245 C C . TYR B 1 110 ? 24.703 -99.188 -44.031 1 89 110 TYR B C 1
ATOM 5247 O O . TYR B 1 110 ? 23.812 -99.5 -43.219 1 89 110 TYR B O 1
ATOM 5255 N N . ASP B 1 111 ? 25.797 -99.938 -44.25 1 85.88 111 ASP B N 1
ATOM 5256 C CA . ASP B 1 111 ? 26.016 -101.125 -43.438 1 85.88 111 ASP B CA 1
ATOM 5257 C C . ASP B 1 111 ? 26.719 -100.812 -42.125 1 85.88 111 ASP B C 1
ATOM 5259 O O . ASP B 1 111 ? 26.875 -99.625 -41.781 1 85.88 111 ASP B O 1
ATOM 5263 N N . GLN B 1 112 ? 26.984 -101.875 -41.344 1 84.81 112 GLN B N 1
ATOM 5264 C CA . GLN B 1 112 ? 27.578 -101.688 -40.031 1 84.81 112 GLN B CA 1
ATOM 5265 C C . GLN B 1 112 ? 28.938 -101 -40.094 1 84.81 112 GLN B C 1
ATOM 5267 O O . GLN B 1 112 ? 29.359 -100.375 -39.156 1 84.81 112 GLN B O 1
ATOM 5272 N N . GLN B 1 113 ? 29.609 -101.188 -41.281 1 79.38 113 GLN B N 1
ATOM 5273 C CA . GLN B 1 113 ? 30.938 -100.625 -41.438 1 79.38 113 GLN B CA 1
ATOM 5274 C C . GLN B 1 113 ? 30.875 -99.188 -42 1 79.38 113 GLN B C 1
ATOM 5276 O O . GLN B 1 113 ? 31.891 -98.5 -42.062 1 79.38 113 GLN B O 1
ATOM 5281 N N . GLY B 1 114 ? 29.672 -98.625 -42.406 1 80.19 114 GLY B N 1
ATOM 5282 C CA . GLY B 1 114 ? 29.516 -97.312 -42.969 1 80.19 114 GLY B CA 1
ATOM 5283 C C . GLY B 1 114 ? 29.562 -97.25 -44.5 1 80.19 114 GLY B C 1
ATOM 5284 O O . GLY B 1 114 ? 29.656 -96.188 -45.094 1 80.19 114 GLY B O 1
ATOM 5285 N N . ASP B 1 115 ? 29.516 -98.5 -45.062 1 81.38 115 ASP B N 1
ATOM 5286 C CA . ASP B 1 115 ? 29.562 -98.562 -46.531 1 81.38 115 ASP B CA 1
ATOM 5287 C C . ASP B 1 115 ? 28.172 -98.375 -47.125 1 81.38 115 ASP B C 1
ATOM 5289 O O . ASP B 1 115 ? 27.188 -98.875 -46.594 1 81.38 115 ASP B O 1
ATOM 5293 N N . TYR B 1 116 ? 28.203 -97.75 -48.219 1 85.06 116 TYR B N 1
ATOM 5294 C CA . TYR B 1 116 ? 26.969 -97.438 -48.938 1 85.06 116 TYR B CA 1
ATOM 5295 C C . TYR B 1 116 ? 26.281 -98.625 -49.469 1 85.06 116 TYR B C 1
ATOM 5297 O O . TYR B 1 116 ? 26.906 -99.5 -50.094 1 85.06 116 TYR B O 1
ATOM 5305 N N . ILE B 1 117 ? 25.016 -98.875 -49.125 1 81.81 117 ILE B N 1
ATOM 5306 C CA . ILE B 1 117 ? 24.234 -100 -49.594 1 81.81 117 ILE B CA 1
ATOM 5307 C C . ILE B 1 117 ? 23.266 -99.5 -50.688 1 81.81 117 ILE B C 1
ATOM 5309 O O . ILE B 1 117 ? 23.312 -100 -51.812 1 81.81 117 ILE B O 1
ATOM 5313 N N . ALA B 1 118 ? 22.406 -98.625 -50.25 1 81.19 118 ALA B N 1
ATOM 5314 C CA . ALA B 1 118 ? 21.375 -98.125 -51.188 1 81.19 118 ALA B CA 1
ATOM 5315 C C . ALA B 1 118 ? 20.891 -96.75 -50.781 1 81.19 118 ALA B C 1
ATOM 5317 O O . ALA B 1 118 ? 21.172 -96.25 -49.688 1 81.19 118 ALA B O 1
ATOM 5318 N N . GLN B 1 119 ? 20.375 -96.062 -51.719 1 84.38 119 GLN B N 1
ATOM 5319 C CA . GLN B 1 119 ? 19.766 -94.75 -51.5 1 84.38 119 GLN B CA 1
ATOM 5320 C C . GLN B 1 119 ? 18.344 -94.688 -52.031 1 84.38 119 GLN B C 1
ATOM 5322 O O . GLN B 1 119 ? 18.047 -95.188 -53.125 1 84.38 119 GLN B O 1
ATOM 5327 N N . ILE B 1 120 ? 17.484 -94.25 -51.094 1 80.44 120 ILE B N 1
ATOM 5328 C CA . ILE B 1 120 ? 16.094 -94.062 -51.469 1 80.44 120 ILE B CA 1
ATOM 5329 C C . ILE B 1 120 ? 15.828 -92.562 -51.688 1 80.44 120 ILE B C 1
ATOM 5331 O O . ILE B 1 120 ? 16.047 -91.75 -50.812 1 80.44 120 ILE B O 1
ATOM 5335 N N . ASP B 1 121 ? 15.547 -92.062 -52.938 1 72.12 121 ASP B N 1
ATOM 5336 C CA . ASP B 1 121 ? 15.328 -90.688 -53.25 1 72.12 121 ASP B CA 1
ATOM 5337 C C . ASP B 1 121 ? 13.922 -90.438 -53.781 1 72.12 121 ASP B C 1
ATOM 5339 O O . ASP B 1 121 ? 13.422 -91.188 -54.625 1 72.12 121 ASP B O 1
ATOM 5343 N N . GLN B 1 122 ? 13.289 -89.5 -53.125 1 63.03 122 GLN B N 1
ATOM 5344 C CA . GLN B 1 122 ? 12.008 -89.125 -53.688 1 63.03 122 GLN B CA 1
ATOM 5345 C C . GLN B 1 122 ? 12.195 -88.5 -55.094 1 63.03 122 GLN B C 1
ATOM 5347 O O . GLN B 1 122 ? 11.461 -88.812 -56 1 63.03 122 GLN B O 1
ATOM 5352 N N . THR B 1 123 ? 12.797 -87.125 -55.125 1 57.34 123 THR B N 1
ATOM 5353 C CA . THR B 1 123 ? 12.961 -86.375 -56.375 1 57.34 123 THR B CA 1
ATOM 5354 C C . THR B 1 123 ? 14.297 -86.75 -57.031 1 57.34 123 THR B C 1
ATOM 5356 O O . THR B 1 123 ? 15.281 -87 -56.344 1 57.34 123 THR B O 1
ATOM 5359 N N . GLY B 1 124 ? 14.336 -87.625 -57.969 1 49.53 124 GLY B N 1
ATOM 5360 C CA . GLY B 1 124 ? 15.477 -88 -58.781 1 49.53 124 GLY B CA 1
ATOM 5361 C C . GLY B 1 124 ? 16.625 -87 -58.656 1 49.53 124 GLY B C 1
ATOM 5362 O O . GLY B 1 124 ? 17.625 -87.125 -59.406 1 49.53 124 GLY B O 1
ATOM 5363 N N . ASP B 1 125 ? 16.5 -85.938 -58.188 1 49.06 125 ASP B N 1
ATOM 5364 C CA . ASP B 1 125 ? 17.453 -84.875 -58.406 1 49.06 125 ASP B CA 1
ATOM 5365 C C . ASP B 1 125 ? 18.75 -85.125 -57.656 1 49.06 125 ASP B C 1
ATOM 5367 O O . ASP B 1 125 ? 19.703 -84.312 -57.781 1 49.06 125 ASP B O 1
ATOM 5371 N N . GLY B 1 126 ? 19.375 -86.125 -57.438 1 49.62 126 GLY B N 1
ATOM 5372 C CA . GLY B 1 126 ? 20.75 -86.562 -57.375 1 49.62 126 GLY B CA 1
ATOM 5373 C C . GLY B 1 126 ? 21.422 -86.25 -56.062 1 49.62 126 GLY B C 1
ATOM 5374 O O . GLY B 1 126 ? 22.656 -86.125 -56.031 1 49.62 126 GLY B O 1
ATOM 5375 N N . PHE B 1 127 ? 20.875 -85.875 -55 1 52.75 127 PHE B N 1
ATOM 5376 C CA . PHE B 1 127 ? 21.859 -85.688 -53.938 1 52.75 127 PHE B CA 1
ATOM 5377 C C . PHE B 1 127 ? 22.547 -87 -53.594 1 52.75 127 PHE B C 1
ATOM 5379 O O . PHE B 1 127 ? 21.891 -88 -53.312 1 52.75 127 PHE B O 1
ATOM 5386 N N . THR B 1 128 ? 23.703 -87.125 -54.125 1 58.72 128 THR B N 1
ATOM 5387 C CA . THR B 1 128 ? 24.531 -88.312 -53.844 1 58.72 128 THR B CA 1
ATOM 5388 C C . THR B 1 128 ? 25.125 -88.188 -52.469 1 58.72 128 THR B C 1
ATOM 5390 O O . THR B 1 128 ? 25.828 -87.25 -52.125 1 58.72 128 THR B O 1
ATOM 5393 N N . LEU B 1 129 ? 24.578 -88.938 -51.531 1 64.62 129 LEU B N 1
ATOM 5394 C CA . LEU B 1 129 ? 25.109 -88.938 -50.188 1 64.62 129 LEU B CA 1
ATOM 5395 C C . LEU B 1 129 ? 26.391 -89.812 -50.125 1 64.62 129 LEU B C 1
ATOM 5397 O O . LEU B 1 129 ? 26.422 -90.875 -50.656 1 64.62 129 LEU B O 1
ATOM 5401 N N . GLU B 1 130 ? 27.531 -89.188 -49.906 1 67.69 130 GLU B N 1
ATOM 5402 C CA . GLU B 1 130 ? 28.844 -89.812 -49.812 1 67.69 130 GLU B CA 1
ATOM 5403 C C . GLU B 1 130 ? 28.859 -90.812 -48.688 1 67.69 130 GLU B C 1
ATOM 5405 O O . GLU B 1 130 ? 27.984 -90.875 -47.812 1 67.69 130 GLU B O 1
ATOM 5410 N N . PRO B 1 131 ? 29.781 -91.75 -48.812 1 71.94 131 PRO B N 1
ATOM 5411 C CA . PRO B 1 131 ? 29.938 -92.75 -47.75 1 71.94 131 PRO B CA 1
ATOM 5412 C C . PRO B 1 131 ? 30.094 -92.062 -46.375 1 71.94 131 PRO B C 1
ATOM 5414 O O . PRO B 1 131 ? 30.625 -91 -46.25 1 71.94 131 PRO B O 1
ATOM 5417 N N . LEU B 1 132 ? 29.516 -92.75 -45.406 1 78.75 132 LEU B N 1
ATOM 5418 C CA . LEU B 1 132 ? 29.516 -92.25 -44.031 1 78.75 132 LEU B CA 1
ATOM 5419 C C . LEU B 1 132 ? 30.922 -92.25 -43.438 1 78.75 132 LEU B C 1
ATOM 5421 O O . LEU B 1 132 ? 31.578 -93.312 -43.406 1 78.75 132 LEU B O 1
ATOM 5425 N N . ALA B 1 133 ? 31.422 -91.125 -43.156 1 78 133 ALA B N 1
ATOM 5426 C CA . ALA B 1 133 ? 32.719 -91 -42.5 1 78 133 ALA B CA 1
ATOM 5427 C C . ALA B 1 133 ? 32.75 -91.812 -41.188 1 78 133 ALA B C 1
ATOM 5429 O O . ALA B 1 133 ? 31.734 -91.875 -40.5 1 78 133 ALA B O 1
ATOM 5430 N N . LYS B 1 134 ? 33.906 -92.438 -41 1 78.75 134 LYS B N 1
ATOM 5431 C CA . LYS B 1 134 ? 34.094 -93.25 -39.812 1 78.75 134 LYS B CA 1
ATOM 5432 C C . LYS B 1 134 ? 33.719 -92.5 -38.562 1 78.75 134 LYS B C 1
ATOM 5434 O O . LYS B 1 134 ? 33.094 -93.062 -37.656 1 78.75 134 LYS B O 1
ATOM 5439 N N . GLN B 1 135 ? 34.031 -91.25 -38.5 1 78.94 135 GLN B N 1
ATOM 5440 C CA . GLN B 1 135 ? 33.781 -90.438 -37.312 1 78.94 135 GLN B CA 1
ATOM 5441 C C . GLN B 1 135 ? 32.281 -90.25 -37.125 1 78.94 135 GLN B C 1
ATOM 5443 O O . GLN B 1 135 ? 31.781 -90.25 -35.969 1 78.94 135 GLN B O 1
ATOM 5448 N N . VAL B 1 136 ? 31.562 -90.062 -38.156 1 78.88 136 VAL B N 1
ATOM 5449 C CA . VAL B 1 136 ? 30.125 -89.812 -38.094 1 78.88 136 VAL B CA 1
ATOM 5450 C C . VAL B 1 136 ? 29.422 -91.125 -37.656 1 78.88 136 VAL B C 1
ATOM 5452 O O . VAL B 1 136 ? 28.484 -91.062 -36.875 1 78.88 136 VAL B O 1
ATOM 5455 N N . ALA B 1 137 ? 29.891 -92.188 -38.188 1 80.31 137 ALA B N 1
ATOM 5456 C CA . ALA B 1 137 ? 29.312 -93.438 -37.812 1 80.31 137 ALA B CA 1
ATOM 5457 C C . ALA B 1 137 ? 29.5 -93.75 -36.344 1 80.31 137 ALA B C 1
ATOM 5459 O O . ALA B 1 137 ? 28.594 -94.25 -35.688 1 80.31 137 ALA B O 1
ATOM 5460 N N . GLN B 1 138 ? 30.688 -93.438 -35.844 1 80.25 138 GLN B N 1
ATOM 5461 C CA . GLN B 1 138 ? 30.969 -93.688 -34.406 1 80.25 138 GLN B CA 1
ATOM 5462 C C . GLN B 1 138 ? 30.078 -92.812 -33.531 1 80.25 138 GLN B C 1
ATOM 5464 O O . GLN B 1 138 ? 29.531 -93.312 -32.531 1 80.25 138 GLN B O 1
ATOM 5469 N N . ARG B 1 139 ? 29.891 -91.625 -33.969 1 80.38 139 ARG B N 1
ATOM 5470 C CA . ARG B 1 139 ? 29.062 -90.75 -33.188 1 80.38 139 ARG B CA 1
ATOM 5471 C C . ARG B 1 139 ? 27.594 -91.125 -33.25 1 80.38 139 ARG B C 1
ATOM 5473 O O . ARG B 1 139 ? 26.875 -91.062 -32.25 1 80.38 139 ARG B O 1
ATOM 5480 N N . ALA B 1 140 ? 27.188 -91.438 -34.438 1 79.5 140 ALA B N 1
ATOM 548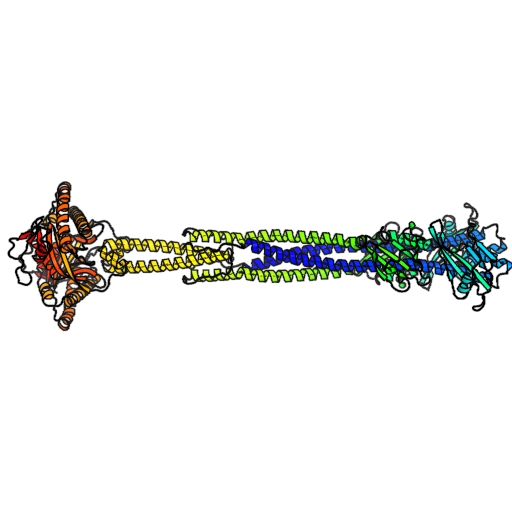1 C CA . ALA B 1 140 ? 25.797 -91.875 -34.656 1 79.5 140 ALA B CA 1
ATOM 5482 C C . ALA B 1 140 ? 25.469 -93.125 -33.844 1 79.5 140 ALA B C 1
ATOM 5484 O O . ALA B 1 140 ? 24.312 -93.312 -33.5 1 79.5 140 ALA B O 1
ATOM 5485 N N . GLY B 1 141 ? 26.484 -93.938 -33.625 1 78.31 141 GLY B N 1
ATOM 5486 C CA . GLY B 1 141 ? 26.281 -95.125 -32.844 1 78.31 141 GLY B CA 1
ATOM 5487 C C . GLY B 1 141 ? 26.094 -94.812 -31.359 1 78.31 141 GLY B C 1
ATOM 5488 O O . GLY B 1 141 ? 25.469 -95.625 -30.641 1 78.31 141 GLY B O 1
ATOM 5489 N N . SER B 1 142 ? 26.719 -93.75 -30.938 1 77.94 142 SER B N 1
ATOM 5490 C CA . SER B 1 142 ? 26.703 -93.438 -29.5 1 77.94 142 SER B CA 1
ATOM 5491 C C . SER B 1 142 ? 25.531 -92.5 -29.156 1 77.94 142 SER B C 1
ATOM 5493 O O . SER B 1 142 ? 25.094 -92.5 -28 1 77.94 142 SER B O 1
ATOM 5495 N N . GLU B 1 143 ? 25.062 -91.812 -30.188 1 75.25 143 GLU B N 1
ATOM 5496 C CA . GLU B 1 143 ? 23.969 -90.875 -29.953 1 75.25 143 GLU B CA 1
ATOM 5497 C C . GLU B 1 143 ? 22.688 -91.312 -30.656 1 75.25 143 GLU B C 1
ATOM 5499 O O . GLU B 1 143 ? 22.75 -92 -31.688 1 75.25 143 GLU B O 1
ATOM 5504 N N . PRO B 1 144 ? 21.609 -91.125 -29.953 1 69.06 144 PRO B N 1
ATOM 5505 C CA . PRO B 1 144 ? 20.375 -91.5 -30.609 1 69.06 144 PRO B CA 1
ATOM 5506 C C . PRO B 1 144 ? 20.188 -90.875 -31.984 1 69.06 144 PRO B C 1
ATOM 5508 O O . PRO B 1 144 ? 19.578 -91.438 -32.875 1 69.06 144 PRO B O 1
ATOM 5511 N N . MET B 1 145 ? 20.641 -89.75 -32.094 1 72.31 145 MET B N 1
ATOM 5512 C CA . MET B 1 145 ? 20.531 -89 -33.344 1 72.31 145 MET B CA 1
ATOM 5513 C C . MET B 1 145 ? 21.688 -88 -33.5 1 72.31 145 MET B C 1
ATOM 5515 O O . MET B 1 145 ? 22 -87.25 -32.594 1 72.31 145 MET B O 1
ATOM 5519 N N . LEU B 1 146 ? 22.375 -88.25 -34.562 1 74.25 146 LEU B N 1
ATOM 5520 C CA . LEU B 1 146 ? 23.453 -87.312 -34.875 1 74.25 146 LEU B CA 1
ATOM 5521 C C . LEU B 1 146 ? 23 -86.312 -35.938 1 74.25 146 LEU B C 1
ATOM 5523 O O . LEU B 1 146 ? 22.531 -86.688 -37 1 74.25 146 LEU B O 1
ATOM 5527 N N . VAL B 1 147 ? 22.859 -85.125 -35.406 1 72.31 147 VAL B N 1
ATOM 5528 C CA . VAL B 1 147 ? 22.562 -84.062 -36.375 1 72.31 147 VAL B CA 1
ATOM 5529 C C . VAL B 1 147 ? 23.844 -83.312 -36.719 1 72.31 147 VAL B C 1
ATOM 5531 O O . VAL B 1 147 ? 24.578 -82.875 -35.844 1 72.31 147 VAL B O 1
ATOM 5534 N N . ASP B 1 148 ? 24.359 -83.562 -37.812 1 64.25 148 ASP B N 1
ATOM 5535 C CA . ASP B 1 148 ? 25.609 -82.938 -38.25 1 64.25 148 ASP B CA 1
ATOM 5536 C C . ASP B 1 148 ? 25.344 -81.812 -39.25 1 64.25 148 ASP B C 1
ATOM 5538 O O . ASP B 1 148 ? 24.203 -81.625 -39.688 1 64.25 148 ASP B O 1
ATOM 5542 N N . ASN B 1 149 ? 26.484 -81.312 -40.062 1 58.28 149 ASN B N 1
ATOM 5543 C CA . ASN B 1 149 ? 26.844 -80.062 -40.719 1 58.28 149 ASN B CA 1
ATOM 5544 C C . ASN B 1 149 ? 25.844 -79.688 -41.812 1 58.28 149 ASN B C 1
ATOM 5546 O O . ASN B 1 149 ? 25.406 -80.562 -42.594 1 58.28 149 ASN B O 1
ATOM 5550 N N . LEU B 1 150 ? 25.406 -78.5 -41.656 1 58.56 150 LEU B N 1
ATOM 5551 C CA . LEU B 1 150 ? 24.516 -77.562 -42.344 1 58.56 150 LEU B CA 1
ATOM 5552 C C . LEU B 1 150 ? 24.984 -77.312 -43.781 1 58.56 150 LEU B C 1
ATOM 5554 O O . LEU B 1 150 ? 26.141 -77 -44.031 1 58.56 150 LEU B O 1
ATOM 5558 N N . GLN B 1 151 ? 24.328 -77.875 -44.75 1 64.19 151 GLN B N 1
ATOM 5559 C CA . GLN B 1 151 ? 24.578 -77.375 -46.094 1 64.19 151 GLN B CA 1
ATOM 5560 C C . GLN B 1 151 ? 23.531 -76.312 -46.531 1 64.19 151 GLN B C 1
ATOM 5562 O O . GLN B 1 151 ? 22.344 -76.562 -46.312 1 64.19 151 GLN B O 1
ATOM 5567 N N . VAL B 1 152 ? 23.984 -75.125 -46.625 1 64.38 152 VAL B N 1
ATOM 5568 C CA . VAL B 1 152 ? 23.141 -74.125 -47.312 1 64.38 152 VAL B CA 1
ATOM 5569 C C . VAL B 1 152 ? 23.312 -74.312 -48.812 1 64.38 152 VAL B C 1
ATOM 5571 O O . VAL B 1 152 ? 24.422 -74.125 -49.344 1 64.38 152 VAL B O 1
ATOM 5574 N N . GLY B 1 153 ? 22.281 -74.875 -49.438 1 61.31 153 GLY B N 1
ATOM 5575 C CA . GLY B 1 153 ? 22.344 -75.125 -50.875 1 61.31 153 GLY B CA 1
ATOM 5576 C C . GLY B 1 153 ? 22.406 -73.812 -51.656 1 61.31 153 GLY B C 1
ATOM 5577 O O . GLY B 1 153 ? 22.281 -72.688 -51.094 1 61.31 153 GLY B O 1
ATOM 5578 N N . ASP B 1 154 ? 22.828 -73.812 -53 1 60.03 154 ASP B N 1
ATOM 5579 C CA . ASP B 1 154 ? 22.891 -72.625 -53.906 1 60.03 154 ASP B CA 1
ATOM 5580 C C . ASP B 1 154 ? 21.562 -71.938 -53.969 1 60.03 154 ASP B C 1
ATOM 5582 O O . ASP B 1 154 ? 21.516 -70.688 -54.25 1 60.03 154 ASP B O 1
ATOM 5586 N N . ASP B 1 155 ? 20.438 -72.562 -53.625 1 59.31 155 ASP B N 1
ATOM 5587 C CA . ASP B 1 155 ? 19.125 -72 -53.688 1 59.31 155 ASP B CA 1
ATOM 5588 C C . ASP B 1 155 ? 18.781 -71.25 -52.375 1 59.31 155 ASP B C 1
ATOM 5590 O O . ASP B 1 155 ? 17.703 -70.688 -52.25 1 59.31 155 ASP B O 1
ATOM 5594 N N . GLY B 1 156 ? 19.75 -71.375 -51.469 1 65.25 156 GLY B N 1
ATOM 5595 C CA . GLY B 1 156 ? 19.578 -70.688 -50.219 1 65.25 156 GLY B CA 1
ATOM 5596 C C . GLY B 1 156 ? 18.812 -71.5 -49.188 1 65.25 156 GLY B C 1
ATOM 5597 O O . GLY B 1 156 ? 18.531 -71 -48.094 1 65.25 156 GLY B O 1
ATOM 5598 N N . GLU B 1 157 ? 18.578 -72.688 -49.562 1 72.38 157 GLU B N 1
ATOM 5599 C CA . GLU B 1 157 ? 17.828 -73.562 -48.656 1 72.38 157 GLU B CA 1
ATOM 5600 C C . GLU B 1 157 ? 18.766 -74.25 -47.656 1 72.38 157 GLU B C 1
ATOM 5602 O O . GLU B 1 157 ? 19.797 -74.812 -48.062 1 72.38 157 GLU B O 1
ATOM 5607 N N . ALA B 1 158 ? 18.469 -74.062 -46.406 1 77.25 158 ALA B N 1
ATOM 5608 C CA . ALA B 1 158 ? 19.266 -74.75 -45.344 1 77.25 158 ALA B CA 1
ATOM 5609 C C . ALA B 1 158 ? 18.766 -76.125 -45.062 1 77.25 158 ALA B C 1
ATOM 5611 O O . ALA B 1 158 ? 17.562 -76.375 -45.031 1 77.25 158 ALA B O 1
ATOM 5612 N N . THR B 1 159 ? 19.75 -77.125 -45.125 1 80.56 159 THR B N 1
ATOM 5613 C CA . THR B 1 159 ? 19.422 -78.5 -44.781 1 80.56 159 THR B CA 1
ATOM 5614 C C . THR B 1 159 ? 20.297 -79 -43.656 1 80.56 159 THR B C 1
ATOM 5616 O O . THR B 1 159 ? 21.391 -78.438 -43.438 1 80.56 159 THR B O 1
ATOM 5619 N N . VAL B 1 160 ? 19.75 -79.875 -42.938 1 80.81 160 VAL B N 1
ATOM 5620 C CA . VAL B 1 160 ? 20.516 -80.5 -41.875 1 80.81 160 VAL B CA 1
ATOM 5621 C C . VAL B 1 160 ? 20.562 -82 -42.125 1 80.81 160 VAL B C 1
ATOM 5623 O O . VAL B 1 160 ? 19.578 -82.625 -42.562 1 80.81 160 VAL B O 1
ATOM 5626 N N . GLU B 1 161 ? 21.781 -82.5 -42 1 81.62 161 GLU B N 1
ATOM 5627 C CA . GLU B 1 161 ? 21.953 -83.938 -42.125 1 81.62 161 GLU B CA 1
ATOM 5628 C C . GLU B 1 161 ? 21.688 -84.625 -40.812 1 81.62 161 GLU B C 1
ATOM 5630 O O . GLU B 1 161 ? 22.094 -84.188 -39.75 1 81.62 161 GLU B O 1
ATOM 5635 N N . MET B 1 162 ? 20.984 -85.688 -40.938 1 86.38 162 MET B N 1
ATOM 5636 C CA . MET B 1 162 ? 20.656 -86.5 -39.75 1 86.38 162 MET B CA 1
ATOM 5637 C C . MET B 1 162 ? 21.047 -87.938 -39.969 1 86.38 162 MET B C 1
ATOM 5639 O O . MET B 1 162 ? 20.828 -88.5 -41.062 1 86.38 162 MET B O 1
ATOM 5643 N N . VAL B 1 163 ? 21.75 -88.5 -39 1 86.81 163 VAL B N 1
ATOM 5644 C CA . VAL B 1 163 ? 22.156 -89.875 -39.062 1 86.81 163 VAL B CA 1
ATOM 5645 C C . VAL B 1 163 ? 21.641 -90.625 -37.844 1 86.81 163 VAL B C 1
ATOM 5647 O O . VAL B 1 163 ? 21.781 -90.125 -36.688 1 86.81 163 VAL B O 1
ATOM 5650 N N . ILE B 1 164 ? 21.062 -91.75 -38.062 1 87.81 164 ILE B N 1
ATOM 5651 C CA . ILE B 1 164 ? 20.672 -92.625 -36.969 1 87.81 164 ILE B CA 1
ATOM 5652 C C . ILE B 1 164 ? 21.188 -94 -37.188 1 87.81 164 ILE B C 1
ATOM 5654 O O . ILE B 1 164 ? 21.422 -94.438 -38.312 1 87.81 164 ILE B O 1
ATOM 5658 N N . ALA B 1 165 ? 21.422 -94.625 -36.094 1 88.5 165 ALA B N 1
ATOM 5659 C CA . ALA B 1 165 ? 21.859 -96.062 -36.156 1 88.5 165 ALA B CA 1
ATOM 5660 C C . ALA B 1 165 ? 20.656 -97 -36.25 1 88.5 165 ALA B C 1
ATOM 5662 O O . ALA B 1 165 ? 19.625 -96.75 -35.594 1 88.5 165 ALA B O 1
ATOM 5663 N N . ILE B 1 166 ? 20.766 -98 -37.125 1 86.56 166 ILE B N 1
ATOM 5664 C CA . ILE B 1 166 ? 19.766 -99 -37.188 1 86.56 166 ILE B CA 1
ATOM 5665 C C . ILE B 1 166 ? 20.016 -100.062 -36.094 1 86.56 166 ILE B C 1
ATOM 5667 O O . ILE B 1 166 ? 21.031 -100.75 -36.094 1 86.56 166 ILE B O 1
ATOM 5671 N N . ARG B 1 167 ? 19 -100.062 -35.156 1 82.88 167 ARG B N 1
ATOM 5672 C CA . ARG B 1 167 ? 19.141 -100.938 -34.031 1 82.88 167 ARG B CA 1
ATOM 5673 C C . ARG B 1 167 ? 17.938 -101.875 -33.906 1 82.88 167 ARG B C 1
ATOM 5675 O O . ARG B 1 167 ? 16.938 -101.562 -33.25 1 82.88 167 ARG B O 1
ATOM 5682 N N . PRO B 1 168 ? 18.109 -103.125 -34.469 1 75.19 168 PRO B N 1
ATOM 5683 C CA . PRO B 1 168 ? 17.031 -104.125 -34.25 1 75.19 168 PRO B CA 1
ATOM 5684 C C . PRO B 1 168 ? 16.844 -104.438 -32.75 1 75.19 168 PRO B C 1
ATOM 5686 O O . PRO B 1 168 ? 15.719 -104.625 -32.312 1 75.19 168 PRO B O 1
ATOM 5689 N N . LYS B 1 169 ? 18.047 -104.5 -31.969 1 77.5 169 LYS B N 1
ATOM 5690 C CA . LYS B 1 169 ? 18.109 -104.625 -30.516 1 77.5 169 LYS B CA 1
ATOM 5691 C C . LYS B 1 169 ? 18.922 -103.438 -29.938 1 77.5 169 LYS B C 1
ATOM 5693 O O . LYS B 1 169 ? 19.844 -102.938 -30.594 1 77.5 169 LYS B O 1
ATOM 5698 N N . PRO B 1 170 ? 18.578 -102.938 -28.891 1 74.56 170 PRO B N 1
ATOM 5699 C CA . PRO B 1 170 ? 19.203 -101.75 -28.297 1 74.56 170 PRO B CA 1
ATOM 5700 C C . PRO B 1 170 ? 20.734 -101.875 -28.297 1 74.56 170 PRO B C 1
ATOM 5702 O O . PRO B 1 170 ? 21.422 -100.812 -28.453 1 74.56 170 PRO B O 1
ATOM 5705 N N . SER B 1 171 ? 21.281 -103.062 -28.188 1 77.44 171 SER B N 1
ATOM 5706 C CA . SER B 1 171 ? 22.734 -103.188 -28.047 1 77.44 171 SER B CA 1
ATOM 5707 C C . SER B 1 171 ? 23.391 -103.562 -29.375 1 77.44 171 SER B C 1
ATOM 5709 O O . SER B 1 171 ? 24.625 -103.625 -29.469 1 77.44 171 SER B O 1
ATOM 5711 N N . GLU B 1 172 ? 22.656 -103.688 -30.469 1 83.69 172 GLU B N 1
ATOM 5712 C CA . GLU B 1 172 ? 23.203 -104.125 -31.734 1 83.69 172 GLU B CA 1
ATOM 5713 C C . GLU B 1 172 ? 22.984 -103.062 -32.844 1 83.69 172 GLU B C 1
ATOM 5715 O O . GLU B 1 172 ? 21.875 -102.562 -32.969 1 83.69 172 GLU B O 1
ATOM 5720 N N . ILE B 1 173 ? 24.141 -102.688 -33.594 1 88.62 173 ILE B N 1
ATOM 5721 C CA . ILE B 1 173 ? 24.047 -101.812 -34.75 1 88.62 173 ILE B CA 1
ATOM 5722 C C . ILE B 1 173 ? 24.25 -102.625 -36.031 1 88.62 173 ILE B C 1
ATOM 5724 O O . ILE B 1 173 ? 25.281 -103.25 -36.219 1 88.62 173 ILE B O 1
ATOM 5728 N N . THR B 1 174 ? 23.234 -102.562 -36.812 1 87.81 174 THR B N 1
ATOM 5729 C CA . THR B 1 174 ? 23.328 -103.375 -38.062 1 87.81 174 THR B CA 1
ATOM 5730 C C . THR B 1 174 ? 23.562 -102.438 -39.25 1 87.81 174 THR B C 1
ATOM 5732 O O . THR B 1 174 ? 23.844 -102.875 -40.375 1 87.81 174 THR B O 1
ATOM 5735 N N . GLY B 1 175 ? 23.469 -101.125 -39.094 1 89.88 175 GLY B N 1
ATOM 5736 C CA . GLY B 1 175 ? 23.672 -100.188 -40.156 1 89.88 175 GLY B CA 1
ATOM 5737 C C . GLY B 1 175 ? 23.312 -98.75 -39.719 1 89.88 175 GLY B C 1
ATOM 5738 O O . GLY B 1 175 ? 23.156 -98.438 -38.531 1 89.88 175 GLY B O 1
ATOM 5739 N N . PHE B 1 176 ? 23.359 -97.938 -40.75 1 89.94 176 PHE B N 1
ATOM 5740 C CA . PHE B 1 176 ? 23.062 -96.5 -40.469 1 89.94 176 PHE B CA 1
ATOM 5741 C C . PHE B 1 176 ? 22.125 -95.938 -41.562 1 89.94 176 PHE B C 1
ATOM 5743 O O . PHE B 1 176 ? 22.141 -96.438 -42.688 1 89.94 176 PHE B O 1
ATOM 5750 N N . LEU B 1 177 ? 21.297 -95.125 -41.094 1 90.19 177 LEU B N 1
ATOM 5751 C CA . LEU B 1 177 ? 20.469 -94.312 -42 1 90.19 177 LEU B CA 1
ATOM 5752 C C . LEU B 1 177 ? 20.875 -92.875 -42 1 90.19 177 LEU B C 1
ATOM 5754 O O . LEU B 1 177 ? 21.203 -92.312 -40.938 1 90.19 177 LEU B O 1
ATOM 5758 N N . ARG B 1 178 ? 20.984 -92.312 -43.094 1 87.06 178 ARG B N 1
ATOM 5759 C CA . ARG B 1 178 ? 21.328 -90.875 -43.25 1 87.06 178 ARG B CA 1
ATOM 5760 C C . ARG B 1 178 ? 20.281 -90.125 -44.094 1 87.06 178 ARG B C 1
ATOM 5762 O O . ARG B 1 178 ? 19.844 -90.688 -45.125 1 87.06 178 ARG B O 1
ATOM 5769 N N . THR B 1 179 ? 19.828 -89.062 -43.625 1 86.25 179 THR B N 1
ATOM 5770 C CA . THR B 1 179 ? 18.891 -88.25 -44.375 1 86.25 179 THR B CA 1
ATOM 5771 C C . THR B 1 179 ? 19.266 -86.75 -44.312 1 86.25 179 THR B C 1
ATOM 5773 O O . THR B 1 179 ? 20.156 -86.375 -43.562 1 86.25 179 THR B O 1
ATOM 5776 N N . VAL B 1 180 ? 18.703 -86 -45.188 1 81.06 180 VAL B N 1
ATOM 5777 C CA . VAL B 1 180 ? 18.828 -84.562 -45.219 1 81.06 180 VAL B CA 1
ATOM 5778 C C . VAL B 1 180 ? 17.484 -83.938 -44.938 1 81.06 180 VAL B C 1
ATOM 5780 O O . VAL B 1 180 ? 16.484 -84.25 -45.594 1 81.06 180 VAL B O 1
ATOM 5783 N N . VAL B 1 181 ? 17.422 -83.125 -43.875 1 81.81 181 VAL B N 1
ATOM 5784 C CA . VAL B 1 181 ? 16.203 -82.5 -43.469 1 81.81 181 VAL B CA 1
ATOM 5785 C C . VAL B 1 181 ? 16.219 -81 -43.969 1 81.81 181 VAL B C 1
ATOM 5787 O O . VAL B 1 181 ? 17.062 -80.25 -43.531 1 81.81 181 VAL B O 1
ATOM 5790 N N . PRO B 1 182 ? 15.273 -80.688 -44.844 1 80.38 182 PRO B N 1
ATOM 5791 C CA . PRO B 1 182 ? 15.18 -79.312 -45.25 1 80.38 182 PRO B CA 1
ATOM 5792 C C . PRO B 1 182 ? 14.609 -78.438 -44.156 1 80.38 182 PRO B C 1
ATOM 5794 O O . PRO B 1 182 ? 13.695 -78.812 -43.438 1 80.38 182 PRO B O 1
ATOM 5797 N N . LEU B 1 183 ? 15.211 -77.312 -43.938 1 84.38 183 LEU B N 1
ATOM 5798 C CA . LEU B 1 183 ? 14.734 -76.375 -42.938 1 84.38 183 LEU B CA 1
ATOM 5799 C C . LEU B 1 183 ? 13.93 -75.25 -43.594 1 84.38 183 LEU B C 1
ATOM 5801 O O . LEU B 1 183 ? 13.906 -74.125 -43.125 1 84.38 183 LEU B O 1
ATOM 5805 N N . ASP B 1 184 ? 13.266 -75.562 -44.625 1 78.5 184 ASP B N 1
ATOM 5806 C CA . ASP B 1 184 ? 12.5 -74.625 -45.406 1 78.5 184 ASP B CA 1
ATOM 5807 C C . ASP B 1 184 ? 11.336 -74.062 -44.562 1 78.5 184 ASP B C 1
ATOM 5809 O O . ASP B 1 184 ? 11.008 -72.875 -44.625 1 78.5 184 ASP B O 1
ATOM 5813 N N . VAL B 1 185 ? 10.727 -75 -43.812 1 73.25 185 VAL B N 1
ATOM 5814 C CA . VAL B 1 185 ? 9.586 -74.562 -43 1 73.25 185 VAL B CA 1
ATOM 5815 C C . VAL B 1 185 ? 10.031 -73.562 -41.969 1 73.25 185 VAL B C 1
ATOM 5817 O O . VAL B 1 185 ? 9.367 -72.562 -41.75 1 73.25 185 VAL B O 1
ATOM 5820 N N . ALA B 1 186 ? 11.172 -73.875 -41.344 1 82.5 186 ALA B N 1
ATOM 5821 C CA . ALA B 1 186 ? 11.711 -72.938 -40.312 1 82.5 186 ALA B CA 1
ATOM 5822 C C . ALA B 1 186 ? 12.141 -71.625 -40.969 1 82.5 186 ALA B C 1
ATOM 5824 O O . ALA B 1 186 ? 11.961 -70.562 -40.375 1 82.5 186 ALA B O 1
ATOM 5825 N N . GLN B 1 187 ? 12.688 -71.75 -42.125 1 85.56 187 GLN B N 1
ATOM 5826 C CA . GLN B 1 187 ? 13.102 -70.5 -42.844 1 85.56 187 GLN B CA 1
ATOM 5827 C C . GLN B 1 187 ? 11.891 -69.625 -43.188 1 85.56 187 GLN B C 1
ATOM 5829 O O . GLN B 1 187 ? 11.922 -68.438 -43.031 1 85.56 187 GLN B O 1
ATOM 5834 N N . LYS B 1 188 ? 10.891 -70.25 -43.688 1 80.12 188 LYS B N 1
ATOM 5835 C CA . LYS B 1 188 ? 9.68 -69.562 -44.031 1 80.12 188 LYS B CA 1
ATOM 5836 C C . LYS B 1 188 ? 9.062 -68.875 -42.781 1 80.12 188 LYS B C 1
ATOM 5838 O O . LYS B 1 188 ? 8.578 -67.75 -42.844 1 80.12 188 LYS B O 1
ATOM 5843 N N . ARG B 1 189 ? 9.109 -69.625 -41.75 1 78.25 189 ARG B N 1
ATOM 5844 C CA . ARG B 1 189 ? 8.594 -69.062 -40.5 1 78.25 189 ARG B CA 1
ATOM 5845 C C . ARG B 1 189 ? 9.414 -67.875 -40.031 1 78.25 189 ARG B C 1
ATOM 5847 O O . ARG B 1 189 ? 8.859 -66.875 -39.562 1 78.25 189 ARG B O 1
ATOM 5854 N N . THR B 1 190 ? 10.695 -68 -40.031 1 84.56 190 THR B N 1
ATOM 5855 C CA . THR B 1 190 ? 11.602 -66.938 -39.625 1 84.56 190 THR B CA 1
ATOM 5856 C C . THR B 1 190 ? 11.305 -65.688 -40.438 1 84.56 190 THR B C 1
ATOM 5858 O O . THR B 1 190 ? 11.227 -64.562 -39.906 1 84.56 190 THR B O 1
ATOM 5861 N N . GLU B 1 191 ? 11.078 -65.875 -41.719 1 82.06 191 GLU B N 1
ATOM 5862 C CA . GLU B 1 191 ? 10.789 -64.75 -42.594 1 82.06 191 GLU B CA 1
ATOM 5863 C C . GLU B 1 191 ? 9.422 -64.125 -42.281 1 82.06 191 GLU B C 1
ATOM 5865 O O . GLU B 1 191 ? 9.266 -62.906 -42.281 1 82.06 191 GLU B O 1
ATOM 5870 N N . ARG B 1 192 ? 8.508 -64.938 -42 1 72.94 192 ARG B N 1
ATOM 5871 C CA . ARG B 1 192 ? 7.156 -64.438 -41.688 1 72.94 192 ARG B CA 1
ATOM 5872 C C . ARG B 1 192 ? 7.125 -63.688 -40.375 1 72.94 192 ARG B C 1
ATOM 5874 O O . ARG B 1 192 ? 6.527 -62.594 -40.312 1 72.94 192 ARG B O 1
ATOM 5881 N N . VAL B 1 193 ? 7.754 -64.25 -39.375 1 73.94 193 VAL B N 1
ATOM 5882 C CA . VAL B 1 193 ? 7.773 -63.594 -38.062 1 73.94 193 VAL B CA 1
ATOM 5883 C C . VAL B 1 193 ? 8.555 -62.312 -38.125 1 73.94 193 VAL B C 1
ATOM 5885 O O . VAL B 1 193 ? 8.172 -61.312 -37.5 1 73.94 193 VAL B O 1
ATOM 5888 N N . GLY B 1 194 ? 9.648 -62.375 -38.844 1 73 194 GLY B N 1
ATOM 5889 C CA . GLY B 1 194 ? 10.43 -61.156 -39 1 73 194 GLY B CA 1
ATOM 5890 C C . GLY B 1 194 ? 9.656 -60.031 -39.656 1 73 194 GLY B C 1
ATOM 5891 O O . GLY B 1 194 ? 9.773 -58.875 -39.281 1 73 194 GLY B O 1
ATOM 5892 N N . THR B 1 195 ? 8.781 -60.344 -40.625 1 67 195 THR B N 1
ATOM 5893 C CA . THR B 1 195 ? 8.047 -59.344 -41.375 1 67 195 THR B CA 1
ATOM 5894 C C . THR B 1 195 ? 6.809 -58.875 -40.594 1 67 195 THR B C 1
ATOM 5896 O O . THR B 1 195 ? 6.457 -57.688 -40.594 1 67 195 THR B O 1
ATOM 5899 N N . HIS B 1 196 ? 6.145 -59.812 -39.875 1 59.53 196 HIS B N 1
ATOM 5900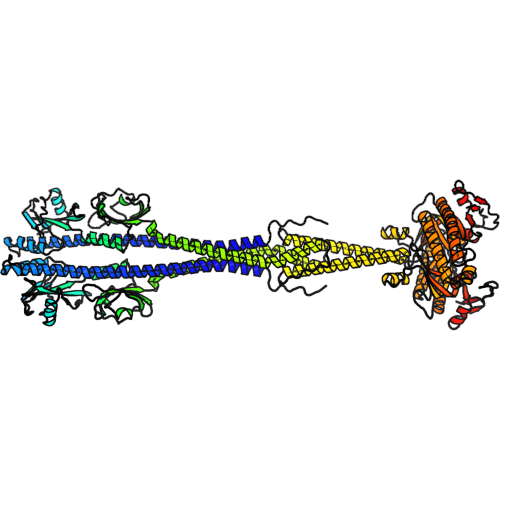 C CA . HIS B 1 196 ? 4.832 -59.469 -39.344 1 59.53 196 HIS B CA 1
ATOM 5901 C C . HIS B 1 196 ? 4.922 -59.094 -37.875 1 59.53 196 HIS B C 1
ATOM 5903 O O . HIS B 1 196 ? 4.109 -58.312 -37.375 1 59.53 196 HIS B O 1
ATOM 5909 N N . GLN B 1 197 ? 5.809 -59.719 -37.156 1 60.16 197 GLN B N 1
ATOM 5910 C CA . GLN B 1 197 ? 5.805 -59.5 -35.719 1 60.16 197 GLN B CA 1
ATOM 5911 C C . GLN B 1 197 ? 6.875 -58.5 -35.312 1 60.16 197 GLN B C 1
ATOM 5913 O O . GLN B 1 197 ? 6.754 -57.844 -34.25 1 60.16 197 GLN B O 1
ATOM 5918 N N . LEU B 1 198 ? 7.863 -58.562 -36.188 1 70.19 198 LEU B N 1
ATOM 5919 C CA . LEU B 1 198 ? 8.945 -57.625 -35.875 1 70.19 198 LEU B CA 1
ATOM 5920 C C . LEU B 1 198 ? 9.062 -56.562 -36.938 1 70.19 198 LEU B C 1
ATOM 5922 O O . LEU B 1 198 ? 8.297 -56.562 -37.906 1 70.19 198 LEU B O 1
ATOM 5926 N N . SER B 1 199 ? 9.742 -55.562 -36.719 1 67 199 SER B N 1
ATOM 5927 C CA . SER B 1 199 ? 9.938 -54.5 -37.688 1 67 199 SER B CA 1
ATOM 5928 C C . SER B 1 199 ? 10.766 -54.938 -38.875 1 67 199 SER B C 1
ATOM 5930 O O . SER B 1 199 ? 11.477 -55.969 -38.812 1 67 199 SER B O 1
ATOM 5932 N N . ALA B 1 200 ? 10.508 -54.312 -39.969 1 64.06 200 ALA B N 1
ATOM 5933 C CA . ALA B 1 200 ? 11.203 -54.625 -41.219 1 64.06 200 ALA B CA 1
ATOM 5934 C C . ALA B 1 200 ? 12.719 -54.625 -41 1 64.06 200 ALA B C 1
ATOM 5936 O O . ALA B 1 200 ? 13.453 -55.312 -41.719 1 64.06 200 ALA B O 1
ATOM 5937 N N . ARG B 1 201 ? 13.281 -53.812 -40.062 1 74.81 201 ARG B N 1
ATOM 5938 C CA . ARG B 1 201 ? 14.719 -53.719 -39.875 1 74.81 201 ARG B CA 1
ATOM 5939 C C . ARG B 1 201 ? 15.203 -54.719 -38.812 1 74.81 201 ARG B C 1
ATOM 5941 O O . ARG B 1 201 ? 16.406 -54.812 -38.531 1 74.81 201 ARG B O 1
ATOM 5948 N N . SER B 1 202 ? 14.211 -55.5 -38.219 1 80.56 202 SER B N 1
ATOM 5949 C CA . SER B 1 202 ? 14.586 -56.531 -37.25 1 80.56 202 SER B CA 1
ATOM 5950 C C . SER B 1 202 ? 15.18 -57.75 -37.938 1 80.56 202 SER B C 1
ATOM 5952 O O . SER B 1 202 ? 14.906 -57.969 -39.094 1 80.56 202 SER B O 1
ATOM 5954 N N . ARG B 1 203 ? 16.062 -58.375 -37.344 1 83.38 203 ARG B N 1
ATOM 5955 C CA . ARG B 1 203 ? 16.719 -59.562 -37.906 1 83.38 203 ARG B CA 1
ATOM 5956 C C . ARG B 1 203 ? 16.594 -60.75 -36.969 1 83.38 203 ARG B C 1
ATOM 5958 O O . ARG B 1 203 ? 16.703 -60.594 -35.75 1 83.38 203 ARG B O 1
ATOM 5965 N N . ILE B 1 204 ? 16.234 -61.844 -37.531 1 88.88 204 ILE B N 1
ATOM 5966 C CA . ILE B 1 204 ? 16.219 -63.125 -36.812 1 88.88 204 ILE B CA 1
ATOM 5967 C C . ILE B 1 204 ? 17.234 -64.062 -37.438 1 88.88 204 ILE B C 1
ATOM 5969 O O . ILE B 1 204 ? 17.203 -64.312 -38.656 1 88.88 204 ILE B O 1
ATOM 5973 N N . ASP B 1 205 ? 18.125 -64.5 -36.656 1 87.31 205 ASP B N 1
ATOM 5974 C CA . ASP B 1 205 ? 19.156 -65.438 -37.125 1 87.31 205 ASP B CA 1
ATOM 5975 C C . ASP B 1 205 ? 19.219 -66.688 -36.219 1 87.31 205 ASP B C 1
ATOM 5977 O O . ASP B 1 205 ? 18.984 -66.625 -35.031 1 87.31 205 ASP B O 1
ATOM 5981 N N . VAL B 1 206 ? 19.453 -67.75 -36.875 1 88.44 206 VAL B N 1
ATOM 5982 C CA . VAL B 1 206 ? 19.828 -68.938 -36.156 1 88.44 206 VAL B CA 1
ATOM 5983 C C . VAL B 1 206 ? 21.266 -69.312 -36.5 1 88.44 206 VAL B C 1
ATOM 5985 O O . VAL B 1 206 ? 21.625 -69.5 -37.688 1 88.44 206 VAL B O 1
ATOM 5988 N N . VAL B 1 207 ? 22.016 -69.438 -35.531 1 83.56 207 VAL B N 1
ATOM 5989 C CA . VAL B 1 207 ? 23.438 -69.688 -35.75 1 83.56 207 VAL B CA 1
ATOM 5990 C C . VAL B 1 207 ? 23.859 -71 -35.031 1 83.56 207 VAL B C 1
ATOM 5992 O O . VAL B 1 207 ? 23.281 -71.375 -34.031 1 83.56 207 VAL B O 1
ATOM 5995 N N . ASP B 1 208 ? 24.844 -71.562 -35.688 1 80.88 208 ASP B N 1
ATOM 5996 C CA . ASP B 1 208 ? 25.359 -72.812 -35.094 1 80.88 208 ASP B CA 1
ATOM 5997 C C . ASP B 1 208 ? 26.516 -72.5 -34.125 1 80.88 208 ASP B C 1
ATOM 5999 O O . ASP B 1 208 ? 26.781 -71.375 -33.812 1 80.88 208 ASP B O 1
ATOM 6003 N N . SER B 1 209 ? 27.141 -73.562 -33.531 1 73.69 209 SER B N 1
ATOM 6004 C CA . SER B 1 209 ? 28.203 -73.375 -32.531 1 73.69 209 SER B CA 1
ATOM 6005 C C . SER B 1 209 ? 29.422 -72.688 -33.125 1 73.69 209 SER B C 1
ATOM 6007 O O . SER B 1 209 ? 30.203 -72.062 -32.375 1 73.69 209 SER B O 1
ATOM 6009 N N . GLU B 1 210 ? 29.594 -72.75 -34.469 1 73.81 210 GLU B N 1
ATOM 6010 C CA . GLU B 1 210 ? 30.703 -72.062 -35.125 1 73.81 210 GLU B CA 1
ATOM 6011 C C . GLU B 1 210 ? 30.297 -70.688 -35.625 1 73.81 210 GLU B C 1
ATOM 6013 O O . GLU B 1 210 ? 31.047 -70 -36.344 1 73.81 210 GLU B O 1
ATOM 6018 N N . ARG B 1 211 ? 29.109 -70.125 -35.344 1 78.69 211 ARG B N 1
ATOM 6019 C CA . ARG B 1 211 ? 28.547 -68.812 -35.656 1 78.69 211 ARG B CA 1
ATOM 6020 C C . ARG B 1 211 ? 28.172 -68.75 -37.125 1 78.69 211 ARG B C 1
ATOM 6022 O O . ARG B 1 211 ? 28.188 -67.688 -37.719 1 78.69 211 ARG B O 1
ATOM 6029 N N . ARG B 1 212 ? 28.031 -69.812 -37.75 1 81.69 212 ARG B N 1
ATOM 6030 C CA . ARG B 1 212 ? 27.516 -69.812 -39.125 1 81.69 212 ARG B CA 1
ATOM 6031 C C . ARG B 1 212 ? 26 -69.625 -39.125 1 81.69 212 ARG B C 1
ATOM 6033 O O . ARG B 1 212 ? 25.281 -70.312 -38.406 1 81.69 212 ARG B O 1
ATOM 6040 N N . VAL B 1 213 ? 25.578 -68.812 -40.031 1 84.5 213 VAL B N 1
ATOM 6041 C CA . VAL B 1 213 ? 24.156 -68.5 -40.094 1 84.5 213 VAL B CA 1
ATOM 6042 C C . VAL B 1 213 ? 23.438 -69.625 -40.875 1 84.5 213 VAL B C 1
ATOM 6044 O O . VAL B 1 213 ? 23.75 -69.875 -42.062 1 84.5 213 VAL B O 1
ATOM 6047 N N . ILE B 1 214 ? 22.594 -70.312 -40.188 1 84 214 ILE B N 1
ATOM 6048 C CA . ILE B 1 214 ? 21.828 -71.375 -40.781 1 84 214 ILE B CA 1
ATOM 6049 C C . ILE B 1 214 ? 20.547 -70.812 -41.375 1 84 214 ILE B C 1
ATOM 6051 O O . ILE B 1 214 ? 20.219 -71.125 -42.531 1 84 214 ILE B O 1
ATOM 6055 N N . LEU B 1 215 ? 19.844 -70.062 -40.562 1 88.5 215 LEU B N 1
ATOM 6056 C CA . LEU B 1 215 ? 18.641 -69.375 -40.969 1 88.5 215 LEU B CA 1
ATOM 6057 C C . LEU B 1 215 ? 18.734 -67.875 -40.719 1 88.5 215 LEU B C 1
ATOM 6059 O O . LEU B 1 215 ? 19.391 -67.438 -39.781 1 88.5 215 LEU B O 1
ATOM 6063 N N . SER B 1 216 ? 18.188 -67.188 -41.531 1 88.88 216 SER B N 1
ATOM 6064 C CA . SER B 1 216 ? 18.188 -65.688 -41.344 1 88.88 216 SER B CA 1
ATOM 6065 C C . SER B 1 216 ? 17.047 -65.062 -42.125 1 88.88 216 SER B C 1
ATOM 6067 O O . SER B 1 216 ? 16.609 -65.562 -43.156 1 88.88 216 SER B O 1
ATOM 6069 N N . THR B 1 217 ? 16.609 -63.938 -41.594 1 87.81 217 THR B N 1
ATOM 6070 C CA . THR B 1 217 ? 15.68 -63.125 -42.344 1 87.81 217 THR B CA 1
ATOM 6071 C C . THR B 1 217 ? 16.406 -62.406 -43.5 1 87.81 217 THR B C 1
ATOM 6073 O O . THR B 1 217 ? 15.766 -61.938 -44.438 1 87.81 217 THR B O 1
ATOM 6076 N N . ALA B 1 218 ? 17.672 -62.312 -43.438 1 82.5 218 ALA B N 1
ATOM 6077 C CA . ALA B 1 218 ? 18.516 -61.781 -44.5 1 82.5 218 ALA B CA 1
ATOM 6078 C C . ALA B 1 218 ? 19.141 -62.906 -45.312 1 82.5 218 ALA B C 1
ATOM 6080 O O . ALA B 1 218 ? 20.078 -63.562 -44.844 1 82.5 218 ALA B O 1
ATOM 6081 N N . PRO B 1 219 ? 18.609 -63.062 -46.469 1 77.25 219 PRO B N 1
ATOM 6082 C CA . PRO B 1 219 ? 19.078 -64.188 -47.281 1 77.25 219 PRO B CA 1
ATOM 6083 C C . PRO B 1 219 ? 20.578 -64.188 -47.531 1 77.25 219 PRO B C 1
ATOM 6085 O O . PRO B 1 219 ? 21.219 -65.188 -47.625 1 77.25 219 PRO B O 1
ATOM 6088 N N . ASP B 1 220 ? 21.156 -62.938 -47.594 1 78.5 220 ASP B N 1
ATOM 6089 C CA . ASP B 1 220 ? 22.562 -62.781 -47.938 1 78.5 220 ASP B CA 1
ATOM 6090 C C . ASP B 1 220 ? 23.453 -63.281 -46.781 1 78.5 220 ASP B C 1
ATOM 6092 O O . ASP B 1 220 ? 24.625 -63.594 -47 1 78.5 220 ASP B O 1
ATOM 6096 N N . LEU B 1 221 ? 22.875 -63.469 -45.656 1 80.06 221 LEU B N 1
ATOM 6097 C CA . LEU B 1 221 ? 23.688 -63.812 -44.5 1 80.06 221 LEU B CA 1
ATOM 6098 C C . LEU B 1 221 ? 23.719 -65.312 -44.312 1 80.06 221 LEU B C 1
ATOM 6100 O O . LEU B 1 221 ? 24.547 -65.875 -43.562 1 80.06 221 LEU B O 1
ATOM 6104 N N . ARG B 1 222 ? 22.969 -66 -45.031 1 82.19 222 ARG B N 1
ATOM 6105 C CA . ARG B 1 222 ? 22.891 -67.5 -44.875 1 82.19 222 ARG B CA 1
ATOM 6106 C C . ARG B 1 222 ? 24.219 -68.125 -45.25 1 82.19 222 ARG B C 1
ATOM 6108 O O . ARG B 1 222 ? 24.766 -67.875 -46.312 1 82.19 222 ARG B O 1
ATOM 6115 N N . GLY B 1 223 ? 24.703 -68.875 -44.438 1 76.69 223 GLY B N 1
ATOM 6116 C CA . GLY B 1 223 ? 25.953 -69.562 -44.688 1 76.69 223 GLY B CA 1
ATOM 6117 C C . GLY B 1 223 ? 27.172 -68.812 -44.219 1 76.69 223 GLY B C 1
ATOM 6118 O O . GLY B 1 223 ? 28.266 -69.312 -44.156 1 76.69 223 GLY B O 1
ATOM 6119 N N . GLN B 1 224 ? 26.969 -67.562 -43.938 1 80.25 224 GLN B N 1
ATOM 6120 C CA . GLN B 1 224 ? 28.094 -66.688 -43.5 1 80.25 224 GLN B CA 1
ATOM 6121 C C . GLN B 1 224 ? 28.328 -66.812 -42 1 80.25 224 GLN B C 1
ATOM 6123 O O . GLN B 1 224 ? 27.422 -67.188 -41.25 1 80.25 224 GLN B O 1
ATOM 6128 N N . THR B 1 225 ? 29.547 -66.688 -41.656 1 78.38 225 THR B N 1
ATOM 6129 C CA . THR B 1 225 ? 29.906 -66.688 -40.25 1 78.38 225 THR B CA 1
ATOM 6130 C C . THR B 1 225 ? 29.766 -65.312 -39.625 1 78.38 225 THR B C 1
ATOM 6132 O O . THR B 1 225 ? 30.297 -64.375 -40.156 1 78.38 225 THR B O 1
ATOM 6135 N N . LEU B 1 226 ? 28.922 -65.188 -38.656 1 74.94 226 LEU B N 1
ATOM 6136 C CA . LEU B 1 226 ? 28.719 -63.938 -37.969 1 74.94 226 LEU B CA 1
ATOM 6137 C C . LEU B 1 226 ? 29.922 -63.562 -37.125 1 74.94 226 LEU B C 1
ATOM 6139 O O . LEU B 1 226 ? 30.531 -64.438 -36.5 1 74.94 226 LEU B O 1
ATOM 6143 N N . PRO B 1 227 ? 30.203 -62.25 -37.156 1 67 227 PRO B N 1
ATOM 6144 C CA . PRO B 1 227 ? 31.297 -61.844 -36.281 1 67 227 PRO B CA 1
ATOM 6145 C C . PRO B 1 227 ? 30.969 -62.031 -34.812 1 67 227 PRO B C 1
ATOM 6147 O O . PRO B 1 227 ? 29.797 -62 -34.438 1 67 227 PRO B O 1
ATOM 6150 N N . ALA B 1 228 ? 31.891 -62.531 -34 1 56.41 228 ALA B N 1
ATOM 6151 C CA . ALA B 1 228 ? 31.75 -62.688 -32.562 1 56.41 228 ALA B CA 1
ATOM 6152 C C . ALA B 1 228 ? 31.297 -61.406 -31.906 1 56.41 228 ALA B C 1
ATOM 6154 O O . ALA B 1 228 ? 31.938 -60.375 -32.062 1 56.41 228 ALA B O 1
ATOM 6155 N N . VAL B 1 229 ? 30.109 -61.188 -31.859 1 52.19 229 VAL B N 1
ATOM 6156 C CA . VAL B 1 229 ? 29.688 -60 -31.141 1 52.19 229 VAL B CA 1
ATOM 6157 C C . VAL B 1 229 ? 29.516 -60.312 -29.656 1 52.19 229 VAL B C 1
ATOM 6159 O O . VAL B 1 229 ? 29.297 -61.469 -29.281 1 52.19 229 VAL B O 1
ATOM 6162 N N . GLY B 1 230 ? 29.797 -59.469 -28.719 1 50 230 GLY B N 1
ATOM 6163 C CA . GLY B 1 230 ? 29.781 -59.594 -27.266 1 50 230 GLY B CA 1
ATOM 6164 C C . GLY B 1 230 ? 28.719 -60.562 -26.766 1 50 230 GLY B C 1
ATOM 6165 O O . GLY B 1 230 ? 28.953 -61.312 -25.844 1 50 230 GLY B O 1
ATOM 6166 N N . LEU B 1 231 ? 27.641 -60.531 -27.219 1 48.78 231 LEU B N 1
ATOM 6167 C CA . LEU B 1 231 ? 26.594 -61.406 -26.672 1 48.78 231 LEU B CA 1
ATOM 6168 C C . LEU B 1 231 ? 26.781 -62.844 -27.141 1 48.78 231 LEU B C 1
ATOM 6170 O O . LEU B 1 231 ? 26.25 -63.75 -26.516 1 48.78 231 LEU B O 1
ATOM 6174 N N . MET B 1 232 ? 27.391 -63.094 -28.297 1 47.69 232 MET B N 1
ATOM 6175 C CA . MET B 1 232 ? 27.484 -64.438 -28.844 1 47.69 232 MET B CA 1
ATOM 6176 C C . MET B 1 232 ? 28.688 -65.188 -28.281 1 47.69 232 MET B C 1
ATOM 6178 O O . MET B 1 232 ? 28.969 -66.312 -28.656 1 47.69 232 MET B O 1
ATOM 6182 N N . GLU B 1 233 ? 29.516 -64.625 -27.797 1 44.78 233 GLU B N 1
ATOM 6183 C CA . GLU B 1 233 ? 30.672 -65.375 -27.297 1 44.78 233 GLU B CA 1
ATOM 6184 C C . GLU B 1 233 ? 30.219 -66.5 -26.422 1 44.78 233 GLU B C 1
ATOM 6186 O O . GLU B 1 233 ? 30.922 -67.562 -26.344 1 44.78 233 GLU B O 1
ATOM 6191 N N . SER B 1 234 ? 29.25 -66.5 -25.484 1 39.19 234 SER B N 1
ATOM 6192 C CA . SER B 1 234 ? 28.922 -67.688 -24.734 1 39.19 234 SER B CA 1
ATOM 6193 C C . SER B 1 234 ? 27.656 -68.375 -25.281 1 39.19 234 SER B C 1
ATOM 6195 O O . SER B 1 234 ? 26.562 -68.125 -24.781 1 39.19 234 SER B O 1
ATOM 6197 N N . LEU B 1 235 ? 27.578 -68.875 -26.438 1 40.56 235 LEU B N 1
ATOM 6198 C CA . LEU B 1 235 ? 26.469 -69.562 -27.031 1 40.56 235 LEU B CA 1
ATOM 6199 C C . LEU B 1 235 ? 25.906 -70.625 -26.062 1 40.56 235 LEU B C 1
ATOM 6201 O O . LEU B 1 235 ? 24.875 -71.25 -26.328 1 40.56 235 LEU B O 1
ATOM 6205 N N . ASP B 1 236 ? 26.672 -71.375 -25.391 1 40.31 236 ASP B N 1
ATOM 6206 C CA . ASP B 1 236 ? 26.25 -72.5 -24.562 1 40.31 236 ASP B CA 1
ATOM 6207 C C . ASP B 1 236 ? 25.062 -72.125 -23.688 1 40.31 236 ASP B C 1
ATOM 6209 O O . ASP B 1 236 ? 24.328 -73 -23.188 1 40.31 236 ASP B O 1
ATOM 6213 N N . THR B 1 237 ? 25.141 -71.188 -22.75 1 36.72 237 THR B N 1
ATOM 6214 C CA . THR B 1 237 ? 24.188 -71.062 -21.656 1 36.72 237 THR B CA 1
ATOM 6215 C C . THR B 1 237 ? 23.016 -70.188 -22.062 1 36.72 237 THR B C 1
ATOM 6217 O O . THR B 1 237 ? 21.859 -70.5 -21.812 1 36.72 237 THR B O 1
ATOM 6220 N N . ILE B 1 238 ? 23.047 -68.625 -21.953 1 38.66 238 ILE B N 1
ATOM 6221 C CA . ILE B 1 238 ? 22.234 -67.562 -21.375 1 38.66 238 ILE B CA 1
ATOM 6222 C C . ILE B 1 238 ? 21.266 -67 -22.422 1 38.66 238 ILE B C 1
ATOM 6224 O O . ILE B 1 238 ? 21.641 -66.75 -23.578 1 38.66 238 ILE B O 1
ATOM 6228 N N . VAL B 1 239 ? 19.875 -67.062 -22.266 1 48.28 239 VAL B N 1
ATOM 6229 C CA . VAL B 1 239 ? 18.859 -66 -22.578 1 48.28 239 VAL B CA 1
ATOM 6230 C C . VAL B 1 239 ? 19.484 -64.625 -22.547 1 48.28 239 VAL B C 1
ATOM 6232 O O . VAL B 1 239 ? 19.641 -64.062 -21.484 1 48.28 239 VAL B O 1
ATOM 6235 N N . ALA B 1 240 ? 20.531 -64.438 -23.203 1 52.31 240 ALA B N 1
ATOM 6236 C CA . ALA B 1 240 ? 21.297 -63.219 -23.125 1 52.31 240 ALA B CA 1
ATOM 6237 C C . ALA B 1 240 ? 20.562 -62.062 -23.797 1 52.31 240 ALA B C 1
ATOM 6239 O O . ALA B 1 240 ? 20.031 -62.219 -24.906 1 52.31 240 ALA B O 1
ATOM 6240 N N . GLN B 1 241 ? 19.953 -61.312 -22.906 1 56.94 241 GLN B N 1
ATOM 6241 C CA . GLN B 1 241 ? 19.297 -60.062 -23.281 1 56.94 241 GLN B CA 1
ATOM 6242 C C . GLN B 1 241 ? 20.25 -58.875 -23.188 1 56.94 241 GLN B C 1
ATOM 6244 O O . GLN B 1 241 ? 21.016 -58.781 -22.219 1 56.94 241 GLN B O 1
ATOM 6249 N N . GLY B 1 242 ? 20.766 -58.344 -24.25 1 58.03 242 GLY B N 1
ATOM 6250 C CA . GLY B 1 242 ? 21.578 -57.125 -24.141 1 58.03 242 GLY B CA 1
ATOM 6251 C C . GLY B 1 242 ? 21.516 -56.25 -25.359 1 58.03 242 GLY B C 1
ATOM 6252 O O . GLY B 1 242 ? 20.656 -56.438 -26.234 1 58.03 242 GLY B O 1
ATOM 6253 N N . VAL B 1 243 ? 21.969 -55.062 -25.25 1 54.84 243 VAL B N 1
ATOM 6254 C CA . VAL B 1 243 ? 22.156 -54.094 -26.328 1 54.84 243 VAL B CA 1
ATOM 6255 C C . VAL B 1 243 ? 23.406 -54.469 -27.125 1 54.84 243 VAL B C 1
ATOM 6257 O O . VAL B 1 243 ? 24.453 -54.75 -26.562 1 54.84 243 VAL B O 1
ATOM 6260 N N . ALA B 1 244 ? 23.172 -55.062 -28.312 1 58.84 244 ALA B N 1
ATOM 6261 C CA . ALA B 1 244 ? 24.328 -55.344 -29.172 1 58.84 244 ALA B CA 1
ATOM 6262 C C . ALA B 1 244 ? 24.391 -54.344 -30.344 1 58.84 244 ALA B C 1
ATOM 6264 O O . ALA B 1 244 ? 23.516 -53.5 -30.484 1 58.84 244 ALA B O 1
ATOM 6265 N N . HIS B 1 245 ? 25.547 -53.906 -30.875 1 51.69 245 HIS B N 1
ATOM 6266 C CA . HIS B 1 245 ? 25.688 -53.156 -32.125 1 51.69 245 HIS B CA 1
ATOM 6267 C C . HIS B 1 245 ? 25.5 -54.062 -33.312 1 51.69 245 HIS B C 1
ATOM 6269 O O . HIS B 1 245 ? 25.953 -55.188 -33.312 1 51.69 245 HIS B O 1
ATOM 6275 N N . SER B 1 246 ? 24.422 -53.719 -34.031 1 51.5 246 SER B N 1
ATOM 6276 C CA . SER B 1 246 ? 24.156 -54.5 -35.25 1 51.5 246 SER B CA 1
ATOM 6277 C C . SER B 1 246 ? 25.438 -54.812 -36 1 51.5 246 SER B C 1
ATOM 6279 O O . SER B 1 246 ? 26.328 -53.969 -36.094 1 51.5 246 SER B O 1
ATOM 6281 N N . GLY B 1 247 ? 25.828 -56.031 -36.188 1 48.22 247 GLY B N 1
ATOM 6282 C CA . GLY B 1 247 ? 26.984 -56.312 -37.031 1 48.22 247 GLY B CA 1
ATOM 6283 C C . GLY B 1 247 ? 27.016 -55.531 -38.312 1 48.22 247 GLY B C 1
ATOM 6284 O O . GLY B 1 247 ? 28.078 -55.094 -38.75 1 48.22 247 GLY B O 1
ATOM 6285 N N . ASP B 1 248 ? 25.922 -55.375 -39 1 51.69 248 ASP B N 1
ATOM 6286 C CA . ASP B 1 248 ? 25.922 -54.75 -40.312 1 51.69 248 ASP B CA 1
ATOM 6287 C C . ASP B 1 248 ? 25.969 -53.219 -40.219 1 51.69 248 ASP B C 1
ATOM 6289 O O . ASP B 1 248 ? 26.531 -52.562 -41.094 1 51.69 248 ASP B O 1
ATOM 6293 N N . HIS B 1 249 ? 25.359 -52.688 -39.219 1 54.91 249 HIS B N 1
ATOM 6294 C CA . HIS B 1 249 ? 25.422 -51.25 -39.031 1 54.91 249 HIS B CA 1
ATOM 6295 C C . HIS B 1 249 ? 25.812 -50.875 -37.625 1 54.91 249 HIS B C 1
ATOM 6297 O O . HIS B 1 249 ? 24.953 -50.688 -36.75 1 54.91 249 HIS B O 1
ATOM 6303 N N . PRO B 1 250 ? 27.109 -51 -37.406 1 54.22 250 PRO B N 1
ATOM 6304 C CA . PRO B 1 250 ? 27.656 -50.781 -36.062 1 54.22 250 PRO B CA 1
ATOM 6305 C C . PRO B 1 250 ? 27.125 -49.5 -35.406 1 54.22 250 PRO B C 1
ATOM 6307 O O . PRO B 1 250 ? 27.109 -49.406 -34.156 1 54.22 250 PRO B O 1
ATOM 6310 N N . GLU B 1 251 ? 26.766 -48.625 -36.281 1 61.22 251 GLU B N 1
ATOM 6311 C CA . GLU B 1 251 ? 26.484 -47.312 -35.719 1 61.22 251 GLU B CA 1
ATOM 6312 C C . GLU B 1 251 ? 25.125 -47.281 -35.031 1 61.22 251 GLU B C 1
ATOM 6314 O O . GLU B 1 251 ? 24.828 -46.375 -34.25 1 61.22 251 GLU B O 1
ATOM 6319 N N . ARG B 1 252 ? 24.438 -48.406 -35.312 1 69.06 252 ARG B N 1
ATOM 6320 C CA . ARG B 1 252 ? 23.109 -48.281 -34.719 1 69.06 252 ARG B CA 1
ATOM 6321 C C . ARG B 1 252 ? 22.906 -49.344 -33.625 1 69.06 252 ARG B C 1
ATOM 6323 O O . ARG B 1 252 ? 23.109 -50.531 -33.844 1 69.06 252 ARG B O 1
ATOM 6330 N N . PRO B 1 253 ? 22.688 -48.844 -32.469 1 74.75 253 PRO B N 1
ATOM 6331 C CA . PRO B 1 253 ? 22.469 -49.812 -31.391 1 74.75 253 PRO B CA 1
ATOM 6332 C C . PRO B 1 253 ? 21.234 -50.688 -31.625 1 74.75 253 PRO B C 1
ATOM 6334 O O . PRO B 1 253 ? 20.219 -50.219 -32.125 1 74.75 253 PRO B O 1
ATOM 6337 N N . VAL B 1 254 ? 21.484 -52 -31.578 1 75.88 254 VAL B N 1
ATOM 6338 C CA . VAL B 1 254 ? 20.391 -52.938 -31.734 1 75.88 254 VAL B CA 1
ATOM 6339 C C . VAL B 1 254 ? 20.172 -53.688 -30.438 1 75.88 254 VAL B C 1
ATOM 6341 O O . VAL B 1 254 ? 21.094 -53.844 -29.641 1 75.88 254 VAL B O 1
ATOM 6344 N N . LEU B 1 255 ? 19.031 -54.031 -30.109 1 78.56 255 LEU B N 1
ATOM 6345 C CA . LEU B 1 255 ? 18.672 -54.906 -29 1 78.56 255 LEU B CA 1
ATOM 6346 C C . LEU B 1 255 ? 18.672 -56.375 -29.453 1 78.56 255 LEU B C 1
ATOM 6348 O O . LEU B 1 255 ? 18.109 -56.719 -30.5 1 78.56 255 LEU B O 1
ATOM 6352 N N . VAL B 1 256 ? 19.422 -57.156 -28.75 1 78.62 256 VAL B N 1
ATOM 6353 C CA . VAL B 1 256 ? 19.562 -58.562 -29.172 1 78.62 256 VAL B CA 1
ATOM 6354 C C . VAL B 1 256 ? 19.094 -59.5 -28.062 1 78.62 256 VAL B C 1
ATOM 6356 O O . VAL B 1 256 ? 19.328 -59.219 -26.891 1 78.62 256 VAL B O 1
ATOM 6359 N N . SER B 1 257 ? 18.344 -60.469 -28.359 1 79.44 257 SER B N 1
ATOM 6360 C CA . SER B 1 257 ? 18 -61.594 -27.5 1 79.44 257 SER B CA 1
ATOM 6361 C C . SER B 1 257 ? 18.406 -62.938 -28.141 1 79.44 257 SER B C 1
ATOM 6363 O O . SER B 1 257 ? 18.25 -63.125 -29.344 1 79.44 257 SER B O 1
ATOM 6365 N N . ALA B 1 258 ? 19.047 -63.719 -27.453 1 81.44 258 ALA B N 1
ATOM 6366 C CA . ALA B 1 258 ? 19.516 -65 -27.953 1 81.44 258 ALA B CA 1
ATOM 6367 C C . ALA B 1 258 ? 18.984 -66.188 -27.109 1 81.44 258 ALA B C 1
ATOM 6369 O O . ALA B 1 258 ? 18.938 -66.062 -25.875 1 81.44 258 ALA B O 1
ATOM 6370 N N . LEU B 1 259 ? 18.5 -67.188 -27.703 1 81.81 259 LEU B N 1
ATOM 6371 C CA . LEU B 1 259 ? 17.969 -68.375 -27.047 1 81.81 259 LEU B CA 1
ATOM 6372 C C . LEU B 1 259 ? 18.594 -69.625 -27.641 1 81.81 259 LEU B C 1
ATOM 6374 O O . LEU B 1 259 ? 18.5 -69.875 -28.844 1 81.81 259 LEU B O 1
ATOM 6378 N N . PRO B 1 260 ? 19.234 -70.438 -26.859 1 82.69 260 PRO B N 1
ATOM 6379 C CA . PRO B 1 260 ? 19.812 -71.688 -27.344 1 82.69 260 PRO B CA 1
ATOM 6380 C C . PRO B 1 260 ? 18.766 -72.812 -27.578 1 82.69 260 PRO B C 1
ATOM 6382 O O . PRO B 1 260 ? 17.766 -72.875 -26.844 1 82.69 260 PRO B O 1
ATOM 6385 N N . LEU B 1 261 ? 18.984 -73.625 -28.594 1 81.56 261 LEU B N 1
ATOM 6386 C CA . LEU B 1 261 ? 18.125 -74.75 -28.844 1 81.56 261 LEU B CA 1
ATOM 6387 C C . LEU B 1 261 ? 18.516 -75.938 -27.922 1 81.56 261 LEU B C 1
ATOM 6389 O O . LEU B 1 261 ? 19.594 -75.938 -27.328 1 81.56 261 LEU B O 1
ATOM 6393 N N . GLN B 1 262 ? 17.641 -76.812 -27.797 1 77.06 262 GLN B N 1
ATOM 6394 C CA . GLN B 1 262 ? 17.844 -77.875 -26.859 1 77.06 262 GLN B CA 1
ATOM 6395 C C . GLN B 1 262 ? 18.5 -79.062 -27.547 1 77.06 262 GLN B C 1
ATOM 6397 O O . GLN B 1 262 ? 19.375 -79.75 -26.969 1 77.06 262 GLN B O 1
ATOM 6402 N N . THR B 1 263 ? 18.172 -79.375 -28.828 1 76 263 THR B N 1
ATOM 6403 C CA . THR B 1 263 ? 18.578 -80.625 -29.516 1 76 263 THR B CA 1
ATOM 6404 C C . THR B 1 263 ? 19.891 -80.375 -30.266 1 76 263 THR B C 1
ATOM 6406 O O . THR B 1 263 ? 20.672 -81.312 -30.422 1 76 263 THR B O 1
ATOM 6409 N N . VAL B 1 264 ? 20.016 -79.25 -30.828 1 77.5 264 VAL B N 1
ATOM 6410 C CA . VAL B 1 264 ? 21.219 -78.938 -31.578 1 77.5 264 VAL B CA 1
ATOM 6411 C C . VAL B 1 264 ? 21.906 -77.75 -30.953 1 77.5 264 VAL B C 1
ATOM 6413 O O . VAL B 1 264 ? 21.234 -76.875 -30.328 1 77.5 264 VAL B O 1
ATOM 6416 N N . PRO B 1 265 ? 23.203 -77.625 -30.953 1 79.56 265 PRO B N 1
ATOM 6417 C CA . PRO B 1 265 ? 23.906 -76.5 -30.406 1 79.56 265 PRO B CA 1
ATOM 6418 C C . PRO B 1 265 ? 23.781 -75.25 -31.266 1 79.56 265 PRO B C 1
ATOM 6420 O O . PRO B 1 265 ? 24.781 -74.688 -31.734 1 79.56 265 PRO B O 1
ATOM 6423 N N . TRP B 1 266 ? 22.594 -74.875 -31.594 1 82.88 266 TRP B N 1
ATOM 6424 C CA . TRP B 1 266 ? 22.281 -73.625 -32.344 1 82.88 266 TRP B CA 1
ATOM 6425 C C . TRP B 1 266 ? 21.656 -72.562 -31.422 1 82.88 266 TRP B C 1
ATOM 6427 O O . TRP B 1 266 ? 21.172 -72.875 -30.344 1 82.88 266 TRP B O 1
ATOM 6437 N N . VAL B 1 267 ? 21.781 -71.375 -31.812 1 84.44 267 VAL B N 1
ATOM 6438 C CA . VAL B 1 267 ? 21.219 -70.25 -31.047 1 84.44 267 VAL B CA 1
ATOM 6439 C C . VAL B 1 267 ? 20.344 -69.438 -31.953 1 84.44 267 VAL B C 1
ATOM 6441 O O . VAL B 1 267 ? 20.734 -69.062 -33.062 1 84.44 267 VAL B O 1
ATOM 6444 N N . THR B 1 268 ? 19.141 -69.188 -31.531 1 87.38 268 THR B N 1
ATOM 6445 C CA . THR B 1 268 ? 18.281 -68.25 -32.219 1 87.38 268 THR B CA 1
ATOM 6446 C C . THR B 1 268 ? 18.531 -66.812 -31.734 1 87.38 268 THR B C 1
ATOM 6448 O O . THR B 1 268 ? 18.5 -66.562 -30.516 1 87.38 268 THR B O 1
ATOM 6451 N N . ARG B 1 269 ? 18.797 -65.938 -32.625 1 84.19 269 ARG B N 1
ATOM 6452 C CA . ARG B 1 269 ? 19.094 -64.562 -32.281 1 84.19 269 ARG B CA 1
ATOM 6453 C C . ARG B 1 269 ? 18.062 -63.625 -32.938 1 84.19 269 ARG B C 1
ATOM 6455 O O . ARG B 1 269 ? 17.781 -63.75 -34.125 1 84.19 269 ARG B O 1
ATOM 6462 N N . VAL B 1 270 ? 17.5 -62.781 -32.094 1 85.38 270 VAL B N 1
ATOM 6463 C CA . VAL B 1 270 ? 16.578 -61.75 -32.594 1 85.38 270 VAL B CA 1
ATOM 6464 C C . VAL B 1 270 ? 17.141 -60.375 -32.312 1 85.38 270 VAL B C 1
ATOM 6466 O O . VAL B 1 270 ? 17.531 -60.062 -31.188 1 85.38 270 VAL B O 1
ATOM 6469 N N . GLU B 1 271 ? 17.281 -59.562 -33.344 1 82.81 271 GLU B N 1
ATOM 6470 C CA . GLU B 1 271 ? 17.797 -58.219 -33.25 1 82.81 271 GLU B CA 1
ATOM 6471 C C . GLU B 1 271 ? 16.75 -57.188 -33.688 1 82.81 271 GLU B C 1
ATOM 6473 O O . GLU B 1 271 ? 16.125 -57.344 -34.75 1 82.81 271 GLU B O 1
ATOM 6478 N N . VAL B 1 272 ? 16.547 -56.219 -32.812 1 81.06 272 VAL B N 1
ATOM 6479 C CA . VAL B 1 272 ? 15.648 -55.125 -33.125 1 81.06 272 VAL B CA 1
ATOM 6480 C C . VAL B 1 272 ? 16.391 -53.781 -32.938 1 81.06 272 VAL B C 1
ATOM 6482 O O . VAL B 1 272 ? 16.984 -53.531 -31.891 1 81.06 272 VAL B O 1
ATOM 6485 N N . PRO B 1 273 ? 16.438 -53 -34.031 1 79.5 273 PRO B N 1
ATOM 6486 C CA . PRO B 1 273 ? 17.062 -51.688 -33.844 1 79.5 273 PRO B CA 1
ATOM 6487 C C . PRO B 1 273 ? 16.422 -50.875 -32.719 1 79.5 273 PRO B C 1
ATOM 6489 O O . PRO B 1 273 ? 15.203 -50.844 -32.625 1 79.5 273 PRO B O 1
ATOM 6492 N N . MET B 1 274 ? 17.297 -50.312 -31.953 1 76.06 274 MET B N 1
ATOM 6493 C CA . MET B 1 274 ? 16.859 -49.562 -30.781 1 76.06 274 MET B CA 1
ATOM 6494 C C . MET B 1 274 ? 15.945 -48.406 -31.172 1 76.06 274 MET B C 1
ATOM 6496 O O . MET B 1 274 ? 14.992 -48.094 -30.453 1 76.06 274 MET B O 1
ATOM 6500 N N . ASP B 1 275 ? 16.266 -47.75 -32.281 1 76.5 275 ASP B N 1
ATOM 6501 C CA . ASP B 1 275 ? 15.477 -46.625 -32.719 1 76.5 275 ASP B CA 1
ATOM 6502 C C . ASP B 1 275 ? 14.062 -47.031 -33.125 1 76.5 275 ASP B C 1
ATOM 6504 O O . ASP B 1 275 ? 13.117 -46.25 -33 1 76.5 275 ASP B O 1
ATOM 6508 N N . GLU B 1 276 ? 13.961 -48.312 -33.5 1 73.81 276 GLU B N 1
ATOM 6509 C CA . GLU B 1 276 ? 12.633 -48.844 -33.844 1 73.81 276 GLU B CA 1
ATOM 6510 C C . GLU B 1 276 ? 11.922 -49.344 -32.562 1 73.81 276 GLU B C 1
ATOM 6512 O O . GLU B 1 276 ? 10.711 -49.156 -32.438 1 73.81 276 GLU B O 1
ATOM 6517 N N . ALA B 1 277 ? 12.742 -49.938 -31.734 1 69.25 277 ALA B N 1
ATOM 6518 C CA . ALA B 1 277 ? 12.172 -50.469 -30.484 1 69.25 277 ALA B CA 1
ATOM 6519 C C . ALA B 1 277 ? 11.625 -49.312 -29.625 1 69.25 277 ALA B C 1
ATOM 6521 O O . ALA B 1 277 ? 10.586 -49.469 -28.984 1 69.25 277 ALA B O 1
ATOM 6522 N N . TYR B 1 278 ? 12.32 -48.188 -29.734 1 69.81 278 TYR B N 1
ATOM 6523 C CA . TYR B 1 278 ? 11.953 -47.094 -28.859 1 69.81 278 TYR B CA 1
ATOM 6524 C C . TYR B 1 278 ? 11.312 -45.938 -29.656 1 69.81 278 TYR B C 1
ATOM 6526 O O . TYR B 1 278 ? 11.281 -44.812 -29.188 1 69.81 278 TYR B O 1
ATOM 6534 N N . ALA B 1 279 ? 10.867 -46.281 -30.859 1 67.94 279 ALA B N 1
ATOM 6535 C CA . ALA B 1 279 ? 10.258 -45.25 -31.688 1 67.94 279 ALA B CA 1
ATOM 6536 C C . ALA B 1 279 ? 9.062 -44.625 -30.984 1 67.94 279 ALA B C 1
ATOM 6538 O O . ALA B 1 279 ? 8.859 -43.406 -31.094 1 67.94 279 ALA B O 1
ATOM 6539 N N . SER B 1 280 ? 8.344 -45.438 -30.203 1 63.75 280 SER B N 1
ATOM 6540 C CA . SER B 1 280 ? 7.168 -44.906 -29.516 1 63.75 280 SER B CA 1
ATOM 6541 C C . SER B 1 280 ? 7.562 -43.906 -28.438 1 63.75 280 SER B C 1
ATOM 6543 O O . SER B 1 280 ? 6.809 -42.969 -28.141 1 63.75 280 SER B O 1
ATOM 6545 N N . LEU B 1 281 ? 8.789 -44.094 -27.938 1 68 281 LEU B N 1
ATOM 6546 C CA . LEU B 1 281 ? 9.242 -43.188 -26.891 1 68 281 LEU B CA 1
ATOM 6547 C C . LEU B 1 281 ? 9.484 -41.781 -27.438 1 68 281 LEU B C 1
ATOM 6549 O O . LEU B 1 281 ? 9.203 -40.812 -26.766 1 68 281 LEU B O 1
ATOM 6553 N N . ILE B 1 282 ? 9.914 -41.812 -28.656 1 66.56 282 ILE B N 1
ATOM 6554 C CA . ILE B 1 282 ? 10.203 -40.5 -29.25 1 66.56 282 ILE B CA 1
ATOM 6555 C C . ILE B 1 282 ? 8.898 -39.719 -29.438 1 66.56 282 ILE B C 1
ATOM 6557 O O . ILE B 1 282 ? 8.836 -38.531 -29.156 1 66.56 282 ILE B O 1
ATOM 6561 N N . ARG B 1 283 ? 7.93 -40.438 -29.922 1 66.19 283 ARG B N 1
ATOM 6562 C CA . ARG B 1 283 ? 6.641 -39.781 -30.109 1 66.19 283 ARG B CA 1
ATOM 6563 C C . ARG B 1 283 ? 6.07 -39.312 -28.766 1 66.19 283 ARG B C 1
ATOM 6565 O O . ARG B 1 283 ? 5.516 -38.188 -28.688 1 66.19 283 ARG B O 1
ATOM 6572 N N . MET B 1 284 ? 6.312 -40.031 -27.766 1 66.38 284 MET B N 1
ATOM 6573 C CA . MET B 1 284 ? 5.824 -39.688 -26.438 1 66.38 284 MET B CA 1
ATOM 6574 C C . MET B 1 284 ? 6.57 -38.469 -25.891 1 66.38 284 MET B C 1
ATOM 6576 O O . MET B 1 284 ? 5.969 -37.594 -25.266 1 66.38 284 MET B O 1
ATOM 6580 N N . ARG B 1 285 ? 7.848 -38.406 -26.234 1 71.88 285 ARG B N 1
ATOM 6581 C CA . ARG B 1 285 ? 8.656 -37.281 -25.766 1 71.88 285 ARG B CA 1
ATOM 6582 C C . ARG B 1 285 ? 8.164 -35.969 -26.375 1 71.88 285 ARG B C 1
ATOM 6584 O O . ARG B 1 285 ? 8.109 -34.938 -25.688 1 71.88 285 ARG B O 1
ATOM 6591 N N . TRP B 1 286 ? 7.754 -36.094 -27.594 1 73.25 286 TRP B N 1
ATOM 6592 C CA . TRP B 1 286 ? 7.266 -34.875 -28.25 1 73.25 286 TRP B CA 1
ATOM 6593 C C . TRP B 1 286 ? 5.914 -34.469 -27.688 1 73.25 286 TRP B C 1
ATOM 6595 O O . TRP B 1 286 ? 5.652 -33.281 -27.5 1 73.25 286 TRP B O 1
ATOM 6605 N N . ILE B 1 287 ? 5.137 -35.469 -27.359 1 68.38 287 ILE B N 1
ATOM 6606 C CA . ILE B 1 287 ? 3.816 -35.156 -26.828 1 68.38 287 ILE B CA 1
ATOM 6607 C C . ILE B 1 287 ? 3.959 -34.531 -25.422 1 68.38 287 ILE B C 1
ATOM 6609 O O . ILE B 1 287 ? 3.32 -33.531 -25.109 1 68.38 287 ILE B O 1
ATOM 6613 N N . VAL B 1 288 ? 4.855 -35.156 -24.625 1 69.12 288 VAL B N 1
ATOM 6614 C CA . VAL B 1 288 ? 5.109 -34.625 -23.297 1 69.12 288 VAL B CA 1
ATOM 6615 C C . VAL B 1 288 ? 5.75 -33.25 -23.391 1 69.12 288 VAL B C 1
ATOM 6617 O O . VAL B 1 288 ? 5.375 -32.344 -22.656 1 69.12 288 VAL B O 1
ATOM 6620 N N . GLY B 1 289 ? 6.621 -33.125 -24.406 1 73.75 289 GLY B N 1
ATOM 6621 C CA . GLY B 1 289 ? 7.293 -31.844 -24.609 1 73.75 289 GLY B CA 1
ATOM 6622 C C . GLY B 1 289 ? 6.352 -30.734 -25.016 1 73.75 289 GLY B C 1
ATOM 6623 O O . GLY B 1 289 ? 6.34 -29.672 -24.406 1 73.75 289 GLY B O 1
ATOM 6624 N N . LEU B 1 290 ? 5.473 -31.078 -26 1 76.81 290 LEU B N 1
ATOM 6625 C CA . LEU B 1 290 ? 4.535 -30.078 -26.5 1 76.81 290 LEU B CA 1
ATOM 6626 C C . LEU B 1 290 ? 3.463 -29.781 -25.453 1 76.81 290 LEU B C 1
ATOM 6628 O O . LEU B 1 290 ? 3.037 -28.625 -25.312 1 76.81 290 LEU B O 1
ATOM 6632 N N . GLY B 1 291 ? 3.061 -30.906 -24.75 1 71.31 291 GLY B N 1
ATOM 6633 C CA . GLY B 1 291 ? 2.082 -30.703 -23.703 1 71.31 291 GLY B CA 1
ATOM 6634 C C . GLY B 1 291 ? 2.602 -29.844 -22.562 1 71.31 291 GLY B C 1
ATOM 6635 O O . GLY B 1 291 ? 1.912 -28.922 -22.109 1 71.31 291 GLY B O 1
ATOM 6636 N N . THR B 1 292 ? 3.809 -30.031 -22.156 1 72.19 292 THR B N 1
ATOM 6637 C CA . THR B 1 292 ? 4.422 -29.25 -21.078 1 72.19 292 THR B CA 1
ATOM 6638 C C . THR B 1 292 ? 4.652 -27.812 -21.5 1 72.19 292 THR B C 1
ATOM 6640 O O . THR B 1 292 ? 4.43 -26.875 -20.734 1 72.19 292 THR B O 1
ATOM 6643 N N . THR B 1 293 ? 5.055 -27.641 -22.781 1 76 293 THR B N 1
ATOM 6644 C CA . THR B 1 293 ? 5.301 -26.312 -23.297 1 76 293 THR B CA 1
ATOM 6645 C C . THR B 1 293 ? 3.998 -25.516 -23.406 1 76 293 THR B C 1
ATOM 6647 O O . THR B 1 293 ? 3.949 -24.328 -23.078 1 76 293 THR B O 1
ATOM 6650 N N . GLY B 1 294 ? 2.992 -26.281 -23.953 1 77.12 294 GLY B N 1
ATOM 6651 C CA . GLY B 1 294 ? 1.688 -25.656 -24.016 1 77.12 294 GLY B CA 1
ATOM 6652 C C . GLY B 1 294 ? 1.144 -25.25 -22.656 1 77.12 294 GLY B C 1
ATOM 6653 O O . GLY B 1 294 ? 0.628 -24.141 -22.5 1 77.12 294 GLY B O 1
ATOM 6654 N N . ALA B 1 295 ? 1.294 -26.125 -21.703 1 72.31 295 ALA B N 1
ATOM 6655 C CA . ALA B 1 295 ? 0.851 -25.828 -20.344 1 72.31 295 ALA B CA 1
ATOM 6656 C C . ALA B 1 295 ? 1.637 -24.672 -19.75 1 72.31 295 ALA B C 1
ATOM 6658 O O . ALA B 1 295 ? 1.068 -23.812 -19.062 1 72.31 295 ALA B O 1
ATOM 6659 N N . ALA B 1 296 ? 2.893 -24.594 -20 1 73.75 296 ALA B N 1
ATOM 6660 C CA . ALA B 1 296 ? 3.744 -23.5 -19.531 1 73.75 296 ALA B CA 1
ATOM 6661 C C . ALA B 1 296 ? 3.324 -22.172 -20.141 1 73.75 296 ALA B C 1
ATOM 6663 O O . ALA B 1 296 ? 3.299 -21.141 -19.453 1 73.75 296 ALA B O 1
ATOM 6664 N N . ALA B 1 297 ? 2.996 -22.219 -21.422 1 81.62 297 ALA B N 1
ATOM 6665 C CA . ALA B 1 297 ? 2.564 -21.016 -22.109 1 81.62 297 ALA B CA 1
ATOM 6666 C C . ALA B 1 297 ? 1.256 -20.484 -21.531 1 81.62 297 ALA B C 1
ATOM 6668 O O . ALA B 1 297 ? 1.111 -19.281 -21.297 1 81.62 297 ALA B O 1
ATOM 6669 N N . ILE B 1 298 ? 0.347 -21.375 -21.297 1 77.81 298 ILE B N 1
ATOM 6670 C CA . ILE B 1 298 ? -0.938 -20.984 -20.719 1 77.81 298 ILE B CA 1
ATOM 6671 C C . ILE B 1 298 ? -0.727 -20.422 -19.328 1 77.81 298 ILE B C 1
ATOM 6673 O O . ILE B 1 298 ? -1.303 -19.391 -18.969 1 77.81 298 ILE B O 1
ATOM 6677 N N . ALA B 1 299 ? 0.072 -21.156 -18.547 1 74.38 299 ALA B N 1
ATOM 6678 C CA . ALA B 1 299 ? 0.386 -20.688 -17.188 1 74.38 299 ALA B CA 1
ATOM 6679 C C . ALA B 1 299 ? 1.015 -19.297 -17.234 1 74.38 299 ALA B C 1
ATOM 6681 O O . ALA B 1 299 ? 0.707 -18.438 -16.406 1 74.38 299 ALA B O 1
ATOM 6682 N N . PHE B 1 300 ? 1.834 -19.047 -18.188 1 82 300 PHE B N 1
ATOM 6683 C CA . PHE B 1 300 ? 2.494 -17.75 -18.344 1 82 300 PHE B CA 1
ATOM 6684 C C . PHE B 1 300 ? 1.479 -16.656 -18.672 1 82 300 PHE B C 1
ATOM 6686 O O . PHE B 1 300 ? 1.541 -15.562 -18.094 1 82 300 PHE B O 1
ATOM 6693 N N . ILE B 1 301 ? 0.62 -16.938 -19.562 1 84.38 301 ILE B N 1
ATOM 6694 C CA . ILE B 1 301 ? -0.408 -15.969 -19.953 1 84.38 301 ILE B CA 1
ATOM 6695 C C . ILE B 1 301 ? -1.288 -15.648 -18.734 1 84.38 301 ILE B C 1
ATOM 6697 O O . ILE B 1 301 ? -1.586 -14.484 -18.469 1 84.38 301 ILE B O 1
ATOM 6701 N N . LEU B 1 302 ? -1.63 -16.703 -18.016 1 81 302 LEU B N 1
ATOM 6702 C CA . LEU B 1 302 ? -2.457 -16.516 -16.828 1 81 302 LEU B CA 1
ATOM 6703 C C . LEU B 1 302 ? -1.716 -15.703 -15.773 1 81 302 LEU B C 1
ATOM 6705 O O . LEU B 1 302 ? -2.314 -14.859 -15.094 1 81 302 LEU B O 1
ATOM 6709 N N . ALA B 1 303 ? -0.444 -16.016 -15.664 1 81.94 303 ALA B N 1
ATOM 6710 C CA . ALA B 1 303 ? 0.377 -15.273 -14.711 1 81.94 303 ALA B CA 1
ATOM 6711 C C . ALA B 1 303 ? 0.443 -13.789 -15.07 1 81.94 303 ALA B C 1
ATOM 6713 O O . ALA B 1 303 ? 0.377 -12.922 -14.195 1 81.94 303 ALA B O 1
ATOM 6714 N N . LEU B 1 304 ? 0.466 -13.461 -16.344 1 85.19 304 LEU B N 1
ATOM 6715 C CA . LEU B 1 304 ? 0.538 -12.07 -16.797 1 85.19 304 LEU B CA 1
ATOM 6716 C C . LEU B 1 304 ? -0.769 -11.336 -16.516 1 85.19 304 LEU B C 1
ATOM 6718 O O . LEU B 1 304 ? -0.756 -10.195 -16.047 1 85.19 304 LEU B O 1
ATOM 6722 N N . VAL B 1 305 ? -1.793 -11.977 -16.781 1 85.12 305 VAL B N 1
ATOM 6723 C CA . VAL B 1 305 ? -3.107 -11.383 -16.562 1 85.12 305 VAL B CA 1
ATOM 6724 C C . VAL B 1 305 ? -3.326 -11.133 -15.078 1 85.12 305 VAL B C 1
ATOM 6726 O O . VAL B 1 305 ? -3.799 -10.062 -14.68 1 85.12 305 VAL B O 1
ATOM 6729 N N . PHE B 1 306 ? -2.963 -12.109 -14.266 1 86.38 306 PHE B N 1
ATOM 6730 C CA . PHE B 1 306 ? -3.125 -11.992 -12.82 1 86.38 306 PHE B CA 1
ATOM 6731 C C . PHE B 1 306 ? -2.232 -10.891 -12.266 1 86.38 306 PHE B C 1
ATOM 6733 O O . PHE B 1 306 ? -2.668 -10.094 -11.43 1 86.38 306 PHE B O 1
ATOM 6740 N N . ALA B 1 307 ? -1.041 -10.977 -12.758 1 83.69 307 ALA B N 1
ATOM 6741 C CA . ALA B 1 307 ? -0.115 -9.938 -12.312 1 83.69 307 ALA B CA 1
ATOM 6742 C C . ALA B 1 307 ? -0.636 -8.547 -12.68 1 83.69 307 ALA B C 1
ATOM 6744 O O . ALA B 1 307 ? -0.564 -7.621 -11.867 1 83.69 307 ALA B O 1
ATOM 6745 N N . GLY B 1 308 ? -1.174 -8.398 -13.836 1 84.75 308 GLY B N 1
ATOM 6746 C CA . GLY B 1 308 ? -1.721 -7.125 -14.273 1 84.75 308 GLY B CA 1
ATOM 6747 C C . GLY B 1 308 ? -2.926 -6.684 -13.469 1 84.75 308 GLY B C 1
ATOM 6748 O O . GLY B 1 308 ? -3.045 -5.508 -13.109 1 84.75 308 GLY B O 1
ATOM 6749 N N . ARG B 1 309 ? -3.723 -7.559 -13.164 1 84.25 309 ARG B N 1
ATOM 6750 C CA . ARG B 1 309 ? -4.938 -7.242 -12.422 1 84.25 309 ARG B CA 1
ATOM 6751 C C . ARG B 1 309 ? -4.621 -6.887 -10.969 1 84.25 309 ARG B C 1
ATOM 6753 O O . ARG B 1 309 ? -5.273 -6.023 -10.383 1 84.25 309 ARG B O 1
ATOM 6760 N N . LEU B 1 310 ? -3.674 -7.535 -10.398 1 81.94 310 LEU B N 1
ATOM 6761 C CA . LEU B 1 310 ? -3.322 -7.324 -9 1 81.94 310 LEU B CA 1
ATOM 6762 C C . LEU B 1 310 ? -2.488 -6.055 -8.836 1 81.94 310 LEU B C 1
ATOM 6764 O O . LEU B 1 310 ? -2.57 -5.383 -7.805 1 81.94 310 LEU B O 1
ATOM 6768 N N . THR B 1 311 ? -1.709 -5.715 -9.844 1 84.88 311 THR B N 1
ATOM 6769 C CA . THR B 1 311 ? -0.76 -4.621 -9.68 1 84.88 311 THR B CA 1
ATOM 6770 C C . THR B 1 311 ? -1.372 -3.301 -10.141 1 84.88 311 THR B C 1
ATOM 6772 O O . THR B 1 311 ? -0.881 -2.225 -9.789 1 84.88 311 THR B O 1
ATOM 6775 N N . ARG B 1 312 ? -2.436 -3.26 -10.836 1 87.06 312 ARG B N 1
ATOM 6776 C CA . ARG B 1 312 ? -3.012 -2.023 -11.352 1 87.06 312 ARG B CA 1
ATOM 6777 C C . ARG B 1 312 ? -3.475 -1.118 -10.211 1 87.06 312 ARG B C 1
ATOM 6779 O O . ARG B 1 312 ? -3.117 0.06 -10.164 1 87.06 312 ARG B O 1
ATOM 6786 N N . PRO B 1 313 ? -4.262 -1.715 -9.328 1 86.31 313 PRO B N 1
ATOM 6787 C CA . PRO B 1 313 ? -4.652 -0.857 -8.203 1 86.31 313 PRO B CA 1
ATOM 6788 C C . PRO B 1 313 ? -3.457 -0.356 -7.398 1 86.31 313 PRO B C 1
ATOM 6790 O O . PRO B 1 313 ? -3.473 0.771 -6.898 1 86.31 313 PRO B O 1
ATOM 6793 N N . LEU B 1 314 ? -2.508 -1.103 -7.312 1 85.56 314 LEU B N 1
ATOM 6794 C CA . LEU B 1 314 ? -1.309 -0.721 -6.574 1 85.56 314 LEU B CA 1
ATOM 6795 C C . LEU B 1 314 ? -0.568 0.407 -7.285 1 85.56 314 LEU B C 1
ATOM 6797 O O . LEU B 1 314 ? -0.012 1.295 -6.633 1 85.56 314 LEU B O 1
ATOM 6801 N N . ASP B 1 315 ? -0.576 0.321 -8.578 1 87.5 315 ASP B N 1
ATOM 6802 C CA . ASP B 1 315 ? 0.055 1.384 -9.352 1 87.5 315 ASP B CA 1
ATOM 6803 C C . ASP B 1 315 ? -0.638 2.725 -9.109 1 87.5 315 ASP B C 1
ATOM 6805 O O . ASP B 1 315 ? 0.018 3.766 -9.055 1 87.5 315 ASP B O 1
ATOM 6809 N N . ALA B 1 316 ? -1.888 2.664 -9 1 88.5 316 ALA B N 1
ATOM 6810 C CA . ALA B 1 316 ? -2.648 3.881 -8.727 1 88.5 316 ALA B CA 1
ATOM 6811 C C . ALA B 1 316 ? -2.273 4.469 -7.367 1 88.5 316 ALA B C 1
ATOM 6813 O O . ALA B 1 316 ? -2.119 5.688 -7.234 1 88.5 316 ALA B O 1
ATOM 6814 N N . VAL B 1 317 ? -2.17 3.648 -6.406 1 89.56 317 VAL B N 1
ATOM 6815 C CA . VAL B 1 317 ? -1.805 4.086 -5.062 1 89.56 317 VAL B CA 1
ATOM 6816 C C . VAL B 1 317 ? -0.401 4.688 -5.078 1 89.56 317 VAL B C 1
ATOM 6818 O O . VAL B 1 317 ? -0.156 5.727 -4.465 1 89.56 317 VAL B O 1
ATOM 6821 N N . VAL B 1 318 ? 0.502 4.047 -5.789 1 86.62 318 VAL B N 1
ATOM 6822 C CA . VAL B 1 318 ? 1.882 4.512 -5.887 1 86.62 318 VAL B CA 1
ATOM 6823 C C . VAL B 1 318 ? 1.918 5.883 -6.566 1 86.62 318 VAL B C 1
ATOM 6825 O O . VAL B 1 318 ? 2.648 6.777 -6.133 1 86.62 318 VAL B O 1
ATOM 6828 N N . ALA B 1 319 ? 1.18 6.043 -7.578 1 86.25 319 ALA B N 1
ATOM 6829 C CA . ALA B 1 319 ? 1.113 7.336 -8.258 1 86.25 319 ALA B CA 1
ATOM 6830 C C . ALA B 1 319 ? 0.599 8.422 -7.32 1 86.25 319 ALA B C 1
ATOM 6832 O O . ALA B 1 319 ? 1.097 9.555 -7.34 1 86.25 319 ALA B O 1
ATOM 6833 N N . PHE B 1 320 ? -0.384 8.133 -6.539 1 88.75 320 PHE B N 1
ATOM 6834 C CA . PHE B 1 320 ? -0.955 9.078 -5.582 1 88.75 320 PHE B CA 1
ATOM 6835 C C . PHE B 1 320 ? 0.063 9.445 -4.512 1 88.75 320 PHE B C 1
ATOM 6837 O O . PHE B 1 320 ? 0.119 10.594 -4.07 1 88.75 320 PHE B O 1
ATOM 6844 N N . THR B 1 321 ? 0.798 8.461 -4.102 1 84 321 THR B N 1
ATOM 6845 C CA . THR B 1 321 ? 1.839 8.711 -3.111 1 84 321 THR B CA 1
ATOM 6846 C C . THR B 1 321 ? 2.826 9.758 -3.621 1 84 321 THR B C 1
ATOM 6848 O O . THR B 1 321 ? 3.287 10.609 -2.857 1 84 321 THR B O 1
ATOM 6851 N N . LYS B 1 322 ? 3.15 9.633 -4.844 1 81.81 322 LYS B N 1
ATOM 6852 C CA . LYS B 1 322 ? 4.074 10.602 -5.426 1 81.81 322 LYS B CA 1
ATOM 6853 C C . LYS B 1 322 ? 3.482 12.008 -5.41 1 81.81 322 LYS B C 1
ATOM 6855 O O . LYS B 1 322 ? 4.18 12.977 -5.109 1 81.81 322 LYS B O 1
ATOM 6860 N N . ARG B 1 323 ? 2.197 12.117 -5.672 1 86.5 323 ARG B N 1
ATOM 6861 C CA . ARG B 1 323 ? 1.511 13.406 -5.656 1 86.5 323 ARG B CA 1
ATOM 6862 C C . ARG B 1 323 ? 1.418 13.961 -4.242 1 86.5 323 ARG B C 1
ATOM 6864 O O . ARG B 1 323 ? 1.54 15.172 -4.035 1 86.5 323 ARG B O 1
ATOM 6871 N N . LEU B 1 324 ? 1.149 13.062 -3.33 1 85.5 324 LEU B N 1
ATOM 6872 C CA . LEU B 1 324 ? 1.082 13.453 -1.927 1 85.5 324 LEU B CA 1
ATOM 6873 C C . LEU B 1 324 ? 2.43 13.984 -1.445 1 85.5 324 LEU B C 1
ATOM 6875 O O . LEU B 1 324 ? 2.484 14.938 -0.669 1 85.5 324 LEU B O 1
ATOM 6879 N N . GLY B 1 325 ? 3.477 13.352 -1.968 1 80.25 325 GLY B N 1
ATOM 6880 C CA . GLY B 1 325 ? 4.816 13.82 -1.641 1 80.25 325 GLY B CA 1
ATOM 6881 C C . GLY B 1 325 ? 5.117 15.203 -2.188 1 80.25 325 GLY B C 1
ATOM 6882 O O . GLY B 1 325 ? 5.91 15.945 -1.604 1 80.25 325 GLY B O 1
ATOM 6883 N N . GLU B 1 326 ? 4.457 15.578 -3.291 1 82.25 326 GLU B N 1
ATOM 6884 C CA . GLU B 1 326 ? 4.625 16.891 -3.904 1 82.25 326 GLU B CA 1
ATOM 6885 C C . GLU B 1 326 ? 3.662 17.906 -3.297 1 82.25 326 GLU B C 1
ATOM 6887 O O . GLU B 1 326 ? 3.447 18.984 -3.863 1 82.25 326 GLU B O 1
ATOM 6892 N N . ARG B 1 327 ? 2.975 17.547 -2.258 1 82.94 327 ARG B N 1
ATOM 6893 C CA . ARG B 1 327 ? 2.092 18.391 -1.459 1 82.94 327 ARG B CA 1
ATOM 6894 C C . ARG B 1 327 ? 0.815 18.719 -2.223 1 82.94 327 ARG B C 1
ATOM 6896 O O . ARG B 1 327 ? 0.305 19.844 -2.129 1 82.94 327 ARG B O 1
ATOM 6903 N N . ALA B 1 328 ? 0.472 17.812 -3.131 1 87 328 ALA B N 1
ATOM 6904 C CA . ALA B 1 328 ? -0.843 17.906 -3.762 1 87 328 ALA B CA 1
ATOM 6905 C C . ALA B 1 328 ? -1.916 17.266 -2.885 1 87 328 ALA B C 1
ATOM 6907 O O . ALA B 1 328 ? -2.395 16.172 -3.18 1 87 328 ALA B O 1
ATOM 6908 N N . PHE B 1 329 ? -2.387 17.906 -1.93 1 88.19 329 PHE B N 1
ATOM 6909 C CA . PHE B 1 329 ? -3.236 17.328 -0.899 1 88.19 329 PHE B CA 1
ATOM 6910 C C . PHE B 1 329 ? -4.691 17.297 -1.35 1 88.19 329 PHE B C 1
ATOM 6912 O O . PHE B 1 329 ? -5.535 16.656 -0.707 1 88.19 329 PHE B O 1
ATOM 6919 N N . ASP B 1 330 ? -4.945 17.891 -2.541 1 88.75 330 ASP B N 1
ATOM 6920 C CA . ASP B 1 330 ? -6.305 17.906 -3.072 1 88.75 330 ASP B CA 1
ATOM 6921 C C . ASP B 1 330 ? -6.609 16.625 -3.844 1 88.75 330 ASP B C 1
ATOM 6923 O O . ASP B 1 330 ? -7.777 16.297 -4.074 1 88.75 330 ASP B O 1
ATOM 6927 N N . ALA B 1 331 ? -5.562 15.969 -4.129 1 87.69 331 ALA B N 1
ATOM 6928 C CA . ALA B 1 331 ? -5.746 14.758 -4.914 1 87.69 331 ALA B CA 1
ATOM 6929 C C . ALA B 1 331 ? -6.301 13.625 -4.051 1 87.69 331 ALA B C 1
ATOM 6931 O O . ALA B 1 331 ? -6.141 13.633 -2.828 1 87.69 331 ALA B O 1
ATOM 6932 N N . ARG B 1 332 ? -7.105 12.695 -4.758 1 90.81 332 ARG B N 1
ATOM 6933 C CA . ARG B 1 332 ? -7.637 11.5 -4.105 1 90.81 332 ARG B CA 1
ATOM 6934 C C . ARG B 1 332 ? -7.43 10.266 -4.973 1 90.81 332 ARG B C 1
ATOM 6936 O O . ARG B 1 332 ? -7.332 10.375 -6.199 1 90.81 332 ARG B O 1
ATOM 6943 N N . VAL B 1 333 ? -7.203 9.148 -4.32 1 88.88 333 VAL B N 1
ATOM 6944 C CA . VAL B 1 333 ? -7.039 7.906 -5.066 1 88.88 333 VAL B CA 1
ATOM 6945 C C . VAL B 1 333 ? -8.227 6.988 -4.809 1 88.88 333 VAL B C 1
ATOM 6947 O O . VAL B 1 333 ? -8.641 6.797 -3.66 1 88.88 333 VAL B O 1
ATOM 6950 N N . ASP B 1 334 ? -8.883 6.484 -5.969 1 87.31 334 ASP B N 1
ATOM 6951 C CA . ASP B 1 334 ? -9.984 5.523 -5.895 1 87.31 334 ASP B CA 1
ATOM 6952 C C . ASP B 1 334 ? -9.586 4.184 -6.508 1 87.31 334 ASP B C 1
ATOM 6954 O O . ASP B 1 334 ? -9.195 4.121 -7.676 1 87.31 334 ASP B O 1
ATOM 6958 N N . VAL B 1 335 ? -9.469 3.242 -5.566 1 83.5 335 VAL B N 1
ATOM 6959 C CA . VAL B 1 335 ? -9.125 1.913 -6.066 1 83.5 335 VAL B CA 1
ATOM 6960 C C . VAL B 1 335 ? -10.344 0.994 -5.957 1 83.5 335 VAL B C 1
ATOM 6962 O O . VAL B 1 335 ? -11.094 1.061 -4.98 1 83.5 335 VAL B O 1
ATOM 6965 N N . ASP B 1 336 ? -10.711 0.255 -7.012 1 82.31 336 ASP B N 1
ATOM 6966 C CA . ASP B 1 336 ? -11.852 -0.655 -7.078 1 82.31 336 ASP B CA 1
ATOM 6967 C C . ASP B 1 336 ? -11.461 -2.057 -6.613 1 82.31 336 ASP B C 1
ATOM 6969 O O . ASP B 1 336 ? -11.477 -3.004 -7.398 1 82.31 336 ASP B O 1
ATOM 6973 N N . THR B 1 337 ? -10.93 -2.154 -5.469 1 81.06 337 THR B N 1
ATOM 6974 C CA . THR B 1 337 ? -10.586 -3.449 -4.891 1 81.06 337 THR B CA 1
ATOM 6975 C C . THR B 1 337 ? -11.07 -3.541 -3.447 1 81.06 337 THR B C 1
ATOM 6977 O O . THR B 1 337 ? -11.445 -2.531 -2.844 1 81.06 337 THR B O 1
ATOM 6980 N N . ARG B 1 338 ? -11.398 -4.602 -2.926 1 86.31 338 ARG B N 1
ATOM 6981 C CA . ARG B 1 338 ? -11.852 -4.801 -1.552 1 86.31 338 ARG B CA 1
ATOM 6982 C C . ARG B 1 338 ? -10.82 -5.578 -0.744 1 86.31 338 ARG B C 1
ATOM 6984 O O . ARG B 1 338 ? -11.172 -6.5 -0.002 1 86.31 338 ARG B O 1
ATOM 6991 N N . ASP B 1 339 ? -9.438 -5.379 -1.024 1 87.88 339 ASP B N 1
ATOM 6992 C CA . ASP B 1 339 ? -8.344 -6.02 -0.304 1 87.88 339 ASP B CA 1
ATOM 6993 C C . ASP B 1 339 ? -7.527 -4.996 0.482 1 87.88 339 ASP B C 1
ATOM 6995 O O . ASP B 1 339 ? -8.023 -3.914 0.8 1 87.88 339 ASP B O 1
ATOM 6999 N N . GLU B 1 340 ? -6.324 -5.383 0.875 1 86.62 340 GLU B N 1
ATOM 7000 C CA . GLU B 1 340 ? -5.461 -4.531 1.689 1 86.62 340 GLU B CA 1
ATOM 7001 C C . GLU B 1 340 ? -5.086 -3.252 0.947 1 86.62 340 GLU B C 1
ATOM 7003 O O . GLU B 1 340 ? -4.852 -2.213 1.568 1 86.62 340 GLU B O 1
ATOM 7008 N N . ILE B 1 341 ? -5.113 -3.322 -0.353 1 86.88 341 ILE B N 1
ATOM 7009 C CA . ILE B 1 341 ? -4.754 -2.156 -1.154 1 86.88 341 ILE B CA 1
ATOM 7010 C C . ILE B 1 341 ? -5.82 -1.074 -0.998 1 86.88 341 ILE B C 1
ATOM 7012 O O . ILE B 1 341 ? -5.5 0.114 -0.92 1 86.88 341 ILE B O 1
ATOM 7016 N N . ALA B 1 342 ? -7.043 -1.499 -0.944 1 86.5 342 ALA B N 1
ATOM 7017 C CA . ALA B 1 342 ? -8.141 -0.553 -0.753 1 86.5 342 ALA B CA 1
ATOM 7018 C C . ALA B 1 342 ? -8.016 0.169 0.585 1 86.5 342 ALA B C 1
ATOM 7020 O O . ALA B 1 342 ? -8.305 1.364 0.682 1 86.5 342 ALA B O 1
ATOM 7021 N N . LEU B 1 343 ? -7.629 -0.563 1.55 1 85.5 343 LEU B N 1
ATOM 7022 C CA . LEU B 1 343 ? -7.465 0.022 2.875 1 85.5 343 LEU B CA 1
ATOM 7023 C C . LEU B 1 343 ? -6.34 1.05 2.881 1 85.5 343 LEU B C 1
ATOM 7025 O O . LEU B 1 343 ? -6.469 2.115 3.488 1 85.5 343 LEU B O 1
ATOM 7029 N N . VAL B 1 344 ? -5.266 0.76 2.314 1 87.62 344 VAL B N 1
ATOM 7030 C CA . VAL B 1 344 ? -4.137 1.68 2.234 1 87.62 344 VAL B CA 1
ATOM 7031 C C . VAL B 1 344 ? -4.547 2.936 1.469 1 87.62 344 VAL B C 1
ATOM 7033 O O . VAL B 1 344 ? -4.223 4.055 1.879 1 87.62 344 VAL B O 1
ATOM 7036 N N . ALA B 1 345 ? -5.242 2.73 0.369 1 89.38 345 ALA B N 1
ATOM 7037 C CA . ALA B 1 345 ? -5.707 3.857 -0.435 1 89.38 345 ALA B CA 1
ATOM 7038 C C . ALA B 1 345 ? -6.594 4.785 0.386 1 89.38 345 ALA B C 1
ATOM 7040 O O . ALA B 1 345 ? -6.445 6.008 0.328 1 89.38 345 ALA B O 1
ATOM 7041 N N . ALA B 1 346 ? -7.473 4.227 1.138 1 86.81 346 ALA B N 1
ATOM 7042 C CA . ALA B 1 346 ? -8.375 5.012 1.973 1 86.81 346 ALA B CA 1
ATOM 7043 C C . ALA B 1 346 ? -7.602 5.805 3.023 1 86.81 346 ALA B C 1
ATOM 7045 O O . ALA B 1 346 ? -7.922 6.961 3.299 1 86.81 346 ALA B O 1
ATOM 7046 N N . THR B 1 347 ? -6.684 5.195 3.594 1 84.69 347 THR B N 1
ATOM 7047 C CA . THR B 1 347 ? -5.883 5.855 4.621 1 84.69 347 THR B CA 1
ATOM 7048 C C . THR B 1 347 ? -5.074 7 4.023 1 84.69 347 THR B C 1
ATOM 7050 O O . THR B 1 347 ? -4.926 8.055 4.645 1 84.69 347 THR B O 1
ATOM 7053 N N . LEU B 1 348 ? -4.508 6.758 2.918 1 87.5 348 LEU B N 1
ATOM 7054 C CA . LEU B 1 348 ? -3.77 7.816 2.236 1 87.5 348 LEU B CA 1
ATOM 7055 C C . LEU B 1 348 ? -4.684 8.992 1.9 1 87.5 348 LEU B C 1
ATOM 7057 O O . LEU B 1 348 ? -4.27 10.148 1.987 1 87.5 348 LEU B O 1
ATOM 7061 N N . ASN B 1 349 ? -5.871 8.727 1.513 1 89.62 349 ASN B N 1
ATOM 7062 C CA . ASN B 1 349 ? -6.855 9.773 1.274 1 89.62 349 ASN B CA 1
ATOM 7063 C C . ASN B 1 349 ? -7.141 10.57 2.543 1 89.62 349 ASN B C 1
ATOM 7065 O O . ASN B 1 349 ? -7.246 11.797 2.5 1 89.62 349 ASN B O 1
ATOM 7069 N N . ASP B 1 350 ? -7.258 9.867 3.598 1 88.94 350 ASP B N 1
ATOM 7070 C CA . ASP B 1 350 ? -7.484 10.516 4.883 1 88.94 350 ASP B CA 1
ATOM 7071 C C . ASP B 1 350 ? -6.309 11.414 5.262 1 88.94 350 ASP B C 1
ATOM 7073 O O . ASP B 1 350 ? -6.5 12.523 5.766 1 88.94 350 ASP B O 1
ATOM 7077 N N . ALA B 1 351 ? -5.156 10.898 5.094 1 85.44 351 ALA B N 1
ATOM 7078 C CA . ALA B 1 351 ? -3.951 11.672 5.391 1 85.44 351 ALA B CA 1
ATOM 7079 C C . ALA B 1 351 ? -3.889 12.938 4.543 1 85.44 351 ALA B C 1
ATOM 7081 O O . ALA B 1 351 ? -3.512 14 5.031 1 85.44 351 ALA B O 1
ATOM 7082 N N . ALA B 1 352 ? -4.215 12.758 3.297 1 88.69 352 ALA B N 1
ATOM 7083 C CA . ALA B 1 352 ? -4.242 13.922 2.406 1 88.69 352 ALA B CA 1
ATOM 7084 C C . ALA B 1 352 ? -5.238 14.969 2.896 1 88.69 352 ALA B C 1
ATOM 7086 O O . ALA B 1 352 ? -4.945 16.156 2.895 1 88.69 352 ALA B O 1
ATOM 7087 N N . ALA B 1 353 ? -6.379 14.539 3.258 1 90.06 353 ALA B N 1
ATOM 7088 C CA . ALA B 1 353 ? -7.41 15.43 3.779 1 90.06 353 ALA B CA 1
ATOM 7089 C C . ALA B 1 353 ? -6.941 16.125 5.055 1 90.06 353 ALA B C 1
ATOM 7091 O O . ALA B 1 353 ? -7.164 17.328 5.238 1 90.06 353 ALA B O 1
ATOM 7092 N N . ASP B 1 354 ? -6.34 15.375 5.914 1 89.31 354 ASP B N 1
ATOM 7093 C CA . ASP B 1 354 ? -5.844 15.906 7.18 1 89.31 354 ASP B CA 1
ATOM 7094 C C . ASP B 1 354 ? -4.734 16.938 6.945 1 89.31 354 ASP B C 1
ATOM 7096 O O . ASP B 1 354 ? -4.676 17.953 7.625 1 89.31 354 ASP B O 1
ATOM 7100 N N . LEU B 1 355 ? -3.875 16.625 6.055 1 88.56 355 LEU B N 1
ATOM 7101 C CA . LEU B 1 355 ? -2.779 17.531 5.738 1 88.56 355 LEU B CA 1
ATOM 7102 C C . LEU B 1 355 ? -3.309 18.828 5.129 1 88.56 355 LEU B C 1
ATOM 7104 O O . LEU B 1 355 ? -2.816 19.906 5.445 1 88.56 355 LEU B O 1
ATOM 7108 N N . LYS B 1 356 ? -4.312 18.75 4.281 1 91.44 356 LYS B N 1
ATOM 7109 C CA . LYS B 1 356 ? -4.949 19.938 3.717 1 91.44 356 LYS B CA 1
ATOM 7110 C C . LYS B 1 356 ? -5.59 20.781 4.809 1 91.44 356 LYS B C 1
ATOM 7112 O O . LYS B 1 356 ? -5.402 22 4.844 1 91.44 356 LYS B O 1
ATOM 7117 N N . ALA B 1 357 ? -6.316 20.141 5.684 1 91.31 357 ALA B N 1
ATOM 7118 C CA . ALA B 1 357 ? -6.969 20.812 6.797 1 91.31 357 ALA B CA 1
ATOM 7119 C C . ALA B 1 357 ? -5.945 21.5 7.699 1 91.31 357 ALA B C 1
ATOM 7121 O O . ALA B 1 357 ? -6.18 22.609 8.188 1 91.31 357 ALA B O 1
ATOM 7122 N N . SER B 1 358 ? -4.844 20.812 7.918 1 90.5 358 SER B N 1
ATOM 7123 C CA . SER B 1 358 ? -3.791 21.375 8.758 1 90.5 358 SER B CA 1
ATOM 7124 C C . SER B 1 358 ? -3.168 22.609 8.109 1 90.5 358 SER B C 1
ATOM 7126 O O . SER B 1 358 ? -2.895 23.609 8.789 1 90.5 358 SER B O 1
ATOM 7128 N N . GLU B 1 359 ? -2.965 22.594 6.859 1 91.25 359 GLU B N 1
ATOM 7129 C CA . GLU B 1 359 ? -2.402 23.734 6.145 1 91.25 359 GLU B CA 1
ATOM 7130 C C . GLU B 1 359 ? -3.338 24.953 6.211 1 91.25 359 GLU B C 1
ATOM 7132 O O . GLU B 1 359 ? -2.883 26.078 6.359 1 91.25 359 GLU B O 1
ATOM 7137 N N . GLU B 1 360 ? -4.57 24.734 6.055 1 92.38 360 GLU B N 1
ATOM 7138 C CA . GLU B 1 360 ? -5.562 25.812 6.133 1 92.38 360 GLU B CA 1
ATOM 7139 C C . GLU B 1 360 ? -5.637 26.391 7.543 1 92.38 360 GLU B C 1
ATOM 7141 O O . GLU B 1 360 ? -5.762 27.594 7.715 1 92.38 360 GLU B O 1
ATOM 7146 N N . GLN B 1 361 ? -5.543 25.5 8.477 1 92.12 361 GLN B N 1
ATOM 7147 C CA . GLN B 1 361 ? -5.594 25.953 9.867 1 92.12 361 GLN B CA 1
ATOM 7148 C C . GLN B 1 361 ? -4.367 26.781 10.219 1 92.12 361 GLN B C 1
ATOM 7150 O O . GLN B 1 361 ? -4.477 27.797 10.922 1 92.12 361 GLN B O 1
ATOM 7155 N N . ILE B 1 362 ? -3.242 26.344 9.75 1 91.62 362 ILE B N 1
ATOM 7156 C CA . ILE B 1 362 ? -2.014 27.094 9.984 1 91.62 362 ILE B CA 1
ATOM 7157 C C . ILE B 1 362 ? -2.123 28.484 9.344 1 91.62 362 ILE B C 1
ATOM 7159 O O . ILE B 1 362 ? -1.804 29.5 9.977 1 91.62 362 ILE B O 1
ATOM 7163 N N . ALA B 1 363 ? -2.576 28.547 8.156 1 91.81 363 ALA B N 1
ATOM 7164 C CA . ALA B 1 363 ? -2.744 29.812 7.445 1 91.81 363 ALA B CA 1
ATOM 7165 C C . ALA B 1 363 ? -3.695 30.734 8.203 1 91.81 363 ALA B C 1
ATOM 7167 O O . ALA B 1 363 ? -3.451 31.938 8.297 1 91.81 363 ALA B O 1
ATOM 7168 N N . ARG B 1 364 ? -4.719 30.172 8.711 1 91.12 364 ARG B N 1
ATOM 7169 C CA . ARG B 1 364 ? -5.703 30.938 9.469 1 91.12 364 ARG B CA 1
ATOM 7170 C C . ARG B 1 364 ? -5.086 31.516 10.742 1 91.12 364 ARG B C 1
ATOM 7172 O O . ARG B 1 364 ? -5.301 32.688 11.07 1 91.12 364 ARG B O 1
ATOM 7179 N N . GLU B 1 365 ? -4.336 30.672 11.422 1 91.06 365 GLU B N 1
ATOM 7180 C CA . GLU B 1 365 ? -3.723 31.125 12.672 1 91.06 365 GLU B CA 1
ATOM 7181 C C . GLU B 1 365 ? -2.682 32.219 12.414 1 91.06 365 GLU B C 1
ATOM 7183 O O . GLU B 1 365 ? -2.541 33.125 13.211 1 91.06 365 GLU B O 1
ATOM 7188 N N . ILE B 1 366 ? -1.974 32.156 11.344 1 90.5 366 ILE B N 1
ATOM 7189 C CA . ILE B 1 366 ? -0.979 33.156 10.977 1 90.5 366 ILE B CA 1
ATOM 7190 C C . ILE B 1 366 ? -1.673 34.469 10.664 1 90.5 366 ILE B C 1
ATOM 7192 O O . ILE B 1 366 ? -1.189 35.562 11.055 1 90.5 366 ILE B O 1
ATOM 7196 N N . GLU B 1 367 ? -2.746 34.406 10.008 1 90.94 367 GLU B N 1
ATOM 7197 C CA . GLU B 1 367 ? -3.514 35.625 9.688 1 90.94 367 GLU B CA 1
ATOM 7198 C C . GLU B 1 367 ? -4.039 36.281 10.945 1 90.94 367 GLU B C 1
ATOM 7200 O O . GLU B 1 367 ? -3.992 37.531 11.062 1 90.94 367 GLU B O 1
ATOM 7205 N N . ILE B 1 368 ? -4.574 35.438 11.828 1 90.75 368 ILE B N 1
ATOM 7206 C CA . ILE B 1 368 ? -5.094 35.969 13.086 1 90.75 368 ILE B CA 1
ATOM 7207 C C . ILE B 1 368 ? -3.965 36.625 13.867 1 90.75 368 ILE B C 1
ATOM 7209 O O . ILE B 1 368 ? -4.133 37.719 14.398 1 90.75 368 ILE B O 1
ATOM 7213 N N . ARG B 1 369 ? -2.871 35.969 13.906 1 87.62 369 ARG B N 1
ATOM 7214 C CA . ARG B 1 369 ? -1.705 36.5 14.594 1 87.62 369 ARG B CA 1
ATOM 7215 C C . ARG B 1 369 ? -1.288 37.844 13.992 1 87.62 369 ARG B C 1
ATOM 7217 O O . ARG B 1 369 ? -0.974 38.781 14.719 1 87.62 369 ARG B O 1
ATOM 7224 N N . ALA B 1 370 ? -1.237 37.906 12.695 1 88 370 ALA B N 1
ATOM 7225 C CA . ALA B 1 370 ? -0.86 39.125 12.016 1 88 370 ALA B CA 1
ATOM 7226 C C . ALA B 1 370 ? -1.833 40.25 12.344 1 88 370 ALA B C 1
ATOM 7228 O O . ALA B 1 370 ? -1.418 41.406 12.562 1 88 370 ALA B O 1
ATOM 7229 N N . ASP B 1 371 ? -3.1 39.906 12.344 1 89.12 371 ASP B N 1
ATOM 7230 C CA . ASP B 1 371 ? -4.125 40.906 12.648 1 89.12 371 ASP B CA 1
ATOM 7231 C C . ASP B 1 371 ? -3.996 41.406 14.086 1 89.12 371 ASP B C 1
ATOM 7233 O O . ASP B 1 371 ? -4.098 42.625 14.336 1 89.12 371 ASP B O 1
ATOM 7237 N N . LEU B 1 372 ? -3.744 40.531 15.062 1 90.19 372 LEU B N 1
ATOM 7238 C CA . LEU B 1 372 ? -3.572 40.938 16.453 1 90.19 372 LEU B CA 1
ATOM 7239 C C . LEU B 1 372 ? -2.295 41.75 16.641 1 90.19 372 LEU B C 1
ATOM 7241 O O . LEU B 1 372 ? -2.26 42.688 17.438 1 90.19 372 LEU B O 1
ATOM 7245 N N . GLY B 1 373 ? -1.297 41.406 15.914 1 89.19 373 GLY B N 1
ATOM 7246 C CA . GLY B 1 373 ? -0.01 42.062 15.992 1 89.19 373 GLY B CA 1
ATOM 7247 C C . GLY B 1 373 ? -0.081 43.531 15.617 1 89.19 373 GLY B C 1
ATOM 7248 O O . GLY B 1 373 ? 0.728 44.344 16.078 1 89.19 373 GLY B O 1
ATOM 7249 N N . ARG B 1 374 ? -1.042 43.938 14.812 1 86.69 374 ARG B N 1
ATOM 7250 C CA . ARG B 1 374 ? -1.186 45.312 14.367 1 86.69 374 ARG B CA 1
ATOM 7251 C C . ARG B 1 374 ? -1.61 46.219 15.523 1 86.69 374 ARG B C 1
ATOM 7253 O O . ARG B 1 374 ? -1.492 47.438 15.43 1 86.69 374 ARG B O 1
ATOM 7260 N N . TYR B 1 375 ? -2.066 45.688 16.594 1 88.38 375 TYR B N 1
ATOM 7261 C CA . TYR B 1 375 ? -2.518 46.438 17.75 1 88.38 375 TYR B CA 1
ATOM 7262 C C . TYR B 1 375 ? -1.409 46.562 18.781 1 88.38 375 TYR B C 1
ATOM 7264 O O . TYR B 1 375 ? -1.62 47.125 19.859 1 88.38 375 TYR B O 1
ATOM 7272 N N . LEU B 1 376 ? -0.261 46 18.469 1 87.19 376 LEU B N 1
ATOM 7273 C CA . LEU B 1 376 ? 0.853 45.969 19.406 1 87.19 376 LEU B CA 1
ATOM 7274 C C . LEU B 1 376 ? 2.1 46.594 18.797 1 87.19 376 LEU B C 1
ATOM 7276 O O . LEU B 1 376 ? 2.225 46.688 17.578 1 87.19 376 LEU B O 1
ATOM 7280 N N . PRO B 1 377 ? 3.014 47.125 19.688 1 83.62 377 PRO B N 1
ATOM 7281 C CA . PRO B 1 377 ? 4.312 47.562 19.156 1 83.62 377 PRO B CA 1
ATOM 7282 C C . PRO B 1 377 ? 5.059 46.438 18.453 1 83.62 377 PRO B C 1
ATOM 7284 O O . PRO B 1 377 ? 5.035 45.281 18.922 1 83.62 377 PRO B O 1
ATOM 7287 N N . GLU B 1 378 ? 5.664 46.75 17.359 1 83.62 378 GLU B N 1
ATOM 7288 C CA . GLU B 1 378 ? 6.316 45.75 16.5 1 83.62 378 GLU B CA 1
ATOM 7289 C C . GLU B 1 378 ? 7.348 44.938 17.266 1 83.62 378 GLU B C 1
ATOM 7291 O O . GLU B 1 378 ? 7.414 43.719 17.125 1 83.62 378 GLU B O 1
ATOM 7296 N N . ASP B 1 379 ? 8.148 45.656 18.031 1 84.5 379 ASP B N 1
ATOM 7297 C CA . ASP B 1 379 ? 9.219 44.969 18.766 1 84.5 379 ASP B CA 1
ATOM 7298 C C . ASP B 1 379 ? 8.641 44 19.781 1 84.5 379 ASP B C 1
ATOM 7300 O O . ASP B 1 379 ? 9.242 42.969 20.047 1 84.5 379 ASP B O 1
ATOM 7304 N N . LEU B 1 380 ? 7.539 44.344 20.328 1 86.12 380 LEU B N 1
ATOM 7305 C CA . LEU B 1 380 ? 6.891 43.438 21.266 1 86.12 380 LEU B CA 1
ATOM 7306 C C . LEU B 1 380 ? 6.387 42.188 20.562 1 86.12 380 LEU B C 1
ATOM 7308 O O . LEU B 1 380 ? 6.539 41.062 21.078 1 86.12 380 LEU B O 1
ATOM 7312 N N . VAL B 1 381 ? 5.766 42.375 19.438 1 88.94 381 VAL B N 1
ATOM 7313 C CA . VAL B 1 381 ? 5.277 41.25 18.656 1 88.94 381 VAL B CA 1
ATOM 7314 C C . VAL B 1 381 ? 6.43 40.281 18.328 1 88.94 381 VAL B C 1
ATOM 7316 O O . VAL B 1 381 ? 6.309 39.094 18.484 1 88.94 381 VAL B O 1
ATOM 7319 N N . ASP B 1 382 ? 7.516 40.875 17.875 1 88.31 382 ASP B N 1
ATOM 7320 C CA . ASP B 1 382 ? 8.688 40.062 17.531 1 88.31 382 ASP B CA 1
ATOM 7321 C C . ASP B 1 382 ? 9.195 39.281 18.734 1 88.31 382 ASP B C 1
ATOM 7323 O O . ASP B 1 382 ? 9.555 38.094 18.609 1 88.31 382 ASP B O 1
ATOM 7327 N N . ASN B 1 383 ? 9.156 39.906 19.875 1 87.81 383 ASN B N 1
ATOM 7328 C CA . ASN B 1 383 ? 9.625 39.25 21.094 1 87.81 383 ASN B CA 1
ATOM 7329 C C . ASN B 1 383 ? 8.695 38.094 21.516 1 87.81 383 ASN B C 1
ATOM 7331 O O . ASN B 1 383 ? 9.156 37.062 22 1 87.81 383 ASN B O 1
ATOM 7335 N N . VAL B 1 384 ? 7.43 38.312 21.359 1 88.81 384 VAL B N 1
ATOM 7336 C CA . VAL B 1 384 ? 6.457 37.281 21.719 1 88.81 384 VAL B CA 1
ATOM 7337 C C . VAL B 1 384 ? 6.594 36.094 20.781 1 88.81 384 VAL B C 1
ATOM 7339 O O . VAL B 1 384 ? 6.555 34.938 21.219 1 88.81 384 VAL B O 1
ATOM 7342 N N . VAL B 1 385 ? 6.805 36.406 19.547 1 88.69 385 VAL B N 1
ATOM 7343 C CA . VAL B 1 385 ? 6.934 35.375 18.531 1 88.69 385 VAL B CA 1
ATOM 7344 C C . VAL B 1 385 ? 8.203 34.562 18.781 1 88.69 385 VAL B C 1
ATOM 7346 O O . VAL B 1 385 ? 8.211 33.344 18.625 1 88.69 385 VAL B O 1
ATOM 7349 N N . ARG B 1 386 ? 9.242 35.219 19.219 1 90.38 386 ARG B N 1
ATOM 7350 C CA . ARG B 1 386 ? 10.523 34.562 19.453 1 90.38 386 ARG B CA 1
ATOM 7351 C C . ARG B 1 386 ? 10.562 33.938 20.844 1 90.38 386 ARG B C 1
ATOM 7353 O O . ARG B 1 386 ? 11.539 33.281 21.203 1 90.38 386 ARG B O 1
ATOM 7360 N N . ARG B 1 387 ? 9.547 34.094 21.609 1 84.25 387 ARG B N 1
ATOM 7361 C CA . ARG B 1 387 ? 9.438 33.562 22.969 1 84.25 387 ARG B CA 1
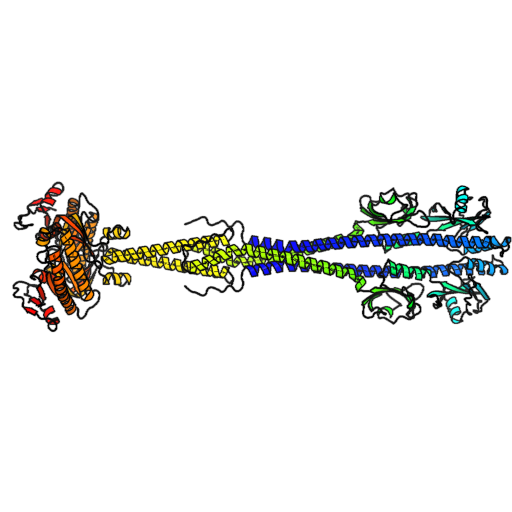ATOM 7362 C C . ARG B 1 387 ? 10.484 34.156 23.891 1 84.25 387 ARG B C 1
ATOM 7364 O O . ARG B 1 387 ? 11.062 33.469 24.719 1 84.25 387 ARG B O 1
ATOM 7371 N N . GLU B 1 388 ? 10.727 35.344 23.641 1 80.44 388 GLU B N 1
ATOM 7372 C CA . GLU B 1 388 ? 11.703 36.062 24.438 1 80.44 388 GLU B CA 1
ATOM 7373 C C . GLU B 1 388 ? 11.016 37.062 25.359 1 80.44 388 GLU B C 1
ATOM 7375 O O . GLU B 1 388 ? 11.672 37.719 26.203 1 80.44 388 GLU B O 1
ATOM 7380 N N . GLN B 1 389 ? 9.773 37.188 25.156 1 77.31 389 GLN B N 1
ATOM 7381 C CA . GLN B 1 389 ? 9.016 38.125 25.953 1 77.31 389 GLN B CA 1
ATOM 7382 C C . GLN B 1 389 ? 8.547 37.531 27.266 1 77.31 389 GLN B C 1
ATOM 7384 O O . GLN B 1 389 ? 7.938 36.469 27.281 1 77.31 389 GLN B O 1
ATOM 7389 N N . ALA B 1 390 ? 8.992 38.156 28.375 1 78.44 390 ALA B N 1
ATOM 7390 C CA . ALA B 1 390 ? 8.438 37.75 29.672 1 78.44 390 ALA B CA 1
ATOM 7391 C C . ALA B 1 390 ? 6.957 38.094 29.766 1 78.44 390 ALA B C 1
ATOM 7393 O O . ALA B 1 390 ? 6.555 39.219 29.469 1 78.44 390 ALA B O 1
ATOM 7394 N N . MET B 1 391 ? 6.16 37.125 30.016 1 77.56 391 MET B N 1
ATOM 7395 C CA . MET B 1 391 ? 4.715 37.344 30.047 1 77.56 391 MET B CA 1
ATOM 7396 C C . MET B 1 391 ? 4.254 37.688 31.469 1 77.56 391 MET B C 1
ATOM 7398 O O . MET B 1 391 ? 3.09 38.031 31.672 1 77.56 391 MET B O 1
ATOM 7402 N N . ALA B 1 392 ? 5.164 37.719 32.375 1 82.94 392 ALA B N 1
ATOM 7403 C CA . ALA B 1 392 ? 4.797 38.062 33.75 1 82.94 392 ALA B CA 1
ATOM 7404 C C . ALA B 1 392 ? 4.652 39.562 33.938 1 82.94 392 ALA B C 1
ATOM 7406 O O . ALA B 1 392 ? 5.348 40.344 33.281 1 82.94 392 ALA B O 1
ATOM 7407 N N . LEU B 1 393 ? 3.727 39.938 34.781 1 88.12 393 LEU B N 1
ATOM 7408 C CA . LEU B 1 393 ? 3.568 41.344 35.156 1 88.12 393 LEU B CA 1
ATOM 7409 C C . LEU B 1 393 ? 4.805 41.844 35.875 1 88.12 393 LEU B C 1
ATOM 7411 O O . LEU B 1 393 ? 5.41 41.125 36.656 1 88.12 393 LEU B O 1
ATOM 7415 N N . GLY B 1 394 ? 5.141 42.906 35.562 1 84.69 394 GLY B N 1
ATOM 7416 C CA . GLY B 1 394 ? 6.316 43.5 36.188 1 84.69 394 GLY B CA 1
ATOM 7417 C C . GLY B 1 394 ? 7.141 44.312 35.219 1 84.69 394 GLY B C 1
ATOM 7418 O O . GLY B 1 394 ? 6.691 44.625 34.094 1 84.69 394 GLY B O 1
ATOM 7419 N N . GLY B 1 395 ? 8.289 44.812 35.656 1 85.12 395 GLY B N 1
ATOM 7420 C CA . GLY B 1 395 ? 9.172 45.656 34.844 1 85.12 395 GLY B CA 1
ATOM 7421 C C . GLY B 1 395 ? 10.555 45.781 35.438 1 85.12 395 GLY B C 1
ATOM 7422 O O . GLY B 1 395 ? 10.844 45.25 36.5 1 85.12 395 GLY B O 1
ATOM 7423 N N . GLU B 1 396 ? 11.359 46.281 34.688 1 86.44 396 GLU B N 1
ATOM 7424 C CA . GLU B 1 396 ? 12.734 46.562 35.125 1 86.44 396 GLU B CA 1
ATOM 7425 C C . GLU B 1 396 ? 13.047 48.062 35.031 1 86.44 396 GLU B C 1
ATOM 7427 O O . GLU B 1 396 ? 12.539 48.75 34.156 1 86.44 396 GLU B O 1
ATOM 7432 N N . ARG B 1 397 ? 13.859 48.438 36.031 1 89.5 397 ARG B N 1
ATOM 7433 C CA . ARG B 1 397 ? 14.328 49.812 36 1 89.5 397 ARG B CA 1
ATOM 7434 C C . ARG B 1 397 ? 15.305 50.031 34.844 1 89.5 397 ARG B C 1
ATOM 7436 O O . ARG B 1 397 ? 16.266 49.281 34.688 1 89.5 397 ARG B O 1
ATOM 7443 N N . ARG B 1 398 ? 14.961 50.969 34.062 1 91.75 398 ARG B N 1
ATOM 7444 C CA . ARG B 1 398 ? 15.797 51.281 32.906 1 91.75 398 ARG B CA 1
ATOM 7445 C C . ARG B 1 398 ? 15.82 52.781 32.625 1 91.75 398 ARG B C 1
ATOM 7447 O O . ARG B 1 398 ? 14.836 53.469 32.875 1 91.75 398 ARG B O 1
ATOM 7454 N N . LYS B 1 399 ? 16.984 53.219 32.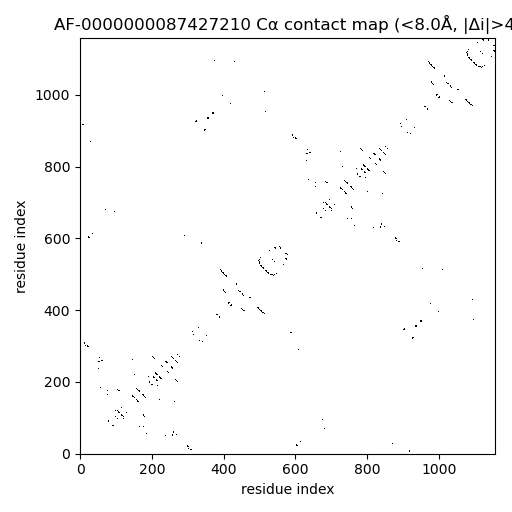156 1 95.19 399 LYS B N 1
ATOM 7455 C CA . LYS B 1 399 ? 17.078 54.562 31.641 1 95.19 399 LYS B CA 1
ATOM 7456 C C . LYS B 1 399 ? 16.469 54.688 30.25 1 95.19 399 LYS B C 1
ATOM 7458 O O . LYS B 1 399 ? 16.859 53.969 29.328 1 95.19 399 LYS B O 1
ATOM 7463 N N . ILE B 1 400 ? 15.445 55.5 30.125 1 96.31 400 ILE B N 1
ATOM 7464 C CA . ILE B 1 400 ? 14.805 55.688 28.828 1 96.31 400 ILE B CA 1
ATOM 7465 C C . ILE B 1 400 ? 14.625 57.188 28.531 1 96.31 400 ILE B C 1
ATOM 7467 O O . ILE B 1 400 ? 14.711 58 29.453 1 96.31 400 ILE B O 1
ATOM 7471 N N . THR B 1 401 ? 14.492 57.531 27.297 1 98.25 401 THR B N 1
ATOM 7472 C CA . THR B 1 401 ? 14.086 58.875 26.859 1 98.25 401 THR B CA 1
ATOM 7473 C C . THR B 1 401 ? 12.633 58.875 26.422 1 98.25 401 THR B C 1
ATOM 7475 O O . THR B 1 401 ? 12.242 58.094 25.547 1 98.25 401 THR B O 1
ATOM 7478 N N . VAL B 1 402 ? 11.867 59.719 27.062 1 97.75 402 VAL B N 1
ATOM 7479 C CA . VAL B 1 402 ? 10.43 59.75 26.828 1 97.75 402 VAL B CA 1
ATOM 7480 C C . VAL B 1 402 ? 10.047 61 26.047 1 97.75 402 VAL B C 1
ATOM 7482 O O . VAL B 1 402 ? 10.57 62.062 26.297 1 97.75 402 VAL B O 1
ATOM 7485 N N . LEU B 1 403 ? 9.195 60.812 25.047 1 98.38 403 LEU B N 1
ATOM 7486 C CA . LEU B 1 403 ? 8.641 61.906 24.25 1 98.38 403 LEU B CA 1
ATOM 7487 C C . LEU B 1 403 ? 7.121 61.906 24.328 1 98.38 403 LEU B C 1
ATOM 7489 O O . LEU B 1 403 ? 6.473 60.875 24.141 1 98.38 403 LEU B O 1
ATOM 7493 N N . PHE B 1 404 ? 6.566 63 24.75 1 97.69 404 PHE B N 1
ATOM 7494 C CA . PHE B 1 404 ? 5.141 63.281 24.609 1 97.69 404 PHE B CA 1
ATOM 7495 C C . PHE B 1 404 ? 4.891 64.312 23.531 1 97.69 404 PHE B C 1
ATOM 7497 O O . PHE B 1 404 ? 5.551 65.375 23.5 1 97.69 404 PHE B O 1
ATOM 7504 N N . ALA B 1 405 ? 4.066 64 22.609 1 97.81 405 ALA B N 1
ATOM 7505 C CA . ALA B 1 405 ? 3.643 64.938 21.562 1 97.81 405 ALA B CA 1
ATOM 7506 C C . ALA B 1 405 ? 2.123 65.125 21.547 1 97.81 405 ALA B C 1
ATOM 7508 O O . ALA B 1 405 ? 1.406 64.125 21.344 1 97.81 405 ALA B O 1
ATOM 7509 N N . ASP B 1 406 ? 1.611 66.188 21.703 1 95.69 406 ASP B N 1
ATOM 7510 C CA . ASP B 1 406 ? 0.177 66.438 21.828 1 95.69 406 ASP B CA 1
ATOM 7511 C C . ASP B 1 406 ? -0.273 67.562 20.859 1 95.69 406 ASP B C 1
ATOM 7513 O O . ASP B 1 406 ? 0.471 68.5 20.594 1 95.69 406 ASP B O 1
ATOM 7517 N N . VAL B 1 407 ? -1.449 67.438 20.375 1 95.25 407 VAL B N 1
ATOM 7518 C CA . VAL B 1 407 ? -2.031 68.438 19.484 1 95.25 407 VAL B CA 1
ATOM 7519 C C . VAL B 1 407 ? -2.484 69.625 20.297 1 95.25 407 VAL B C 1
ATOM 7521 O O . VAL B 1 407 ? -3.223 69.5 21.266 1 95.25 407 VAL B O 1
ATOM 7524 N N . VAL B 1 408 ? -2.008 70.812 19.875 1 93.25 408 VAL B N 1
ATOM 7525 C CA . VAL B 1 408 ? -2.367 72 20.547 1 93.25 408 VAL B CA 1
ATOM 7526 C C . VAL B 1 408 ? -3.787 72.438 20.172 1 93.25 408 VAL B C 1
ATOM 7528 O O . VAL B 1 408 ? -4.145 72.438 18.984 1 93.25 408 VAL B O 1
ATOM 7531 N N . ARG B 1 409 ? -4.633 72.75 21.078 1 88.19 409 ARG B N 1
ATOM 7532 C CA . ARG B 1 409 ? -6.008 73.188 20.875 1 88.19 409 ARG B CA 1
ATOM 7533 C C . ARG B 1 409 ? -6.82 72.125 20.141 1 88.19 409 ARG B C 1
ATOM 7535 O O . ARG B 1 409 ? -7.449 72.438 19.109 1 88.19 409 ARG B O 1
ATOM 7542 N N . PHE B 1 410 ? -6.719 70.938 20.625 1 85.62 410 PHE B N 1
ATOM 7543 C CA . PHE B 1 410 ? -7.438 69.812 20.016 1 85.62 410 PHE B CA 1
ATOM 7544 C C . PHE B 1 410 ? -8.93 69.938 20.281 1 85.62 410 PHE B C 1
ATOM 7546 O O . PHE B 1 410 ? -9.75 69.562 19.422 1 85.62 410 PHE B O 1
ATOM 7553 N N . THR B 1 411 ? -9.273 70.312 21.516 1 79.69 411 THR B N 1
ATOM 7554 C CA . THR B 1 411 ? -10.68 70.438 21.891 1 79.69 411 THR B CA 1
ATOM 7555 C C . THR B 1 411 ? -11.445 71.312 20.938 1 79.69 411 THR B C 1
ATOM 7557 O O . THR B 1 411 ? -12.484 70.938 20.391 1 79.69 411 THR B O 1
ATOM 7560 N N . PRO B 1 412 ? -10.93 72.5 20.688 1 81.69 412 PRO B N 1
ATOM 7561 C CA . PRO B 1 412 ? -11.594 73.312 19.703 1 81.69 412 PRO B CA 1
ATOM 7562 C C . PRO B 1 412 ? -11.656 72.688 18.328 1 81.69 412 PRO B C 1
ATOM 7564 O O . PRO B 1 412 ? -12.625 72.875 17.594 1 81.69 412 PRO B O 1
ATOM 7567 N N . LEU B 1 413 ? -10.656 72 17.969 1 83.38 413 LEU B N 1
ATOM 7568 C CA . LEU B 1 413 ? -10.648 71.312 16.688 1 83.38 413 LEU B CA 1
ATOM 7569 C C . LEU B 1 413 ? -11.812 70.312 16.609 1 83.38 413 LEU B C 1
ATOM 7571 O O . LEU B 1 413 ? -12.469 70.25 15.57 1 83.38 413 LEU B O 1
ATOM 7575 N N . CYS B 1 414 ? -12.086 69.625 17.672 1 79.31 414 CYS B N 1
ATOM 7576 C CA . CYS B 1 414 ? -13.172 68.625 17.734 1 79.31 414 CYS B CA 1
ATOM 7577 C C . CYS B 1 414 ? -14.523 69.312 17.719 1 79.31 414 CYS B C 1
ATOM 7579 O O . CYS B 1 414 ? -15.508 68.75 17.234 1 79.31 414 CYS B O 1
ATOM 7581 N N . GLU B 1 415 ? -14.562 70.5 18.172 1 77.56 415 GLU B N 1
ATOM 7582 C CA . GLU B 1 415 ? -15.82 71.25 18.266 1 77.56 415 GLU B CA 1
ATOM 7583 C C . GLU B 1 415 ? -16.188 71.938 16.938 1 77.56 415 GLU B C 1
ATOM 7585 O O . GLU B 1 415 ? -17.359 72 16.609 1 77.56 415 GLU B O 1
ATOM 7590 N N . HIS B 1 416 ? -15.195 72.25 16.219 1 82.81 416 HIS B N 1
ATOM 7591 C CA . HIS B 1 416 ? -15.438 73.062 15.023 1 82.81 416 HIS B CA 1
ATOM 7592 C C . HIS B 1 416 ? -15.461 72.188 13.766 1 82.81 416 HIS B C 1
ATOM 7594 O O . HIS B 1 416 ? -15.789 72.688 12.68 1 82.81 416 HIS B O 1
ATOM 7600 N N . HIS B 1 417 ? -15.117 71 13.867 1 85.25 417 HIS B N 1
ATOM 7601 C CA . HIS B 1 417 ? -15.07 70.125 12.703 1 85.25 417 HIS B CA 1
ATOM 7602 C C . HIS B 1 417 ? -15.836 68.812 12.953 1 85.25 417 HIS B C 1
ATOM 7604 O O . HIS B 1 417 ? -16.016 68.375 14.102 1 85.25 417 HIS B O 1
ATOM 7610 N N . GLU B 1 418 ? -16.219 68.188 11.914 1 80.31 418 GLU B N 1
ATOM 7611 C CA . GLU B 1 418 ? -16.938 66.938 12.008 1 80.31 418 GLU B CA 1
ATOM 7612 C C . GLU B 1 418 ? -16.031 65.812 12.578 1 80.31 418 GLU B C 1
ATOM 7614 O O . GLU B 1 418 ? -14.836 65.75 12.258 1 80.31 418 GLU B O 1
ATOM 7619 N N . PRO B 1 419 ? -16.594 64.938 13.383 1 79.94 419 PRO B N 1
ATOM 7620 C CA . PRO B 1 419 ? -15.797 63.875 14.016 1 79.94 419 PRO B CA 1
ATOM 7621 C C . PRO B 1 419 ? -15.039 63.031 13 1 79.94 419 PRO B C 1
ATOM 7623 O O . PRO B 1 419 ? -13.914 62.594 13.266 1 79.94 419 PRO B O 1
ATOM 7626 N N . GLU B 1 420 ? -15.648 62.844 11.852 1 79.12 420 GLU B N 1
ATOM 7627 C CA . GLU B 1 420 ? -15.008 62.031 10.82 1 79.12 420 GLU B CA 1
ATOM 7628 C C . GLU B 1 420 ? -13.734 62.688 10.312 1 79.12 420 GLU B C 1
ATOM 7630 O O . GLU B 1 420 ? -12.742 62 10.039 1 79.12 420 GLU B O 1
ATOM 7635 N N . VAL B 1 421 ? -13.867 63.969 10.141 1 85.31 421 VAL B N 1
ATOM 7636 C CA . VAL B 1 421 ? -12.711 64.75 9.68 1 85.31 421 VAL B CA 1
ATOM 7637 C C . VAL B 1 421 ? -11.617 64.688 10.75 1 85.31 421 VAL B C 1
ATOM 7639 O O . VAL B 1 421 ? -10.438 64.5 10.43 1 85.31 421 VAL B O 1
ATOM 7642 N N . VAL B 1 422 ? -11.977 64.875 11.984 1 87 422 VAL B N 1
ATOM 7643 C CA . VAL B 1 422 ? -11.023 64.875 13.094 1 87 422 VAL B CA 1
ATOM 7644 C C . VAL B 1 422 ? -10.305 63.531 13.18 1 87 422 VAL B C 1
ATOM 7646 O O . VAL B 1 422 ? -9.078 63.5 13.336 1 87 422 VAL B O 1
ATOM 7649 N N . VAL B 1 423 ? -11.047 62.5 13.039 1 87.69 423 VAL B N 1
ATOM 7650 C CA . VAL B 1 423 ? -10.469 61.156 13.156 1 87.69 423 VAL B CA 1
ATOM 7651 C C . VAL B 1 423 ? -9.523 60.906 11.984 1 87.69 423 VAL B C 1
ATOM 7653 O O . VAL B 1 423 ? -8.477 60.25 12.156 1 87.69 423 VAL B O 1
ATOM 7656 N N . THR B 1 424 ? -9.891 61.344 10.82 1 89.94 424 THR B N 1
ATOM 7657 C CA . THR B 1 424 ? -9.039 61.188 9.641 1 89.94 424 THR B CA 1
ATOM 7658 C C . THR B 1 424 ? -7.711 61.906 9.828 1 89.94 424 THR B C 1
ATOM 7660 O O . THR B 1 424 ? -6.648 61.344 9.562 1 89.94 424 THR B O 1
ATOM 7663 N N . VAL B 1 425 ? -7.816 63.125 10.242 1 92.56 425 VAL B N 1
ATOM 7664 C CA . VAL B 1 425 ? -6.617 63.938 10.445 1 92.56 425 VAL B CA 1
ATOM 7665 C C . VAL B 1 425 ? -5.754 63.312 11.539 1 92.56 425 VAL B C 1
ATOM 7667 O O . VAL B 1 425 ? -4.531 63.25 11.414 1 92.56 425 VAL B O 1
ATOM 7670 N N . LEU B 1 426 ? -6.395 62.875 12.539 1 93.75 426 LEU B N 1
ATOM 7671 C CA . LEU B 1 426 ? -5.672 62.25 13.648 1 93.75 426 LEU B CA 1
ATOM 7672 C C . LEU B 1 426 ? -4.961 61 13.195 1 93.75 426 LEU B C 1
ATOM 7674 O O . LEU B 1 426 ? -3.811 60.75 13.57 1 93.75 426 LEU B O 1
ATOM 7678 N N . ASN B 1 427 ? -5.594 60.188 12.461 1 93.94 427 ASN B N 1
ATOM 7679 C CA . ASN B 1 427 ? -4.996 58.938 11.977 1 93.94 427 ASN B CA 1
ATOM 7680 C C . ASN B 1 427 ? -3.807 59.219 11.062 1 93.94 427 ASN B C 1
ATOM 7682 O O . ASN B 1 427 ? -2.809 58.5 11.102 1 93.94 427 ASN B O 1
ATOM 7686 N N . GLU B 1 428 ? -3.971 60.188 10.25 1 95.06 428 GLU B N 1
ATOM 7687 C CA . GLU B 1 428 ? -2.854 60.531 9.391 1 95.06 428 GLU B CA 1
ATOM 7688 C C . GLU B 1 428 ? -1.678 61.062 10.203 1 95.06 428 GLU B C 1
ATOM 7690 O O . GLU B 1 428 ? -0.521 60.75 9.914 1 95.06 428 GLU B O 1
ATOM 7695 N N . LEU B 1 429 ? -2.029 61.906 11.164 1 95.75 429 LEU B N 1
ATOM 7696 C CA . LEU B 1 429 ? -1.002 62.406 12.062 1 95.75 429 LEU B CA 1
ATOM 7697 C C . LEU B 1 429 ? -0.284 61.281 12.781 1 95.75 429 LEU B C 1
ATOM 7699 O O . LEU B 1 429 ? 0.948 61.25 12.828 1 95.75 429 LEU B O 1
ATOM 7703 N N . PHE B 1 430 ? -1.027 60.375 13.359 1 96.12 430 PHE B N 1
ATOM 7704 C CA . PHE B 1 430 ? -0.451 59.25 14.094 1 96.12 430 PHE B CA 1
ATOM 7705 C C . PHE B 1 430 ? 0.367 58.375 13.172 1 96.12 430 PHE B C 1
ATOM 7707 O O . PHE B 1 430 ? 1.383 57.812 13.578 1 96.12 430 PHE B O 1
ATOM 7714 N N . THR B 1 431 ? -0.061 58.219 11.938 1 94.75 431 THR B N 1
ATOM 7715 C CA . THR B 1 431 ? 0.698 57.438 10.961 1 94.75 431 THR B CA 1
ATOM 7716 C C . THR B 1 431 ? 2.068 58.062 10.727 1 94.75 431 THR B C 1
ATOM 7718 O O . THR B 1 431 ? 3.084 57.375 10.703 1 94.75 431 THR B O 1
ATOM 7721 N N . LEU B 1 432 ? 1.964 59.344 10.57 1 95.94 432 LEU B N 1
ATOM 7722 C CA . LEU B 1 432 ? 3.201 60.094 10.352 1 95.94 432 LEU B CA 1
ATOM 7723 C C . LEU B 1 432 ? 4.129 59.969 11.555 1 95.94 432 LEU B C 1
ATOM 7725 O O . LEU B 1 432 ? 5.316 59.656 11.398 1 95.94 432 LEU B O 1
ATOM 7729 N N . MET B 1 433 ? 3.631 60.125 12.703 1 96.62 433 MET B N 1
ATOM 7730 C CA . MET B 1 433 ? 4.434 60.094 13.922 1 96.62 433 MET B CA 1
ATOM 7731 C C . MET B 1 433 ? 4.977 58.719 14.188 1 96.62 433 MET B C 1
ATOM 7733 O O . MET B 1 433 ? 6.148 58.562 14.539 1 96.62 433 MET B O 1
ATOM 7737 N N . THR B 1 434 ? 4.137 57.75 14.023 1 95.5 434 THR B N 1
ATOM 7738 C CA . THR B 1 434 ? 4.539 56.375 14.258 1 95.5 434 THR B CA 1
ATOM 7739 C C . THR B 1 434 ? 5.672 55.969 13.312 1 95.5 434 THR B C 1
ATOM 7741 O O . THR B 1 434 ? 6.637 55.312 13.727 1 95.5 434 THR B O 1
ATOM 7744 N N . THR B 1 435 ? 5.543 56.312 12.078 1 95 435 THR B N 1
ATOM 7745 C CA . THR B 1 435 ? 6.559 56 11.078 1 95 435 THR B CA 1
ATOM 7746 C C . THR B 1 435 ? 7.902 56.594 11.469 1 95 435 THR B C 1
ATOM 7748 O O . THR B 1 435 ? 8.938 55.938 11.398 1 95 435 THR B O 1
ATOM 7751 N N . VAL B 1 436 ? 7.867 57.844 11.906 1 96.69 436 VAL B N 1
ATOM 7752 C CA . VAL B 1 436 ? 9.094 58.562 12.266 1 96.69 436 VAL B CA 1
ATOM 7753 C C . VAL B 1 436 ? 9.695 57.938 13.516 1 96.69 436 VAL B C 1
ATOM 7755 O O . VAL B 1 436 ? 10.914 57.719 13.594 1 96.69 436 VAL B O 1
ATOM 7758 N N . ILE B 1 437 ? 8.875 57.625 14.5 1 96.81 437 ILE B N 1
ATOM 7759 C CA . ILE B 1 437 ? 9.336 57.094 15.766 1 96.81 437 ILE B CA 1
ATOM 7760 C C . ILE B 1 437 ? 9.977 55.719 15.523 1 96.81 437 ILE B C 1
ATOM 7762 O O . ILE B 1 437 ? 11.062 55.438 16.031 1 96.81 437 ILE B O 1
ATOM 7766 N N . PHE B 1 438 ? 9.375 54.938 14.68 1 93.31 438 PHE B N 1
ATOM 7767 C CA . PHE B 1 438 ? 9.914 53.625 14.375 1 93.31 438 PHE B CA 1
ATOM 7768 C C . PHE B 1 438 ? 11.227 53.75 13.625 1 93.31 438 PHE B C 1
ATOM 7770 O O . PHE B 1 438 ? 12.188 53.031 13.914 1 93.31 438 PHE B O 1
ATOM 7777 N N . ARG B 1 439 ? 11.273 54.625 12.719 1 94.25 439 ARG B N 1
ATOM 7778 C CA . ARG B 1 439 ? 12.461 54.781 11.883 1 94.25 439 ARG B CA 1
ATOM 7779 C C . ARG B 1 439 ? 13.648 55.281 12.703 1 94.25 439 ARG B C 1
ATOM 7781 O O . ARG B 1 439 ? 14.805 55 12.359 1 94.25 439 ARG B O 1
ATOM 7788 N N . THR B 1 440 ? 13.344 55.906 13.805 1 96.25 440 THR B N 1
ATOM 7789 C CA . THR B 1 440 ? 14.422 56.438 14.648 1 96.25 440 THR B CA 1
ATOM 7790 C C . THR B 1 440 ? 14.695 55.469 15.805 1 96.25 440 THR B C 1
ATOM 7792 O O . THR B 1 440 ? 15.438 55.812 16.734 1 96.25 440 THR B O 1
ATOM 7795 N N . GLY B 1 441 ? 14.039 54.344 15.766 1 93.94 441 GLY B N 1
ATOM 7796 C CA . GLY B 1 441 ? 14.328 53.281 16.734 1 93.94 441 GLY B CA 1
ATOM 7797 C C . GLY B 1 441 ? 13.508 53.406 18 1 93.94 441 GLY B C 1
ATOM 7798 O O . GLY B 1 441 ? 13.836 52.781 19.016 1 93.94 441 GLY B O 1
ATOM 7799 N N . GLY B 1 442 ? 12.516 54.188 17.969 1 95.75 442 GLY B N 1
ATOM 7800 C CA . GLY B 1 442 ? 11.688 54.344 19.156 1 95.75 442 GLY B CA 1
ATOM 7801 C C . GLY B 1 442 ? 10.539 53.375 19.234 1 95.75 442 GLY B C 1
ATOM 7802 O O . GLY B 1 442 ? 10.273 52.656 18.281 1 95.75 442 GLY B O 1
ATOM 7803 N N . THR B 1 443 ? 9.93 53.312 20.438 1 94.19 443 THR B N 1
ATOM 7804 C CA . THR B 1 443 ? 8.742 52.5 20.719 1 94.19 443 THR B CA 1
ATOM 7805 C C . THR B 1 443 ? 7.527 53.406 20.953 1 94.19 443 THR B C 1
ATOM 7807 O O . THR B 1 443 ? 7.555 54.281 21.812 1 94.19 443 THR B O 1
ATOM 7810 N N . VAL B 1 444 ? 6.543 53.188 20.109 1 94.81 444 VAL B N 1
ATOM 7811 C CA . VAL B 1 444 ? 5.293 53.875 20.375 1 94.81 444 VAL B CA 1
ATOM 7812 C C . VAL B 1 444 ? 4.555 53.156 21.516 1 94.81 444 VAL B C 1
ATOM 7814 O O . VAL B 1 444 ? 4.055 52.062 21.344 1 94.81 444 VAL B O 1
ATOM 7817 N N . ASP B 1 445 ? 4.504 53.75 22.641 1 94.06 445 ASP B N 1
ATOM 7818 C CA . ASP B 1 445 ? 3.85 53.188 23.812 1 94.06 445 ASP B CA 1
ATOM 7819 C C . ASP B 1 445 ? 2.334 53.125 23.625 1 94.06 445 ASP B C 1
ATOM 7821 O O . ASP B 1 445 ? 1.745 52.062 23.547 1 94.06 445 ASP B O 1
ATOM 7825 N N . LYS B 1 446 ? 1.725 54.25 23.5 1 93.31 446 LYS B N 1
ATOM 7826 C CA . LYS B 1 446 ? 0.272 54.344 23.375 1 93.31 446 LYS B CA 1
ATOM 7827 C C . LYS B 1 446 ? -0.157 55.688 22.828 1 93.31 446 LYS B C 1
ATOM 7829 O O . LYS B 1 446 ? 0.64 56.625 22.797 1 93.31 446 LYS B O 1
ATOM 7834 N N . PHE B 1 447 ? -1.391 55.719 22.375 1 92.94 447 PHE B N 1
ATOM 7835 C CA . PHE B 1 447 ? -2.09 56.938 21.969 1 92.94 447 PHE B CA 1
ATOM 7836 C C . PHE B 1 447 ? -3.084 57.375 23.047 1 92.94 447 PHE B C 1
ATOM 7838 O O . PHE B 1 447 ? -3.961 56.594 23.438 1 92.94 447 PHE B O 1
ATOM 7845 N N . ILE B 1 448 ? -2.867 58.5 23.531 1 88.88 448 ILE B N 1
ATOM 7846 C CA . ILE B 1 448 ? -3.746 59.031 24.562 1 88.88 448 ILE B CA 1
ATOM 7847 C C . ILE B 1 448 ? -4.578 60.156 24 1 88.88 448 ILE B C 1
ATOM 7849 O O . ILE B 1 448 ? -4.211 61.344 24.156 1 88.88 448 ILE B O 1
ATOM 7853 N N . GLY B 1 449 ? -5.711 59.844 23.453 1 86.88 449 GLY B N 1
ATOM 7854 C CA . GLY B 1 449 ? -6.453 60.875 22.719 1 86.88 449 GLY B CA 1
ATOM 7855 C C . GLY B 1 449 ? -5.707 61.406 21.5 1 86.88 449 GLY B C 1
ATOM 7856 O O . GLY B 1 449 ? -5.504 60.688 20.531 1 86.88 449 GLY B O 1
ATOM 7857 N N . ASP B 1 450 ? -5.297 62.656 21.688 1 90.5 450 ASP B N 1
ATOM 7858 C CA . ASP B 1 450 ? -4.559 63.312 20.625 1 90.5 450 ASP B CA 1
ATOM 7859 C C . ASP B 1 450 ? -3.064 63.344 20.922 1 90.5 450 ASP B C 1
ATOM 7861 O O . ASP B 1 450 ? -2.291 63.969 20.188 1 90.5 450 ASP B O 1
ATOM 7865 N N . CYS B 1 451 ? -2.691 62.656 21.953 1 94.12 451 CYS B N 1
ATOM 7866 C CA . CYS B 1 451 ? -1.302 62.625 22.406 1 94.12 451 CYS B CA 1
ATOM 7867 C C . CYS B 1 451 ? -0.639 61.312 22.062 1 94.12 451 CYS B C 1
ATOM 7869 O O . CYS B 1 451 ? -1.276 60.25 22.141 1 94.12 451 CYS B O 1
ATOM 7871 N N . VAL B 1 452 ? 0.623 61.344 21.656 1 96 452 VAL B N 1
ATOM 7872 C CA . VAL B 1 452 ? 1.43 60.156 21.438 1 96 452 VAL B CA 1
ATOM 7873 C C . VAL B 1 452 ? 2.523 60.094 22.5 1 96 452 VAL B C 1
ATOM 7875 O O . VAL B 1 452 ? 3.219 61.062 22.766 1 96 452 VAL B O 1
ATOM 7878 N N . MET B 1 453 ? 2.576 58.938 23.156 1 96.94 453 MET B N 1
ATOM 7879 C CA . MET B 1 453 ? 3.688 58.656 24.047 1 96.94 453 MET B CA 1
ATOM 7880 C C . MET B 1 453 ? 4.648 57.656 23.422 1 96.94 453 MET B C 1
ATOM 7882 O O . MET B 1 453 ? 4.227 56.594 22.984 1 96.94 453 MET B O 1
ATOM 7886 N N . ALA B 1 454 ? 5.875 58.031 23.344 1 97.56 454 ALA B N 1
ATOM 7887 C CA . ALA B 1 454 ? 6.91 57.156 22.812 1 97.56 454 ALA B CA 1
ATOM 7888 C C . ALA B 1 454 ? 8.148 57.156 23.703 1 97.56 454 ALA B C 1
ATOM 7890 O O . ALA B 1 454 ? 8.344 58.094 24.5 1 97.56 454 ALA B O 1
ATOM 7891 N N . PHE B 1 455 ? 8.914 56.156 23.594 1 97.38 455 PHE B N 1
ATOM 7892 C CA . PHE B 1 455 ? 10.164 56.156 24.344 1 97.38 455 PHE B CA 1
ATOM 7893 C C . PHE B 1 455 ? 11.242 55.375 23.594 1 97.38 455 PHE B C 1
ATOM 7895 O O . PHE B 1 455 ? 10.938 54.594 22.703 1 97.38 455 PHE B O 1
ATOM 7902 N N . TRP B 1 456 ? 12.445 55.688 23.828 1 97.62 456 TRP B N 1
ATOM 7903 C CA . TRP B 1 456 ? 13.641 55.031 23.297 1 97.62 456 TRP B CA 1
ATOM 7904 C C . TRP B 1 456 ? 14.445 54.375 24.422 1 97.62 456 TRP B C 1
ATOM 7906 O O . TRP B 1 456 ? 14.469 54.875 25.547 1 97.62 456 TRP B O 1
ATOM 7916 N N . GLY B 1 457 ? 15.07 53.25 24.109 1 95.06 457 GLY B N 1
ATOM 7917 C CA . GLY B 1 457 ? 15.891 52.531 25.078 1 95.06 457 GLY B CA 1
ATOM 7918 C C . GLY B 1 457 ? 15.266 51.25 25.562 1 95.06 457 GLY B C 1
ATOM 7919 O O . GLY B 1 457 ? 15.906 50.469 26.297 1 95.06 457 GLY B O 1
ATOM 7920 N N . ALA B 1 458 ? 14.055 51.031 25.219 1 91.62 458 ALA B N 1
ATOM 7921 C CA . ALA B 1 458 ? 13.359 49.781 25.531 1 91.62 458 ALA B CA 1
ATOM 7922 C C . ALA B 1 458 ? 12.336 49.438 24.453 1 91.62 458 ALA B C 1
ATOM 7924 O O . ALA B 1 458 ? 11.781 50.344 23.812 1 91.62 458 ALA B O 1
ATOM 7925 N N . PRO B 1 459 ? 12.086 48.188 24.203 1 88.25 459 PRO B N 1
ATOM 7926 C CA . PRO B 1 459 ? 12.664 47.031 24.891 1 88.25 459 PRO B CA 1
ATOM 7927 C C . PRO B 1 459 ? 14.125 46.781 24.5 1 88.25 459 PRO B C 1
ATOM 7929 O O . PRO B 1 459 ? 14.859 46.125 25.234 1 88.25 459 PRO B O 1
ATOM 7932 N N . ARG B 1 460 ? 14.492 47.281 23.344 1 88.12 460 ARG B N 1
ATOM 7933 C CA . ARG B 1 460 ? 15.883 47.156 22.906 1 88.12 460 ARG B CA 1
ATOM 7934 C C . ARG B 1 460 ? 16.734 48.312 23.453 1 88.12 460 ARG B C 1
ATOM 7936 O O . ARG B 1 460 ? 16.297 49.469 23.453 1 88.12 460 ARG B O 1
ATOM 7943 N N . GLU B 1 461 ? 17.891 47.969 23.844 1 90.88 461 GLU B N 1
ATOM 7944 C CA . GLU B 1 461 ? 18.812 49 24.312 1 90.88 461 GLU B CA 1
ATOM 7945 C C . 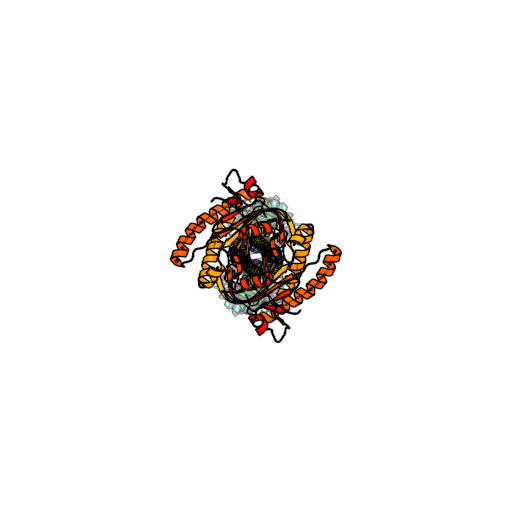GLU B 1 461 ? 19.219 49.938 23.188 1 90.88 461 GLU B C 1
ATOM 7947 O O . GLU B 1 461 ? 19.344 49.531 22.031 1 90.88 461 GLU B O 1
ATOM 7952 N N . ASP B 1 462 ? 19.359 51.219 23.547 1 94.5 462 ASP B N 1
ATOM 7953 C CA . ASP B 1 462 ? 19.781 52.281 22.609 1 94.5 462 ASP B CA 1
ATOM 7954 C C . ASP B 1 462 ? 20.719 53.25 23.281 1 94.5 462 ASP B C 1
ATOM 7956 O O . ASP B 1 462 ? 20.281 54.094 24.078 1 94.5 462 ASP B O 1
ATOM 7960 N N . ALA B 1 463 ? 21.938 53.25 22.938 1 94.62 463 ALA B N 1
ATOM 7961 C CA . ALA B 1 463 ? 22.969 54.094 23.531 1 94.62 463 ALA B CA 1
ATOM 7962 C C . ALA B 1 463 ? 22.766 55.562 23.141 1 94.62 463 ALA B C 1
ATOM 7964 O O . ALA B 1 463 ? 23.141 56.469 23.891 1 94.62 463 ALA B O 1
ATOM 7965 N N . GLU B 1 464 ? 22.203 55.812 22.016 1 97.25 464 GLU B N 1
ATOM 7966 C CA . GLU B 1 464 ? 21.969 57.156 21.531 1 97.25 464 GLU B CA 1
ATOM 7967 C C . GLU B 1 464 ? 20.5 57.531 21.609 1 97.25 464 GLU B C 1
ATOM 7969 O O . GLU B 1 464 ? 19.984 58.219 20.734 1 97.25 464 GLU B O 1
ATOM 7974 N N . GLN B 1 465 ? 19.844 57.094 22.609 1 97.5 465 GLN B N 1
ATOM 7975 C CA . GLN B 1 465 ? 18.391 57.219 22.734 1 97.5 465 GLN B CA 1
ATOM 7976 C C . GLN B 1 465 ? 17.984 58.688 22.75 1 97.5 465 GLN B C 1
ATOM 7978 O O . GLN B 1 465 ? 16.969 59.062 22.156 1 97.5 465 GLN B O 1
ATOM 7983 N N . VAL B 1 466 ? 18.766 59.625 23.391 1 98.12 466 VAL B N 1
ATOM 7984 C CA . VAL B 1 466 ? 18.406 61.031 23.484 1 98.12 466 VAL B CA 1
ATOM 7985 C C . VAL B 1 466 ? 18.469 61.688 22.094 1 98.12 466 VAL B C 1
ATOM 7987 O O . VAL B 1 466 ? 17.562 62.406 21.703 1 98.12 466 VAL B O 1
ATOM 7990 N N . LEU B 1 467 ? 19.516 61.344 21.391 1 97.88 467 LEU B N 1
ATOM 7991 C CA . LEU B 1 467 ? 19.672 61.906 20.047 1 97.88 467 LEU B CA 1
ATOM 7992 C C . LEU B 1 467 ? 18.562 61.406 19.125 1 97.88 467 LEU B C 1
ATOM 7994 O O . LEU B 1 467 ? 18.016 62.188 18.344 1 97.88 467 LEU B O 1
ATOM 7998 N N . HIS B 1 468 ? 18.297 60.188 19.219 1 98.12 468 HIS B N 1
ATOM 7999 C CA . HIS B 1 468 ? 17.266 59.625 18.359 1 98.12 468 HIS B CA 1
ATOM 8000 C C . HIS B 1 468 ? 15.891 60.219 18.688 1 98.12 468 HIS B C 1
ATOM 8002 O O . HIS B 1 468 ? 15.078 60.406 17.781 1 98.12 468 HIS B O 1
ATOM 8008 N N . ALA B 1 469 ? 15.625 60.438 19.938 1 98.44 469 ALA B N 1
ATOM 8009 C CA . ALA B 1 469 ? 14.359 61.062 20.328 1 98.44 469 ALA B CA 1
ATOM 8010 C C . ALA B 1 469 ? 14.25 62.469 19.781 1 98.44 469 ALA B C 1
ATOM 8012 O O . ALA B 1 469 ? 13.188 62.875 19.297 1 98.44 469 ALA B O 1
ATOM 8013 N N . LEU B 1 470 ? 15.297 63.219 19.859 1 98.25 470 LEU B N 1
ATOM 8014 C CA . LEU B 1 470 ? 15.289 64.562 19.359 1 98.25 470 LEU B CA 1
ATOM 8015 C C . LEU B 1 470 ? 15.219 64.625 17.828 1 98.25 470 LEU B C 1
ATOM 8017 O O . LEU B 1 470 ? 14.594 65.5 17.25 1 98.25 470 LEU B O 1
ATOM 8021 N N . GLU B 1 471 ? 15.898 63.656 17.234 1 98 471 GLU B N 1
ATOM 8022 C CA . GLU B 1 471 ? 15.773 63.531 15.789 1 98 471 GLU B CA 1
ATOM 8023 C C . GLU B 1 471 ? 14.328 63.25 15.383 1 98 471 GLU B C 1
ATOM 8025 O O . GLU B 1 471 ? 13.859 63.781 14.367 1 98 471 GLU B O 1
ATOM 8030 N N . ALA B 1 472 ? 13.68 62.406 16.125 1 98.19 472 ALA B N 1
ATOM 8031 C CA . ALA B 1 472 ? 12.273 62.125 15.875 1 98.19 472 ALA B CA 1
ATOM 8032 C C . ALA B 1 472 ? 11.438 63.406 15.984 1 98.19 472 ALA B C 1
ATOM 8034 O O . ALA B 1 472 ? 10.578 63.656 15.133 1 98.19 472 ALA B O 1
ATOM 8035 N N . ALA B 1 473 ? 11.656 64.188 17.031 1 97.88 473 ALA B N 1
ATOM 8036 C CA . ALA B 1 473 ? 10.914 65.438 17.234 1 97.88 473 ALA B CA 1
ATOM 8037 C C . ALA B 1 473 ? 11.125 66.375 16.062 1 97.88 473 ALA B C 1
ATOM 8039 O O . ALA B 1 473 ? 10.172 67 15.586 1 97.88 473 ALA B O 1
ATOM 8040 N N . GLU B 1 474 ? 12.312 66.438 15.633 1 96.75 474 GLU B N 1
ATOM 8041 C CA . GLU B 1 474 ? 12.641 67.312 14.5 1 96.75 474 GLU B CA 1
ATOM 8042 C C . GLU B 1 474 ? 11.938 66.812 13.227 1 96.75 474 GLU B C 1
ATOM 8044 O O . GLU B 1 474 ? 11.359 67.625 12.5 1 96.75 474 GLU B O 1
ATOM 8049 N N . LYS B 1 475 ? 12.07 65.562 12.969 1 97.25 475 LYS B N 1
ATOM 8050 C CA . LYS B 1 475 ? 11.469 65 11.758 1 97.25 475 LYS B CA 1
ATOM 8051 C C . LYS B 1 475 ? 9.953 65.125 11.789 1 97.25 475 LYS B C 1
ATOM 8053 O O . LYS B 1 475 ? 9.32 65.375 10.758 1 97.25 475 LYS B O 1
ATOM 8058 N N . ILE B 1 476 ? 9.328 64.875 12.969 1 97.12 476 ILE B N 1
ATOM 8059 C CA . ILE B 1 476 ? 7.887 65.062 13.117 1 97.12 476 ILE B CA 1
ATOM 8060 C C . ILE B 1 476 ? 7.48 66.5 12.766 1 97.12 476 ILE B C 1
ATOM 8062 O O . ILE B 1 476 ? 6.5 66.688 12.047 1 97.12 476 ILE B O 1
ATOM 8066 N N . HIS B 1 477 ? 8.219 67.438 13.195 1 95 477 HIS B N 1
ATOM 8067 C CA . HIS B 1 477 ? 7.934 68.812 12.914 1 95 477 HIS B CA 1
ATOM 8068 C C . HIS B 1 477 ? 8.008 69.125 11.422 1 95 477 HIS B C 1
ATOM 8070 O O . HIS B 1 477 ? 7.152 69.812 10.875 1 95 477 HIS B O 1
ATOM 8076 N N . ARG B 1 478 ? 8.977 68.562 10.789 1 93.88 478 ARG B N 1
ATOM 8077 C CA . ARG B 1 478 ? 9.164 68.812 9.359 1 93.88 478 ARG B CA 1
ATOM 8078 C C . ARG B 1 478 ? 8.016 68.188 8.555 1 93.88 478 ARG B C 1
ATOM 8080 O O . ARG B 1 478 ? 7.488 68.875 7.641 1 93.88 478 ARG B O 1
ATOM 8087 N N . VAL B 1 479 ? 7.727 67.062 8.883 1 94.19 479 VAL B N 1
ATOM 8088 C CA . VAL B 1 479 ? 6.695 66.375 8.117 1 94.19 479 VAL B CA 1
ATOM 8089 C C . VAL B 1 479 ? 5.332 67 8.414 1 94.19 479 VAL B C 1
ATOM 8091 O O . VAL B 1 479 ? 4.465 67.062 7.539 1 94.19 479 VAL B O 1
ATOM 8094 N N . LEU B 1 480 ? 5.141 67.438 9.664 1 94.94 480 LEU B N 1
ATOM 8095 C CA . LEU B 1 480 ? 3.895 68.062 10.062 1 94.94 480 LEU B CA 1
ATOM 8096 C C . LEU B 1 480 ? 3.623 69.312 9.195 1 94.94 480 LEU B C 1
ATOM 8098 O O . LEU B 1 480 ? 2.475 69.562 8.836 1 94.94 480 LEU B O 1
ATOM 8102 N N . GLU B 1 481 ? 4.633 70 8.82 1 92.12 481 GLU B N 1
ATOM 8103 C CA . GLU B 1 481 ? 4.496 71.188 7.973 1 92.12 481 GLU B CA 1
ATOM 8104 C C . GLU B 1 481 ? 3.934 70.812 6.605 1 92.12 481 GLU B C 1
ATOM 8106 O O . GLU B 1 481 ? 3.076 71.5 6.07 1 92.12 481 GLU B O 1
ATOM 8111 N N . PHE B 1 482 ? 4.453 69.812 6.156 1 93.31 482 PHE B N 1
ATOM 8112 C CA . PHE B 1 482 ? 3.996 69.312 4.852 1 93.31 482 PHE B CA 1
ATOM 8113 C C . PHE B 1 482 ? 2.551 68.875 4.926 1 93.31 482 PHE B C 1
ATOM 8115 O O . PHE B 1 482 ? 1.747 69.125 4.039 1 93.31 482 PHE B O 1
ATOM 8122 N N . ALA B 1 483 ? 2.195 68.062 5.926 1 95.06 483 ALA B N 1
ATOM 8123 C CA . ALA B 1 483 ? 0.844 67.562 6.09 1 95.06 483 ALA B CA 1
ATOM 8124 C C . ALA B 1 483 ? -0.165 68.688 6.301 1 95.06 483 ALA B C 1
ATOM 8126 O O . ALA B 1 483 ? -1.295 68.625 5.812 1 95.06 483 ALA B O 1
ATOM 8127 N N . ASN B 1 484 ? 0.217 69.75 7.016 1 95.94 484 ASN B N 1
ATOM 8128 C CA . ASN B 1 484 ? -0.653 70.875 7.312 1 95.94 484 ASN B CA 1
ATOM 8129 C C . ASN B 1 484 ? -1.078 71.562 6.039 1 95.94 484 ASN B C 1
ATOM 8131 O O . ASN B 1 484 ? -2.195 72.125 5.957 1 95.94 484 ASN B O 1
ATOM 8135 N N . ARG B 1 485 ? -0.207 71.625 5.086 1 95.06 485 ARG B N 1
ATOM 8136 C CA . ARG B 1 485 ? -0.556 72.25 3.811 1 95.06 485 ARG B CA 1
ATOM 8137 C C . ARG B 1 485 ? -1.731 71.562 3.156 1 95.06 485 ARG B C 1
ATOM 8139 O O . ARG B 1 485 ? -2.658 72.188 2.658 1 95.06 485 ARG B O 1
ATOM 8146 N N . ARG B 1 486 ? -1.646 70.312 3.23 1 94.31 486 ARG B N 1
ATOM 8147 C CA . ARG B 1 486 ? -2.719 69.5 2.645 1 94.31 486 ARG B CA 1
ATOM 8148 C C . ARG B 1 486 ? -3.982 69.625 3.494 1 94.31 486 ARG B C 1
ATOM 8150 O O . ARG B 1 486 ? -5.086 69.75 2.967 1 94.31 486 ARG B O 1
ATOM 8157 N N . TRP B 1 487 ? -3.912 69.438 4.82 1 95.06 487 TRP B N 1
ATOM 8158 C CA . TRP B 1 487 ? -5.055 69.438 5.727 1 95.06 487 TRP B CA 1
ATOM 8159 C C . TRP B 1 487 ? -5.789 70.75 5.68 1 95.06 487 TRP B C 1
ATOM 8161 O O . TRP B 1 487 ? -7.02 70.812 5.781 1 95.06 487 TRP B O 1
ATOM 8171 N N . SER B 1 488 ? -4.957 71.812 5.523 1 94.81 488 SER B N 1
ATOM 8172 C CA . SER B 1 488 ? -5.555 73.125 5.43 1 94.81 488 SER B CA 1
ATOM 8173 C C . SER B 1 488 ? -6.359 73.25 4.141 1 94.81 488 SER B C 1
ATOM 8175 O O . SER B 1 488 ? -7.441 73.875 4.145 1 94.81 488 SER B O 1
ATOM 8177 N N . ARG B 1 489 ? -5.871 72.75 3.119 1 94.56 489 ARG B N 1
ATOM 8178 C CA . ARG B 1 489 ? -6.523 72.875 1.816 1 94.56 489 ARG B CA 1
ATOM 8179 C C . ARG B 1 489 ? -7.762 71.938 1.761 1 94.56 489 ARG B C 1
ATOM 8181 O O . ARG B 1 489 ? -8.812 72.375 1.279 1 94.56 489 ARG B O 1
ATOM 8188 N N . GLU B 1 490 ? -7.609 70.812 2.262 1 93.81 490 GLU B N 1
ATOM 8189 C CA . GLU B 1 490 ? -8.656 69.812 2.07 1 93.81 490 GLU B CA 1
ATOM 8190 C C . GLU B 1 490 ? -9.719 69.938 3.158 1 93.81 490 GLU B C 1
ATOM 8192 O O . GLU B 1 490 ? -10.898 69.688 2.902 1 93.81 490 GLU B O 1
ATOM 8197 N N . PHE B 1 491 ? -9.289 70.188 4.418 1 92.31 491 PHE B N 1
ATOM 8198 C CA . PHE B 1 491 ? -10.227 70.125 5.535 1 92.31 491 PHE B CA 1
ATOM 8199 C C . PHE B 1 491 ? -10.336 71.438 6.254 1 92.31 491 PHE B C 1
ATOM 8201 O O . PHE B 1 491 ? -11.195 71.625 7.121 1 92.31 491 PHE B O 1
ATOM 8208 N N . GLY B 1 492 ? -9.484 72.375 5.914 1 91.75 492 GLY B N 1
ATOM 8209 C CA . GLY B 1 492 ? -9.453 73.625 6.637 1 91.75 492 GLY B CA 1
ATOM 8210 C C . GLY B 1 492 ? -8.898 73.5 8.047 1 91.75 492 GLY B C 1
ATOM 8211 O O . GLY B 1 492 ? -9.305 74.25 8.945 1 91.75 492 GLY B O 1
ATOM 8212 N N . VAL B 1 493 ? -8.047 72.5 8.234 1 92.5 493 VAL B N 1
ATOM 8213 C CA . VAL B 1 493 ? -7.512 72.188 9.562 1 92.5 493 VAL B CA 1
ATOM 8214 C C . VAL B 1 493 ? -6 72.438 9.57 1 92.5 493 VAL B C 1
ATOM 8216 O O . VAL B 1 493 ? -5.312 72.062 8.609 1 92.5 493 VAL B O 1
ATOM 8219 N N . GLU B 1 494 ? -5.508 73.125 10.57 1 93.44 494 GLU B N 1
ATOM 8220 C CA . GLU B 1 494 ? -4.078 73.25 10.836 1 93.44 494 GLU B CA 1
ATOM 8221 C C . GLU B 1 494 ? -3.736 72.688 12.227 1 93.44 494 GLU B C 1
ATOM 8223 O O . GLU B 1 494 ? -4.336 73.125 13.219 1 93.44 494 GLU B O 1
ATOM 8228 N N . VAL B 1 495 ? -2.775 71.812 12.25 1 95.38 495 VAL B N 1
ATOM 8229 C CA . VAL B 1 495 ? -2.42 71.125 13.5 1 95.38 495 VAL B CA 1
ATOM 8230 C C . VAL B 1 495 ? -1.074 71.688 13.992 1 95.38 495 VAL B C 1
ATOM 8232 O O . VAL B 1 495 ? -0.147 71.875 13.203 1 95.38 495 VAL B O 1
ATOM 8235 N N . LYS B 1 496 ? -0.996 72.062 15.203 1 96.38 496 LYS B N 1
ATOM 8236 C CA . LYS B 1 496 ? 0.247 72.375 15.906 1 96.38 496 LYS B CA 1
ATOM 8237 C C . LYS B 1 496 ? 0.501 71.375 17.047 1 96.38 496 LYS B C 1
ATOM 8239 O O . LYS B 1 496 ? -0.442 70.812 17.625 1 96.38 496 LYS B O 1
ATOM 8244 N N . LEU B 1 497 ? 1.793 71.188 17.297 1 96.94 497 LEU B N 1
ATOM 8245 C CA . LEU B 1 497 ? 2.137 70.188 18.312 1 96.94 497 LEU B CA 1
ATOM 8246 C C . LEU B 1 497 ? 2.941 70.875 19.438 1 96.94 497 LEU B C 1
ATOM 8248 O O . LEU B 1 497 ? 3.738 71.75 19.203 1 96.94 497 LEU B O 1
ATOM 8252 N N . ALA B 1 498 ? 2.652 70.438 20.609 1 96.88 498 ALA B N 1
ATOM 8253 C CA . ALA B 1 498 ? 3.488 70.625 21.781 1 96.88 498 ALA B CA 1
ATOM 8254 C C . ALA B 1 498 ? 4.207 69.375 22.219 1 96.88 498 ALA B C 1
ATOM 8256 O O . ALA B 1 498 ? 3.582 68.312 22.344 1 96.88 498 ALA B O 1
ATOM 8257 N N . MET B 1 499 ? 5.551 69.5 22.359 1 97.5 499 MET B N 1
ATOM 8258 C CA . MET B 1 499 ? 6.301 68.25 22.656 1 97.5 499 MET B CA 1
ATOM 8259 C C . MET B 1 499 ? 7.168 68.438 23.906 1 97.5 499 MET B C 1
ATOM 8261 O O . MET B 1 499 ? 7.668 69.562 24.141 1 97.5 499 MET B O 1
ATOM 8265 N N . GLY B 1 500 ? 7.289 67.438 24.625 1 96.75 500 GLY B N 1
ATOM 8266 C CA . GLY B 1 500 ? 8.18 67.312 25.766 1 96.75 500 GLY B CA 1
ATOM 8267 C C . GLY B 1 500 ? 9.062 66.125 25.75 1 96.75 500 GLY B C 1
ATOM 8268 O O . GLY B 1 500 ? 8.602 65 25.453 1 96.75 500 GLY B O 1
ATOM 8269 N N . VAL B 1 501 ? 10.367 66.312 25.984 1 97.69 501 VAL B N 1
ATOM 8270 C CA . VAL B 1 501 ? 11.32 65.25 25.969 1 97.69 501 VAL B CA 1
ATOM 8271 C C . VAL B 1 501 ? 12.156 65.25 27.234 1 97.69 501 VAL B C 1
ATOM 8273 O O . VAL B 1 501 ? 12.633 66.312 27.672 1 97.69 501 VAL B O 1
ATOM 8276 N N . HIS B 1 502 ? 12.227 64.062 27.797 1 96.38 502 HIS B N 1
ATOM 8277 C CA . HIS B 1 502 ? 13.047 63.906 28.984 1 96.38 502 HIS B CA 1
ATOM 8278 C C . HIS B 1 502 ? 13.711 62.531 29.047 1 96.38 502 HIS B C 1
ATOM 8280 O O . HIS B 1 502 ? 13.164 61.562 28.547 1 96.38 502 HIS B O 1
ATOM 8286 N N . VAL B 1 503 ? 14.969 62.531 29.562 1 96.69 503 VAL B N 1
ATOM 8287 C CA . VAL B 1 503 ? 15.688 61.281 29.781 1 96.69 503 VAL B CA 1
ATOM 8288 C C . VAL B 1 503 ? 15.82 61 31.281 1 96.69 503 VAL B C 1
ATOM 8290 O O . VAL B 1 503 ? 16.109 61.938 32.062 1 96.69 503 VAL B O 1
ATOM 8293 N N . GLY B 1 504 ? 15.43 59.781 31.672 1 93.25 504 GLY B N 1
ATOM 8294 C CA . GLY B 1 504 ? 15.562 59.406 33.062 1 93.25 504 GLY B CA 1
ATOM 8295 C C . GLY B 1 504 ? 15.219 57.969 33.312 1 93.25 504 GLY B C 1
ATOM 8296 O O . GLY B 1 504 ? 14.977 57.188 32.375 1 93.25 504 GLY B O 1
ATOM 8297 N N . GLU B 1 505 ? 15.281 57.594 34.594 1 91 505 GLU B N 1
ATOM 8298 C CA . GLU B 1 505 ? 14.977 56.219 35 1 91 505 GLU B CA 1
ATOM 8299 C C . GLU B 1 505 ? 13.469 56 35.094 1 91 505 GLU B C 1
ATOM 8301 O O . GLU B 1 505 ? 12.734 56.875 35.562 1 91 505 GLU B O 1
ATOM 8306 N N . ALA B 1 506 ? 13.039 54.906 34.5 1 89.75 506 ALA B N 1
ATOM 8307 C CA . ALA B 1 506 ? 11.648 54.469 34.625 1 89.75 506 ALA B CA 1
ATOM 8308 C C . ALA B 1 506 ? 11.547 52.938 34.719 1 89.75 506 ALA B C 1
ATOM 8310 O O . ALA B 1 506 ? 12.523 52.219 34.469 1 89.75 506 ALA B O 1
ATOM 8311 N N . VAL B 1 507 ? 10.5 52.469 35.219 1 89.69 507 VAL B N 1
ATOM 8312 C CA . VAL B 1 507 ? 10.219 51.062 35.219 1 89.69 507 VAL B CA 1
ATOM 8313 C C . VAL B 1 507 ? 9.508 50.688 33.906 1 89.69 507 VAL B C 1
ATOM 8315 O O . VAL B 1 507 ? 8.422 51.188 33.625 1 89.69 507 VAL B O 1
ATOM 8318 N N . VAL B 1 508 ? 10.188 49.906 33.094 1 91.44 508 VAL B N 1
ATOM 8319 C CA . VAL B 1 508 ? 9.641 49.5 31.797 1 91.44 508 VAL B CA 1
ATOM 8320 C C . VAL B 1 508 ? 9.32 48 31.828 1 91.44 508 VAL B C 1
ATOM 8322 O O . VAL B 1 508 ? 10.141 47.219 32.281 1 91.44 508 VAL B O 1
ATOM 8325 N N . GLY B 1 509 ? 8.164 47.656 31.375 1 90.5 509 GLY B N 1
ATOM 8326 C CA . GLY B 1 509 ? 7.742 46.281 31.344 1 90.5 509 GLY B CA 1
ATOM 8327 C C . GLY B 1 509 ? 6.25 46.094 31.141 1 90.5 509 GLY B C 1
ATOM 8328 O O . GLY B 1 509 ? 5.59 46.969 30.578 1 90.5 509 GLY B O 1
ATOM 8329 N N . ASN B 1 510 ? 5.75 44.938 31.531 1 91.38 510 ASN B N 1
ATOM 8330 C CA . ASN B 1 510 ? 4.328 44.656 31.422 1 91.38 510 ASN B CA 1
ATOM 8331 C C . ASN B 1 510 ? 3.549 45.188 32.625 1 91.38 510 ASN B C 1
ATOM 8333 O O . ASN B 1 510 ? 3.807 44.781 33.75 1 91.38 510 ASN B O 1
ATOM 8337 N N . VAL B 1 511 ? 2.721 46.031 32.312 1 91.69 511 VAL B N 1
ATOM 8338 C CA . VAL B 1 511 ? 1.926 46.656 33.375 1 91.69 511 VAL B CA 1
ATOM 8339 C C . VAL B 1 511 ? 0.44 46.406 33.094 1 91.69 511 VAL B C 1
ATOM 8341 O O . VAL B 1 511 ? 0.001 46.438 31.953 1 91.69 511 VAL B O 1
ATOM 8344 N N . GLY B 1 512 ? -0.313 46.219 34.094 1 92.25 512 GLY B N 1
ATOM 8345 C CA . GLY B 1 512 ? -1.739 45.938 33.969 1 92.25 512 GLY B CA 1
ATOM 8346 C C . GLY B 1 512 ? -2.211 44.781 34.781 1 92.25 512 GLY B C 1
ATOM 8347 O O . GLY B 1 512 ? -1.956 44.719 36 1 92.25 512 GLY B O 1
ATOM 8348 N N . SER B 1 513 ? -2.926 43.875 34.094 1 89.94 513 SER B N 1
ATOM 8349 C CA . SER B 1 513 ? -3.418 42.656 34.688 1 89.94 513 SER B CA 1
ATOM 8350 C C . SER B 1 513 ? -2.986 41.406 33.906 1 89.94 513 SER B C 1
ATOM 8352 O O . SER B 1 513 ? -2.457 41.562 32.781 1 89.94 513 SER B O 1
ATOM 8354 N N . GLU B 1 514 ? -3.316 40.312 34.531 1 85.31 514 GLU B N 1
ATOM 8355 C CA . GLU B 1 514 ? -2.967 39.062 33.875 1 85.31 514 GLU B CA 1
ATOM 8356 C C . GLU B 1 514 ? -3.775 38.906 32.594 1 85.31 514 GLU B C 1
ATOM 8358 O O . GLU B 1 514 ? -3.299 38.281 31.625 1 85.31 514 GLU B O 1
ATOM 8363 N N . THR B 1 515 ? -4.922 39.531 32.594 1 84.81 515 THR B N 1
ATOM 8364 C CA . THR B 1 515 ? -5.816 39.344 31.453 1 84.81 515 THR B CA 1
ATOM 8365 C C . THR B 1 515 ? -5.777 40.531 30.516 1 84.81 515 THR B C 1
ATOM 8367 O O . THR B 1 515 ? -6.355 40.5 29.422 1 84.81 515 THR B O 1
ATOM 8370 N N . ARG B 1 516 ? -5.113 41.562 30.922 1 90.06 516 ARG B N 1
ATOM 8371 C CA . ARG B 1 516 ? -4.969 42.781 30.141 1 90.06 516 ARG B CA 1
ATOM 8372 C C . ARG B 1 516 ? -3.742 43.594 30.562 1 90.06 516 ARG B C 1
ATOM 8374 O O . ARG B 1 516 ? -3.791 44.312 31.562 1 90.06 516 ARG B O 1
ATOM 8381 N N . MET B 1 517 ? -2.719 43.375 29.75 1 90.31 517 MET B N 1
ATOM 8382 C CA . MET B 1 517 ? -1.499 44.062 30.125 1 90.31 517 MET B CA 1
ATOM 8383 C C . MET B 1 517 ? -0.994 44.938 28.953 1 90.31 517 MET B C 1
ATOM 8385 O O . MET B 1 517 ? -1.463 44.781 27.828 1 90.31 517 MET B O 1
ATOM 8389 N N . GLU B 1 518 ? -0.206 45.906 29.25 1 91.25 518 GLU B N 1
ATOM 8390 C CA . GLU B 1 518 ? 0.464 46.75 28.266 1 91.25 518 GLU B CA 1
ATOM 8391 C C . GLU B 1 518 ? 1.961 46.844 28.562 1 91.25 518 GLU B C 1
ATOM 8393 O O . GLU B 1 518 ? 2.375 46.906 29.719 1 91.25 518 GLU B O 1
ATOM 8398 N N . TYR B 1 519 ? 2.736 46.688 27.516 1 90.25 519 TYR B N 1
ATOM 8399 C CA . TYR B 1 519 ? 4.145 47.031 27.656 1 90.25 519 TYR B CA 1
ATOM 8400 C C . TYR B 1 519 ? 4.324 48.562 27.656 1 90.25 519 TYR B C 1
ATOM 8402 O O . TYR B 1 519 ? 4.02 49.219 26.672 1 90.25 519 TYR B O 1
ATOM 8410 N N . THR B 1 520 ? 4.742 49.031 28.781 1 92.06 520 THR B N 1
ATOM 8411 C CA . THR B 1 520 ? 4.77 50.469 28.922 1 92.06 520 THR B CA 1
ATOM 8412 C C . THR B 1 520 ? 5.84 50.906 29.938 1 92.06 520 THR B C 1
ATOM 8414 O O . THR B 1 520 ? 6.586 50.062 30.438 1 92.06 520 THR B O 1
ATOM 8417 N N . ALA B 1 521 ? 6 52.156 30.141 1 91.69 521 ALA B N 1
ATOM 8418 C CA . ALA B 1 521 ? 6.949 52.75 31.078 1 91.69 521 ALA B CA 1
ATOM 8419 C C . ALA B 1 521 ? 6.227 53.594 32.125 1 91.69 521 ALA B C 1
ATOM 8421 O O . ALA B 1 521 ? 5.277 54.312 31.828 1 91.69 521 ALA B O 1
ATOM 8422 N N . ILE B 1 522 ? 6.664 53.281 33.344 1 87.25 522 ILE B N 1
ATOM 8423 C CA . ILE B 1 522 ? 6.086 54.031 34.469 1 87.25 522 ILE B CA 1
ATOM 8424 C C . ILE B 1 522 ? 7.203 54.625 35.312 1 87.25 522 ILE B C 1
ATOM 8426 O O . ILE B 1 522 ? 8.234 54 35.531 1 87.25 522 ILE B O 1
ATOM 8430 N N . GLY B 1 523 ? 7.008 55.906 35.75 1 84.69 523 GLY B N 1
ATOM 8431 C CA . GLY B 1 523 ? 7.984 56.531 36.656 1 84.69 523 GLY B CA 1
ATOM 8432 C C . GLY B 1 523 ? 8.055 58.031 36.5 1 84.69 523 GLY B C 1
ATOM 8433 O O . GLY B 1 523 ? 7.297 58.625 35.75 1 84.69 523 GLY B O 1
ATOM 8434 N N . LYS B 1 524 ? 8.922 58.656 37.25 1 82.44 524 LYS B N 1
ATOM 8435 C CA . LYS B 1 524 ? 9.078 60.125 37.312 1 82.44 524 LYS B CA 1
ATOM 8436 C C . LYS B 1 524 ? 9.492 60.688 35.969 1 82.44 524 LYS B C 1
ATOM 8438 O O . LYS B 1 524 ? 9.086 61.812 35.625 1 82.44 524 LYS B O 1
ATOM 8443 N N . ALA B 1 525 ? 10.305 59.938 35.312 1 88.88 525 ALA B N 1
ATOM 8444 C CA . ALA B 1 525 ? 10.773 60.406 34.031 1 88.88 525 ALA B CA 1
ATOM 8445 C C . ALA B 1 525 ? 9.617 60.625 33.062 1 88.88 525 ALA B C 1
ATOM 8447 O O . ALA B 1 525 ? 9.609 61.594 32.281 1 88.88 525 ALA B O 1
ATOM 8448 N N . VAL B 1 526 ? 8.688 59.719 33.094 1 90.94 526 VAL B N 1
ATOM 8449 C CA . VAL B 1 526 ? 7.527 59.812 32.219 1 90.94 526 VAL B CA 1
ATOM 8450 C C . VAL B 1 526 ? 6.68 61.031 32.594 1 90.94 526 VAL B C 1
ATOM 8452 O O . VAL B 1 526 ? 6.242 61.781 31.719 1 90.94 526 VAL B O 1
ATOM 8455 N N . ASN B 1 527 ? 6.496 61.25 33.875 1 86.12 527 ASN B N 1
ATOM 8456 C CA . ASN B 1 527 ? 5.695 62.375 34.344 1 86.12 527 ASN B CA 1
ATOM 8457 C C . ASN B 1 527 ? 6.328 63.719 33.969 1 86.12 527 ASN B C 1
ATOM 8459 O O . ASN B 1 527 ? 5.625 64.688 33.625 1 86.12 527 ASN B O 1
ATOM 8463 N N . LEU B 1 528 ? 7.594 63.719 34.062 1 89.5 528 LEU B N 1
ATOM 8464 C CA . LEU B 1 528 ? 8.297 64.938 33.75 1 89.5 528 LEU B CA 1
ATOM 8465 C C . LEU B 1 528 ? 8.164 65.312 32.25 1 89.5 528 LEU B C 1
ATOM 8467 O O . LEU B 1 528 ? 7.98 66.438 31.906 1 89.5 528 LEU B O 1
ATOM 8471 N N . ALA B 1 529 ? 8.32 64.312 31.469 1 94.19 529 ALA B N 1
ATOM 8472 C CA . ALA B 1 529 ? 8.156 64.562 30.031 1 94.19 529 ALA B CA 1
ATOM 8473 C C . ALA B 1 529 ? 6.746 65.062 29.719 1 94.19 529 ALA B C 1
ATOM 8475 O O . ALA B 1 529 ? 6.566 65.875 28.859 1 94.19 529 ALA B O 1
ATOM 8476 N N . ALA B 1 530 ? 5.754 64.438 30.328 1 92 530 ALA B N 1
ATOM 8477 C CA . ALA B 1 530 ? 4.363 64.875 30.141 1 92 530 ALA B CA 1
ATOM 8478 C C . ALA B 1 530 ? 4.156 66.312 30.562 1 92 530 ALA B C 1
ATOM 8480 O O . ALA B 1 530 ? 3.434 67.062 29.906 1 92 530 ALA B O 1
ATOM 8481 N N . ARG B 1 531 ? 4.754 66.688 31.656 1 88.94 531 ARG B N 1
ATOM 8482 C CA . ARG B 1 531 ? 4.629 68.062 32.156 1 88.94 531 ARG B CA 1
ATOM 8483 C C . ARG B 1 531 ? 5.285 69.062 31.203 1 88.94 531 ARG B C 1
ATOM 8485 O O . ARG B 1 531 ? 4.789 70.125 31.031 1 88.94 531 ARG B O 1
ATOM 8492 N N . LEU B 1 532 ? 6.41 68.625 30.703 1 93.5 532 LEU B N 1
ATOM 8493 C CA . LEU B 1 532 ? 7.078 69.438 29.719 1 93.5 532 LEU B CA 1
ATOM 8494 C C . LEU B 1 532 ? 6.176 69.688 28.516 1 93.5 532 LEU B C 1
ATOM 8496 O O . LEU B 1 532 ? 6.109 70.812 28 1 93.5 532 LEU B O 1
ATOM 8500 N N . GLU B 1 533 ? 5.566 68.625 28.078 1 94.25 533 GLU B N 1
ATOM 8501 C CA . GLU B 1 533 ? 4.633 68.75 26.969 1 94.25 533 GLU B CA 1
ATOM 8502 C C . GLU B 1 533 ? 3.508 69.75 27.297 1 94.25 533 GLU B C 1
ATOM 8504 O O . GLU B 1 533 ? 3.129 70.562 26.453 1 94.25 533 GLU B O 1
ATOM 8509 N N . ALA B 1 534 ? 2.971 69.688 28.5 1 89.31 534 ALA B N 1
ATOM 8510 C CA . ALA B 1 534 ? 1.859 70.5 28.922 1 89.31 534 ALA B CA 1
ATOM 8511 C C . ALA B 1 534 ? 2.271 72 28.953 1 89.31 534 ALA B C 1
ATOM 8513 O O . ALA B 1 534 ? 1.443 72.875 28.734 1 89.31 534 ALA B O 1
ATOM 8514 N N . LEU B 1 535 ? 3.529 72.25 29.109 1 90.06 535 LEU B N 1
ATOM 8515 C CA . LEU B 1 535 ? 4.047 73.562 29.219 1 90.06 535 LEU B CA 1
ATOM 8516 C C . LEU B 1 535 ? 4.402 74.125 27.844 1 90.06 535 LEU B C 1
ATOM 8518 O O . LEU B 1 535 ? 4.516 75.375 27.656 1 90.06 535 LEU B O 1
ATOM 8522 N N . ALA B 1 536 ? 4.582 73.312 26.922 1 93.5 536 ALA B N 1
ATOM 8523 C CA . ALA B 1 536 ? 5.082 73.688 25.609 1 93.5 536 ALA B CA 1
ATOM 8524 C C . ALA B 1 536 ? 4.027 74.438 24.828 1 93.5 536 ALA B C 1
ATOM 8526 O O . ALA B 1 536 ? 2.836 74.125 24.906 1 93.5 536 ALA B O 1
ATOM 8527 N N . HIS B 1 537 ? 4.469 75.438 24.109 1 91.5 537 HIS B N 1
ATOM 8528 C CA . HIS B 1 537 ? 3.602 76.25 23.25 1 91.5 537 HIS B CA 1
ATOM 8529 C C . HIS B 1 537 ? 3.51 75.625 21.844 1 91.5 537 HIS B C 1
ATOM 8531 O O . HIS B 1 537 ? 3.969 74.5 21.609 1 91.5 537 HIS B O 1
ATOM 8537 N N . ASP B 1 538 ? 2.932 76.375 20.984 1 93.31 538 ASP B N 1
ATOM 8538 C CA . ASP B 1 538 ? 2.693 75.938 19.609 1 93.31 538 ASP B CA 1
ATOM 8539 C C . ASP B 1 538 ? 4.004 75.562 18.906 1 93.31 538 ASP B C 1
ATOM 8541 O O . ASP B 1 538 ? 4.875 76.438 18.734 1 93.31 538 ASP B O 1
ATOM 8545 N N . ASN B 1 539 ? 4.102 74.312 18.547 1 93.94 539 ASN B N 1
ATOM 8546 C CA . ASN B 1 539 ? 5.223 73.75 17.781 1 93.94 539 ASN B CA 1
ATOM 8547 C C . ASN B 1 539 ? 6.539 73.938 18.531 1 93.94 539 ASN B C 1
ATOM 8549 O O . ASN B 1 539 ? 7.59 74.125 17.922 1 93.94 539 ASN B O 1
ATOM 8553 N N . GLN B 1 540 ? 6.363 73.812 19.812 1 94.69 540 GLN B N 1
ATOM 8554 C CA . GLN B 1 540 ? 7.535 73.938 20.672 1 94.69 540 GLN B CA 1
ATOM 8555 C C . GLN B 1 540 ? 7.949 72.562 21.219 1 94.69 540 GLN B C 1
ATOM 8557 O O . GLN B 1 540 ? 7.098 71.75 21.516 1 94.69 540 GLN B O 1
ATOM 8562 N N . VAL B 1 541 ? 9.281 72.438 21.312 1 96.44 541 VAL B N 1
ATOM 8563 C CA . VAL B 1 541 ? 9.844 71.25 21.953 1 96.44 541 VAL B CA 1
ATOM 8564 C C . VAL B 1 541 ? 10.625 71.688 23.203 1 96.44 541 VAL B C 1
ATOM 8566 O O . VAL B 1 541 ? 11.641 72.375 23.094 1 96.44 541 VAL B O 1
ATOM 8569 N N . LEU B 1 542 ? 10.133 71.188 24.297 1 96 542 LEU B N 1
ATOM 8570 C CA . LEU B 1 542 ? 10.805 71.5 25.562 1 96 542 LEU B CA 1
ATOM 8571 C C . LEU B 1 542 ? 11.547 70.312 26.094 1 96 542 LEU B C 1
ATOM 8573 O O . LEU B 1 542 ? 11.055 69.188 25.984 1 96 542 LEU B O 1
ATOM 8577 N N . VAL B 1 543 ? 12.742 70.562 26.656 1 95.62 543 VAL B N 1
ATOM 8578 C CA . VAL B 1 543 ? 13.555 69.5 27.203 1 95.62 543 VAL B CA 1
ATOM 8579 C C . VAL B 1 543 ? 14.148 69.938 28.547 1 95.62 543 VAL B C 1
ATOM 8581 O O . VAL B 1 543 ? 14.203 71.125 28.844 1 95.62 543 VAL B O 1
ATOM 8584 N N . THR B 1 544 ? 14.508 68.875 29.25 1 92.94 544 THR B N 1
ATOM 8585 C CA . THR B 1 544 ? 15.18 69.188 30.516 1 92.94 544 THR B CA 1
ATOM 8586 C C . THR B 1 544 ? 16.672 69.375 30.281 1 92.94 544 THR B C 1
ATOM 8588 O O . THR B 1 544 ? 17.188 69.125 29.188 1 92.94 544 THR B O 1
ATOM 8591 N N . GLU B 1 545 ? 17.344 69.75 31.391 1 91.5 545 GLU B N 1
ATOM 8592 C CA . GLU B 1 545 ? 18.781 70.062 31.344 1 91.5 545 GLU B CA 1
ATOM 8593 C C . GLU B 1 545 ? 19.562 68.812 31 1 91.5 545 GLU B C 1
ATOM 8595 O O . GLU B 1 545 ? 20.578 68.875 30.312 1 91.5 545 GLU B O 1
ATOM 8600 N N . ASP B 1 546 ? 19.109 67.688 31.469 1 92.88 546 ASP B N 1
ATOM 8601 C CA . ASP B 1 546 ? 19.797 66.438 31.203 1 92.88 546 ASP B CA 1
ATOM 8602 C C . ASP B 1 546 ? 19.828 66.125 29.703 1 92.88 546 ASP B C 1
ATOM 8604 O O . ASP B 1 546 ? 20.828 65.688 29.188 1 92.88 546 ASP B O 1
ATOM 8608 N N . VAL B 1 547 ? 18.734 66.438 29.078 1 96.12 547 VAL B N 1
ATOM 8609 C CA . VAL B 1 547 ? 18.625 66.188 27.641 1 96.12 547 VAL B CA 1
ATOM 8610 C C . VAL B 1 547 ? 19.516 67.188 26.891 1 96.12 547 VAL B C 1
ATOM 8612 O O . VAL B 1 547 ? 20.219 66.812 25.953 1 96.12 547 VAL B O 1
ATOM 8615 N N . GLN B 1 548 ? 19.453 68.438 27.312 1 95.5 548 GLN B N 1
ATOM 8616 C CA . GLN B 1 548 ? 20.25 69.5 26.688 1 95.5 548 GLN B CA 1
ATOM 8617 C C . GLN B 1 548 ? 21.734 69.188 26.781 1 95.5 548 GLN B C 1
ATOM 8619 O O . GLN B 1 548 ? 22.469 69.312 25.812 1 95.5 548 GLN B O 1
ATOM 8624 N N . ARG B 1 549 ? 22.172 68.75 27.922 1 94.75 549 ARG B N 1
ATOM 8625 C CA . ARG B 1 549 ? 23.578 68.438 28.141 1 94.75 549 ARG B CA 1
ATOM 8626 C C . ARG B 1 549 ? 24.031 67.312 27.25 1 94.75 549 ARG B C 1
ATOM 8628 O O . ARG B 1 549 ? 25.141 67.312 26.703 1 94.75 549 ARG B O 1
ATOM 8635 N N . THR B 1 550 ? 23.219 66.312 27.125 1 95.31 550 THR B N 1
ATOM 8636 C CA . THR B 1 550 ? 23.562 65.125 26.375 1 95.31 550 THR B CA 1
ATOM 8637 C C . THR B 1 550 ? 23.609 65.438 24.875 1 95.31 550 THR B C 1
ATOM 8639 O O . THR B 1 550 ? 24.406 64.812 24.141 1 95.31 550 THR B O 1
ATOM 8642 N N . ALA B 1 551 ? 22.75 66.312 24.375 1 96 551 ALA B N 1
ATOM 8643 C CA . ALA B 1 551 ? 22.609 66.562 22.938 1 96 551 ALA B CA 1
ATOM 8644 C C . ALA B 1 551 ? 23.156 67.875 22.531 1 96 551 ALA B C 1
ATOM 8646 O O . ALA B 1 551 ? 22.938 68.375 21.406 1 96 551 ALA B O 1
ATOM 8647 N N . ALA B 1 552 ? 23.891 68.5 23.328 1 93.62 552 ALA B N 1
ATOM 8648 C CA . ALA B 1 552 ? 24.344 69.875 23.141 1 93.62 552 ALA B CA 1
ATOM 8649 C C . ALA B 1 552 ? 25.188 70 21.875 1 93.62 552 ALA B C 1
ATOM 8651 O O . ALA B 1 552 ? 25.203 71.062 21.234 1 93.62 552 ALA B O 1
ATOM 8652 N N . ASP B 1 553 ? 25.781 69 21.484 1 94 553 ASP B N 1
ATOM 8653 C CA . ASP B 1 553 ? 26.703 69.062 20.359 1 94 553 ASP B CA 1
ATOM 8654 C C . ASP B 1 553 ? 25.938 68.938 19.031 1 94 553 ASP B C 1
ATOM 8656 O O . ASP B 1 553 ? 26.438 69.375 17.984 1 94 553 ASP B O 1
ATOM 8660 N N . GLN B 1 554 ? 24.812 68.5 19.031 1 94.38 554 GLN B N 1
ATOM 8661 C CA . GLN B 1 554 ? 24.141 68.188 17.781 1 94.38 554 GLN B CA 1
ATOM 8662 C C . GLN B 1 554 ? 22.906 69.062 17.562 1 94.38 554 GLN B C 1
ATOM 8664 O O . GLN B 1 554 ? 22.438 69.188 16.438 1 94.38 554 GLN B O 1
ATOM 8669 N N . PHE B 1 555 ? 22.422 69.625 18.641 1 95.88 555 PHE B N 1
ATOM 8670 C CA . PHE B 1 555 ? 21.219 70.438 18.547 1 95.88 555 PHE B CA 1
ATOM 8671 C C . PHE B 1 555 ? 21.453 71.812 19.188 1 95.88 555 PHE B C 1
ATOM 8673 O O . PHE B 1 555 ? 22.312 71.938 20.062 1 95.88 555 PHE B O 1
ATOM 8680 N N . VAL B 1 556 ? 20.656 72.812 18.75 1 95.94 556 VAL B N 1
ATOM 8681 C CA . VAL B 1 556 ? 20.703 74.188 19.312 1 95.94 556 VAL B CA 1
ATOM 8682 C C . VAL B 1 556 ? 19.547 74.375 20.281 1 95.94 556 VAL B C 1
ATOM 8684 O O . VAL B 1 556 ? 18.406 73.938 20 1 95.94 556 VAL B O 1
ATOM 8687 N N . PHE B 1 557 ? 19.875 75 21.516 1 95.62 557 PHE B N 1
ATOM 8688 C CA . PHE B 1 557 ? 18.875 75.125 22.562 1 95.62 557 PHE B CA 1
ATOM 8689 C C . PHE B 1 557 ? 18.797 76.562 23.016 1 95.62 557 PHE B C 1
ATOM 8691 O O . PHE B 1 557 ? 19.75 77.375 22.875 1 95.62 557 PHE B O 1
ATOM 8698 N N . ARG B 1 558 ? 17.594 76.938 23.453 1 93.88 558 ARG B N 1
ATOM 8699 C CA . ARG B 1 558 ? 17.359 78.188 24.125 1 93.88 558 ARG B CA 1
ATOM 8700 C C . ARG B 1 558 ? 16.672 78 25.469 1 93.88 558 ARG B C 1
ATOM 8702 O O . ARG B 1 558 ? 15.75 77.188 25.578 1 93.88 558 ARG B O 1
ATOM 8709 N N . ARG B 1 559 ? 17.219 78.75 26.484 1 90.5 559 ARG B N 1
ATOM 8710 C CA . ARG B 1 559 ? 16.578 78.625 27.797 1 90.5 559 ARG B CA 1
ATOM 8711 C C . ARG B 1 559 ? 15.141 79.125 27.75 1 90.5 559 ARG B C 1
ATOM 8713 O O . ARG B 1 559 ? 14.875 80.25 27.234 1 90.5 559 ARG B O 1
ATOM 8720 N N . ALA B 1 560 ? 14.281 78.312 28.078 1 85.25 560 ALA B N 1
ATOM 8721 C CA . ALA B 1 560 ? 12.867 78.688 28.078 1 85.25 560 ALA B CA 1
ATOM 8722 C C . ALA B 1 560 ? 12.508 79.5 29.312 1 85.25 560 ALA B C 1
ATOM 8724 O O . ALA B 1 560 ? 13.062 79.312 30.391 1 85.25 560 ALA B O 1
ATOM 8725 N N . SER B 1 561 ? 12.008 80.875 29.188 1 66.38 561 SER B N 1
ATOM 8726 C CA . SER B 1 561 ? 11.68 81.812 30.266 1 66.38 561 SER B CA 1
ATOM 8727 C C . SER B 1 561 ? 10.711 81.188 31.266 1 66.38 561 SER B C 1
ATOM 8729 O O . SER B 1 561 ? 10.211 81.875 32.156 1 66.38 561 SER B O 1
ATOM 8731 N N . THR B 1 562 ? 10.523 79.938 31.219 1 58.59 562 THR B N 1
ATOM 8732 C CA . THR B 1 562 ? 9.352 79.438 31.969 1 58.59 562 THR B CA 1
ATOM 8733 C C . THR B 1 562 ? 9.719 79.188 33.438 1 58.59 562 THR B C 1
ATOM 8735 O O . THR B 1 562 ? 10.734 78.562 33.719 1 58.59 562 THR B O 1
ATOM 8738 N N . GLU B 1 563 ? 9.383 80.062 34.312 1 53.66 563 GLU B N 1
ATOM 8739 C CA . GLU B 1 563 ? 9.5 80 35.75 1 53.66 563 GLU B CA 1
ATOM 8740 C C . GLU B 1 563 ? 9.219 78.625 36.281 1 53.66 563 GLU B C 1
ATOM 8742 O O . GLU B 1 563 ? 9.797 78.188 37.281 1 53.66 563 GLU B O 1
ATOM 8747 N N . LEU B 1 564 ? 8.07 77.812 36.125 1 57.59 564 LEU B N 1
ATOM 8748 C CA . LEU B 1 564 ? 7.324 77.062 37.125 1 57.59 564 LEU B CA 1
ATOM 8749 C C . LEU B 1 564 ? 7.508 75.562 36.906 1 57.59 564 LEU B C 1
ATOM 8751 O O . LEU B 1 564 ? 6.703 74.812 37.406 1 57.59 564 LEU B O 1
ATOM 8755 N N . LEU B 1 565 ? 8.5 74.938 36.094 1 65 565 LEU B N 1
ATOM 8756 C CA . LEU B 1 565 ? 8.406 73.5 36.25 1 65 565 LEU B CA 1
ATOM 8757 C C . LEU B 1 565 ? 9.148 73.062 37.5 1 65 565 LEU B C 1
ATOM 8759 O O . LEU B 1 565 ? 10.359 73.25 37.625 1 65 565 LEU B O 1
ATOM 8763 N N . THR B 1 566 ? 8.391 72.812 38.625 1 61.12 566 THR B N 1
ATOM 8764 C CA . THR B 1 566 ? 8.953 72.312 39.875 1 61.12 566 THR B CA 1
ATOM 8765 C C . THR B 1 566 ? 8.961 70.75 39.844 1 61.12 566 THR B C 1
ATOM 8767 O O . THR B 1 566 ? 7.957 70.125 39.5 1 61.12 566 THR B O 1
ATOM 8770 N N . VAL B 1 567 ? 10.094 70.125 39.75 1 56.44 567 VAL B N 1
ATOM 8771 C CA . VAL B 1 567 ? 10.234 68.688 39.844 1 56.44 567 VAL B CA 1
ATOM 8772 C C . VAL B 1 567 ? 10.711 68.312 41.25 1 56.44 567 VAL B C 1
ATOM 8774 O O . VAL B 1 567 ? 11.805 68.688 41.688 1 56.44 567 VAL B O 1
ATOM 8777 N N . GLY B 1 568 ? 9.969 67.5 42.062 1 53.72 568 GLY B N 1
ATOM 8778 C CA . GLY B 1 568 ? 10.352 67.062 43.375 1 53.72 568 GLY B CA 1
ATOM 8779 C C . GLY B 1 568 ? 10.664 68.188 44.312 1 53.72 568 GLY B C 1
ATOM 8780 O O . GLY B 1 568 ? 11.586 68.125 45.125 1 53.72 568 GLY B O 1
ATOM 8781 N N . GLY B 1 569 ? 10.039 69.375 44.062 1 55.41 569 GLY B N 1
ATOM 8782 C CA . GLY B 1 569 ? 10.289 70.5 44.938 1 55.41 569 GLY B CA 1
ATOM 8783 C C . GLY B 1 569 ? 11.391 71.438 44.406 1 55.41 569 GLY B C 1
ATOM 8784 O O . GLY B 1 569 ? 11.625 72.5 44.938 1 55.41 569 GLY B O 1
ATOM 8785 N N . GLU B 1 570 ? 12.148 70.938 43.531 1 58.59 570 GLU B N 1
ATOM 8786 C CA . GLU B 1 570 ? 13.25 71.75 43.031 1 58.59 570 GLU B CA 1
ATOM 8787 C C . GLU B 1 570 ? 12.953 72.312 41.625 1 58.59 570 GLU B C 1
ATOM 8789 O O . GLU B 1 570 ? 12.297 71.625 40.812 1 58.59 570 GLU B O 1
ATOM 8794 N N . ASP B 1 571 ? 13.367 73.375 41.406 1 64.56 571 ASP B N 1
ATOM 8795 C CA . ASP B 1 571 ? 13.18 74.062 40.125 1 64.56 571 ASP B CA 1
ATOM 8796 C C . ASP B 1 571 ? 14.07 73.438 39.062 1 64.56 571 ASP B C 1
ATOM 8798 O O . ASP B 1 571 ? 15.266 73.25 39.281 1 64.56 571 ASP B O 1
ATOM 8802 N N . ALA B 1 572 ? 13.414 72.812 38.031 1 74.56 572 ALA B N 1
ATOM 8803 C CA . ALA B 1 572 ? 14.195 72.25 36.938 1 74.56 572 ALA B CA 1
ATOM 8804 C C . ALA B 1 572 ? 14.297 73.25 35.75 1 74.56 572 ALA B C 1
ATOM 8806 O O . ALA B 1 572 ? 13.312 73.938 35.406 1 74.56 572 ALA B O 1
ATOM 8807 N N . THR B 1 573 ? 15.57 73.5 35.281 1 85.19 573 THR B N 1
ATOM 8808 C CA . THR B 1 573 ? 15.781 74.375 34.125 1 85.19 573 THR B CA 1
ATOM 8809 C C . THR B 1 573 ? 15.234 73.688 32.844 1 85.19 573 THR B C 1
ATOM 8811 O O . THR B 1 573 ? 15.461 72.5 32.625 1 85.19 573 THR B O 1
ATOM 8814 N N . VAL B 1 574 ? 14.43 74.438 32.125 1 92.69 574 VAL B N 1
ATOM 8815 C CA . VAL B 1 574 ? 13.781 73.938 30.906 1 92.69 574 VAL B CA 1
ATOM 8816 C C . VAL B 1 574 ? 14.375 74.688 29.688 1 92.69 574 VAL B C 1
ATOM 8818 O O . VAL B 1 574 ? 14.664 75.875 29.734 1 92.69 574 VAL B O 1
ATOM 8821 N N . TYR B 1 575 ? 14.664 73.875 28.656 1 94.56 575 TYR B N 1
ATOM 8822 C CA . TYR B 1 575 ? 15.203 74.375 27.406 1 94.56 575 TYR B CA 1
ATOM 8823 C C . TYR B 1 575 ? 14.258 74.125 26.234 1 94.56 575 TYR B C 1
ATOM 8825 O O . TYR B 1 575 ? 13.477 73.125 26.281 1 94.56 575 TYR B O 1
ATOM 8833 N N . GLU B 1 576 ? 14.305 75 25.266 1 95.62 576 GLU B N 1
ATOM 8834 C CA . GLU B 1 576 ? 13.609 74.812 24 1 95.62 576 GLU B CA 1
ATOM 8835 C C . GLU B 1 576 ? 14.586 74.375 22.906 1 95.62 576 GLU B C 1
ATOM 8837 O O . GLU B 1 576 ? 15.688 74.875 22.797 1 95.62 576 GLU B O 1
ATOM 8842 N N . VAL B 1 577 ? 14.18 73.312 22.203 1 95.56 577 VAL B N 1
ATOM 8843 C CA . VAL B 1 577 ? 14.969 72.938 21.047 1 95.56 577 VAL B CA 1
ATOM 8844 C C . VAL B 1 577 ? 14.617 73.812 19.844 1 95.56 577 VAL B C 1
ATOM 8846 O O . VAL B 1 577 ? 13.453 73.938 19.484 1 95.56 577 VAL B O 1
ATOM 8849 N N . LEU B 1 578 ? 15.586 74.438 19.297 1 91.81 578 LEU B N 1
ATOM 8850 C CA . LEU B 1 578 ? 15.352 75.312 18.125 1 91.81 578 LEU B CA 1
ATOM 8851 C C . LEU B 1 578 ? 15.422 74.438 16.844 1 91.81 578 LEU B C 1
ATOM 8853 O O . LEU B 1 578 ? 16.484 73.875 16.516 1 91.81 578 LEU B O 1
ATOM 8857 N N . LEU B 1 579 ? 14.266 74.125 16.359 1 82.44 579 LEU B N 1
ATOM 8858 C CA . LEU B 1 579 ? 14.156 73.25 15.188 1 82.44 579 LEU B CA 1
ATOM 8859 C C . LEU B 1 579 ? 14.234 74.062 13.906 1 82.44 579 LEU B C 1
ATOM 8861 O O . LEU B 1 579 ? 13.805 75.25 13.875 1 82.44 579 LEU B O 1
#

Foldseek 3Di:
DPDDDDDDPDDLLNVLLVVLLCVQQVVLVVVLVVVLVVVVVVLVVVVLVLQVVLQVVLLVLVVVLVVVVLVLVVVLLCLCLPPVDPNVCSVVVSLVSCLPDPWWAKKWKFFLQQHTDDMRGNPPPDPPDDGDDPVNSVVLLVDQKDWDDWDLDPVLWIKIKIKHFRCSDPVDGGIMMITIGICVVSQVSQLVCCPPVAPVPKKKFKAAPQQATRHINDSVRHRPRQDPWVQCPCLPDDQDWDFTQDSVHNVFIWTKTWDAHDPGSMIMIMIGTPCVSCVVSVVSSVVSVVVSVVSSVVSSVVSNVVSCVVCVLVVQQVVVVVCVVVVVLVDATDGPDPDPSRVSRVVSNVVSVVSVVVVVVVVVVVVVLVVVCVVAWVVQSVCVVVVNADLDDFFDKDKKKKKKKAWPPLVVVPVPFPPVLSVVLLVVLVVQLVVLQVVLQKTFFDDDPRMTMIMHCPPPGDPCRLVSVVSSLVSSLVVLVVVQVVCCVPPVDRIFMQMFMEIDIWTFGWHDDSVDTGGDTHDLRNVLRVVNSVPGDTSKYKYFPVSCVSCVVPFDKDFDPDPDDQRPNHDTTMIITDD/DPDDDDDDPDDLLNVLLVVLLCVQQVVLVVVLVVVLVVVVVVLVVVVLVLQVVLQVVLLVLVVVLVVVVLVLVVVLLCLCLPPVDDNVCSVVVSLVSQLPDPWWQKKWKFFLQQHGDDMRGNPPPDPDDDGDDPVNSVVLLVDQKDWDDWDLDPVLWIKIKIKHFRCSDNVDGGIMMITIGICVVSQVSQLVCCPPVAPVPKKKFKAAPQQATRHINDSVRHRPHDDPWVQCPCLPDDQDWDFTQDSVHNVFIWTKGWDAHDPGSMIIIMIHTPCVSCVVSVVSSVVSVVVSVVSSVVSSVVSNVVSCVVCVLVVQQVVVVVCVVVVVLVDAGDGPDPDPSRVSRVVSNVVSVVSVVVVVVVVVVVVVLVVVCVVAWVVQSVCVVVVNADLDDFFDKDKKKKKKKAWDPLVVVPVPFPPVLSVVLLVVLVVQLVVLCVVLQKTFFDDDPRMTMIMHCPPPGDPCRLVSVVSSLVSSLVVLVVVQVVCCVPPVDRIFMQMFMEIDIWTFGWHDDSVDTGGDTDDLRNVLRVVNSVVGDTSKYKYFPVSCVSCVVPFDKDFDPDFDPQRPNHDTTMIITDD

pLDDT: mean 81.18, std 12.36, range [36.22, 98.44]

Solvent-accessible surface area (backbone atoms only — not comparable to full-atom values): 59864 Å² total; per-residue (Å²): 128,85,66,85,67,70,67,67,81,52,49,60,46,58,56,40,33,54,49,28,35,51,32,10,38,51,27,18,48,50,37,39,53,50,50,49,52,54,50,51,55,50,49,51,52,50,50,50,52,50,38,47,52,52,26,48,51,52,41,49,46,46,52,47,52,53,51,50,45,48,53,40,52,49,36,43,44,50,46,66,59,34,83,87,46,59,78,88,48,22,62,58,34,37,36,40,27,36,55,41,36,92,52,39,45,36,40,37,37,25,36,66,86,28,45,74,73,50,73,41,60,48,69,82,78,61,85,75,79,70,67,52,48,71,67,56,49,56,46,15,67,75,31,85,61,29,73,50,80,70,46,62,45,99,87,66,46,30,28,35,31,36,30,31,51,32,52,89,42,97,89,42,70,63,19,33,39,36,34,45,37,66,39,54,66,46,42,52,46,45,41,49,44,31,58,73,76,37,50,83,80,29,41,42,36,28,24,41,82,84,30,31,22,57,36,42,55,48,72,87,46,45,64,36,65,56,76,83,43,88,78,56,69,60,65,84,72,68,74,42,72,46,80,37,55,34,85,88,45,62,86,40,55,14,36,33,28,35,38,62,42,89,89,48,74,31,33,24,34,27,34,36,39,40,71,66,72,43,41,66,53,54,57,47,49,49,49,40,48,52,36,36,50,50,27,33,50,51,20,39,53,50,18,47,52,49,24,50,63,63,42,48,54,51,50,50,46,48,54,45,41,53,38,48,73,70,68,41,37,85,58,77,60,87,56,98,53,48,23,66,64,31,42,49,34,52,42,52,36,48,49,23,49,50,48,42,54,44,52,53,50,42,53,51,42,53,50,42,38,54,60,58,40,28,57,32,49,64,70,56,46,54,28,47,71,68,68,67,51,79,83,59,78,44,62,44,82,39,66,33,26,27,38,27,40,30,50,54,68,46,66,60,51,56,70,74,39,55,67,69,57,50,50,50,53,48,28,52,50,36,32,52,44,49,53,42,32,48,74,48,64,34,33,67,55,51,73,58,78,70,24,41,36,32,31,17,30,50,94,56,80,46,95,56,21,64,56,31,51,52,50,29,55,47,51,45,53,56,51,46,56,59,50,30,56,51,34,36,71,76,70,68,40,77,82,38,36,12,19,5,35,25,62,33,59,26,36,38,31,34,43,34,26,90,68,42,24,40,68,43,68,40,48,66,29,52,54,50,8,48,50,32,18,72,67,29,48,83,66,27,38,25,28,33,56,68,42,47,68,72,36,50,88,83,50,53,72,40,78,47,92,65,89,75,56,64,55,98,84,37,78,54,65,44,30,29,54,65,121,132,84,67,84,67,70,67,68,81,51,48,62,47,57,56,42,31,53,49,28,35,51,31,9,37,51,28,19,49,51,38,39,53,51,50,47,51,54,50,52,55,51,49,52,53,49,53,51,52,50,38,48,51,52,26,48,51,53,41,48,46,45,53,46,53,53,50,51,47,49,52,41,50,49,37,42,45,49,46,68,58,33,83,87,46,59,77,90,48,23,61,59,35,38,37,39,25,36,55,40,36,92,54,38,46,37,41,36,36,25,36,67,87,30,46,74,72,51,72,40,60,50,69,82,77,60,86,74,79,72,65,51,49,70,69,55,50,56,46,15,66,74,31,86,60,29,74,51,81,70,46,62,45,100,86,65,45,30,29,35,32,38,30,32,50,33,53,87,44,95,90,42,68,64,19,32,40,36,34,46,37,65,39,55,68,46,42,52,46,46,42,48,45,30,58,73,76,36,52,84,82,28,40,39,35,29,23,41,82,85,32,30,23,57,36,45,54,48,74,86,45,44,63,37,63,55,77,83,42,87,78,57,69,58,64,84,77,59,74,41,72,46,79,38,56,33,85,89,45,61,86,42,55,14,35,33,29,33,37,59,44,89,89,48,74,31,33,24,32,28,35,36,39,41,70,67,72,42,40,66,52,53,57,46,48,50,50,42,49,50,36,37,50,51,26,32,49,51,21,37,53,51,17,48,53,49,23,50,64,64,40,49,55,52,48,50,46,49,54,45,42,55,39,47,72,71,67,42,36,83,58,75,60,88,56,98,52,48,23,64,64,32,42,48,34,51,41,51,37,50,49,23,50,50,48,44,52,45,54,53,50,42,53,49,41,51,50,43,39,54,60,59,41,27,57,32,49,63,70,55,46,54,28,48,71,68,67,68,50,78,85,59,78,43,61,43,82,39,68,33,26,28,38,26,40,31,51,52,68,48,68,59,51,57,70,76,40,56,67,68,58,49,51,50,53,48,28,52,49,36,33,54,45,50,54,42,32,48,75,48,62,32,33,66,55,50,73,60,76,69,25,42,36,33,31,18,29,50,95,57,80,46,95,57,22,64,55,31,51,51,48,29,54,48,51,44,53,56,51,48,55,58,51,29,57,49,35,35,71,75,71,68,40,78,82,38,38,12,19,4,37,24,63,32,60,25,37,39,31,33,44,35,25,91,69,42,24,41,68,43,67,42,48,66,29,52,52,49,8,48,52,34,18,72,69,29,50,83,67,27,38,25,28,34,55,68,43,47,68,74,38,51,88,81,49,53,73,42,78,46,88,69,81,77,53,61,54,97,84,38,79,51,66,43,28,29,54,66,122

Sequence (1158 aa):
MSADRPDIRFPLKLKLVVFGGLLAVLPALAVGLGLMEVNASTLETQNREMRLAVAEDIAETIEAAIADARDSLLGVQQVLTNPAIPQDNRVEVATALVEADPLIETVAIYDQQGDYIAQIDQTGDGFTLEPLAKQVAQRAGSEPMLVDNLQVGDDGEATVEMVIAIRPKPSEITGFLRTVVPLDVAQKRTERVGTHQLSARSRIDVVDSERRVILSTAPDLRGQTLPAVGLMESLDTIVAQGVAHSGDHPERPVLVSALPLQTVPWVTRVEVPMDEAYASLIRMRWIVGLGTTGAAAIAFILALVFAGRLTRPLDAVVAFTKRLGERAFDARVDVDTRDEIALVAATLNDAAADLKASEEQIAREIEIRADLGRYLPEDLVDNVVRREQAMALGGERRKITVLFADVVRFTPLCEHHEPEVVVTVLNELFTLMTTVIFRTGGTVDKFIGDCVMAFWGAPREDAEQVLHALEAAEKIHRVLEFANRRWSREFGVEVKLAMGVHVGEAVVGNVGSETRMEYTAIGKAVNLAARLEALAHDNQVLVTEDVQRTAADQFVFRRASTELLTVGGEDATVYEVLLMSADRPDIRFPLKLKLVVFGGLLAVLPALAVGLGLMEVNASTLETQNREMRLAVAEDIAETIEAAIADARDSLLGVQQVLTNPAIPQDNRVEVATALVEADPLIETVAIYDQQGDYIAQIDQTGDGFTLEPLAKQVAQRAGSEPMLVDNLQVGDDGEATVEMVIAIRPKPSEITGFLRTVVPLDVAQKRTERVGTHQLSARSRIDVVDSERRVILSTAPDLRGQTLPAVGLMESLDTIVAQGVAHSGDHPERPVLVSALPLQTVPWVTRVEVPMDEAYASLIRMRWIVGLGTTGAAAIAFILALVFAGRLTRPLDAVVAFTKRLGERAFDARVDVDTRDEIALVAATLNDAAADLKASEEQIAREIEIRADLGRYLPEDLVDNVVRREQAMALGGERRKITVLFADVVRFTPLCEHHEPEVVVTVLNELFTLMTTVIFRTGGTVDKFIGDCVMAFWGAPREDAEQVLHALEAAEKIHRVLEFANRRWSREFGVEVKLAMGVHVGEAVVGNVGSETRMEYTAIGKAVNLAARLEALAHDNQVLVTEDVQRTAADQFVFRRASTELLTVGGEDATVYEVLL

Nearest PDB structures (foldseek):
  3r5g-assembly2_B  TM=9.571E-01  e=2.729E-15  Pseudomonas aeruginosa
  2w01-assembly1_B  TM=9.056E-01  e=1.235E-14  Synechocystis sp. PCC 6803
  6fht-assembly1_A  TM=3.941E-01  e=3.985E-17  unclassified
  8sl4-assembly1_B  TM=5.859E-01  e=9.831E-13  Homo sapiens
  6fht-assembly1_B  TM=3.985E-01  e=1.268E-16  unclassified

Secondary structure (DSSP, 8-state):
----PPP-SS-HHHHHHHHHHHHHHHHHHHHHHHHHHHHHHHHHHHHHHHHHHHHHHHHHHHHHHHHHHHHHHHHHHHHHH-TTS-HHHHHHHHHHHHHH-SS--EEEEE-TTS-EEEEEESSTT----PPPPHHHHHHHHHSS-EEEEEEE-TTS-EEEEEEEEE-SSTT---EEEEEEEE-HHHHHHHHHHHHHTS-TT-EEEEE-TT-BEEEESSGGGTTPBPP--TTTTTTTS--EEEEEE-SS-TTSEEEEEEEE-SSSS-EEEEEEEHHHHTHHHHHHHHHHHHHHHHHHHHHHHHHHHHHHHHHHHHHHHHHHHHHHHTT-TT-------SSHHHHHHHHHHHHHHHHHHHHHHHHHHHHHHHHHHTTS-HHHHHHHHTT-S--SSEEEEEEEEEEEEEETTHHHHHHHS-HHHHHHHHHHHHHHHHHHHHHTT-EEEEEETTEEEEEESSSS--TTHHHHHHHHHHHHHHHHHHHHHHHHHHTS----EEEEEEEEEEEEEEEE-SSSEEEEEESHHHHHHHHHHHH--TTEEEEEHHHHHHHTTTSEEEE------EETTEEPPEEEEE-/----PPP-SS-HHHHHHHHHHHHHHHHHHHHHHHHHHHHHHHHHHHHHHHHHHHHHHHHHHHHHHHHHHHHHHHHHHHHHH-TTS-HHHHHHHHHHHHHH-SS--EEEEE-TTS-EEEEEESSTT--------HHHHHHHHHSS-EEEEEEE-TTS-EEEEEEEEE-SSTT---EEEEEEEE-HHHHHHHHHHHHHTS-TT-EEEEE-TT-BEEEESSGGGTTPBPP--TTTTTTTT--EEEEEE-SS-TTSEEEEEEEE-SSSS-EEEEEEEHHHHTHHHHHHHHHHHHHHHHHHHHHHHHHHHHHHHHHHHHHHHHHHHHHHHTT-TT-------SSHHHHHHHHHHHHHHHHHHHHHHHHHHHHHHHHHHTTS-HHHHHHHHTT-S--SSEEEEEEEEEEEEEETTHHHHHHHS-HHHHHHHHHHHHHHHHHHHHHTT-EEEEEETTEEEEEESSSS--TTHHHHHHHHHHHHHHHHHHHHHHHHHHTS----EEEEEEEEEEEEEEEE-SSSEEEEEESHHHHHHHHHHHH--TTEEEEEHHHHHHHTTTSEEEE------EETTEE--EEEEE-

InterPro domains:
  IPR001054 Adenylyl cyclase class-3/4/guanylyl cyclase [PF00211] (398-562)
  IPR001054 Adenylyl cyclase class-3/4/guanylyl cyclase [PS50125] (401-533)
  IPR001054 Adenylyl cyclase class-3/4/guanylyl cyclase [SM00044] (334-559)
  IPR001054 Adenylyl cyclase class-3/4/guanylyl cyclase [cd07302] (400-577)
  IPR003660 HAMP domain [PF00672] (306-356)
  IPR003660 HAMP domain [PS50885] (308-360)
  IPR003660 HAMP domain [SM00304] (308-360)
  IPR029787 Nucleotide cyclase [G3DSA:3.30.70.1230] (387-579)
  IPR029787 Nucleotide cyclase [SSF55073] (393-577)
  IPR050697 Adenylyl/Guanylyl Cyclase Class-3/4 [PTHR43081] (201-560)